Protein AF-0000000075212735 (afdb_homodimer)

Sequence (1106 aa):
MKNYDLDPLELGYKSNKEVRLSAINSIFIENFRTLKNREIPLGKNITLITGKNGTMKSSILGLIAHPFSSPNNAKDIFGLPLKTSMSDVFRLSLEKDEILYRYYLNATTIKGEKISEVIRVYPRLTETDQRHRVTVGKDNKKGRGNFLLNTSYTNFLRLFPIINTEASEVDLNSTMSSDTEEFITSGYLNIMQREAFRVITPVSDSKKSAGKNTIGPKDALYDFNSISSGEDSLGYILCKMAAFQDNKVDDGALEGIFCIDEIEAGLHPIAQENLFDFLLNWSIANKIQVVATTHSLYLIQHALSKQKKLKLDDSITINMISTAFVDNDNYIIRTNPSYGIAYKELTLKEPEDLNNLSKVNIICEDKKAETLIRRVLKKKEINQSLEYITALKDNQAGNSYQSLNALIKNGPKLFSNSIVIYDPDVDSKAIPKKSVSTLQIPSFCVNQNLCIELSIVQAINDLDGSSPFFKKNNKEKAVFLNEFSKYNLFTKIGNLSARDTQSAKKWAQSDKKFNTYITWFVNNTNLFNTFRRNLMECINQKRKALSLPEFDIMKNYDLDPLELGYKSNKEVRLSAINSIFIENFRTLKNREIPLGKNITLITGKNGTMKSSILGLIAHPFSSPNNAKDIFGLPLKTSMSDVFRLSLEKDEILYRYYLNATTIKGEKISEVIRVYPRLTETDQRHRVTVGKDNKKGRGNFLLNTSYTNFLRLFPIINTEASEVDLNSTMSSDTEEFITSGYLNIMQREAFRVITPVSDSKKSAGKNTIGPKDALYDFNSISSGEDSLGYILCKMAAFQDNKVDDGALEGIFCIDEIEAGLHPIAQENLFDFLLNWSIANKIQVVATTHSLYLIQHALSKQKKLKLDDSITINMISTAFVDNDNYIIRTNPSYGIAYKELTLKEPEDLNNLSKVNIICEDKKAETLIRRVLKKKEINQSLEYITALKDNQAGNSYQSLNALIKNGPKLFSNSIVIYDPDVDSKAIPKKSVSTLQIPSFCVNQNLCIELSIVQAINDLDGSSPFFKKNNKEKAVFLNEFSKYNLFTKIGNLSARDTQSAKKWAQSDKKFNTYITWFVNNTNLFNTFRRNLMECINQKRKALSLPEFDI

pLDDT: mean 80.0, std 14.46, range [34.25, 98.19]

Nearest PDB structures (foldseek):
  6p74-assembly1_A-2  TM=2.940E-01  e=2.715E-12  Thermus scotoductus
  8eea-assembly1_F  TM=4.476E-01  e=3.378E-09  Escherichia coli
  3euk-assembly2_F  TM=4.814E-01  e=7.911E-07  [Haemophilus] ducreyi 35000HP
  3euk-assembly1_C  TM=4.704E-01  e=2.155E-06  [Haemophilus] ducreyi 35000HP
  3euk-assembly1_A  TM=4.642E-01  e=1.024E-05  [Haemophilus] ducreyi 35000HP

Secondary structure (DSSP, 8-state):
--S----TTTTT-S-GGGPPEEEEEEEEEEEETTEEEEEEE--SSEEEEEESTTSSHHHHHHHHHSSEE-SS--B-TTSSBSSPPGGGT----TTT--SPEEEEEEEEETT--EEEEEEEEEEEE-SS-EEEEEEESSS--TT-S-EE-EEEEE-GGGGS-GGGTT-EE---TTT--HHHHHHHHHHHHHHH--GGGGSEEEEE-TTSTT--EEEEESSSSS-GGG--HHHHHHHHHHHHHHHHHHT---SSS--EEEEESSTTTT--HHHHHHHHHHHHHHHHHHTEEEEEEE--HHHHHHHHHHHHHTT-TTTEEEEEEE-TT-STT-PEEEES--HHHHHHHHHSS-HHHHHSSSPEEEEESSHHHHHHHHHHH--HHHHHTEEEES-SSTT-S---HHHHHHHHHH-GGGGTTEEEEE-TTS-GGGS--SSSEEEEPPPSSTT----HHHHHHHHHHHS-TT-HHHHHTT--HHHHHHHHHHTT-GGGTTS--GGGHHHHHHHHHH-TTHHHHHHHHHHT-STTHHHHHHHHHHHHHHHHHTTPPPPP-/--S----TTTTT-S-GGGPPEEEEEEEEEEEETTEEEEEEE--SSEEEEEESTTSSHHHHHHHHHSSEE-SS--B-TTSSBSSPPGGGT----TTT--SPEEEEEEEEETTS-EEEEEEEEEEEE-SS-EEEEEEESSS--TT-S-EE-EEEEE-GGGGS-GGGTT-EE---TTTS-HHHHHHHHHHHHHHH--GGGGSEEEEE-TTSTT--EEEEESSSSS-GGG--HHHHHHHHHHHHHHHHHHT---SSS--EEEEESSTTTT--HHHHHHHHHHHHHHHHHHTEEEEEEE--HHHHHHHHHHHHHTT-TTTEEEEEEE-TT-STT-PEEEES--HHHHHHHHHSS-HHHHHSSSPEEEE-SSHHHHHHHHHHH--HHHHHTEEEES-SSTT-S---HHHHHHHHHH-GGGGTTEEEEE-TTS-GGGS--SSSEEEEPPPSSTT----HHHHHHHHHHHS-TT-HHHHHTT--HHHHHHHHHHTT-GGGTTS--GGGHHHHHHHHHH-TTHHHHHHHHHHT-STTHHHHHHHHHHHHHHHHHTTPPPPP-

Solvent-accessible surface area (backbone atoms only — not comparable to full-atom values): 58617 Å² total; per-residue (Å²): 127,80,78,42,84,35,32,57,62,77,73,67,43,75,31,35,62,75,52,49,40,50,41,62,42,28,37,38,31,55,33,49,91,49,35,58,68,44,64,48,71,42,15,65,22,33,19,39,40,34,50,50,76,78,67,50,63,64,53,52,52,40,64,70,54,55,61,42,37,53,76,73,71,42,42,31,73,83,69,43,68,40,52,55,57,62,75,78,58,50,55,77,42,77,81,64,45,62,59,76,27,36,32,29,48,28,31,30,30,69,86,67,47,53,28,27,39,39,32,33,36,34,57,39,81,45,101,87,42,81,46,73,42,79,41,33,34,91,54,89,54,90,35,53,37,48,30,51,33,40,27,32,62,43,57,55,60,47,42,48,56,60,83,84,42,84,48,40,79,42,89,48,78,87,63,57,48,70,65,50,52,49,49,41,29,50,48,42,34,67,28,66,66,41,72,50,36,71,36,69,36,46,28,33,13,77,88,44,95,84,41,59,60,34,48,17,32,38,91,34,88,46,46,56,66,58,54,39,54,30,54,33,29,47,29,33,52,40,45,53,52,44,20,52,65,74,54,53,76,83,81,84,42,45,42,29,40,43,33,30,49,43,67,46,64,62,44,25,52,35,34,37,51,33,42,49,52,50,49,47,54,48,15,64,75,59,38,24,30,33,40,30,29,42,59,49,65,68,50,51,47,51,50,53,50,48,23,57,74,59,69,25,64,58,36,40,26,37,35,32,46,34,69,72,95,41,67,83,65,33,50,43,68,39,69,61,62,46,56,54,55,53,42,20,67,37,46,73,36,61,46,36,83,66,34,63,25,72,51,45,30,38,36,29,33,25,65,68,52,46,52,49,51,50,54,61,63,62,45,64,72,59,53,70,50,40,40,78,38,30,40,43,32,89,95,43,82,41,37,53,72,65,59,50,48,51,43,45,65,60,32,27,63,58,34,68,50,35,37,40,41,41,59,25,48,55,59,74,87,74,54,70,76,81,73,41,56,59,48,64,44,75,41,78,40,93,90,49,65,33,42,69,51,43,19,48,54,51,50,60,65,70,47,59,78,81,38,67,64,31,65,77,64,73,42,57,57,68,55,53,47,50,54,30,42,75,45,71,46,40,94,36,71,93,65,75,50,82,85,47,44,65,39,29,46,52,47,46,70,68,38,86,56,42,69,55,54,51,47,48,52,60,72,74,45,75,76,52,51,64,53,42,45,54,49,40,50,52,49,22,51,40,24,47,58,37,61,34,65,56,68,89,115,128,81,78,43,84,37,33,58,62,78,74,66,44,77,31,35,62,74,52,49,38,50,43,62,43,30,38,37,33,54,34,50,91,47,36,58,69,43,64,48,69,42,15,65,22,33,22,39,38,32,48,49,75,78,67,50,63,64,54,52,51,39,65,70,54,55,61,41,36,53,76,74,71,41,41,30,73,83,68,42,66,40,56,55,57,61,77,77,58,50,56,75,42,77,82,64,45,62,58,76,27,36,32,30,47,28,32,29,30,68,86,68,44,53,27,27,40,40,34,35,37,34,57,37,81,46,101,87,42,80,47,74,42,80,40,33,33,91,54,91,54,90,35,52,37,47,30,52,32,38,27,32,63,43,56,54,58,48,42,48,56,60,83,84,42,83,48,39,80,43,88,48,77,85,61,57,47,72,65,49,51,50,49,42,29,48,48,42,34,66,26,66,65,40,72,52,37,70,36,68,36,46,28,33,14,76,89,44,95,84,40,58,60,34,48,16,32,38,91,34,90,46,46,58,65,57,54,39,52,31,54,33,28,48,30,32,52,41,45,52,52,44,20,53,65,75,53,54,78,84,80,82,42,46,42,29,40,43,32,31,50,44,66,45,65,61,44,25,54,35,35,38,49,32,43,50,52,49,49,45,53,49,16,65,75,60,39,24,29,35,38,32,29,42,59,50,66,70,51,52,45,50,50,53,51,49,22,57,72,59,71,24,65,56,34,40,25,37,34,32,46,34,69,72,94,42,67,83,66,34,49,43,68,39,69,59,61,45,57,52,55,52,42,21,68,38,45,75,35,60,44,34,81,63,33,63,24,70,51,46,31,39,37,30,34,25,65,68,52,48,52,49,50,50,53,61,64,63,43,64,71,60,53,70,49,40,40,79,39,29,38,43,33,89,94,42,82,42,38,53,71,65,59,51,49,50,44,46,66,59,32,25,62,57,34,66,50,33,38,39,39,41,58,25,48,56,59,74,85,73,54,71,78,83,74,39,57,59,50,63,46,74,40,77,40,93,91,49,65,34,44,70,52,43,19,47,54,51,48,59,65,71,47,59,76,81,39,68,65,30,65,76,65,73,42,55,57,68,57,52,47,50,54,30,41,76,45,72,45,42,94,35,72,90,66,74,50,83,84,46,45,64,38,28,47,52,49,46,70,69,38,88,57,42,68,54,54,51,47,50,52,60,72,75,43,74,76,52,52,65,52,44,44,53,49,39,50,51,50,23,50,40,24,46,58,37,64,36,63,58,70,88,115

InterPro domains:
  IPR003959 ATPase, AAA-type, core [PF13304] (46-300)
  IPR027417 P-loop containing nucleoside triphosphate hydrolase [G3DSA:3.40.50.300] (23-322)
  IPR027417 P-loop containing nucleoside triphosphate hydrolase [SSF52540] (24-303)
  IPR051396 Bacterial Antiviral Defense Nuclease [PTHR43581] (23-427)

Organism: Peptococcus niger (NCBI:txid2741)

Radius of gyration: 34.83 Å; Cα contacts (8 Å, |Δi|>4): 2181; chains: 2; bounding box: 91×97×88 Å

Structure (mmCIF, N/CA/C/O backbone):
data_AF-0000000075212735-model_v1
#
loop_
_entity.id
_entity.type
_entity.pdbx_description
1 polymer 'ATPase/GTPase, AAA15 family'
#
loop_
_atom_site.group_PDB
_atom_site.id
_atom_site.type_symbol
_atom_site.label_atom_id
_atom_site.label_alt_id
_atom_site.label_comp_id
_atom_site.label_asym_id
_atom_site.label_entity_id
_atom_site.label_seq_id
_atom_site.pdbx_PDB_ins_code
_atom_site.Cartn_x
_atom_site.Cartn_y
_atom_site.Cartn_z
_atom_site.occupancy
_atom_site.B_iso_or_equiv
_atom_site.auth_seq_id
_atom_site.auth_comp_id
_atom_site.auth_asym_id
_atom_site.auth_atom_id
_atom_site.pdbx_PDB_model_num
ATOM 1 N N . MET A 1 1 ? 33.031 -2.127 11.211 1 34.5 1 MET A N 1
ATOM 2 C CA . MET A 1 1 ? 32.781 -0.71 11.453 1 34.5 1 MET A CA 1
ATOM 3 C C . MET A 1 1 ? 33.625 0.16 10.531 1 34.5 1 MET A C 1
ATOM 5 O O . MET A 1 1 ? 34.875 0.1 10.57 1 34.5 1 MET A O 1
ATOM 9 N N . LYS A 1 2 ? 33.25 0.519 9.406 1 49.25 2 LYS A N 1
ATOM 10 C CA . LYS A 1 2 ? 34.094 1.25 8.453 1 49.25 2 LYS A CA 1
ATOM 11 C C . LYS A 1 2 ? 34.844 2.395 9.133 1 49.25 2 LYS A C 1
ATOM 13 O O . LYS A 1 2 ? 34.375 2.936 10.133 1 49.25 2 LYS A O 1
ATOM 18 N N . ASN A 1 3 ? 36 2.572 8.891 1 62.5 3 ASN A N 1
ATOM 19 C CA . ASN A 1 3 ? 37.094 3.32 9.508 1 62.5 3 ASN A CA 1
ATOM 20 C C . ASN A 1 3 ? 36.75 4.812 9.586 1 62.5 3 ASN A C 1
ATOM 22 O O . ASN A 1 3 ? 37.219 5.59 8.742 1 62.5 3 ASN A O 1
ATOM 26 N N . TYR A 1 4 ? 35.594 5.203 10.219 1 67.88 4 TYR A N 1
ATOM 27 C CA . TYR A 1 4 ? 35.312 6.609 10.484 1 67.88 4 TYR A CA 1
ATOM 28 C C . TYR A 1 4 ? 35.938 7.047 11.805 1 67.88 4 TYR A C 1
ATOM 30 O O . TYR A 1 4 ? 35.25 7.574 12.68 1 67.88 4 TYR A O 1
ATOM 38 N N . ASP A 1 5 ? 37.25 6.934 11.961 1 69.19 5 ASP A N 1
ATOM 39 C CA . ASP A 1 5 ? 37.812 7.074 13.312 1 69.19 5 ASP A CA 1
ATOM 40 C C . ASP A 1 5 ? 38.25 8.516 13.578 1 69.19 5 ASP A C 1
ATOM 42 O O . ASP A 1 5 ? 38.469 8.898 14.727 1 69.19 5 ASP A O 1
ATOM 46 N N . LEU A 1 6 ? 38.219 9.398 12.484 1 77.5 6 LEU A N 1
ATOM 47 C CA . LEU A 1 6 ? 38.812 10.719 12.734 1 77.5 6 LEU A CA 1
ATOM 48 C C . LEU A 1 6 ? 37.781 11.812 12.492 1 77.5 6 LEU A C 1
ATOM 50 O O . LEU A 1 6 ? 36.969 11.734 11.555 1 77.5 6 LEU A O 1
ATOM 54 N N . ASP A 1 7 ? 37.75 12.781 13.469 1 84.62 7 ASP A N 1
ATOM 55 C CA . ASP A 1 7 ? 36.938 13.969 13.219 1 84.62 7 ASP A CA 1
ATOM 56 C C . ASP A 1 7 ? 37.719 15 12.398 1 84.62 7 ASP A C 1
ATOM 58 O O . ASP A 1 7 ? 38.906 14.852 12.164 1 84.62 7 ASP A O 1
ATOM 62 N N . PRO A 1 8 ? 37.125 15.945 11.859 1 88.56 8 PRO A N 1
ATOM 63 C CA . PRO A 1 8 ? 37.75 16.906 10.945 1 88.56 8 PRO A CA 1
ATOM 64 C C . PRO A 1 8 ? 38.969 17.594 11.57 1 88.56 8 PRO A C 1
ATOM 66 O O . PRO A 1 8 ? 39.969 17.797 10.898 1 88.56 8 PRO A O 1
ATOM 69 N N . LEU A 1 9 ? 38.906 17.906 12.836 1 86.94 9 LEU A N 1
ATOM 70 C CA . LEU A 1 9 ? 40.031 18.578 13.477 1 86.94 9 LEU A CA 1
ATOM 71 C C . LEU A 1 9 ? 41.25 17.672 13.555 1 86.94 9 LEU A C 1
ATOM 73 O O . LEU A 1 9 ? 42.375 18.109 13.391 1 86.94 9 LEU A O 1
ATOM 77 N N . GLU A 1 10 ? 40.969 16.453 13.758 1 86.81 10 GLU A N 1
ATOM 78 C CA . GLU A 1 10 ? 42.031 15.453 13.812 1 86.81 10 GLU A CA 1
ATOM 79 C C . GLU A 1 10 ? 42.656 15.25 12.445 1 86.81 10 GLU A C 1
ATOM 81 O O . GLU A 1 10 ? 43.844 14.844 12.344 1 86.81 10 GLU A O 1
ATOM 86 N N . LEU A 1 11 ? 41.969 15.57 11.398 1 88.94 11 LEU A N 1
ATOM 87 C CA . LEU A 1 11 ? 42.469 15.414 10.031 1 88.94 11 LEU A CA 1
ATOM 88 C C . LEU A 1 11 ? 43.156 16.688 9.555 1 88.94 11 LEU A C 1
ATOM 90 O O . LEU A 1 11 ? 43.656 16.734 8.438 1 88.94 11 LEU A O 1
ATOM 94 N N . GLY A 1 12 ? 43.125 17.734 10.391 1 86.69 12 GLY A N 1
ATOM 95 C CA . GLY A 1 12 ? 43.906 18.938 10.078 1 86.69 12 GLY A CA 1
ATOM 96 C C . GLY A 1 12 ? 43.031 20.094 9.633 1 86.69 12 GLY A C 1
ATOM 97 O O . GLY A 1 12 ? 43.531 21.172 9.305 1 86.69 12 GLY A O 1
ATOM 98 N N . TYR A 1 13 ? 41.781 19.938 9.609 1 92.44 13 TYR A N 1
ATOM 99 C CA . TYR A 1 13 ? 40.938 21.047 9.25 1 92.44 13 TYR A CA 1
ATOM 100 C C . TYR A 1 13 ? 40.875 22.062 10.383 1 92.44 13 TYR A C 1
ATOM 102 O O . TYR A 1 13 ? 40.906 21.703 11.555 1 92.44 13 TYR A O 1
ATOM 110 N N . LYS A 1 14 ? 40.688 23.328 10.023 1 90.75 14 LYS A N 1
ATOM 111 C CA . LYS A 1 14 ? 40.594 24.375 11.031 1 90.75 14 LYS A CA 1
ATOM 112 C C . LYS A 1 14 ? 39.188 24.438 11.625 1 90.75 14 LYS A C 1
ATOM 114 O O . LYS A 1 14 ? 39 24.828 12.781 1 90.75 14 LYS A O 1
ATOM 119 N N . SER A 1 15 ? 38.188 24.141 10.758 1 93.12 15 SER A N 1
ATOM 120 C CA . SER A 1 15 ? 36.812 24.172 11.188 1 93.12 15 SER A CA 1
ATOM 121 C C . SER A 1 15 ? 35.938 23.219 10.375 1 93.12 15 SER A C 1
ATOM 123 O O . SER A 1 15 ? 36.281 22.891 9.234 1 93.12 15 SER A O 1
ATOM 125 N N . ASN A 1 16 ? 34.844 22.781 11.031 1 93.25 16 ASN A N 1
ATOM 126 C CA . ASN A 1 16 ? 33.875 21.969 10.312 1 93.25 16 ASN A CA 1
ATOM 127 C C . ASN A 1 16 ? 33.312 22.703 9.102 1 93.25 16 ASN A C 1
ATOM 129 O O . ASN A 1 16 ? 32.906 22.078 8.117 1 93.25 16 ASN A O 1
ATOM 133 N N . LYS A 1 17 ? 33.312 24.016 9.094 1 92.81 17 LYS A N 1
ATOM 134 C CA . LYS A 1 17 ? 32.75 24.859 8.031 1 92.81 17 LYS A CA 1
ATOM 135 C C . LYS A 1 17 ? 33.625 24.781 6.77 1 92.81 17 LYS A C 1
ATOM 137 O O . LYS A 1 17 ? 33.156 25.094 5.676 1 92.81 17 LYS A O 1
ATOM 142 N N . GLU A 1 18 ? 34.844 24.391 6.938 1 92.5 18 GLU A N 1
ATOM 143 C CA . GLU A 1 18 ? 35.75 24.312 5.805 1 92.5 18 GLU A CA 1
ATOM 144 C C . GLU A 1 18 ? 35.656 22.953 5.105 1 92.5 18 GLU A C 1
ATOM 146 O O . GLU A 1 18 ? 36.125 22.797 3.979 1 92.5 18 GLU A O 1
ATOM 151 N N . VAL A 1 19 ? 35.031 22.047 5.77 1 93.38 19 VAL A N 1
ATOM 152 C CA . VAL A 1 19 ? 34.938 20.703 5.227 1 93.38 19 VAL A CA 1
ATOM 153 C C . VAL A 1 19 ? 33.938 20.656 4.098 1 93.38 19 VAL A C 1
ATOM 155 O O . VAL A 1 19 ? 32.781 21.094 4.27 1 93.38 19 VAL A O 1
ATOM 158 N N . ARG A 1 20 ? 34.312 20.188 2.961 1 93.88 20 ARG A N 1
ATOM 159 C CA . ARG A 1 20 ? 33.406 19.953 1.84 1 93.88 20 ARG A CA 1
ATOM 160 C C . ARG A 1 20 ? 33.094 18.484 1.69 1 93.88 20 ARG A C 1
ATOM 162 O O . ARG A 1 20 ? 33.969 17.656 1.448 1 93.88 20 ARG A O 1
ATOM 169 N N . LEU A 1 21 ? 31.844 18.219 1.804 1 95.06 21 LEU A N 1
ATOM 170 C CA . LEU A 1 21 ? 31.406 16.828 1.841 1 95.06 21 LEU A CA 1
ATOM 171 C C . LEU A 1 21 ? 30.953 16.359 0.458 1 95.06 21 LEU A C 1
ATOM 173 O O . LEU A 1 21 ? 30.344 17.125 -0.294 1 95.06 21 LEU A O 1
ATOM 177 N N . SER A 1 22 ? 31.281 15.148 0.133 1 94.69 22 SER A N 1
ATOM 178 C CA . SER A 1 22 ? 30.781 14.531 -1.097 1 94.69 22 SER A CA 1
ATOM 179 C C . SER A 1 22 ? 29.531 13.711 -0.843 1 94.69 22 SER A C 1
ATOM 181 O O . SER A 1 22 ? 28.672 13.578 -1.726 1 94.69 22 SER A O 1
ATOM 183 N N . ALA A 1 23 ? 29.484 13.148 0.354 1 94.56 23 ALA A N 1
ATOM 184 C CA . ALA A 1 23 ? 28.312 12.352 0.707 1 94.56 23 ALA A CA 1
ATOM 185 C C . ALA A 1 23 ? 28.234 12.125 2.215 1 94.56 23 ALA A C 1
ATOM 187 O O . ALA A 1 23 ? 29.266 12.039 2.889 1 94.56 23 ALA A O 1
ATOM 188 N N . ILE A 1 24 ? 27.062 12.109 2.729 1 96.25 24 ILE A N 1
ATOM 189 C CA . ILE A 1 24 ? 26.812 11.586 4.07 1 96.25 24 ILE A CA 1
ATOM 190 C C . ILE A 1 24 ? 26.578 10.086 4 1 96.25 24 ILE A C 1
ATOM 192 O O . ILE A 1 24 ? 25.656 9.625 3.324 1 96.25 24 ILE A O 1
ATOM 196 N N . ASN A 1 25 ? 27.344 9.406 4.746 1 95.19 25 ASN A N 1
ATOM 197 C CA . ASN A 1 25 ? 27.344 7.953 4.578 1 95.19 25 ASN A CA 1
ATOM 198 C C . ASN A 1 25 ? 26.406 7.277 5.566 1 95.19 25 ASN A C 1
ATOM 200 O O . ASN A 1 25 ? 25.734 6.297 5.227 1 95.19 25 ASN A O 1
ATOM 204 N N . SER A 1 26 ? 26.469 7.707 6.789 1 95.44 26 SER A N 1
ATOM 205 C CA . SER A 1 26 ? 25.641 7.074 7.797 1 95.44 26 SER A CA 1
ATOM 206 C C . SER A 1 26 ? 25.562 7.914 9.07 1 95.44 26 SER A C 1
ATOM 208 O O . SER A 1 26 ? 26.359 8.844 9.242 1 95.44 26 SER A O 1
ATOM 210 N N . ILE A 1 27 ? 24.609 7.645 9.867 1 95.44 27 ILE A N 1
ATOM 211 C CA . ILE A 1 27 ? 24.609 8.102 11.25 1 95.44 27 ILE A CA 1
ATOM 212 C C . ILE A 1 27 ? 24.688 6.902 12.195 1 95.44 27 ILE A C 1
ATOM 214 O O . ILE A 1 27 ? 24.078 5.863 11.938 1 95.44 27 ILE A O 1
ATOM 218 N N . PHE A 1 28 ? 25.562 7.09 13.117 1 94.69 28 PHE A N 1
ATOM 219 C CA . PHE A 1 28 ? 25.672 6.078 14.164 1 94.69 28 PHE A CA 1
ATOM 220 C C . PHE A 1 28 ? 25.125 6.602 15.484 1 94.69 28 PHE A C 1
ATOM 222 O O . PHE A 1 28 ? 25.703 7.508 16.094 1 94.69 28 PHE A O 1
ATOM 229 N N . ILE A 1 29 ? 24.062 5.949 15.922 1 93.88 29 ILE A N 1
ATOM 230 C CA . ILE A 1 29 ? 23.406 6.371 17.156 1 93.88 29 ILE A CA 1
ATOM 231 C C . ILE A 1 29 ? 24.031 5.621 18.344 1 93.88 29 ILE A C 1
ATOM 233 O O . ILE A 1 29 ? 23.859 4.406 18.469 1 93.88 29 ILE A O 1
ATOM 237 N N . GLU A 1 30 ? 24.766 6.32 19.094 1 93.56 30 GLU A N 1
ATOM 238 C CA . GLU A 1 30 ? 25.266 5.738 20.328 1 93.56 30 GLU A CA 1
ATOM 239 C C . GLU A 1 30 ? 24.125 5.566 21.344 1 93.56 30 GLU A C 1
ATOM 241 O O . GLU A 1 30 ? 23.953 4.484 21.906 1 93.56 30 GLU A O 1
ATOM 246 N N . ASN A 1 31 ? 23.438 6.637 21.547 1 91.56 31 ASN A N 1
ATOM 247 C CA . ASN A 1 31 ? 22.234 6.594 22.375 1 91.56 31 ASN A CA 1
ATOM 248 C C . ASN A 1 31 ? 21.266 7.711 22.016 1 91.56 31 ASN A C 1
ATOM 250 O O . ASN A 1 31 ? 21.641 8.883 21.953 1 91.56 31 ASN A O 1
ATOM 254 N N . PHE A 1 32 ? 20.016 7.363 21.844 1 88.62 32 PHE A N 1
ATOM 255 C CA . PHE A 1 32 ? 18.906 8.281 21.594 1 88.62 32 PHE A CA 1
ATOM 256 C C . PHE A 1 32 ? 17.578 7.621 21.938 1 88.62 32 PHE A C 1
ATOM 258 O O . PHE A 1 32 ? 17.125 6.727 21.219 1 88.62 32 PHE A O 1
ATOM 265 N N . ARG A 1 33 ? 17.062 8.055 22.984 1 82.5 33 ARG A N 1
ATOM 266 C CA . ARG A 1 33 ? 15.836 7.449 23.516 1 82.5 33 ARG A CA 1
ATOM 267 C C . ARG A 1 33 ? 16 5.941 23.672 1 82.5 33 ARG A C 1
ATOM 269 O O . ARG A 1 33 ? 16.859 5.477 24.422 1 82.5 33 ARG A O 1
ATOM 276 N N . THR A 1 34 ? 15.273 5.188 22.844 1 78.94 34 THR A N 1
ATOM 277 C CA . THR A 1 34 ? 15.352 3.742 23.031 1 78.94 34 THR A CA 1
ATOM 278 C C . THR A 1 34 ? 16.406 3.135 22.109 1 78.94 34 THR A C 1
ATOM 280 O O . THR A 1 34 ? 16.781 1.972 22.266 1 78.94 34 THR A O 1
ATOM 283 N N . LEU A 1 35 ? 16.938 3.889 21.25 1 86.69 35 LEU A N 1
ATOM 284 C CA . LEU A 1 35 ? 17.906 3.375 20.297 1 86.69 35 LEU A CA 1
ATOM 285 C C . LEU A 1 35 ? 19.312 3.426 20.875 1 86.69 35 LEU A C 1
ATOM 287 O O . LEU A 1 35 ? 19.75 4.473 21.359 1 86.69 35 LEU A O 1
ATOM 291 N N . LYS A 1 36 ? 19.969 2.264 20.844 1 89.38 36 LYS A N 1
ATOM 292 C CA . LYS A 1 36 ? 21.328 2.168 21.344 1 89.38 36 LYS A CA 1
ATOM 293 C C . LYS A 1 36 ? 22.234 1.421 20.359 1 89.38 36 LYS A C 1
ATOM 295 O O . LYS A 1 36 ? 21.906 0.305 19.953 1 89.38 36 LYS A O 1
ATOM 300 N N . ASN A 1 37 ? 23.266 2.096 20 1 91 37 ASN A N 1
ATOM 301 C CA . ASN A 1 37 ? 24.297 1.492 19.156 1 91 37 ASN A CA 1
ATOM 302 C C . ASN A 1 37 ? 23.719 0.973 17.844 1 91 37 ASN A C 1
ATOM 304 O O . ASN A 1 37 ? 23.891 -0.202 17.516 1 91 37 ASN A O 1
ATOM 308 N N . ARG A 1 38 ? 23.109 1.887 17.156 1 91.94 38 ARG A N 1
ATOM 309 C CA . ARG A 1 38 ? 22.516 1.546 15.875 1 91.94 38 ARG A CA 1
ATOM 310 C C . ARG A 1 38 ? 23.078 2.41 14.75 1 91.94 38 ARG A C 1
ATOM 312 O O . ARG A 1 38 ? 23.234 3.623 14.914 1 91.94 38 ARG A O 1
ATOM 319 N N . GLU A 1 39 ? 23.375 1.753 13.688 1 93.38 39 GLU A N 1
ATOM 320 C CA . GLU A 1 39 ? 23.859 2.475 12.516 1 93.38 39 GLU A CA 1
ATOM 321 C C . GLU A 1 39 ? 22.781 2.545 11.43 1 93.38 39 GLU A C 1
ATOM 323 O O . GLU A 1 39 ? 22.094 1.561 11.172 1 93.38 39 GLU A O 1
ATOM 328 N N . ILE A 1 40 ? 22.641 3.684 10.852 1 94.88 40 ILE A N 1
ATOM 329 C CA . ILE A 1 40 ? 21.703 3.9 9.758 1 94.88 40 ILE A CA 1
ATOM 330 C C . ILE A 1 40 ? 22.453 4.383 8.523 1 94.88 40 ILE A C 1
ATOM 332 O O . ILE A 1 40 ? 22.781 5.57 8.414 1 94.88 40 ILE A O 1
ATOM 336 N N . PRO A 1 41 ? 22.719 3.51 7.621 1 95.06 41 PRO A N 1
ATOM 337 C CA . PRO A 1 41 ? 23.406 3.902 6.391 1 95.06 41 PRO A CA 1
ATOM 338 C C . PRO A 1 41 ? 22.531 4.738 5.465 1 95.06 41 PRO A C 1
ATOM 340 O O . PRO A 1 41 ? 21.328 4.496 5.367 1 95.06 41 PRO A O 1
ATOM 343 N N . LEU A 1 42 ? 23.109 5.688 4.828 1 96.12 42 LEU A N 1
ATOM 344 C CA . LEU A 1 42 ? 22.406 6.512 3.85 1 96.12 42 LEU A CA 1
ATOM 345 C C . LEU A 1 42 ? 22.859 6.176 2.432 1 96.12 42 LEU A C 1
ATOM 347 O O . LEU A 1 42 ? 24.031 5.863 2.205 1 96.12 42 LEU A O 1
ATOM 351 N N . GLY A 1 43 ? 21.953 6.176 1.486 1 93.81 43 GLY A N 1
ATOM 352 C CA . GLY A 1 43 ? 22.297 6.062 0.08 1 93.81 43 GLY A CA 1
ATOM 353 C C . GLY A 1 43 ? 22.875 7.336 -0.498 1 93.81 43 GLY A C 1
ATOM 354 O O . GLY A 1 43 ? 22.688 8.422 0.056 1 93.81 43 GLY A O 1
ATOM 355 N N . LYS A 1 44 ? 23.531 7.203 -1.575 1 93.38 44 LYS A N 1
ATOM 356 C CA . LYS A 1 44 ? 24.141 8.359 -2.229 1 93.38 44 LYS A CA 1
ATOM 357 C C . LYS A 1 44 ? 23.078 9.312 -2.754 1 93.38 44 LYS A C 1
ATOM 359 O O . LYS A 1 44 ? 23.312 10.523 -2.863 1 93.38 44 LYS A O 1
ATOM 364 N N . ASN A 1 45 ? 21.891 8.734 -3.031 1 95.12 45 ASN A N 1
ATOM 365 C CA . ASN A 1 45 ? 20.844 9.578 -3.602 1 95.12 45 ASN A CA 1
ATOM 366 C C . ASN A 1 45 ? 19.578 9.555 -2.754 1 95.12 45 ASN A C 1
ATOM 368 O O . ASN A 1 45 ? 19.125 10.594 -2.285 1 95.12 45 ASN A O 1
ATOM 372 N N . ILE A 1 46 ? 19.047 8.375 -2.545 1 96.88 46 ILE A N 1
ATOM 373 C CA . ILE A 1 46 ? 17.812 8.297 -1.781 1 96.88 46 ILE A CA 1
ATOM 374 C C . ILE A 1 46 ? 17.953 7.266 -0.666 1 96.88 46 ILE A C 1
ATOM 376 O O . ILE A 1 46 ? 18.484 6.176 -0.885 1 96.88 46 ILE A O 1
ATOM 380 N N . THR A 1 47 ? 17.562 7.602 0.494 1 96.56 47 THR A N 1
ATOM 381 C CA . THR A 1 47 ? 17.406 6.707 1.637 1 96.56 47 THR A CA 1
ATOM 382 C C . THR A 1 47 ? 15.961 6.672 2.1 1 96.56 47 THR A C 1
ATOM 384 O O . THR A 1 47 ? 15.359 7.719 2.357 1 96.56 47 THR A O 1
ATOM 387 N N . LEU A 1 48 ? 15.43 5.512 2.154 1 95.81 48 LEU A N 1
ATOM 388 C CA . LEU A 1 48 ? 14.102 5.324 2.727 1 95.81 48 LEU A CA 1
ATOM 389 C C . LEU A 1 48 ? 14.188 4.684 4.109 1 95.81 48 LEU A C 1
ATOM 391 O O . LEU A 1 48 ? 14.945 3.734 4.309 1 95.81 48 LEU A O 1
ATOM 395 N N . ILE A 1 49 ? 13.508 5.258 5.016 1 94.38 49 ILE A N 1
ATOM 396 C CA . ILE A 1 49 ? 13.375 4.703 6.359 1 94.38 49 ILE A CA 1
ATOM 397 C C . ILE A 1 49 ? 11.945 4.227 6.578 1 94.38 49 ILE A C 1
ATOM 399 O O . ILE A 1 49 ? 10.992 4.992 6.398 1 94.38 49 ILE A O 1
ATOM 403 N N . THR A 1 50 ? 11.812 2.971 6.871 1 92.31 50 THR A N 1
ATOM 404 C CA . THR A 1 50 ? 10.492 2.387 7.086 1 92.31 50 THR A CA 1
ATOM 405 C C . THR A 1 50 ? 10.438 1.646 8.422 1 92.31 50 THR A C 1
ATOM 407 O O . THR A 1 50 ? 11.477 1.361 9.016 1 92.31 50 THR A O 1
ATOM 410 N N . GLY A 1 51 ? 9.211 1.459 8.953 1 85.56 51 GLY A N 1
ATOM 411 C CA . GLY A 1 51 ? 8.969 0.834 10.242 1 85.56 51 GLY A CA 1
ATOM 412 C C . GLY A 1 51 ? 7.566 1.082 10.773 1 85.56 51 GLY A C 1
ATOM 413 O O . GLY A 1 51 ? 6.816 1.887 10.211 1 85.56 51 GLY A O 1
ATOM 414 N N . LYS A 1 52 ? 7.277 0.451 11.828 1 79.31 52 LYS A N 1
ATOM 415 C CA . LYS A 1 52 ? 5.961 0.592 12.438 1 79.31 52 LYS A CA 1
ATOM 416 C C . LYS A 1 52 ? 5.793 1.971 13.07 1 79.31 52 LYS A C 1
ATOM 418 O O . LYS A 1 52 ? 6.754 2.73 13.18 1 79.31 52 LYS A O 1
ATOM 423 N N . ASN A 1 53 ? 4.555 2.275 13.398 1 75.94 53 ASN A N 1
ATOM 424 C CA . ASN A 1 53 ? 4.285 3.549 14.062 1 75.94 53 ASN A CA 1
ATOM 425 C C . ASN A 1 53 ? 4.984 3.633 15.414 1 75.94 53 ASN A C 1
ATOM 427 O O . ASN A 1 53 ? 5.023 2.652 16.156 1 75.94 53 ASN A O 1
ATOM 431 N N . GLY A 1 54 ? 5.578 4.734 15.625 1 74.69 54 GLY A N 1
ATOM 432 C CA . GLY A 1 54 ? 6.191 4.957 16.922 1 74.69 54 GLY A CA 1
ATOM 433 C C . GLY A 1 54 ? 7.613 4.438 17.016 1 74.69 54 GLY A C 1
ATOM 434 O O . GLY A 1 54 ? 8.156 4.273 18.109 1 74.69 54 GLY A O 1
ATOM 435 N N . THR A 1 55 ? 8.195 4.125 15.969 1 77.75 55 THR A N 1
ATOM 436 C CA . THR A 1 55 ? 9.547 3.578 15.984 1 77.75 55 THR A CA 1
ATOM 437 C C . THR A 1 55 ? 10.578 4.68 15.75 1 77.75 55 THR A C 1
ATOM 439 O O . THR A 1 55 ? 11.688 4.41 15.281 1 77.75 55 THR A O 1
ATOM 442 N N . MET A 1 56 ? 10.234 5.938 15.82 1 82.38 56 MET A N 1
ATOM 443 C CA . MET A 1 56 ? 11.125 7.094 15.836 1 82.38 56 MET A CA 1
ATOM 444 C C . MET A 1 56 ? 11.609 7.434 14.43 1 82.38 56 MET A C 1
ATOM 446 O O . MET A 1 56 ? 12.703 7.965 14.258 1 82.38 56 MET A O 1
ATOM 450 N N . LYS A 1 57 ? 10.93 7.082 13.391 1 87.81 57 LYS A N 1
ATOM 451 C CA . LYS A 1 57 ? 11.305 7.391 12.008 1 87.81 57 LYS A CA 1
ATOM 452 C C . LYS A 1 57 ? 11.508 8.891 11.82 1 87.81 57 LYS A C 1
ATOM 454 O O . LYS A 1 57 ? 12.516 9.328 11.266 1 87.81 57 LYS A O 1
ATOM 459 N N . SER A 1 58 ? 10.516 9.656 12.352 1 85.62 58 SER A N 1
ATOM 460 C CA . SER A 1 58 ? 10.578 11.109 12.203 1 85.62 58 SER A CA 1
ATOM 461 C C . SER A 1 58 ? 11.742 11.695 12.984 1 85.62 58 SER A C 1
ATOM 463 O O . SER A 1 58 ? 12.383 12.656 12.539 1 85.62 58 SER A O 1
ATOM 465 N N . SER A 1 59 ? 12.023 11.094 14.117 1 84.62 59 SER A N 1
ATOM 466 C CA . SER A 1 59 ? 13.148 11.555 14.93 1 84.62 59 SER A CA 1
ATOM 467 C C . SER A 1 59 ? 14.477 11.32 14.219 1 84.62 59 SER A C 1
ATOM 469 O O . SER A 1 59 ? 15.359 12.172 14.25 1 84.62 59 SER A O 1
ATOM 471 N N . ILE A 1 60 ? 14.594 10.18 13.664 1 90.12 60 ILE A N 1
ATOM 472 C CA . ILE A 1 60 ? 15.812 9.844 12.938 1 90.12 60 ILE A CA 1
ATOM 473 C C . ILE A 1 60 ? 16.016 10.82 11.789 1 90.12 60 ILE A C 1
ATOM 475 O O . ILE A 1 60 ? 17.125 11.289 11.547 1 90.12 60 ILE A O 1
ATOM 479 N N . LEU A 1 61 ? 14.953 11.078 11.102 1 91.31 61 LEU A N 1
ATOM 480 C CA . LEU A 1 61 ? 15.008 12.062 10.031 1 91.31 61 LEU A CA 1
ATOM 481 C C . LEU A 1 61 ? 15.5 13.406 10.547 1 91.31 61 LEU A C 1
ATOM 483 O O . LEU A 1 61 ? 16.297 14.078 9.883 1 91.31 61 LEU A O 1
ATOM 487 N N . GLY A 1 62 ? 15.062 13.766 11.68 1 88.19 62 GLY A N 1
ATOM 488 C CA . GLY A 1 62 ? 15.5 15 12.32 1 88.19 62 GLY A CA 1
ATOM 489 C C . GLY A 1 62 ? 16.984 15 12.656 1 88.19 62 GLY A C 1
ATOM 490 O O . GLY A 1 62 ? 17.672 16.016 12.477 1 88.19 62 GLY A O 1
ATOM 491 N N . LEU A 1 63 ? 17.484 13.914 13.148 1 89.81 63 LEU A N 1
ATOM 492 C CA . LEU A 1 63 ? 18.906 13.781 13.492 1 89.81 63 LEU A CA 1
ATOM 493 C C . LEU A 1 63 ? 19.781 13.984 12.266 1 89.81 63 LEU A C 1
ATOM 495 O O . LEU A 1 63 ? 20.875 14.547 12.359 1 89.81 63 LEU A O 1
ATOM 499 N N . ILE A 1 64 ? 19.281 13.578 11.164 1 92.56 64 ILE A N 1
ATOM 500 C CA . ILE A 1 64 ? 20.047 13.641 9.93 1 92.56 64 ILE A CA 1
ATOM 501 C C . ILE A 1 64 ? 20.062 15.07 9.398 1 92.56 64 ILE A C 1
ATOM 503 O O . ILE A 1 64 ? 21.078 15.547 8.883 1 92.56 64 ILE A O 1
ATOM 507 N N . ALA A 1 65 ? 19.047 15.805 9.602 1 89.94 65 ALA A N 1
ATOM 508 C CA . ALA A 1 65 ? 18.859 17.109 8.977 1 89.94 65 ALA A CA 1
ATOM 509 C C . ALA A 1 65 ? 19.516 18.219 9.797 1 89.94 65 ALA A C 1
ATOM 511 O O . ALA A 1 65 ? 19.797 19.297 9.273 1 89.94 65 ALA A O 1
ATOM 512 N N . HIS A 1 66 ? 19.953 18.078 10.969 1 86.06 66 HIS A N 1
ATOM 513 C CA . HIS A 1 66 ? 20.125 19.219 11.859 1 86.06 66 HIS A CA 1
ATOM 514 C C . HIS A 1 66 ? 21.609 19.578 11.984 1 86.06 66 HIS A C 1
ATOM 516 O O . HIS A 1 66 ? 21.938 20.734 12.266 1 86.06 66 HIS A O 1
ATOM 522 N N . PRO A 1 67 ? 22.547 18.734 11.758 1 90.56 67 PRO A N 1
ATOM 523 C CA . PRO A 1 67 ? 23.953 19.109 11.992 1 90.56 67 PRO A CA 1
ATOM 524 C C . PRO A 1 67 ? 24.516 20.016 10.906 1 90.56 67 PRO A C 1
ATOM 526 O O . PRO A 1 67 ? 25.672 19.891 10.531 1 90.56 67 PRO A O 1
ATOM 529 N N . PHE A 1 68 ? 23.688 20.875 10.375 1 94.12 68 PHE A N 1
ATOM 530 C CA . PHE A 1 68 ? 24.141 21.672 9.234 1 94.12 68 PHE A CA 1
ATOM 531 C C . PHE A 1 68 ? 23.625 23.094 9.32 1 94.12 68 PHE A C 1
ATOM 533 O O . PHE A 1 68 ? 22.578 23.344 9.93 1 94.12 68 PHE A O 1
ATOM 540 N N . SER A 1 69 ? 24.391 24.031 8.82 1 93.31 69 SER A N 1
ATOM 541 C CA . SER A 1 69 ? 23.984 25.406 8.57 1 93.31 69 SER A CA 1
ATOM 542 C C . SER A 1 69 ? 24.094 25.75 7.086 1 93.31 69 SER A C 1
ATOM 544 O O . SER A 1 69 ? 24.938 25.188 6.375 1 93.31 69 SER A O 1
ATOM 546 N N . SER A 1 70 ? 23.219 26.594 6.68 1 94.44 70 SER A N 1
ATOM 547 C CA . SER A 1 70 ? 23.219 26.984 5.273 1 94.44 70 SER A CA 1
ATOM 548 C C . SER A 1 70 ? 24.484 27.766 4.914 1 94.44 70 SER A C 1
ATOM 550 O O . SER A 1 70 ? 24.844 28.719 5.605 1 94.44 70 SER A O 1
ATOM 552 N N . PRO A 1 71 ? 25.156 27.422 3.861 1 94.12 71 PRO A N 1
ATOM 553 C CA . PRO A 1 71 ? 26.359 28.141 3.447 1 94.12 71 PRO A CA 1
ATOM 554 C C . PRO A 1 71 ? 26.047 29.5 2.814 1 94.12 71 PRO A C 1
ATOM 556 O O . PRO A 1 71 ? 26.922 30.375 2.773 1 94.12 71 PRO A O 1
ATOM 559 N N . ASN A 1 72 ? 24.906 29.672 2.355 1 94 72 ASN A N 1
ATOM 560 C CA . ASN A 1 72 ? 24.594 30.875 1.606 1 94 72 ASN A CA 1
ATOM 561 C C . ASN A 1 72 ? 23.219 31.422 1.997 1 94 72 ASN A C 1
ATOM 563 O O . ASN A 1 72 ? 22.531 32.031 1.171 1 94 72 ASN A O 1
ATOM 567 N N . ASN A 1 73 ? 22.766 31.156 3.17 1 92.25 73 ASN A N 1
ATOM 568 C CA . ASN A 1 73 ? 21.469 31.625 3.662 1 92.25 73 ASN A CA 1
ATOM 569 C C . ASN A 1 73 ? 20.344 31.344 2.664 1 92.25 73 ASN A C 1
ATOM 571 O O . ASN A 1 73 ? 19.609 32.25 2.277 1 92.25 73 ASN A O 1
ATOM 575 N N . ALA A 1 74 ? 20.297 30.125 2.316 1 93.5 74 ALA A N 1
ATOM 576 C CA . ALA A 1 74 ? 19.359 29.672 1.29 1 93.5 74 ALA A CA 1
ATOM 577 C C . ALA A 1 74 ? 17.922 29.938 1.705 1 93.5 74 ALA A C 1
ATOM 579 O O . ALA A 1 74 ? 17.562 29.75 2.867 1 93.5 74 ALA A O 1
ATOM 580 N N . LYS A 1 75 ? 17.125 30.453 0.741 1 89.5 75 LYS A N 1
ATOM 581 C CA . LYS A 1 75 ? 15.703 30.719 0.941 1 89.5 75 LYS A CA 1
ATOM 582 C C . LYS A 1 75 ? 14.852 29.953 -0.055 1 89.5 75 LYS A C 1
ATOM 584 O O . LYS A 1 75 ? 15.328 29.547 -1.119 1 89.5 75 LYS A O 1
ATOM 589 N N . ASP A 1 76 ? 13.672 29.719 0.417 1 85.31 76 ASP A N 1
ATOM 590 C CA . ASP A 1 76 ? 12.758 29.078 -0.524 1 85.31 76 ASP A CA 1
ATOM 591 C C . ASP A 1 76 ? 12.125 30.094 -1.461 1 85.31 76 ASP A C 1
ATOM 593 O O . ASP A 1 76 ? 12.516 31.266 -1.468 1 85.31 76 ASP A O 1
ATOM 597 N N . ILE A 1 77 ? 11.25 29.656 -2.316 1 77.5 77 ILE A N 1
ATOM 598 C CA . ILE A 1 77 ? 10.688 30.484 -3.373 1 77.5 77 ILE A CA 1
ATOM 599 C C . ILE A 1 77 ? 9.805 31.578 -2.762 1 77.5 77 ILE A C 1
ATOM 601 O O . ILE A 1 77 ? 9.453 32.531 -3.432 1 77.5 77 ILE A O 1
ATOM 605 N N . PHE A 1 78 ? 9.5 31.422 -1.498 1 77.81 78 PHE A N 1
ATOM 606 C CA . PHE A 1 78 ? 8.656 32.406 -0.812 1 77.81 78 PHE A CA 1
ATOM 607 C C . PHE A 1 78 ? 9.5 33.344 0.029 1 77.81 78 PHE A C 1
ATOM 609 O O . PHE A 1 78 ? 8.961 34.219 0.73 1 77.81 78 PHE A O 1
ATOM 616 N N . GLY A 1 79 ? 10.734 33.156 0.03 1 79.38 79 GLY A N 1
ATOM 617 C CA . GLY A 1 79 ? 11.633 34.031 0.768 1 79.38 79 GLY A CA 1
ATOM 618 C C . GLY A 1 79 ? 11.875 33.562 2.191 1 79.38 79 GLY A C 1
ATOM 619 O O . GLY A 1 79 ? 12.508 34.281 2.979 1 79.38 79 GLY A O 1
ATOM 620 N N . LEU A 1 80 ? 11.398 32.438 2.496 1 82.62 80 LEU A N 1
ATOM 621 C CA . LEU A 1 80 ? 11.617 31.859 3.82 1 82.62 80 LEU A CA 1
ATOM 622 C C . LEU A 1 80 ? 12.875 30.984 3.836 1 82.62 80 LEU A C 1
ATOM 624 O O . LEU A 1 80 ? 13.281 30.469 2.797 1 82.62 80 LEU A O 1
ATOM 628 N N . PRO A 1 81 ? 13.445 30.875 5.016 1 88.25 81 PRO A N 1
ATOM 629 C CA . PRO A 1 81 ? 14.641 30.031 5.082 1 88.25 81 PRO A CA 1
ATOM 630 C C . PRO A 1 81 ? 14.367 28.609 4.617 1 88.25 81 PRO A C 1
ATOM 632 O O . PRO A 1 81 ? 13.336 28.016 4.957 1 88.25 81 PRO A O 1
ATOM 635 N N . LEU A 1 82 ? 15.258 28.078 3.877 1 90.12 82 LEU A N 1
ATOM 636 C CA . LEU A 1 82 ? 15.141 26.719 3.387 1 90.12 82 LEU A CA 1
ATOM 637 C C . LEU A 1 82 ? 15.305 25.719 4.527 1 90.12 82 LEU A C 1
ATOM 639 O O . LEU A 1 82 ? 14.617 24.688 4.559 1 90.12 82 LEU A O 1
ATOM 643 N N . LYS A 1 83 ? 16.219 26.047 5.402 1 89.75 83 LYS A N 1
ATOM 644 C CA . LYS A 1 83 ? 16.453 25.172 6.547 1 89.75 83 LYS A CA 1
ATOM 645 C C . LYS A 1 83 ? 15.281 25.203 7.52 1 89.75 83 LYS A C 1
ATOM 647 O O . LYS A 1 83 ? 14.789 26.281 7.871 1 89.75 83 LYS A O 1
ATOM 652 N N . THR A 1 84 ? 14.875 24.031 7.855 1 81.44 84 THR A N 1
ATOM 653 C CA . THR A 1 84 ? 13.812 23.906 8.844 1 81.44 84 THR A CA 1
ATOM 654 C C . THR A 1 84 ? 14.367 24 10.258 1 81.44 84 THR A C 1
ATOM 656 O O . THR A 1 84 ? 15.438 23.453 10.547 1 81.44 84 THR A O 1
ATOM 659 N N . SER A 1 85 ? 13.617 24.625 11.031 1 73.5 85 SER A N 1
ATOM 660 C CA . SER A 1 85 ? 14.047 24.781 12.414 1 73.5 85 SER A CA 1
ATOM 661 C C . SER A 1 85 ? 13.914 23.484 13.188 1 73.5 85 SER A C 1
ATOM 663 O O . SER A 1 85 ? 13.039 22.672 12.883 1 73.5 85 SER A O 1
ATOM 665 N N . MET A 1 86 ? 14.734 23.328 14.148 1 68.75 86 MET A N 1
ATOM 666 C CA . MET A 1 86 ? 14.734 22.125 14.969 1 68.75 86 MET A CA 1
ATOM 667 C C . MET A 1 86 ? 13.406 21.953 15.695 1 68.75 86 MET A C 1
ATOM 669 O O . MET A 1 86 ? 12.922 20.844 15.859 1 68.75 86 MET A O 1
ATOM 673 N N . SER A 1 87 ? 12.891 23.078 16.078 1 63.62 87 SER A N 1
ATOM 674 C CA . SER A 1 87 ? 11.648 23.047 16.844 1 63.62 87 SER A CA 1
ATOM 675 C C . SER A 1 87 ? 10.492 22.516 16.016 1 63.62 87 SER A C 1
ATOM 677 O O . SER A 1 87 ? 9.492 22.047 16.547 1 63.62 87 SER A O 1
ATOM 679 N N . ASP A 1 88 ? 10.719 22.578 14.742 1 63.28 88 ASP A N 1
ATOM 680 C CA . ASP A 1 88 ? 9.656 22.125 13.836 1 63.28 88 ASP A CA 1
ATOM 681 C C . ASP A 1 88 ? 9.766 20.625 13.578 1 63.28 88 ASP A C 1
ATOM 683 O O . ASP A 1 88 ? 8.836 20.016 13.047 1 63.28 88 ASP A O 1
ATOM 687 N N . VAL A 1 89 ? 10.891 20.141 14.039 1 65.19 89 VAL A N 1
ATOM 688 C CA . VAL A 1 89 ? 11.164 18.75 13.695 1 65.19 89 VAL A CA 1
ATOM 689 C C . VAL A 1 89 ? 11.039 17.875 14.945 1 65.19 89 VAL A C 1
ATOM 691 O O . VAL A 1 89 ? 10.453 16.797 14.898 1 65.19 89 VAL A O 1
ATOM 694 N N . PHE A 1 90 ? 11.695 18.359 16.031 1 59.56 90 PHE A N 1
ATOM 695 C CA . PHE A 1 90 ? 11.812 17.562 17.25 1 59.56 90 PHE A CA 1
ATOM 696 C C . PHE A 1 90 ? 10.906 18.109 18.344 1 59.56 90 PHE A C 1
ATOM 698 O O . PHE A 1 90 ? 10.852 19.312 18.578 1 59.56 90 PHE A O 1
ATOM 705 N N . ARG A 1 91 ? 10.055 17.172 18.766 1 59.72 91 ARG A N 1
ATOM 706 C CA . ARG A 1 91 ? 9.398 17.531 20.016 1 59.72 91 ARG A CA 1
ATOM 707 C C . ARG A 1 91 ? 10.07 16.859 21.203 1 59.72 91 ARG A C 1
ATOM 709 O O . ARG A 1 91 ? 9.742 15.719 21.547 1 59.72 91 ARG A O 1
ATOM 716 N N . LEU A 1 92 ? 11.211 17.391 21.609 1 64.12 92 LEU A N 1
ATOM 717 C CA . LEU A 1 92 ? 11.883 16.828 22.781 1 64.12 92 LEU A CA 1
ATOM 718 C C . LEU A 1 92 ? 11.227 17.312 24.062 1 64.12 92 LEU A C 1
ATOM 720 O O . LEU A 1 92 ? 10.805 18.469 24.172 1 64.12 92 LEU A O 1
ATOM 724 N N . SER A 1 93 ? 10.781 16.328 24.75 1 61.78 93 SER A N 1
ATOM 725 C CA . SER A 1 93 ? 10.195 16.641 26.047 1 61.78 93 SER A CA 1
ATOM 726 C C . SER A 1 93 ? 11.266 16.969 27.078 1 61.78 93 SER A C 1
ATOM 728 O O . SER A 1 93 ? 12.203 16.203 27.281 1 61.78 93 SER A O 1
ATOM 730 N N . LEU A 1 94 ? 11.141 18.109 27.625 1 60.56 94 LEU A N 1
ATOM 731 C CA . LEU A 1 94 ? 12.109 18.516 28.625 1 60.56 94 LEU A CA 1
ATOM 732 C C . LEU A 1 94 ? 12.039 17.594 29.844 1 60.56 94 LEU A C 1
ATOM 734 O O . LEU A 1 94 ? 13.016 17.469 30.594 1 60.56 94 LEU A O 1
ATOM 738 N N . GLU A 1 95 ? 10.883 16.969 29.938 1 60.91 95 GLU A N 1
ATOM 739 C CA . GLU A 1 95 ? 10.703 16.094 31.094 1 60.91 95 GLU A CA 1
ATOM 740 C C . GLU A 1 95 ? 11.25 14.695 30.828 1 60.91 95 GLU A C 1
ATOM 742 O O . GLU A 1 95 ? 11.836 14.078 31.719 1 60.91 95 GLU A O 1
ATOM 747 N N . LYS A 1 96 ? 11.148 14.367 29.656 1 65.44 96 LYS A N 1
ATOM 748 C CA . LYS A 1 96 ? 11.469 12.969 29.406 1 65.44 96 LYS A CA 1
ATOM 749 C C . LYS A 1 96 ? 12.82 12.828 28.703 1 65.44 96 LYS A C 1
ATOM 751 O O . LYS A 1 96 ? 13.508 11.82 28.875 1 65.44 96 LYS A O 1
ATOM 756 N N . ASP A 1 97 ? 13.188 13.828 28.078 1 67.94 97 ASP A N 1
ATOM 757 C CA . ASP A 1 97 ? 14.469 13.812 27.375 1 67.94 97 ASP A CA 1
ATOM 758 C C . ASP A 1 97 ? 15.531 14.578 28.156 1 67.94 97 ASP A C 1
ATOM 760 O O . ASP A 1 97 ? 16.062 15.578 27.672 1 67.94 97 ASP A O 1
ATOM 764 N N . GLU A 1 98 ? 15.859 14.016 29.25 1 70.31 98 GLU A N 1
ATOM 765 C CA . GLU A 1 98 ? 16.75 14.719 30.172 1 70.31 98 GLU A CA 1
ATOM 766 C C . GLU A 1 98 ? 18.188 14.266 29.984 1 70.31 98 GLU A C 1
ATOM 768 O O . GLU A 1 98 ? 19.125 14.977 30.375 1 70.31 98 GLU A O 1
ATOM 773 N N . ILE A 1 99 ? 18.344 13.25 29.328 1 79.19 99 ILE A N 1
ATOM 774 C CA . ILE A 1 99 ? 19.703 12.703 29.25 1 79.19 99 ILE A CA 1
ATOM 775 C C . ILE A 1 99 ? 20.391 13.219 27.984 1 79.19 99 ILE A C 1
ATOM 777 O O . ILE A 1 99 ? 19.734 13.68 27.047 1 79.19 99 ILE A O 1
ATOM 781 N N . LEU A 1 100 ? 21.703 13.227 28.094 1 85.56 100 LEU A N 1
ATOM 782 C CA . LEU A 1 100 ? 22.516 13.57 26.938 1 85.56 100 LEU A CA 1
ATOM 783 C C . LEU A 1 100 ? 22.484 12.461 25.906 1 85.56 100 LEU A C 1
ATOM 785 O O . LEU A 1 100 ? 22.781 11.305 26.203 1 85.56 100 LEU A O 1
ATOM 789 N N . TYR A 1 101 ? 22.016 12.859 24.797 1 89.81 101 TYR A N 1
ATOM 790 C CA . TYR A 1 101 ? 22.047 11.938 23.656 1 89.81 101 TYR A CA 1
ATOM 791 C C . TYR A 1 101 ? 23.266 12.188 22.781 1 89.81 101 TYR A C 1
ATOM 793 O O . TYR A 1 101 ? 23.719 13.328 22.656 1 89.81 101 TYR A O 1
ATOM 801 N N . ARG A 1 102 ? 23.844 11.047 22.234 1 93.69 102 ARG A N 1
ATOM 802 C CA . ARG A 1 102 ? 25 11.133 21.344 1 93.69 102 ARG A CA 1
ATOM 803 C C . ARG A 1 102 ? 24.812 10.289 20.094 1 93.69 102 ARG A C 1
ATOM 805 O O . ARG A 1 102 ? 24.328 9.156 20.172 1 93.69 102 ARG A O 1
ATOM 812 N N . TYR A 1 103 ? 25.094 10.938 19.016 1 93.56 103 TYR A N 1
ATOM 813 C CA . TYR A 1 103 ? 25.188 10.18 17.781 1 93.56 103 TYR A CA 1
ATOM 814 C C . TYR A 1 103 ? 26.297 10.719 16.875 1 93.56 103 TYR A C 1
ATOM 816 O O . TYR A 1 103 ? 26.891 11.758 17.172 1 93.56 103 TYR A O 1
ATOM 824 N N . TYR A 1 104 ? 26.688 9.969 15.883 1 94.56 104 TYR A N 1
ATOM 825 C CA . TYR A 1 104 ? 27.828 10.312 15.031 1 94.56 104 TYR A CA 1
ATOM 826 C C . TYR A 1 104 ? 27.391 10.469 13.578 1 94.56 104 TYR A C 1
ATOM 828 O O . TYR A 1 104 ? 26.594 9.672 13.07 1 94.56 104 TYR A O 1
ATOM 836 N N . LEU A 1 105 ? 27.859 11.516 13.008 1 95.06 105 LEU A N 1
ATOM 837 C CA . LEU A 1 105 ? 27.688 11.727 11.57 1 95.06 105 LEU A CA 1
ATOM 838 C C . LEU A 1 105 ? 28.906 11.234 10.805 1 95.06 105 LEU A C 1
ATOM 840 O O . LEU A 1 105 ? 30.016 11.75 10.992 1 95.06 105 LEU A O 1
ATOM 844 N N . ASN A 1 106 ? 28.75 10.234 10.008 1 95.44 106 ASN A N 1
ATOM 845 C CA . ASN A 1 106 ? 29.797 9.68 9.164 1 95.44 106 ASN A CA 1
ATOM 846 C C . ASN A 1 106 ? 29.688 10.172 7.723 1 95.44 106 ASN A C 1
ATOM 848 O O . ASN A 1 106 ? 28.625 10.062 7.113 1 95.44 106 ASN A O 1
ATOM 852 N N . ALA A 1 107 ? 30.766 10.758 7.188 1 95.06 107 ALA A N 1
ATOM 853 C CA . ALA A 1 107 ? 30.688 11.359 5.855 1 95.06 107 ALA A CA 1
ATOM 854 C C . ALA A 1 107 ? 32.031 11.195 5.117 1 95.06 107 ALA A C 1
ATOM 856 O O . ALA A 1 107 ? 33.031 10.812 5.715 1 95.06 107 ALA A O 1
ATOM 857 N N . THR A 1 108 ? 31.953 11.375 3.824 1 94.44 108 THR A N 1
ATOM 858 C CA . THR A 1 108 ? 33.125 11.406 2.955 1 94.44 108 THR A CA 1
ATOM 859 C C . THR A 1 108 ? 33.312 12.805 2.381 1 94.44 108 THR A C 1
ATOM 861 O O . THR A 1 108 ? 32.375 13.445 1.921 1 94.44 108 THR A O 1
ATOM 864 N N . THR A 1 109 ? 34.562 13.281 2.473 1 93.94 109 THR A N 1
ATOM 865 C CA . THR A 1 109 ? 34.875 14.602 1.926 1 93.94 109 THR A CA 1
ATOM 866 C C . THR A 1 109 ? 35.156 14.508 0.427 1 93.94 109 THR A C 1
ATOM 868 O O . THR A 1 109 ? 35.281 13.414 -0.122 1 93.94 109 THR A O 1
ATOM 871 N N . ILE A 1 110 ? 35.188 15.656 -0.203 1 93.12 110 ILE A N 1
ATOM 872 C CA . ILE A 1 110 ? 35.469 15.719 -1.634 1 93.12 110 ILE A CA 1
ATOM 873 C C . ILE A 1 110 ? 36.844 15.172 -1.911 1 93.12 110 ILE A C 1
ATOM 875 O O . ILE A 1 110 ? 37.156 14.773 -3.037 1 93.12 110 ILE A O 1
ATOM 879 N N . LYS A 1 111 ? 37.719 15.125 -0.926 1 91.31 111 LYS A N 1
ATOM 880 C CA . LYS A 1 111 ? 39.094 14.602 -1.057 1 91.31 111 LYS A CA 1
ATOM 881 C C . LYS A 1 111 ? 39.125 13.094 -0.816 1 91.31 111 LYS A C 1
ATOM 883 O O . LYS A 1 111 ? 40.188 12.477 -0.858 1 91.31 111 LYS A O 1
ATOM 888 N N . GLY A 1 112 ? 37.969 12.531 -0.462 1 90.38 112 GLY A N 1
ATOM 889 C CA . GLY A 1 112 ? 37.875 11.094 -0.275 1 90.38 112 GLY A CA 1
ATOM 890 C C . GLY A 1 112 ? 38.156 10.656 1.154 1 90.38 112 GLY A C 1
ATOM 891 O O . GLY A 1 112 ? 38.25 9.461 1.437 1 90.38 112 GLY A O 1
ATOM 892 N N . GLU A 1 113 ? 38.25 11.602 2.027 1 91.69 113 GLU A N 1
ATOM 893 C CA . GLU A 1 113 ? 38.5 11.289 3.43 1 91.69 113 GLU A CA 1
ATOM 894 C C . GLU A 1 113 ? 37.219 10.859 4.141 1 91.69 113 GLU A C 1
ATOM 896 O O . GLU A 1 113 ? 36.156 11.43 3.895 1 91.69 113 GLU A O 1
ATOM 901 N N . LYS A 1 114 ? 37.406 9.891 4.977 1 92.56 114 LYS A N 1
ATOM 902 C CA . LYS A 1 114 ? 36.281 9.453 5.809 1 92.56 114 LYS A CA 1
ATOM 903 C C . LYS A 1 114 ? 36.312 10.141 7.172 1 92.56 114 LYS A C 1
ATOM 905 O O . LYS A 1 114 ? 37.312 10.062 7.887 1 92.56 114 LYS A O 1
ATOM 910 N N . ILE A 1 115 ? 35.25 10.773 7.5 1 92.94 115 ILE A N 1
ATOM 911 C CA . ILE A 1 115 ? 35.25 11.508 8.758 1 92.94 115 ILE A CA 1
ATOM 912 C C . ILE A 1 115 ? 34.062 11.023 9.609 1 92.94 115 ILE A C 1
ATOM 914 O O . ILE A 1 115 ? 33.062 10.531 9.086 1 92.94 115 ILE A O 1
ATOM 918 N N . SER A 1 116 ? 34.188 11.172 10.906 1 94.38 116 SER A N 1
ATOM 919 C CA . SER A 1 116 ? 33.125 10.914 11.898 1 94.38 116 SER A CA 1
ATOM 920 C C . SER A 1 116 ? 33.094 12.016 12.945 1 94.38 116 SER A C 1
ATOM 922 O O . SER A 1 116 ? 34.094 12.273 13.633 1 94.38 116 SER A O 1
ATOM 924 N N . GLU A 1 117 ? 32 12.672 12.977 1 93.5 117 GLU A N 1
ATOM 925 C CA . GLU A 1 117 ? 31.844 13.758 13.945 1 93.5 117 GLU A CA 1
ATOM 926 C C . GLU A 1 117 ? 30.719 13.461 14.93 1 93.5 117 GLU A C 1
ATOM 928 O O . GLU A 1 117 ? 29.625 13.023 14.531 1 93.5 117 GLU A O 1
ATOM 933 N N . VAL A 1 118 ? 30.984 13.703 16.172 1 93.62 118 VAL A N 1
ATOM 934 C CA . VAL A 1 118 ? 29.984 13.438 17.203 1 93.62 118 VAL A CA 1
ATOM 935 C C . VAL A 1 118 ? 29.031 14.625 17.312 1 93.62 118 VAL A C 1
ATOM 937 O O . VAL A 1 118 ? 29.438 15.781 17.219 1 93.62 118 VAL A O 1
ATOM 940 N N . ILE A 1 119 ? 27.766 14.32 17.453 1 93.25 119 ILE A N 1
ATOM 941 C CA . ILE A 1 119 ? 26.719 15.305 17.719 1 93.25 119 ILE A CA 1
ATOM 942 C C . ILE A 1 119 ? 26.062 15.031 19.078 1 93.25 119 ILE A C 1
ATOM 944 O O . ILE A 1 119 ? 25.703 13.891 19.375 1 93.25 119 ILE A O 1
ATOM 948 N N . ARG A 1 120 ? 25.969 16.047 19.828 1 91.56 120 ARG A N 1
ATOM 949 C CA . ARG A 1 120 ? 25.391 15.945 21.172 1 91.56 120 ARG A CA 1
ATOM 950 C C . ARG A 1 120 ? 24.047 16.656 21.234 1 91.56 120 ARG A C 1
ATOM 952 O O . ARG A 1 120 ? 23.891 17.766 20.719 1 91.56 120 ARG A O 1
ATOM 959 N N . VAL A 1 121 ? 23.047 15.992 21.797 1 87.31 121 VAL A N 1
ATOM 960 C CA . VAL A 1 121 ? 21.734 16.562 22.031 1 87.31 121 VAL A CA 1
ATOM 961 C C . VAL A 1 121 ? 21.438 16.562 23.531 1 87.31 121 VAL A C 1
ATOM 963 O O . VAL A 1 121 ? 21.422 15.516 24.172 1 87.31 121 VAL A O 1
ATOM 966 N N . TYR A 1 122 ? 21.312 17.703 24.062 1 85.31 122 TYR A N 1
ATOM 967 C CA . TYR A 1 122 ? 21.125 17.797 25.516 1 85.31 122 TYR A CA 1
ATOM 968 C C . TYR A 1 122 ? 20.266 19 25.875 1 85.31 122 TYR A C 1
ATOM 970 O O . TYR A 1 122 ? 20.203 19.969 25.125 1 85.31 122 TYR A O 1
ATOM 978 N N . PRO A 1 123 ? 19.438 18.781 26.969 1 79.56 123 PRO A N 1
ATOM 979 C CA . PRO A 1 123 ? 18.609 19.906 27.422 1 79.56 123 PRO A CA 1
ATOM 980 C C . PRO A 1 123 ? 19.438 21.031 28.031 1 79.56 123 PRO A C 1
ATOM 982 O O . PRO A 1 123 ? 20.438 20.766 28.719 1 79.56 123 PRO A O 1
ATOM 985 N N . ARG A 1 124 ? 19.25 22.203 27.516 1 71.38 124 ARG A N 1
ATOM 986 C CA . ARG A 1 124 ? 19.812 23.359 28.188 1 71.38 124 ARG A CA 1
ATOM 987 C C . ARG A 1 124 ? 18.797 24.016 29.125 1 71.38 124 ARG A C 1
ATOM 989 O O . ARG A 1 124 ? 17.75 24.484 28.672 1 71.38 124 ARG A O 1
ATOM 996 N N . LEU A 1 125 ? 18.875 23.703 30.359 1 64.12 125 LEU A N 1
ATOM 997 C CA . LEU A 1 125 ? 17.938 24.203 31.375 1 64.12 125 LEU A CA 1
ATOM 998 C C . LEU A 1 125 ? 18.438 25.516 31.969 1 64.12 125 LEU A C 1
ATOM 1000 O O . LEU A 1 125 ? 19.109 25.516 33 1 64.12 125 LEU A O 1
ATOM 1004 N N . THR A 1 126 ? 18.656 26.453 31.078 1 60.53 126 THR A N 1
ATOM 1005 C CA . THR A 1 126 ? 18.953 27.75 31.703 1 60.53 126 THR A CA 1
ATOM 1006 C C . THR A 1 126 ? 17.672 28.5 32.031 1 60.53 126 THR A C 1
ATOM 1008 O O . THR A 1 126 ? 16.594 28.125 31.578 1 60.53 126 THR A O 1
ATOM 1011 N N . GLU A 1 127 ? 17.609 29.422 33 1 56.19 127 GLU A N 1
ATOM 1012 C CA . GLU A 1 127 ? 16.469 30.234 33.438 1 56.19 127 GLU A CA 1
ATOM 1013 C C . GLU A 1 127 ? 15.711 30.797 32.219 1 56.19 127 GLU A C 1
ATOM 1015 O O . GLU A 1 127 ? 14.484 30.906 32.25 1 56.19 127 GLU A O 1
ATOM 1020 N N . THR A 1 128 ? 16.359 31.031 31.078 1 54.34 128 THR A N 1
ATOM 1021 C CA . THR A 1 128 ? 15.742 31.75 29.969 1 54.34 128 THR A CA 1
ATOM 1022 C C . THR A 1 128 ? 15.508 30.828 28.781 1 54.34 128 THR A C 1
ATOM 1024 O O . THR A 1 128 ? 14.75 31.156 27.875 1 54.34 128 THR A O 1
ATOM 1027 N N . ASP A 1 129 ? 16.281 29.734 28.828 1 57.69 129 ASP A N 1
ATOM 1028 C CA . ASP A 1 129 ? 16.219 28.906 27.641 1 57.69 129 ASP A CA 1
ATOM 1029 C C . ASP A 1 129 ? 15.984 27.438 28 1 57.69 129 ASP A C 1
ATOM 1031 O O . ASP A 1 129 ? 16.875 26.781 28.531 1 57.69 129 ASP A O 1
ATOM 1035 N N . GLN A 1 130 ? 14.781 27.031 28 1 65.56 130 GLN A N 1
ATOM 1036 C CA . GLN A 1 130 ? 14.438 25.656 28.328 1 65.56 130 GLN A CA 1
ATOM 1037 C C . GLN A 1 130 ? 14.172 24.844 27.078 1 65.56 130 GLN A C 1
ATOM 1039 O O . GLN A 1 130 ? 13.023 24.469 26.797 1 65.56 130 GLN A O 1
ATOM 1044 N N . ARG A 1 131 ? 15.242 24.797 26.25 1 69.69 131 ARG A N 1
ATOM 1045 C CA . ARG A 1 131 ? 15.078 23.984 25.047 1 69.69 131 ARG A CA 1
ATOM 1046 C C . ARG A 1 131 ? 16.25 23.016 24.875 1 69.69 131 ARG A C 1
ATOM 1048 O O . ARG A 1 131 ? 17.281 23.172 25.516 1 69.69 131 ARG A O 1
ATOM 1055 N N . HIS A 1 132 ? 16.078 21.984 24.078 1 77.31 132 HIS A N 1
ATOM 1056 C CA . HIS A 1 132 ? 17.156 21.094 23.734 1 77.31 132 HIS A CA 1
ATOM 1057 C C . HIS A 1 132 ? 18.109 21.719 22.719 1 77.31 132 HIS A C 1
ATOM 1059 O O . HIS A 1 132 ? 17.672 22.484 21.859 1 77.31 132 HIS A O 1
ATOM 1065 N N . ARG A 1 133 ? 19.359 21.531 22.922 1 76.38 133 ARG A N 1
ATOM 1066 C CA . ARG A 1 133 ? 20.375 22.016 22 1 76.38 133 ARG A CA 1
ATOM 1067 C C . ARG A 1 133 ? 21.031 20.859 21.25 1 76.38 133 ARG A C 1
ATOM 1069 O O . ARG A 1 133 ? 21.25 19.781 21.828 1 76.38 133 ARG A O 1
ATOM 1076 N N . VAL A 1 134 ? 21.25 21.094 20.031 1 83.25 134 VAL A N 1
ATOM 1077 C CA . VAL A 1 134 ? 22.031 20.172 19.203 1 83.25 134 VAL A CA 1
ATOM 1078 C C . VAL A 1 134 ? 23.391 20.781 18.875 1 83.25 134 VAL A C 1
ATOM 1080 O O . VAL A 1 134 ? 23.469 21.828 18.219 1 83.25 134 VAL A O 1
ATOM 1083 N N . THR A 1 135 ? 24.422 20.172 19.422 1 88 135 THR A N 1
ATOM 1084 C CA . THR A 1 135 ? 25.766 20.703 19.219 1 88 135 THR A CA 1
ATOM 1085 C C . THR A 1 135 ? 26.625 19.688 18.453 1 88 135 THR A C 1
ATOM 1087 O O . THR A 1 135 ? 26.672 18.516 18.812 1 88 135 THR A O 1
ATOM 1090 N N . VAL A 1 136 ? 27.266 20.219 17.484 1 92.44 136 VAL A N 1
ATOM 1091 C CA . VAL A 1 136 ? 28.141 19.375 16.688 1 92.44 136 VAL A CA 1
ATOM 1092 C C . VAL A 1 136 ? 29.562 19.453 17.219 1 92.44 136 VAL A C 1
ATOM 1094 O O . VAL A 1 136 ? 30.156 20.531 17.297 1 92.44 136 VAL A O 1
ATOM 1097 N N . GLY A 1 137 ? 30.078 18.234 17.625 1 91.06 137 GLY A N 1
ATOM 1098 C CA . GLY A 1 137 ? 31.406 18.156 18.203 1 91.06 137 GLY A CA 1
ATOM 1099 C C . GLY A 1 137 ? 31.438 17.531 19.578 1 91.06 137 GLY A C 1
ATOM 1100 O O . GLY A 1 137 ? 30.453 17.609 20.328 1 91.06 137 GLY A O 1
ATOM 1101 N N . LYS A 1 138 ? 32.562 16.891 19.906 1 87.06 138 LYS A N 1
ATOM 1102 C CA . LYS A 1 138 ? 32.75 16.234 21.188 1 87.06 138 LYS A CA 1
ATOM 1103 C C . LYS A 1 138 ? 32.844 17.25 22.328 1 87.06 138 LYS A C 1
ATOM 1105 O O . LYS A 1 138 ? 32.562 16.922 23.484 1 87.06 138 LYS A O 1
ATOM 1110 N N . ASP A 1 139 ? 33.281 18.406 21.969 1 85.31 139 ASP A N 1
ATOM 1111 C CA . ASP A 1 139 ? 33.406 19.516 22.906 1 85.31 139 ASP A CA 1
ATOM 1112 C C . ASP A 1 139 ? 33.094 20.859 22.234 1 85.31 139 ASP A C 1
ATOM 1114 O O . ASP A 1 139 ? 32.594 20.891 21.109 1 85.31 139 ASP A O 1
ATOM 1118 N N . ASN A 1 140 ? 33.094 21.922 22.984 1 83.75 140 ASN A N 1
ATOM 1119 C CA . ASN A 1 140 ? 32.75 23.234 22.453 1 83.75 140 ASN A CA 1
ATOM 1120 C C . ASN A 1 140 ? 33.969 24.031 22.047 1 83.75 140 ASN A C 1
ATOM 1122 O O . ASN A 1 140 ? 34 25.25 22.203 1 83.75 140 ASN A O 1
ATOM 1126 N N . LYS A 1 141 ? 35 23.328 21.625 1 84.5 141 LYS A N 1
ATOM 1127 C CA . LYS A 1 141 ? 36.188 24 21.172 1 84.5 141 LYS A CA 1
ATOM 1128 C C . LYS A 1 141 ? 35.938 24.766 19.875 1 84.5 141 LYS A C 1
ATOM 1130 O O . LYS A 1 141 ? 35.062 24.422 19.094 1 84.5 141 LYS A O 1
ATOM 1135 N N . LYS A 1 142 ? 36.781 25.812 19.703 1 86.5 142 LYS A N 1
ATOM 1136 C CA . LYS A 1 142 ? 36.719 26.594 18.469 1 86.5 142 LYS A CA 1
ATOM 1137 C C . LYS A 1 142 ? 36.938 25.719 17.25 1 86.5 142 LYS A C 1
ATOM 1139 O O . LYS A 1 142 ? 37.844 24.875 17.234 1 86.5 142 LYS A O 1
ATOM 1144 N N . GLY A 1 143 ? 36.156 25.859 16.203 1 86.94 143 GLY A N 1
ATOM 1145 C CA . GLY A 1 143 ? 36.281 25.078 14.977 1 86.94 143 GLY A CA 1
ATOM 1146 C C . GLY A 1 143 ? 35.219 23.984 14.852 1 86.94 143 GLY A C 1
ATOM 1147 O O . GLY A 1 143 ? 35 23.469 13.75 1 86.94 143 GLY A O 1
ATOM 1148 N N . ARG A 1 144 ? 34.75 23.688 16 1 88.88 144 ARG A N 1
ATOM 1149 C CA . ARG A 1 144 ? 33.656 22.719 15.969 1 88.88 144 ARG A CA 1
ATOM 1150 C C . ARG A 1 144 ? 32.344 23.406 15.656 1 88.88 144 ARG A C 1
ATOM 1152 O O . ARG A 1 144 ? 32.312 24.609 15.383 1 88.88 144 ARG A O 1
ATOM 1159 N N . GLY A 1 145 ? 31.328 22.688 15.438 1 90.44 145 GLY A N 1
ATOM 1160 C CA . GLY A 1 145 ? 30.031 23.234 15.062 1 90.44 145 GLY A CA 1
ATOM 1161 C C . GLY A 1 145 ? 29.469 22.641 13.789 1 90.44 145 GLY A C 1
ATOM 1162 O O . GLY A 1 145 ? 30.047 21.703 13.234 1 90.44 145 GLY A O 1
ATOM 1163 N N . ASN A 1 146 ? 28.453 23.297 13.359 1 93.12 146 ASN A N 1
ATOM 1164 C CA . ASN A 1 146 ? 27.719 22.75 12.219 1 93.12 146 ASN A CA 1
ATOM 1165 C C . ASN A 1 146 ? 28.578 22.734 10.953 1 93.12 146 ASN A C 1
ATOM 1167 O O . ASN A 1 146 ? 29.391 23.641 10.75 1 93.12 146 ASN A O 1
ATOM 1171 N N . PHE A 1 147 ? 28.406 21.703 10.148 1 94.56 147 PHE A N 1
ATOM 1172 C CA . PHE A 1 147 ? 28.922 21.734 8.781 1 94.56 147 PHE A CA 1
ATOM 1173 C C . PHE A 1 147 ? 28.109 22.672 7.91 1 94.56 147 PHE A C 1
ATOM 1175 O O . PHE A 1 147 ? 27 23.078 8.289 1 94.56 147 PHE A O 1
ATOM 1182 N N . LEU A 1 148 ? 28.656 23.094 6.805 1 94.5 148 LEU A N 1
ATOM 1183 C CA . LEU A 1 148 ? 27.906 23.922 5.871 1 94.5 148 LEU A CA 1
ATOM 1184 C C . LEU A 1 148 ? 27.25 23.078 4.789 1 94.5 148 LEU A C 1
ATOM 1186 O O . LEU A 1 148 ? 27.938 22.438 3.984 1 94.5 148 LEU A O 1
ATOM 1190 N N . LEU A 1 149 ? 25.953 23.047 4.848 1 95.62 149 LEU A N 1
ATOM 1191 C CA . LEU A 1 149 ? 25.156 22.312 3.877 1 95.62 149 LEU A CA 1
ATOM 1192 C C . LEU A 1 149 ? 23.688 22.75 3.934 1 95.62 149 LEU A C 1
ATOM 1194 O O . LEU A 1 149 ? 23.141 22.953 5.016 1 95.62 149 LEU A O 1
ATOM 1198 N N . ASN A 1 150 ? 23.047 22.938 2.787 1 96.06 150 ASN A N 1
ATOM 1199 C CA . ASN A 1 150 ? 21.625 23.25 2.779 1 96.06 150 ASN A CA 1
ATOM 1200 C C . ASN A 1 150 ? 20.781 22.016 3.129 1 96.06 150 ASN A C 1
ATOM 1202 O O . ASN A 1 150 ? 21.016 20.938 2.602 1 96.06 150 ASN A O 1
ATOM 1206 N N . THR A 1 151 ? 19.906 22.219 4.074 1 95.5 151 THR A N 1
ATOM 1207 C CA . THR A 1 151 ? 19 21.141 4.457 1 95.5 151 THR A CA 1
ATOM 1208 C C . THR A 1 151 ? 17.562 21.625 4.551 1 95.5 151 THR A C 1
ATOM 1210 O O . THR A 1 151 ? 17.328 22.828 4.711 1 95.5 151 THR A O 1
ATOM 1213 N N . SER A 1 152 ? 16.656 20.766 4.297 1 93.62 152 SER A N 1
ATOM 1214 C CA . SER A 1 152 ? 15.227 21.031 4.508 1 93.62 152 SER A CA 1
ATOM 1215 C C . SER A 1 152 ? 14.508 19.781 5.016 1 93.62 152 SER A C 1
ATOM 1217 O O . SER A 1 152 ? 14.844 18.656 4.625 1 93.62 152 SER A O 1
ATOM 1219 N N . TYR A 1 153 ? 13.68 19.984 5.953 1 91.31 153 TYR A N 1
ATOM 1220 C CA . TYR A 1 153 ? 12.828 18.953 6.512 1 91.31 153 TYR A CA 1
ATOM 1221 C C . TYR A 1 153 ? 11.352 19.266 6.273 1 91.31 153 TYR A C 1
ATOM 1223 O O . TYR A 1 153 ? 10.859 20.312 6.699 1 91.31 153 TYR A O 1
ATOM 1231 N N . THR A 1 154 ? 10.703 18.344 5.512 1 87.5 154 THR A N 1
ATOM 1232 C CA . THR A 1 154 ? 9.273 18.5 5.238 1 87.5 154 THR A CA 1
ATOM 1233 C C . THR A 1 154 ? 8.453 17.516 6.07 1 87.5 154 THR A C 1
ATOM 1235 O O . THR A 1 154 ? 8.617 16.297 5.941 1 87.5 154 THR A O 1
ATOM 1238 N N . ASN A 1 155 ? 7.617 18.062 6.938 1 80.56 155 ASN A N 1
ATOM 1239 C CA . ASN A 1 155 ? 6.754 17.234 7.77 1 80.56 155 ASN A CA 1
ATOM 1240 C C . ASN A 1 155 ? 5.312 17.234 7.273 1 80.56 155 ASN A C 1
ATOM 1242 O O . ASN A 1 155 ? 5.051 17.578 6.117 1 80.56 155 ASN A O 1
ATOM 1246 N N . PHE A 1 156 ? 4.348 16.922 8.109 1 74.88 156 PHE A N 1
ATOM 1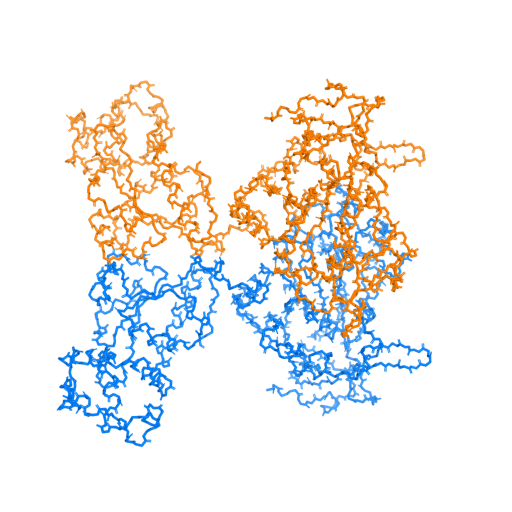247 C CA . PHE A 1 156 ? 2.953 16.734 7.727 1 74.88 156 PHE A CA 1
ATOM 1248 C C . PHE A 1 156 ? 2.26 18.094 7.57 1 74.88 156 PHE A C 1
ATOM 1250 O O . PHE A 1 156 ? 1.145 18.156 7.051 1 74.88 156 PHE A O 1
ATOM 1257 N N . LEU A 1 157 ? 2.914 19.062 7.844 1 71 157 LEU A N 1
ATOM 1258 C CA . LEU A 1 157 ? 2.326 20.391 7.66 1 71 157 LEU A CA 1
ATOM 1259 C C . LEU A 1 157 ? 1.925 20.609 6.203 1 71 157 LEU A C 1
ATOM 1261 O O . LEU A 1 157 ? 0.982 21.344 5.918 1 71 157 LEU A O 1
ATOM 1265 N N . ARG A 1 158 ? 2.633 19.922 5.41 1 75.5 158 ARG A N 1
ATOM 1266 C CA . ARG A 1 158 ? 2.373 20.078 3.984 1 75.5 158 ARG A CA 1
ATOM 1267 C C . ARG A 1 158 ? 0.984 19.562 3.619 1 75.5 158 ARG A C 1
ATOM 1269 O O . ARG A 1 158 ? 0.452 19.906 2.559 1 75.5 158 ARG A O 1
ATOM 1276 N N . LEU A 1 159 ? 0.45 18.781 4.484 1 71.56 159 LEU A N 1
ATOM 1277 C CA . LEU A 1 159 ? -0.851 18.188 4.195 1 71.56 159 LEU A CA 1
ATOM 1278 C C . LEU A 1 159 ? -1.975 19.031 4.801 1 71.56 159 LEU A C 1
ATOM 1280 O O . LEU A 1 159 ? -3.154 18.734 4.586 1 71.56 159 LEU A O 1
ATOM 1284 N N . PHE A 1 160 ? -1.652 20.016 5.488 1 66.31 160 PHE A N 1
ATOM 1285 C CA . PHE A 1 160 ? -2.668 20.859 6.109 1 66.31 160 PHE A CA 1
ATOM 1286 C C . PHE A 1 160 ? -3.488 21.578 5.055 1 66.31 160 PHE A C 1
ATOM 1288 O O . PHE A 1 160 ? -2.932 22.219 4.16 1 66.31 160 PHE A O 1
ATOM 1295 N N . PRO A 1 161 ? -4.789 21.359 5.203 1 59.47 161 PRO A N 1
ATOM 1296 C CA . PRO A 1 161 ? -5.648 21.969 4.184 1 59.47 161 PRO A CA 1
ATOM 1297 C C . PRO A 1 161 ? -5.547 23.484 4.16 1 59.47 161 PRO A C 1
ATOM 1299 O O . PRO A 1 161 ? -5.539 24.125 5.219 1 59.47 161 PRO A O 1
ATOM 1302 N N . ILE A 1 162 ? -5.43 23.969 3.057 1 55.47 162 ILE A N 1
ATOM 1303 C CA . ILE A 1 162 ? -5.266 25.391 2.834 1 55.47 162 ILE A CA 1
ATOM 1304 C C . ILE A 1 162 ? -6.48 26.141 3.367 1 55.47 162 ILE A C 1
ATOM 1306 O O . ILE A 1 162 ? -6.367 27.281 3.816 1 55.47 162 ILE A O 1
ATOM 1310 N N . ILE A 1 163 ? -7.57 25.422 3.406 1 49.56 163 ILE A N 1
ATOM 1311 C CA . ILE A 1 163 ? -8.828 26.031 3.818 1 49.56 163 ILE A CA 1
ATOM 1312 C C . ILE A 1 163 ? -8.703 26.531 5.258 1 49.56 163 ILE A C 1
ATOM 1314 O O . ILE A 1 163 ? -9.344 27.531 5.629 1 49.56 163 ILE A O 1
ATOM 1318 N N . ASN A 1 164 ? -7.875 25.828 5.965 1 49.88 164 ASN A N 1
ATOM 1319 C CA . ASN A 1 164 ? -7.754 26.172 7.375 1 49.88 164 ASN A CA 1
ATOM 1320 C C . ASN A 1 164 ? -6.695 27.25 7.598 1 49.88 164 ASN A C 1
ATOM 1322 O O . ASN A 1 164 ? -6.297 27.5 8.734 1 49.88 164 ASN A O 1
ATOM 1326 N N . THR A 1 165 ? -6.27 27.656 6.34 1 52.41 165 THR A N 1
ATOM 1327 C CA . THR A 1 165 ? -5.27 28.719 6.438 1 52.41 165 THR A CA 1
ATOM 1328 C C . THR A 1 165 ? -5.812 30.031 5.867 1 52.41 165 THR A C 1
ATOM 1330 O O . THR A 1 165 ? -6.898 30.062 5.289 1 52.41 165 THR A O 1
ATOM 1333 N N . GLU A 1 166 ? -5.332 31.031 6.238 1 45.53 166 GLU A N 1
ATOM 1334 C CA . GLU A 1 166 ? -5.648 32.312 5.633 1 45.53 166 GLU A CA 1
ATOM 1335 C C . GLU A 1 166 ? -4.797 32.562 4.391 1 45.53 166 GLU A C 1
ATOM 1337 O O . GLU A 1 166 ? -4.414 33.719 4.113 1 45.53 166 GLU A O 1
ATOM 1342 N N . ALA A 1 167 ? -4.57 31.422 3.664 1 52.78 167 ALA A N 1
ATOM 1343 C CA . ALA A 1 167 ? -3.645 31.531 2.541 1 52.78 167 ALA A CA 1
ATOM 1344 C C . ALA A 1 167 ? -4.285 32.281 1.371 1 52.78 167 ALA A C 1
ATOM 1346 O O . ALA A 1 167 ? -5.496 32.156 1.146 1 52.78 167 ALA A O 1
ATOM 1347 N N . SER A 1 168 ? -3.613 33.25 0.809 1 54.75 168 SER A N 1
ATOM 1348 C CA . SER A 1 168 ? -4.043 33.969 -0.372 1 54.75 168 SER A CA 1
ATOM 1349 C C . SER A 1 168 ? -3.012 33.875 -1.491 1 54.75 168 SER A C 1
ATOM 1351 O O . SER A 1 168 ? -1.849 33.562 -1.243 1 54.75 168 SER A O 1
ATOM 1353 N N . GLU A 1 169 ? -3.578 33.969 -2.719 1 56.47 169 GLU A N 1
ATOM 1354 C CA . GLU A 1 169 ? -2.668 34.031 -3.861 1 56.47 169 GLU A CA 1
ATOM 1355 C C . GLU A 1 169 ? -1.636 35.125 -3.699 1 56.47 169 GLU A C 1
ATOM 1357 O O . GLU A 1 169 ? -1.966 36.219 -3.256 1 56.47 169 GLU A O 1
ATOM 1362 N N . VAL A 1 170 ? -0.412 34.688 -3.582 1 54.88 170 VAL A N 1
ATOM 1363 C CA . VAL A 1 170 ? 0.653 35.688 -3.471 1 54.88 170 VAL A CA 1
ATOM 1364 C C . VAL A 1 170 ? 1.247 35.969 -4.848 1 54.88 170 VAL A C 1
ATOM 1366 O O . VAL A 1 170 ? 1.41 35.031 -5.656 1 54.88 170 VAL A O 1
ATOM 1369 N N . ASP A 1 171 ? 1.136 37.219 -5.441 1 48 171 ASP A N 1
ATOM 1370 C CA . ASP A 1 171 ? 1.806 37.625 -6.672 1 48 171 ASP A CA 1
ATOM 1371 C C . ASP A 1 171 ? 3.318 37.469 -6.555 1 48 171 ASP A C 1
ATOM 1373 O O . ASP A 1 171 ? 3.996 38.312 -5.977 1 48 171 ASP A O 1
ATOM 1377 N N . LEU A 1 172 ? 3.809 36.25 -6.668 1 51.12 172 LEU A N 1
ATOM 1378 C CA . LEU A 1 172 ? 5.25 36.031 -6.645 1 51.12 172 LEU A CA 1
ATOM 1379 C C . LEU A 1 172 ? 5.891 36.469 -7.957 1 51.12 172 LEU A C 1
ATOM 1381 O O . LEU A 1 172 ? 7 36.062 -8.281 1 51.12 172 LEU A O 1
ATOM 1385 N N . ASN A 1 173 ? 5.309 37.125 -8.891 1 48.06 173 ASN A N 1
ATOM 1386 C CA . ASN A 1 173 ? 5.926 37.562 -10.133 1 48.06 173 ASN A CA 1
ATOM 1387 C C . ASN A 1 173 ? 7.414 37.844 -9.953 1 48.06 173 ASN A C 1
ATOM 1389 O O . ASN A 1 173 ? 8.211 37.594 -10.859 1 48.06 173 ASN A O 1
ATOM 1393 N N . SER A 1 174 ? 7.832 38.438 -8.922 1 50.97 174 SER A N 1
ATOM 1394 C CA . SER A 1 174 ? 9.211 38.906 -8.875 1 50.97 174 SER A CA 1
ATOM 1395 C C . SER A 1 174 ? 10.156 37.812 -8.375 1 50.97 174 SER A C 1
ATOM 1397 O O . SER A 1 174 ? 11.359 37.875 -8.625 1 50.97 174 SER A O 1
ATOM 1399 N N . THR A 1 175 ? 9.703 36.781 -7.734 1 55.34 175 THR A N 1
ATOM 1400 C CA . THR A 1 175 ? 10.727 35.938 -7.102 1 55.34 175 THR A CA 1
ATOM 1401 C C . THR A 1 175 ? 10.836 34.594 -7.797 1 55.34 175 THR A C 1
ATOM 1403 O O . THR A 1 175 ? 11.867 33.938 -7.711 1 55.34 175 THR A O 1
ATOM 1406 N N . MET A 1 176 ? 9.781 34.219 -8.609 1 68 176 MET A N 1
ATOM 1407 C CA . MET A 1 176 ? 9.922 32.906 -9.211 1 68 176 MET A CA 1
ATOM 1408 C C . MET A 1 176 ? 10.438 33 -10.641 1 68 176 MET A C 1
ATOM 1410 O O . MET A 1 176 ? 9.797 33.625 -11.484 1 68 176 MET A O 1
ATOM 1414 N N . SER A 1 177 ? 11.656 32.531 -10.82 1 76.12 177 SER A N 1
ATOM 1415 C CA . SER A 1 177 ? 12.234 32.5 -12.164 1 76.12 177 SER A CA 1
ATOM 1416 C C . SER A 1 177 ? 11.43 31.609 -13.094 1 76.12 177 SER A C 1
ATOM 1418 O O . SER A 1 177 ? 10.68 30.75 -12.641 1 76.12 177 SER A O 1
ATOM 1420 N N . SER A 1 178 ? 11.445 31.938 -14.336 1 79.31 178 SER A N 1
ATOM 1421 C CA . SER A 1 178 ? 10.789 31.125 -15.352 1 79.31 178 SER A CA 1
ATOM 1422 C C . SER A 1 178 ? 11.242 29.672 -15.273 1 79.31 178 SER A C 1
ATOM 1424 O O . SER A 1 178 ? 10.43 28.75 -15.461 1 79.31 178 SER A O 1
ATOM 1426 N N . ASP A 1 179 ? 12.469 29.516 -14.852 1 82.88 179 ASP A N 1
ATOM 1427 C CA . ASP A 1 179 ? 13.008 28.156 -14.742 1 82.88 179 ASP A CA 1
ATOM 1428 C C . ASP A 1 179 ? 12.367 27.406 -13.586 1 82.88 179 ASP A C 1
ATOM 1430 O O . ASP A 1 179 ? 12.055 26.219 -13.703 1 82.88 179 ASP A O 1
ATOM 1434 N N . THR A 1 180 ? 12.203 28.141 -12.578 1 85.44 180 THR A N 1
ATOM 1435 C CA . THR A 1 180 ? 11.586 27.547 -11.398 1 85.44 180 THR A CA 1
ATOM 1436 C C . THR A 1 180 ? 10.141 27.156 -11.688 1 85.44 180 THR A C 1
ATOM 1438 O O . THR A 1 180 ? 9.695 26.062 -11.305 1 85.44 180 THR A O 1
ATOM 1441 N N . GLU A 1 181 ? 9.438 28 -12.398 1 81.69 181 GLU A N 1
ATOM 1442 C CA . GLU A 1 181 ? 8.055 27.719 -12.758 1 81.69 181 GLU A CA 1
ATOM 1443 C C . GLU A 1 181 ? 7.957 26.5 -13.672 1 81.69 181 GLU A C 1
ATOM 1445 O O . GLU A 1 181 ? 7.07 25.656 -13.5 1 81.69 181 GLU A O 1
ATOM 1450 N N . GLU A 1 182 ? 8.805 26.453 -14.57 1 82.69 182 GLU A N 1
ATOM 1451 C CA . GLU A 1 182 ? 8.812 25.328 -15.5 1 82.69 182 GLU A CA 1
ATOM 1452 C C . GLU A 1 182 ? 9.109 24.016 -14.773 1 82.69 182 GLU A C 1
ATOM 1454 O O . GLU A 1 182 ? 8.531 22.969 -15.086 1 82.69 182 GLU A O 1
ATOM 1459 N N . PHE A 1 183 ? 10 24.125 -13.852 1 88.75 183 PHE A N 1
ATOM 1460 C CA . PHE A 1 183 ? 10.359 22.953 -13.078 1 88.75 183 PHE A CA 1
ATOM 1461 C C . PHE A 1 183 ? 9.148 22.422 -12.312 1 88.75 183 PHE A C 1
ATOM 1463 O O . PHE A 1 183 ? 8.867 21.219 -12.336 1 88.75 183 PHE A O 1
ATOM 1470 N N . ILE A 1 184 ? 8.477 23.266 -11.664 1 86 184 ILE A N 1
ATOM 1471 C CA . ILE A 1 184 ? 7.34 22.875 -10.828 1 86 184 ILE A CA 1
ATOM 1472 C C . ILE A 1 184 ? 6.223 22.312 -11.711 1 86 184 ILE A C 1
ATOM 1474 O O . ILE A 1 184 ? 5.641 21.281 -11.398 1 86 184 ILE A O 1
ATOM 1478 N N . THR A 1 185 ? 5.992 22.984 -12.828 1 81.5 185 THR A N 1
ATOM 1479 C CA . THR A 1 185 ? 4.949 22.531 -13.734 1 81.5 185 THR A CA 1
ATOM 1480 C C . THR A 1 185 ? 5.297 21.156 -14.305 1 81.5 185 THR A C 1
ATOM 1482 O O . THR A 1 185 ? 4.43 20.281 -14.414 1 81.5 185 THR A O 1
ATOM 1485 N N . SER A 1 186 ? 6.516 20.969 -14.586 1 83.38 186 SER A N 1
ATOM 1486 C CA . SER A 1 186 ? 6.969 19.672 -15.086 1 83.38 186 SER A CA 1
ATOM 1487 C C . SER A 1 186 ? 6.82 18.594 -14.023 1 83.38 186 SER A C 1
ATOM 1489 O O . SER A 1 186 ? 6.504 17.453 -14.336 1 83.38 186 SER A O 1
ATOM 1491 N N . GLY A 1 187 ? 7.113 18.969 -12.805 1 87.62 187 GLY A N 1
ATOM 1492 C CA . GLY A 1 187 ? 6.941 18.031 -11.703 1 87.62 187 GLY A CA 1
ATOM 1493 C C . GLY A 1 187 ? 5.516 17.531 -11.555 1 87.62 187 GLY A C 1
ATOM 1494 O O . GLY A 1 187 ? 5.277 16.328 -11.445 1 87.62 187 GLY A O 1
ATOM 1495 N N . TYR A 1 188 ? 4.578 18.484 -11.617 1 81.81 188 TYR A N 1
ATOM 1496 C CA . TYR A 1 188 ? 3.172 18.125 -11.508 1 81.81 188 TYR A CA 1
ATOM 1497 C C . TYR A 1 188 ? 2.752 17.203 -12.648 1 81.81 188 TYR A C 1
ATOM 1499 O O . TYR A 1 188 ? 2.023 16.234 -12.438 1 81.81 188 TYR A O 1
ATOM 1507 N N . LEU A 1 189 ? 3.207 17.5 -13.789 1 79.19 189 LEU A N 1
ATOM 1508 C CA . LEU A 1 189 ? 2.842 16.734 -14.977 1 79.19 189 LEU A CA 1
ATOM 1509 C C . LEU A 1 189 ? 3.43 15.328 -14.914 1 79.19 189 LEU A C 1
ATOM 1511 O O . LEU A 1 189 ? 2.734 14.352 -15.188 1 79.19 189 LEU A O 1
ATOM 1515 N N . ASN A 1 190 ? 4.656 15.242 -14.508 1 83.06 190 ASN A N 1
ATOM 1516 C CA . ASN A 1 190 ? 5.34 13.953 -14.5 1 83.06 190 ASN A CA 1
ATOM 1517 C C . ASN A 1 190 ? 4.844 13.062 -13.367 1 83.06 190 ASN A C 1
ATOM 1519 O O . ASN A 1 190 ? 4.781 11.844 -13.516 1 83.06 190 ASN A O 1
ATOM 1523 N N . ILE A 1 191 ? 4.488 13.68 -12.336 1 85.25 191 ILE A N 1
ATOM 1524 C CA . ILE A 1 191 ? 4.191 12.891 -11.141 1 85.25 191 ILE A CA 1
ATOM 1525 C C . ILE A 1 191 ? 2.695 12.578 -11.094 1 85.25 191 ILE A C 1
ATOM 1527 O O . ILE A 1 191 ? 2.303 11.438 -10.812 1 85.25 191 ILE A O 1
ATOM 1531 N N . MET A 1 192 ? 1.792 13.531 -11.352 1 77.81 192 MET A N 1
ATOM 1532 C CA . MET A 1 192 ? 0.354 13.328 -11.203 1 77.81 192 MET A CA 1
ATOM 1533 C C . MET A 1 192 ? -0.343 13.352 -12.555 1 77.81 192 MET A C 1
ATOM 1535 O O . MET A 1 192 ? -1.547 13.102 -12.648 1 77.81 192 MET A O 1
ATOM 1539 N N . GLN A 1 193 ? 0.378 13.609 -13.633 1 66.19 193 GLN A N 1
ATOM 1540 C CA . GLN A 1 193 ? -0.186 13.672 -14.977 1 66.19 193 GLN A CA 1
ATOM 1541 C C . GLN A 1 193 ? -1.388 14.609 -15.031 1 66.19 193 GLN A C 1
ATOM 1543 O O . GLN A 1 193 ? -2.424 14.266 -15.602 1 66.19 193 GLN A O 1
ATOM 1548 N N . ARG A 1 194 ? -1.295 15.68 -14.25 1 62.66 194 ARG A N 1
ATOM 1549 C CA . ARG A 1 194 ? -2.383 16.656 -14.203 1 62.66 194 ARG A CA 1
ATOM 1550 C C . ARG A 1 194 ? -2.062 17.875 -15.055 1 62.66 194 ARG A C 1
ATOM 1552 O O . ARG A 1 194 ? -1.096 18.594 -14.789 1 62.66 194 ARG A O 1
ATOM 1559 N N . GLU A 1 195 ? -2.914 18.047 -16.016 1 58.88 195 GLU A N 1
ATOM 1560 C CA . GLU A 1 195 ? -2.713 19.172 -16.938 1 58.88 195 GLU A CA 1
ATOM 1561 C C . GLU A 1 195 ? -3.123 20.484 -16.297 1 58.88 195 GLU A C 1
ATOM 1563 O O . GLU A 1 195 ? -2.662 21.562 -16.719 1 58.88 195 GLU A O 1
ATOM 1568 N N . ALA A 1 196 ? -3.891 20.375 -15.258 1 59.41 196 ALA A N 1
ATOM 1569 C CA . ALA A 1 196 ? -4.426 21.594 -14.633 1 59.41 196 ALA A CA 1
ATOM 1570 C C . ALA A 1 196 ? -3.301 22.469 -14.086 1 59.41 196 ALA A C 1
ATOM 1572 O O . ALA A 1 196 ? -3.473 23.672 -13.922 1 59.41 196 ALA A O 1
ATOM 1573 N N . PHE A 1 197 ? -2.143 21.938 -13.875 1 59.69 197 PHE A N 1
ATOM 1574 C CA . PHE A 1 197 ? -1.062 22.688 -13.234 1 59.69 197 PHE A CA 1
ATOM 1575 C C . PHE A 1 197 ? -0.069 23.188 -14.281 1 59.69 197 PHE A C 1
ATOM 1577 O O . PHE A 1 197 ? 1.076 23.516 -13.945 1 59.69 197 PHE A O 1
ATOM 1584 N N . ARG A 1 198 ? -0.484 23.281 -15.453 1 56.09 198 ARG A N 1
ATOM 1585 C CA . ARG A 1 198 ? 0.357 23.859 -16.5 1 56.09 198 ARG A CA 1
ATOM 1586 C C . ARG A 1 198 ? 0.66 25.328 -16.219 1 56.09 198 ARG A C 1
ATOM 1588 O O . ARG A 1 198 ? 1.721 25.828 -16.594 1 56.09 198 ARG A O 1
ATOM 1595 N N . VAL A 1 199 ? -0.34 26 -15.633 1 55.66 199 VAL A N 1
ATOM 1596 C CA . VAL A 1 199 ? -0.138 27.359 -15.133 1 55.66 199 VAL A CA 1
ATOM 1597 C C . VAL A 1 199 ? -0.353 27.391 -13.617 1 55.66 199 VAL A C 1
ATOM 1599 O O . VAL A 1 199 ? -1.364 26.891 -13.117 1 55.66 199 VAL A O 1
ATOM 1602 N N . ILE A 1 200 ? 0.715 27.844 -12.969 1 64.31 200 ILE A N 1
ATOM 1603 C CA . ILE A 1 200 ? 0.656 27.734 -11.516 1 64.31 200 ILE A CA 1
ATOM 1604 C C . ILE A 1 200 ? 0.724 29.125 -10.883 1 64.31 200 ILE A C 1
ATOM 1606 O O . ILE A 1 200 ? 1.213 30.062 -11.508 1 64.31 200 ILE A O 1
ATOM 1610 N N . THR A 1 201 ? 0.042 29.219 -9.758 1 64.25 201 THR A N 1
ATOM 1611 C CA . THR A 1 201 ? 0.117 30.422 -8.938 1 64.25 201 THR A CA 1
ATOM 1612 C C . THR A 1 201 ? 0.529 30.078 -7.512 1 64.25 201 THR A C 1
ATOM 1614 O O . THR A 1 201 ? -0.01 29.156 -6.91 1 64.25 201 THR A O 1
ATOM 1617 N N . PRO A 1 202 ? 1.527 30.719 -7.066 1 57.94 202 PRO A N 1
ATOM 1618 C CA . PRO A 1 202 ? 1.936 30.5 -5.68 1 57.94 202 PRO A CA 1
ATOM 1619 C C . PRO A 1 202 ? 0.881 30.953 -4.672 1 57.94 202 PRO A C 1
ATOM 1621 O O . PRO A 1 202 ? 0.21 31.969 -4.891 1 57.94 202 PRO A O 1
ATOM 1624 N N . VAL A 1 203 ? 0.633 30.188 -3.725 1 59.97 203 VAL A N 1
ATOM 1625 C CA . VAL A 1 203 ? -0.33 30.484 -2.668 1 59.97 203 VAL A CA 1
ATOM 1626 C C . VAL A 1 203 ? 0.368 30.453 -1.31 1 59.97 203 VAL A C 1
ATOM 1628 O O . VAL A 1 203 ? 1.141 29.531 -1.024 1 59.97 203 VAL A O 1
ATOM 1631 N N . SER A 1 204 ? 0.438 31.5 -0.573 1 54.75 204 SER A N 1
ATOM 1632 C CA . SER A 1 204 ? 1.16 31.578 0.694 1 54.75 204 SER A CA 1
ATOM 1633 C C . SER A 1 204 ? 0.266 32.094 1.812 1 54.75 204 SER A C 1
ATOM 1635 O O . SER A 1 204 ? -0.591 32.938 1.58 1 54.75 204 SER A O 1
ATOM 1637 N N . ASP A 1 205 ? 0.249 31.328 2.955 1 51.72 205 ASP A N 1
ATOM 1638 C CA . ASP A 1 205 ? -0.363 31.875 4.168 1 51.72 205 ASP A CA 1
ATOM 1639 C C . ASP A 1 205 ? 0.652 32.656 4.988 1 51.72 205 ASP A C 1
ATOM 1641 O O . ASP A 1 205 ? 1.304 32.094 5.879 1 51.72 205 ASP A O 1
ATOM 1645 N N . SER A 1 206 ? 1.293 33.719 4.473 1 44.5 206 SER A N 1
ATOM 1646 C CA . SER A 1 206 ? 2.375 34.531 5.035 1 44.5 206 SER A CA 1
ATOM 1647 C C . SER A 1 206 ? 2.027 35 6.438 1 44.5 206 SER A C 1
ATOM 1649 O O . SER A 1 206 ? 2.889 35.531 7.152 1 44.5 206 SER A O 1
ATOM 1651 N N . LYS A 1 207 ? 0.852 35.281 6.883 1 46.38 207 LYS A N 1
ATOM 1652 C CA . LYS A 1 207 ? 0.662 36.062 8.102 1 46.38 207 LYS A CA 1
ATOM 1653 C C . LYS A 1 207 ? 1.021 35.25 9.336 1 46.38 207 LYS A C 1
ATOM 1655 O O . LYS A 1 207 ? 1.153 35.781 10.438 1 46.38 207 LYS A O 1
ATOM 1660 N N . LYS A 1 208 ? 0.992 33.906 9.234 1 45.81 208 LYS A N 1
ATOM 1661 C CA . LYS A 1 208 ? 1.315 33.188 10.469 1 45.81 208 LYS A CA 1
ATOM 1662 C C . LYS A 1 208 ? 2.537 32.312 10.273 1 45.81 208 LYS A C 1
ATOM 1664 O O . LYS A 1 208 ? 2.793 31.812 9.172 1 45.81 208 LYS A O 1
ATOM 1669 N N . SER A 1 209 ? 3.543 32.5 11.016 1 41.94 209 SER A N 1
ATOM 1670 C CA . SER A 1 209 ? 4.816 31.781 11.07 1 41.94 209 SER A CA 1
ATOM 1671 C C . SER A 1 209 ? 4.68 30.359 10.555 1 41.94 209 SER A C 1
ATOM 1673 O O . SER A 1 209 ? 5.629 29.797 10 1 41.94 209 SER A O 1
ATOM 1675 N N . ALA A 1 210 ? 3.691 29.75 10.898 1 44.5 210 ALA A N 1
ATOM 1676 C CA . ALA A 1 210 ? 3.506 28.344 10.523 1 44.5 210 ALA A CA 1
ATOM 1677 C C . ALA A 1 210 ? 2.676 28.219 9.25 1 44.5 210 ALA A C 1
ATOM 1679 O O . ALA A 1 210 ? 2.018 27.203 9.023 1 44.5 210 ALA A O 1
ATOM 1680 N N . GLY A 1 211 ? 2.875 29.25 8.398 1 50.28 211 GLY A N 1
ATOM 1681 C CA . GLY A 1 211 ? 1.979 29.328 7.254 1 50.28 211 GLY A CA 1
ATOM 1682 C C . GLY A 1 211 ? 2.326 28.359 6.145 1 50.28 211 GLY A C 1
ATOM 1683 O O . GLY A 1 211 ? 3.488 27.984 5.988 1 50.28 211 GLY A O 1
ATOM 1684 N N . LYS A 1 212 ? 1.344 27.688 5.625 1 58.25 212 LYS A N 1
ATOM 1685 C CA . LYS A 1 212 ? 1.511 26.75 4.523 1 58.25 212 LYS A CA 1
ATOM 1686 C C . LYS A 1 212 ? 1.641 27.484 3.189 1 58.25 212 LYS A C 1
ATOM 1688 O O . LYS A 1 212 ? 0.881 28.406 2.91 1 58.25 212 LYS A O 1
ATOM 1693 N N . ASN A 1 213 ? 2.865 27.344 2.531 1 55.16 213 ASN A N 1
ATOM 1694 C CA . ASN A 1 213 ? 3.104 27.844 1.184 1 55.16 213 ASN A CA 1
ATOM 1695 C C . ASN A 1 213 ? 3.008 26.734 0.143 1 55.16 213 ASN A C 1
ATOM 1697 O O . ASN A 1 213 ? 3.617 25.672 0.303 1 55.16 213 ASN A O 1
ATOM 1701 N N . THR A 1 214 ? 2.02 26.953 -0.731 1 61.34 214 THR A N 1
ATOM 1702 C CA . THR A 1 214 ? 1.88 25.953 -1.778 1 61.34 214 THR A CA 1
ATOM 1703 C C . THR A 1 214 ? 1.587 26.609 -3.125 1 61.34 214 THR A C 1
ATOM 1705 O O . THR A 1 214 ? 1.886 27.797 -3.324 1 61.34 214 THR A O 1
ATOM 1708 N N . ILE A 1 215 ? 1.416 25.734 -4.168 1 65.25 215 ILE A N 1
ATOM 1709 C CA . ILE A 1 215 ? 1.13 26.156 -5.535 1 65.25 215 ILE A CA 1
ATOM 1710 C C . ILE A 1 215 ? -0.255 25.672 -5.949 1 65.25 215 ILE A C 1
ATOM 1712 O O . ILE A 1 215 ? -0.663 24.562 -5.582 1 65.25 215 ILE A O 1
ATOM 1716 N N . GLY A 1 216 ? -0.999 26.594 -6.406 1 62.78 216 GLY A N 1
ATOM 1717 C CA . GLY A 1 216 ? -2.283 26.203 -6.977 1 62.78 216 GLY A CA 1
ATOM 1718 C C . GLY A 1 216 ? -2.367 26.453 -8.469 1 62.78 216 GLY A C 1
ATOM 1719 O O . GLY A 1 216 ? -1.518 27.125 -9.047 1 62.78 216 GLY A O 1
ATOM 1720 N N . PRO A 1 217 ? -3.201 25.594 -9.164 1 57.72 217 PRO A N 1
ATOM 1721 C CA . PRO A 1 217 ? -3.391 25.828 -10.602 1 57.72 217 PRO A CA 1
ATOM 1722 C C . PRO A 1 217 ? -3.963 27.203 -10.898 1 57.72 217 PRO A C 1
ATOM 1724 O O . PRO A 1 217 ? -4.707 27.766 -10.078 1 57.72 217 PRO A O 1
ATOM 1727 N N . LYS A 1 218 ? -3.312 27.781 -11.906 1 60.09 218 LYS A N 1
ATOM 1728 C CA . LYS A 1 218 ? -3.846 29.047 -12.422 1 60.09 218 LYS A CA 1
ATOM 1729 C C . LYS A 1 218 ? -4.613 28.828 -13.727 1 60.09 218 LYS A C 1
ATOM 1731 O O . LYS A 1 218 ? -4.199 28.016 -14.562 1 60.09 218 LYS A O 1
ATOM 1736 N N . ASP A 1 219 ? -5.809 29.266 -13.812 1 50.88 219 ASP A N 1
ATOM 1737 C CA . ASP A 1 219 ? -6.609 29.234 -15.031 1 50.88 219 ASP A CA 1
ATOM 1738 C C . ASP A 1 219 ? -7.203 27.859 -15.273 1 50.88 219 ASP A C 1
ATOM 1740 O O . ASP A 1 219 ? -7.355 27.422 -16.422 1 50.88 219 ASP A O 1
ATOM 1744 N N . ALA A 1 220 ? -7.156 27.031 -14.344 1 54.44 220 ALA A N 1
ATOM 1745 C CA . ALA A 1 220 ? -7.773 25.719 -14.477 1 54.44 220 ALA A CA 1
ATOM 1746 C C . ALA A 1 220 ? -9.234 25.75 -14.023 1 54.44 220 ALA A C 1
ATOM 1748 O O . ALA A 1 220 ? -9.75 26.797 -13.641 1 54.44 220 ALA A O 1
ATOM 1749 N N . LEU A 1 221 ? -9.859 24.688 -14.328 1 50.16 221 LEU A N 1
ATOM 1750 C CA . LEU A 1 221 ? -11.266 24.562 -13.961 1 50.16 221 LEU A CA 1
ATOM 1751 C C . LEU A 1 221 ? -11.453 24.734 -12.461 1 50.16 221 LEU A C 1
ATOM 1753 O O . LEU A 1 221 ? -12.562 25 -11.992 1 50.16 221 LEU A O 1
ATOM 1757 N N . TYR A 1 222 ? -10.258 24.609 -11.789 1 55.72 222 TYR A N 1
ATOM 1758 C CA . TYR A 1 222 ? -10.359 24.828 -10.344 1 55.72 222 TYR A CA 1
ATOM 1759 C C . TYR A 1 222 ? -9.148 25.594 -9.82 1 55.72 222 TYR A C 1
ATOM 1761 O O . TYR A 1 222 ? -8.133 25.703 -10.508 1 55.72 222 TYR A O 1
ATOM 1769 N N . ASP A 1 223 ? -9.406 26.375 -8.742 1 56.72 223 ASP A N 1
ATOM 1770 C CA . ASP A 1 223 ? -8.336 27.172 -8.141 1 56.72 223 ASP A CA 1
ATOM 1771 C C . ASP A 1 223 ? -7.773 26.484 -6.902 1 56.72 223 ASP A C 1
ATOM 1773 O O . ASP A 1 223 ? -8.102 25.328 -6.625 1 56.72 223 ASP A O 1
ATOM 1777 N N . PHE A 1 224 ? -6.82 27.141 -6.242 1 55.22 224 PHE A N 1
ATOM 1778 C CA . PHE A 1 224 ? -6.062 26.578 -5.125 1 55.22 224 PHE A CA 1
ATOM 1779 C C . PHE A 1 224 ? -6.996 26.141 -4.004 1 55.22 224 PHE A C 1
ATOM 1781 O O . PHE A 1 224 ? -6.648 25.266 -3.209 1 55.22 224 PHE A O 1
ATOM 1788 N N . ASN A 1 225 ? -8.125 26.641 -4.074 1 56.62 225 ASN A N 1
ATOM 1789 C CA . ASN A 1 225 ? -9.07 26.266 -3.029 1 56.62 225 ASN A CA 1
ATOM 1790 C C . ASN A 1 225 ? -9.656 24.875 -3.262 1 56.62 225 ASN A C 1
ATOM 1792 O O . ASN A 1 225 ? -10.141 24.234 -2.326 1 56.62 225 ASN A O 1
ATOM 1796 N N . SER A 1 226 ? -9.453 24.484 -4.48 1 59.88 226 SER A N 1
ATOM 1797 C CA . SER A 1 226 ? -10.125 23.219 -4.824 1 59.88 226 SER A CA 1
ATOM 1798 C C . SER A 1 226 ? -9.109 22.109 -5.047 1 59.88 226 SER A C 1
ATOM 1800 O O . SER A 1 226 ? -9.469 21.031 -5.527 1 59.88 226 SER A O 1
ATOM 1802 N N . ILE A 1 227 ? -7.938 22.453 -4.594 1 63.56 227 ILE A N 1
ATOM 1803 C CA . ILE A 1 227 ? -6.938 21.438 -4.895 1 63.56 227 ILE A CA 1
ATOM 1804 C C . ILE A 1 227 ? -6.98 20.344 -3.834 1 63.56 227 ILE A C 1
ATOM 1806 O O . ILE A 1 227 ? -7.367 20.594 -2.689 1 63.56 227 ILE A O 1
ATOM 1810 N N . SER A 1 228 ? -6.648 19.188 -4.227 1 70.88 228 SER A N 1
ATOM 1811 C CA . SER A 1 228 ? -6.625 18.062 -3.311 1 70.88 228 SER A CA 1
ATOM 1812 C C . SER A 1 228 ? -5.41 18.109 -2.393 1 70.88 228 SER A C 1
ATOM 1814 O O . SER A 1 228 ? -4.438 18.812 -2.686 1 70.88 228 SER A O 1
ATOM 1816 N N . SER A 1 229 ? -5.512 17.484 -1.25 1 72.75 229 SER A N 1
ATOM 1817 C CA . SER A 1 229 ? -4.406 17.406 -0.298 1 72.75 229 SER A CA 1
ATOM 1818 C C . SER A 1 229 ? -3.16 16.812 -0.949 1 72.75 229 SER A C 1
ATOM 1820 O O . SER A 1 229 ? -2.041 17.219 -0.643 1 72.75 229 SER A O 1
ATOM 1822 N N . GLY A 1 230 ? -3.404 15.875 -1.857 1 76.81 230 GLY A N 1
ATOM 1823 C CA . GLY A 1 230 ? -2.273 15.297 -2.562 1 76.81 230 GLY A CA 1
ATOM 1824 C C . GLY A 1 230 ? -1.569 16.281 -3.477 1 76.81 230 GLY A C 1
ATOM 1825 O O . GLY A 1 230 ? -0.338 16.328 -3.514 1 76.81 230 GLY A O 1
ATOM 1826 N N . GLU A 1 231 ? -2.348 17.031 -4.125 1 75.81 231 GLU A N 1
ATOM 1827 C CA . GLU A 1 231 ? -1.791 18.047 -5.016 1 75.81 231 GLU A CA 1
ATOM 1828 C C . GLU A 1 231 ? -1.07 19.141 -4.23 1 75.81 231 GLU A C 1
ATOM 1830 O O . GLU A 1 231 ? -0.003 19.609 -4.637 1 75.81 231 GLU A O 1
ATOM 1835 N N . ASP A 1 232 ? -1.657 19.438 -3.213 1 77.19 232 ASP A N 1
ATOM 1836 C CA . ASP A 1 232 ? -1.053 20.438 -2.338 1 77.19 232 ASP A CA 1
ATOM 1837 C C . ASP A 1 232 ? 0.269 19.938 -1.761 1 77.19 232 ASP A C 1
ATOM 1839 O O . ASP A 1 232 ? 1.26 20.672 -1.735 1 77.19 232 ASP A O 1
ATOM 1843 N N . SER A 1 233 ? 0.275 18.812 -1.266 1 83.56 233 SER A N 1
ATOM 1844 C CA . SER A 1 233 ? 1.474 18.188 -0.704 1 83.56 233 SER A CA 1
ATOM 1845 C C . SER A 1 233 ? 2.594 18.125 -1.736 1 83.56 233 SER A C 1
ATOM 1847 O O . SER A 1 233 ? 3.75 18.422 -1.426 1 83.56 233 SER A O 1
ATOM 1849 N N . LEU A 1 234 ? 2.232 17.781 -2.918 1 86.88 234 LEU A N 1
ATOM 1850 C CA . LEU A 1 234 ? 3.219 17.703 -3.99 1 86.88 234 LEU A CA 1
ATOM 1851 C C . LEU A 1 234 ? 3.785 19.094 -4.305 1 86.88 234 LEU A C 1
ATOM 1853 O O . LEU A 1 234 ? 4.988 19.234 -4.531 1 86.88 234 LEU A O 1
ATOM 1857 N N . GLY A 1 235 ? 2.889 20.047 -4.348 1 84.56 235 GLY A N 1
ATOM 1858 C CA . GLY A 1 235 ? 3.352 21.406 -4.574 1 84.56 235 GLY A CA 1
ATOM 1859 C C . GLY A 1 235 ? 4.398 21.859 -3.568 1 84.56 235 GLY A C 1
ATOM 1860 O O . GLY A 1 235 ? 5.387 22.484 -3.936 1 84.56 235 GLY A O 1
ATOM 1861 N N . TYR A 1 236 ? 4.18 21.516 -2.379 1 85.38 236 TYR A N 1
ATOM 1862 C CA . TYR A 1 236 ? 5.125 21.844 -1.319 1 85.38 236 TYR A CA 1
ATOM 1863 C C . TYR A 1 236 ? 6.48 21.203 -1.573 1 85.38 236 TYR A C 1
ATOM 1865 O O . TYR A 1 236 ? 7.52 21.844 -1.456 1 85.38 236 TYR A O 1
ATOM 1873 N N . ILE A 1 237 ? 6.484 19.984 -1.933 1 91.31 237 ILE A N 1
ATOM 1874 C CA . ILE A 1 237 ? 7.707 19.234 -2.186 1 91.31 237 ILE A CA 1
ATOM 1875 C C . ILE A 1 237 ? 8.438 19.828 -3.389 1 91.31 237 ILE A C 1
ATOM 1877 O O . ILE A 1 237 ? 9.648 20.047 -3.336 1 91.31 237 ILE A O 1
ATOM 1881 N N . LEU A 1 238 ? 7.688 20.141 -4.402 1 90.12 238 LEU A N 1
ATOM 1882 C CA . LEU A 1 238 ? 8.281 20.688 -5.621 1 90.12 238 LEU A CA 1
ATOM 1883 C C . LEU A 1 238 ? 8.891 22.062 -5.367 1 90.12 238 LEU A C 1
ATOM 1885 O O . LEU A 1 238 ? 9.953 22.391 -5.902 1 90.12 238 LEU A O 1
ATOM 1889 N N . CYS A 1 239 ? 8.234 22.812 -4.535 1 88.5 239 CYS A N 1
ATOM 1890 C CA . CYS A 1 239 ? 8.766 24.125 -4.199 1 88.5 239 CYS A CA 1
ATOM 1891 C C . CYS A 1 239 ? 10.078 24.016 -3.441 1 88.5 239 CYS A C 1
ATOM 1893 O O . CYS A 1 239 ? 11.016 24.781 -3.689 1 88.5 239 CYS A O 1
ATOM 1895 N N . LYS A 1 240 ? 10.156 23.094 -2.566 1 91.88 240 LYS A N 1
ATOM 1896 C CA . LYS A 1 240 ? 11.398 22.875 -1.835 1 91.88 240 LYS A CA 1
ATOM 1897 C C . LYS A 1 240 ? 12.508 22.391 -2.768 1 91.88 240 LYS A C 1
ATOM 1899 O O . LYS A 1 240 ? 13.656 22.828 -2.648 1 91.88 240 LYS A O 1
ATOM 1904 N N . MET A 1 241 ? 12.18 21.531 -3.654 1 94.81 241 MET A N 1
ATOM 1905 C CA . MET A 1 241 ? 13.148 21.047 -4.637 1 94.81 241 MET A CA 1
ATOM 1906 C C . MET A 1 241 ? 13.688 22.203 -5.473 1 94.81 241 MET A C 1
ATOM 1908 O O . MET A 1 241 ? 14.898 22.312 -5.676 1 94.81 241 MET A O 1
ATOM 1912 N N . ALA A 1 242 ? 12.789 23 -5.898 1 92.12 242 ALA A N 1
ATOM 1913 C CA . ALA A 1 242 ? 13.188 24.156 -6.688 1 92.12 242 ALA A CA 1
ATOM 1914 C C . ALA A 1 242 ? 14.109 25.078 -5.887 1 92.12 242 ALA A C 1
ATOM 1916 O O . ALA A 1 242 ? 15.07 25.641 -6.426 1 92.12 242 ALA A O 1
ATOM 1917 N N . ALA A 1 243 ? 13.797 25.234 -4.676 1 91.94 243 ALA A N 1
ATOM 1918 C CA . ALA A 1 243 ? 14.602 26.094 -3.807 1 91.94 243 ALA A CA 1
ATOM 1919 C C . ALA A 1 243 ? 16.031 25.562 -3.691 1 91.94 243 ALA A C 1
ATOM 1921 O O . ALA A 1 243 ? 16.984 26.328 -3.701 1 91.94 243 ALA A O 1
ATOM 1922 N N . PHE A 1 244 ? 16.172 24.266 -3.553 1 95.19 244 PHE A N 1
ATOM 1923 C CA . PHE A 1 244 ? 17.5 23.656 -3.525 1 95.19 244 PHE A CA 1
ATOM 1924 C C . PHE A 1 244 ? 18.266 23.969 -4.801 1 95.19 244 PHE A C 1
ATOM 1926 O O . PHE A 1 244 ? 19.453 24.297 -4.75 1 95.19 244 PHE A O 1
ATOM 1933 N N . GLN A 1 245 ? 17.594 23.891 -5.898 1 93.44 245 GLN A N 1
ATOM 1934 C CA . GLN A 1 245 ? 18.219 24.141 -7.191 1 93.44 245 GLN A CA 1
ATOM 1935 C C . GLN A 1 245 ? 18.703 25.594 -7.293 1 93.44 245 GLN A C 1
ATOM 1937 O O . GLN A 1 245 ? 19.797 25.859 -7.789 1 93.44 245 GLN A O 1
ATOM 1942 N N . ASP A 1 246 ? 17.922 26.406 -6.805 1 91.31 246 ASP A N 1
ATOM 1943 C CA . ASP A 1 246 ? 18.203 27.844 -6.914 1 91.31 246 ASP A CA 1
ATOM 1944 C C . ASP A 1 246 ? 19.328 28.25 -5.98 1 91.31 246 ASP A C 1
ATOM 1946 O O . ASP A 1 246 ? 19.938 29.312 -6.172 1 91.31 246 ASP A O 1
ATOM 1950 N N . ASN A 1 247 ? 19.594 27.438 -4.969 1 93.69 247 ASN A N 1
ATOM 1951 C CA . ASN A 1 247 ? 20.562 27.828 -3.951 1 93.69 247 ASN A CA 1
ATOM 1952 C C . ASN A 1 247 ? 21.812 26.953 -3.986 1 93.69 247 ASN A C 1
ATOM 1954 O O . ASN A 1 247 ? 22.531 26.844 -2.99 1 93.69 247 ASN A O 1
ATOM 1958 N N . LYS A 1 248 ? 22.062 26.406 -5.066 1 93.5 248 LYS A N 1
ATOM 1959 C CA . LYS A 1 248 ? 23.25 25.562 -5.207 1 93.5 248 LYS A CA 1
ATOM 1960 C C . LYS A 1 248 ? 24.516 26.375 -5.047 1 93.5 248 LYS A C 1
ATOM 1962 O O . LYS A 1 248 ? 24.594 27.516 -5.516 1 93.5 248 LYS A O 1
ATOM 1967 N N . VAL A 1 249 ? 25.469 25.766 -4.422 1 91.88 249 VAL A N 1
ATOM 1968 C CA . VAL A 1 249 ? 26.797 26.375 -4.301 1 91.88 249 VAL A CA 1
ATOM 1969 C C . VAL A 1 249 ? 27.625 26.062 -5.539 1 91.88 249 VAL A C 1
ATOM 1971 O O . VAL A 1 249 ? 28.406 26.891 -5.996 1 91.88 249 VAL A O 1
ATOM 1974 N N . ASP A 1 250 ? 27.469 24.922 -6.109 1 86.94 250 ASP A N 1
ATOM 1975 C CA . ASP A 1 250 ? 28.062 24.484 -7.371 1 86.94 250 ASP A CA 1
ATOM 1976 C C . ASP A 1 250 ? 29.578 24.438 -7.281 1 86.94 250 ASP A C 1
ATOM 1978 O O . ASP A 1 250 ? 30.281 25 -8.125 1 86.94 250 ASP A O 1
ATOM 1982 N N . ASP A 1 251 ? 30.156 23.859 -6.238 1 88.38 251 ASP A N 1
ATOM 1983 C CA . ASP A 1 251 ? 31.594 23.703 -6.074 1 88.38 251 ASP A CA 1
ATOM 1984 C C . ASP A 1 251 ? 32 22.234 -6.203 1 88.38 251 ASP A C 1
ATOM 1986 O O . ASP A 1 251 ? 33.125 21.859 -5.809 1 88.38 251 ASP A O 1
ATOM 1990 N N . GLY A 1 252 ? 31.062 21.391 -6.641 1 89.75 252 GLY A N 1
ATOM 1991 C CA . GLY A 1 252 ? 31.359 19.984 -6.871 1 89.75 252 GLY A CA 1
ATOM 1992 C C . GLY A 1 252 ? 31.047 19.094 -5.676 1 89.75 252 GLY A C 1
ATOM 1993 O O . GLY A 1 252 ? 31.047 17.875 -5.789 1 89.75 252 GLY A O 1
ATOM 1994 N N . ALA A 1 253 ? 30.781 19.703 -4.559 1 94.25 253 ALA A N 1
ATOM 1995 C CA . ALA A 1 253 ? 30.453 18.969 -3.338 1 94.25 253 ALA A CA 1
ATOM 1996 C C . ALA A 1 253 ? 28.953 18.703 -3.238 1 94.25 253 ALA A C 1
ATOM 1998 O O . ALA A 1 253 ? 28.203 19.062 -4.133 1 94.25 253 ALA A O 1
ATOM 1999 N N . LEU A 1 254 ? 28.625 17.969 -2.188 1 96.31 254 LEU A N 1
ATOM 2000 C CA . LEU A 1 254 ? 27.219 17.766 -1.866 1 96.31 254 LEU A CA 1
ATOM 2001 C C . LEU A 1 254 ? 26.5 19.094 -1.673 1 96.31 254 LEU A C 1
ATOM 2003 O O . LEU A 1 254 ? 27.031 20 -1.018 1 96.31 254 LEU A O 1
ATOM 2007 N N . GLU A 1 255 ? 25.328 19.219 -2.279 1 96.88 255 GLU A N 1
ATOM 2008 C CA . GLU A 1 255 ? 24.641 20.5 -2.295 1 96.88 255 GLU A CA 1
ATOM 2009 C C . GLU A 1 255 ? 23.578 20.578 -1.197 1 96.88 255 GLU A C 1
ATOM 2011 O O . GLU A 1 255 ? 23.141 21.672 -0.827 1 96.88 255 GLU A O 1
ATOM 2016 N N . GLY A 1 256 ? 23.156 19.422 -0.731 1 97 256 GLY A N 1
ATOM 2017 C CA . GLY A 1 256 ? 22.172 19.5 0.324 1 97 256 GLY A CA 1
ATOM 2018 C C . GLY A 1 256 ? 21.594 18.141 0.706 1 97 256 GLY A C 1
ATOM 2019 O O . GLY A 1 256 ? 21.953 17.125 0.123 1 97 256 GLY A O 1
ATOM 2020 N N . ILE A 1 257 ? 20.781 18.156 1.749 1 97.19 257 ILE A N 1
ATOM 2021 C CA . ILE A 1 257 ? 19.984 17.016 2.205 1 97.19 257 ILE A CA 1
ATOM 2022 C C . ILE A 1 257 ? 18.516 17.422 2.314 1 97.19 257 ILE A C 1
ATOM 2024 O O . ILE A 1 257 ? 18.188 18.406 2.975 1 97.19 257 ILE A O 1
ATOM 2028 N N . PHE A 1 258 ? 17.719 16.75 1.612 1 97.38 258 PHE A N 1
ATOM 2029 C CA . PHE A 1 258 ? 16.281 16.984 1.654 1 97.38 258 PHE A CA 1
ATOM 2030 C C . PHE A 1 258 ? 15.562 15.844 2.379 1 97.38 258 PHE A C 1
ATOM 2032 O O . PHE A 1 258 ? 15.523 14.719 1.889 1 97.38 258 PHE A O 1
ATOM 2039 N N . CYS A 1 259 ? 15.016 16.172 3.578 1 95.88 259 CYS A N 1
ATOM 2040 C CA . CYS A 1 259 ? 14.305 15.188 4.395 1 95.88 259 CYS A CA 1
ATOM 2041 C C . CYS A 1 259 ? 12.797 15.32 4.23 1 95.88 259 CYS A C 1
ATOM 2043 O O . CYS A 1 259 ? 12.25 16.422 4.363 1 95.88 259 CYS A O 1
ATOM 2045 N N . ILE A 1 260 ? 12.102 14.219 3.9 1 95.06 260 ILE A N 1
ATOM 2046 C CA . ILE A 1 260 ? 10.656 14.219 3.699 1 95.06 260 ILE A CA 1
ATOM 2047 C C . ILE A 1 260 ? 10.016 13.156 4.594 1 95.06 260 ILE A C 1
ATOM 2049 O O . ILE A 1 260 ? 10.266 11.961 4.43 1 95.06 260 ILE A O 1
ATOM 2053 N N . ASP A 1 261 ? 9.211 13.594 5.473 1 90.81 261 ASP A N 1
ATOM 2054 C CA . ASP A 1 261 ? 8.484 12.664 6.336 1 90.81 261 ASP A CA 1
ATOM 2055 C C . ASP A 1 261 ? 7.254 12.102 5.633 1 90.81 261 ASP A C 1
ATOM 2057 O O . ASP A 1 261 ? 6.457 12.859 5.07 1 90.81 261 ASP A O 1
ATOM 2061 N N . GLU A 1 262 ? 7.129 10.781 5.637 1 90 262 GLU A N 1
ATOM 2062 C CA . GLU A 1 262 ? 6.016 10.086 5 1 90 262 GLU A CA 1
ATOM 2063 C C . GLU A 1 262 ? 5.789 10.586 3.578 1 90 262 GLU A C 1
ATOM 2065 O O . GLU A 1 262 ? 4.742 11.164 3.277 1 90 262 GLU A O 1
ATOM 2070 N N . ILE A 1 263 ? 6.625 10.258 2.699 1 93.94 263 ILE A N 1
ATOM 2071 C CA . ILE A 1 263 ? 6.703 10.789 1.344 1 93.94 263 ILE A CA 1
ATOM 2072 C C . ILE A 1 263 ? 5.441 10.422 0.569 1 93.94 263 ILE A C 1
ATOM 2074 O O . ILE A 1 263 ? 5.016 11.164 -0.323 1 93.94 263 ILE A O 1
ATOM 2078 N N . GLU A 1 264 ? 4.77 9.344 0.939 1 90.44 264 GLU A N 1
ATOM 2079 C CA . GLU A 1 264 ? 3.621 8.852 0.184 1 90.44 264 GLU A CA 1
ATOM 2080 C C . GLU A 1 264 ? 2.344 9.586 0.589 1 90.44 264 GLU A C 1
ATOM 2082 O O . GLU A 1 264 ? 1.324 9.492 -0.097 1 90.44 264 GLU A O 1
ATOM 2087 N N . ALA A 1 265 ? 2.379 10.266 1.672 1 86.88 265 ALA A N 1
ATOM 2088 C CA . ALA A 1 265 ? 1.152 10.805 2.256 1 86.88 265 ALA A CA 1
ATOM 2089 C C . ALA A 1 265 ? 0.374 11.625 1.236 1 86.88 265 ALA A C 1
ATOM 2091 O O . ALA A 1 265 ? 0.936 12.508 0.584 1 86.88 265 ALA A O 1
ATOM 2092 N N . GLY A 1 266 ? -0.914 11.266 1.057 1 84.81 266 GLY A N 1
ATOM 2093 C CA . GLY A 1 266 ? -1.806 12 0.176 1 84.81 266 GLY A CA 1
ATOM 2094 C C . GLY A 1 266 ? -1.702 11.57 -1.274 1 84.81 266 GLY A C 1
ATOM 2095 O O . GLY A 1 266 ? -2.473 12.031 -2.121 1 84.81 266 GLY A O 1
ATOM 2096 N N . LEU A 1 267 ? -0.783 10.688 -1.578 1 87.88 267 LEU A N 1
ATOM 2097 C CA . LEU A 1 267 ? -0.547 10.32 -2.971 1 87.88 267 LEU A CA 1
ATOM 2098 C C . LEU A 1 267 ? -1.07 8.922 -3.264 1 87.88 267 LEU A C 1
ATOM 2100 O O . LEU A 1 267 ? -0.936 8.016 -2.436 1 87.88 267 LEU A O 1
ATOM 2104 N N . HIS A 1 268 ? -1.674 8.812 -4.434 1 84 268 HIS A N 1
ATOM 2105 C CA . HIS A 1 268 ? -2.029 7.477 -4.895 1 84 268 HIS A CA 1
ATOM 2106 C C . HIS A 1 268 ? -0.803 6.723 -5.395 1 84 268 HIS A C 1
ATOM 2108 O O . HIS A 1 268 ? 0.234 7.328 -5.672 1 84 268 HIS A O 1
ATOM 2114 N N . PRO A 1 269 ? -0.833 5.402 -5.57 1 82.44 269 PRO A N 1
ATOM 2115 C CA . PRO A 1 269 ? 0.334 4.543 -5.797 1 82.44 269 PRO A CA 1
ATOM 2116 C C . PRO A 1 269 ? 1.157 4.977 -7.008 1 82.44 269 PRO A C 1
ATOM 2118 O O . PRO A 1 269 ? 2.381 5.102 -6.914 1 82.44 269 PRO A O 1
ATOM 2121 N N . ILE A 1 270 ? 0.597 5.285 -8.102 1 80.12 270 ILE A N 1
ATOM 2122 C CA . ILE A 1 270 ? 1.365 5.66 -9.281 1 80.12 270 ILE A CA 1
ATOM 2123 C C . ILE A 1 270 ? 2.082 6.984 -9.031 1 80.12 270 ILE A C 1
ATOM 2125 O O . ILE A 1 270 ? 3.217 7.176 -9.469 1 80.12 270 ILE A O 1
ATOM 2129 N N . ALA A 1 271 ? 1.414 7.844 -8.43 1 85.88 271 ALA A N 1
ATOM 2130 C CA . ALA A 1 271 ? 2.039 9.125 -8.102 1 85.88 271 ALA A CA 1
ATOM 2131 C C . ALA A 1 271 ? 3.217 8.93 -7.152 1 85.88 271 ALA A C 1
ATOM 2133 O O . ALA A 1 271 ? 4.207 9.664 -7.223 1 85.88 271 ALA A O 1
ATOM 2134 N N . GLN A 1 272 ? 3.098 7.949 -6.203 1 90.31 272 GLN A N 1
ATOM 2135 C CA . GLN A 1 272 ? 4.207 7.625 -5.312 1 90.31 272 GLN A CA 1
ATOM 2136 C C . GLN A 1 272 ? 5.434 7.176 -6.102 1 90.31 272 GLN A C 1
ATOM 2138 O O . GLN A 1 272 ? 6.547 7.645 -5.848 1 90.31 272 GLN A O 1
ATOM 2143 N N . GLU A 1 273 ? 5.184 6.336 -7.09 1 85.5 273 GLU A N 1
ATOM 2144 C CA . GLU A 1 273 ? 6.262 5.828 -7.934 1 85.5 273 GLU A CA 1
ATOM 2145 C C . GLU A 1 273 ? 6.918 6.957 -8.727 1 85.5 273 GLU A C 1
ATOM 2147 O O . GLU A 1 273 ? 8.148 7.055 -8.781 1 85.5 273 GLU A O 1
ATOM 2152 N N . ASN A 1 274 ? 6.062 7.695 -9.32 1 88.75 274 ASN A N 1
ATOM 2153 C CA . ASN A 1 274 ? 6.551 8.789 -10.156 1 88.75 274 ASN A CA 1
ATOM 2154 C C . ASN A 1 274 ? 7.348 9.805 -9.336 1 88.75 274 ASN A C 1
ATOM 2156 O O . ASN A 1 274 ? 8.375 10.312 -9.789 1 88.75 274 ASN A O 1
ATOM 2160 N N . LEU A 1 275 ? 6.828 10.102 -8.188 1 94.19 275 LEU A N 1
ATOM 2161 C CA . LEU A 1 275 ? 7.543 11.023 -7.312 1 94.19 275 LEU A CA 1
ATOM 2162 C C . LEU A 1 275 ? 8.906 10.469 -6.922 1 94.19 275 LEU A C 1
ATOM 2164 O O . LEU A 1 275 ? 9.906 11.188 -6.941 1 94.19 275 LEU A O 1
ATOM 2168 N N . PHE A 1 276 ? 8.977 9.203 -6.617 1 94.38 276 PHE A N 1
ATOM 2169 C CA . PHE A 1 276 ? 10.227 8.555 -6.258 1 94.38 276 PHE A CA 1
ATOM 2170 C C . PHE A 1 276 ? 11.242 8.672 -7.391 1 94.38 276 PHE A C 1
ATOM 2172 O O . PHE A 1 276 ? 12.398 9.039 -7.164 1 94.38 276 PHE A O 1
ATOM 2179 N N . ASP A 1 277 ? 10.789 8.328 -8.539 1 90.31 277 ASP A N 1
ATOM 2180 C CA . ASP A 1 277 ? 11.664 8.383 -9.711 1 90.31 277 ASP A CA 1
ATOM 2181 C C . ASP A 1 277 ? 12.117 9.812 -9.992 1 90.31 277 ASP A C 1
ATOM 2183 O O . ASP A 1 277 ? 13.273 10.039 -10.344 1 90.31 277 ASP A O 1
ATOM 2187 N N . PHE A 1 278 ? 11.188 10.68 -9.867 1 93.38 278 PHE A N 1
ATOM 2188 C CA . PHE A 1 278 ? 11.492 12.094 -10.078 1 93.38 278 PHE A CA 1
ATOM 2189 C C . PHE A 1 278 ? 12.531 12.578 -9.078 1 93.38 278 PHE A C 1
ATOM 2191 O O . PHE A 1 278 ? 13.492 13.258 -9.445 1 93.38 278 PHE A O 1
ATOM 2198 N N . LEU A 1 279 ? 12.367 12.203 -7.836 1 96.5 279 LEU A N 1
ATOM 2199 C CA . LEU A 1 279 ? 13.297 12.562 -6.773 1 96.5 279 LEU A CA 1
ATOM 2200 C C . LEU A 1 279 ? 14.672 11.945 -7.023 1 96.5 279 LEU A C 1
ATOM 2202 O O . LEU A 1 279 ? 15.695 12.578 -6.781 1 96.5 279 LEU A O 1
ATOM 2206 N N . LEU A 1 280 ? 14.664 10.719 -7.453 1 93.94 280 LEU A N 1
ATOM 2207 C CA . LEU A 1 280 ? 15.922 10.031 -7.73 1 93.94 280 LEU A CA 1
ATOM 2208 C C . LEU A 1 280 ? 16.719 10.766 -8.805 1 93.94 280 LEU A C 1
ATOM 2210 O O . LEU A 1 280 ? 17.891 11.062 -8.617 1 93.94 280 LEU A O 1
ATOM 2214 N N . ASN A 1 281 ? 16.062 11.031 -9.875 1 92.94 281 ASN A N 1
ATOM 2215 C CA . ASN A 1 281 ? 16.719 11.742 -10.969 1 92.94 281 ASN A CA 1
ATOM 2216 C C . ASN A 1 281 ? 17.172 13.133 -10.531 1 92.94 281 ASN A C 1
ATOM 2218 O O . ASN A 1 281 ? 18.266 13.578 -10.891 1 92.94 281 ASN A O 1
ATOM 2222 N N . TRP A 1 282 ? 16.312 13.781 -9.805 1 95.75 282 TRP A N 1
ATOM 2223 C CA . TRP A 1 282 ? 16.609 15.109 -9.289 1 95.75 282 TRP A CA 1
ATOM 2224 C C . TRP A 1 282 ? 17.812 15.062 -8.344 1 95.75 282 TRP A C 1
ATOM 2226 O O . TRP A 1 282 ? 18.672 15.93 -8.398 1 95.75 282 TRP A O 1
ATOM 2236 N N . SER A 1 283 ? 17.844 14.102 -7.48 1 96.38 283 SER A N 1
ATOM 2237 C CA . SER A 1 283 ? 18.953 13.906 -6.543 1 96.38 283 SER A CA 1
ATOM 2238 C C . SER A 1 283 ? 20.281 13.719 -7.273 1 96.38 283 SER A C 1
ATOM 2240 O O . SER A 1 283 ? 21.281 14.344 -6.918 1 96.38 283 SER A O 1
ATOM 2242 N N . ILE A 1 284 ? 20.281 12.945 -8.328 1 92.88 284 ILE A N 1
ATOM 2243 C CA . ILE A 1 284 ? 21.469 12.656 -9.109 1 92.88 284 ILE A CA 1
ATOM 2244 C C . ILE A 1 284 ? 21.922 13.922 -9.836 1 92.88 284 ILE A C 1
ATOM 2246 O O . ILE A 1 284 ? 23.109 14.289 -9.781 1 92.88 284 ILE A O 1
ATOM 2250 N N . ALA A 1 285 ? 21.062 14.594 -10.398 1 93.44 285 ALA A N 1
ATOM 2251 C CA . ALA A 1 285 ? 21.359 15.75 -11.234 1 93.44 285 ALA A CA 1
ATOM 2252 C C . ALA A 1 285 ? 21.875 16.922 -10.383 1 93.44 285 ALA A C 1
ATOM 2254 O O . ALA A 1 285 ? 22.703 17.703 -10.836 1 93.44 285 ALA A O 1
ATOM 2255 N N . ASN A 1 286 ? 21.438 17.031 -9.156 1 95.88 286 ASN A N 1
ATOM 2256 C CA . ASN A 1 286 ? 21.734 18.219 -8.367 1 95.88 286 ASN A CA 1
ATOM 2257 C C . ASN A 1 286 ? 22.656 17.922 -7.195 1 95.88 286 ASN A C 1
ATOM 2259 O O . ASN A 1 286 ? 23 18.812 -6.414 1 95.88 286 ASN A O 1
ATOM 2263 N N . LYS A 1 287 ? 23.031 16.672 -7 1 95.69 287 LYS A N 1
ATOM 2264 C CA . LYS A 1 287 ? 23.891 16.219 -5.914 1 95.69 287 LYS A CA 1
ATOM 2265 C C . LYS A 1 287 ? 23.281 16.531 -4.555 1 95.69 287 LYS A C 1
ATOM 2267 O O . LYS A 1 287 ? 23.938 17.125 -3.693 1 95.69 287 LYS A O 1
ATOM 2272 N N . ILE A 1 288 ? 22.094 16.203 -4.402 1 97.5 288 ILE A N 1
ATOM 2273 C CA . ILE A 1 288 ? 21.344 16.344 -3.156 1 97.5 288 ILE A CA 1
ATOM 2274 C C . ILE A 1 288 ? 20.922 14.977 -2.65 1 97.5 288 ILE A C 1
ATOM 2276 O O . ILE A 1 288 ? 20.406 14.156 -3.42 1 97.5 288 ILE A O 1
ATOM 2280 N N . GLN A 1 289 ? 21.188 14.648 -1.422 1 97.62 289 GLN A N 1
ATOM 2281 C CA . GLN A 1 289 ? 20.703 13.406 -0.839 1 97.62 289 GLN A CA 1
ATOM 2282 C C . GLN A 1 289 ? 19.281 13.57 -0.292 1 97.62 289 GLN A C 1
ATOM 2284 O O . GLN A 1 289 ? 18.984 14.562 0.369 1 97.62 289 GLN A O 1
ATOM 2289 N N . VAL A 1 290 ? 18.453 12.664 -0.645 1 98.19 290 VAL A N 1
ATOM 2290 C CA . VAL A 1 290 ? 17.078 12.656 -0.163 1 98.19 290 VAL A CA 1
ATOM 2291 C C . VAL A 1 290 ? 16.891 11.547 0.869 1 98.19 290 VAL A C 1
ATOM 2293 O O . VAL A 1 290 ? 17.281 10.406 0.636 1 98.19 290 VAL A O 1
ATOM 2296 N N . VAL A 1 291 ? 16.422 11.891 2.018 1 97.5 291 VAL A N 1
ATOM 2297 C CA . VAL A 1 291 ? 16.062 10.93 3.057 1 97.5 291 VAL A CA 1
ATOM 2298 C C . VAL A 1 291 ? 14.57 11.039 3.379 1 97.5 291 VAL A C 1
ATOM 2300 O O . VAL A 1 291 ? 14.094 12.109 3.754 1 97.5 291 VAL A O 1
ATOM 2303 N N . ALA A 1 292 ? 13.852 9.945 3.207 1 97 292 ALA A N 1
ATOM 2304 C CA . ALA A 1 292 ? 12.406 10 3.395 1 97 292 ALA A CA 1
ATOM 2305 C C . ALA A 1 292 ? 11.914 8.82 4.227 1 97 292 ALA A C 1
ATOM 2307 O O . ALA A 1 292 ? 12.539 7.754 4.23 1 97 292 ALA A O 1
ATOM 2308 N N . THR A 1 293 ? 10.883 9.023 4.969 1 93.94 293 THR A N 1
ATOM 2309 C CA . THR A 1 293 ? 10.203 7.922 5.645 1 93.94 293 THR A CA 1
ATOM 2310 C C . THR A 1 293 ? 8.969 7.488 4.863 1 93.94 293 THR A C 1
ATOM 2312 O O . THR A 1 293 ? 8.391 8.281 4.113 1 93.94 293 THR A O 1
ATOM 2315 N N . THR A 1 294 ? 8.586 6.238 4.973 1 92.56 294 THR A N 1
ATOM 2316 C CA . THR A 1 294 ? 7.41 5.746 4.262 1 92.56 294 THR A CA 1
ATOM 2317 C C . THR A 1 294 ? 6.805 4.543 4.98 1 92.56 294 THR A C 1
ATOM 2319 O O . THR A 1 294 ? 7.512 3.811 5.676 1 92.56 294 THR A O 1
ATOM 2322 N N . HIS A 1 295 ? 5.512 4.41 4.848 1 86.44 295 HIS A N 1
ATOM 2323 C CA . HIS A 1 295 ? 4.773 3.23 5.289 1 86.44 295 HIS A CA 1
ATOM 2324 C C . HIS A 1 295 ? 4.172 2.482 4.102 1 86.44 295 HIS A C 1
ATOM 2326 O O . HIS A 1 295 ? 3.465 1.488 4.285 1 86.44 295 HIS A O 1
ATOM 2332 N N . SER A 1 296 ? 4.48 2.887 2.977 1 85.56 296 SER A N 1
ATOM 2333 C CA . SER A 1 296 ? 3.83 2.35 1.786 1 85.56 296 SER A CA 1
ATOM 2334 C C . SER A 1 296 ? 4.555 1.108 1.274 1 85.56 296 SER A C 1
ATOM 2336 O O . SER A 1 296 ? 5.676 1.2 0.776 1 85.56 296 SER A O 1
ATOM 2338 N N . LEU A 1 297 ? 3.902 -0.011 1.366 1 77.75 297 LEU A N 1
ATOM 2339 C CA . LEU A 1 297 ? 4.465 -1.254 0.853 1 77.75 297 LEU A CA 1
ATOM 2340 C C . LEU A 1 297 ? 4.684 -1.171 -0.654 1 77.75 297 LEU A C 1
ATOM 2342 O O . LEU A 1 297 ? 5.664 -1.713 -1.175 1 77.75 297 LEU A O 1
ATOM 2346 N N . TYR A 1 298 ? 3.836 -0.523 -1.331 1 79.12 298 TYR A N 1
ATOM 2347 C CA . TYR A 1 298 ? 3.938 -0.352 -2.777 1 79.12 298 TYR A CA 1
ATOM 2348 C C . TYR A 1 298 ? 5.199 0.416 -3.146 1 79.12 298 TYR A C 1
ATOM 2350 O O . TYR A 1 298 ? 5.918 0.032 -4.074 1 79.12 298 TYR A O 1
ATOM 2358 N N . LEU A 1 299 ? 5.465 1.466 -2.391 1 86.94 299 LEU A N 1
ATOM 2359 C CA . LEU A 1 299 ? 6.641 2.289 -2.652 1 86.94 299 LEU A CA 1
ATOM 2360 C C . LEU A 1 299 ? 7.922 1.528 -2.322 1 86.94 299 LEU A C 1
ATOM 2362 O O . LEU A 1 299 ? 8.914 1.633 -3.045 1 86.94 299 LEU A O 1
ATOM 2366 N N . ILE A 1 300 ? 7.887 0.837 -1.205 1 85.19 300 ILE A N 1
ATOM 2367 C CA . ILE A 1 300 ? 9.039 0.041 -0.805 1 85.19 300 ILE A CA 1
ATOM 2368 C C . ILE A 1 300 ? 9.367 -0.976 -1.896 1 85.19 300 ILE A C 1
ATOM 2370 O O . ILE A 1 300 ? 10.539 -1.152 -2.258 1 85.19 300 ILE A O 1
ATOM 2374 N N . GLN A 1 301 ? 8.359 -1.557 -2.43 1 75.94 301 GLN A N 1
ATOM 2375 C CA . GLN A 1 301 ? 8.555 -2.527 -3.504 1 75.94 301 GLN A CA 1
ATOM 2376 C C . GLN A 1 301 ? 9.18 -1.873 -4.73 1 75.94 301 GLN A C 1
ATOM 2378 O O . GLN A 1 301 ? 10.094 -2.432 -5.336 1 75.94 301 GLN A O 1
ATOM 2383 N N . HIS A 1 302 ? 8.664 -0.779 -5.062 1 80.5 302 HIS A N 1
ATOM 2384 C CA . HIS A 1 302 ? 9.188 -0.038 -6.203 1 80.5 302 HIS A CA 1
ATOM 2385 C C . HIS A 1 302 ? 10.648 0.344 -5.992 1 80.5 302 HIS A C 1
ATOM 2387 O O . HIS A 1 302 ? 11.477 0.177 -6.891 1 80.5 302 HIS A O 1
ATOM 2393 N N . ALA A 1 303 ? 10.992 0.834 -4.832 1 86.31 303 ALA A N 1
ATOM 2394 C CA . ALA A 1 303 ? 12.352 1.264 -4.512 1 86.31 303 ALA A CA 1
ATOM 2395 C C . ALA A 1 303 ? 13.328 0.089 -4.566 1 86.31 303 ALA A C 1
ATOM 2397 O O . ALA A 1 303 ? 14.438 0.218 -5.09 1 86.31 303 ALA A O 1
ATOM 2398 N N . LEU A 1 304 ? 12.883 -0.956 -4.012 1 76.81 304 LEU A N 1
ATOM 2399 C CA . LEU A 1 304 ? 13.719 -2.148 -4.02 1 76.81 304 LEU A CA 1
ATOM 2400 C C . LEU A 1 304 ? 13.969 -2.629 -5.449 1 76.81 304 LEU A C 1
ATOM 2402 O O . LEU A 1 304 ? 15.078 -3.039 -5.785 1 76.81 304 LEU A O 1
ATOM 2406 N N . SER A 1 305 ? 12.945 -2.598 -6.27 1 71.25 305 SER A N 1
ATOM 2407 C CA . SER A 1 305 ? 13.078 -2.984 -7.668 1 71.25 305 SER A CA 1
ATOM 2408 C C . SER A 1 305 ? 14.039 -2.068 -8.406 1 71.25 305 SER A C 1
ATOM 2410 O O . SER A 1 305 ? 14.867 -2.533 -9.203 1 71.25 305 SER A O 1
ATOM 2412 N N . LYS A 1 306 ? 13.938 -0.829 -8.156 1 77.88 306 LYS A N 1
ATOM 2413 C CA . LYS A 1 306 ? 14.82 0.148 -8.781 1 77.88 306 LYS A CA 1
ATOM 2414 C C . LYS A 1 306 ? 16.266 -0.04 -8.328 1 77.88 306 LYS A C 1
ATOM 2416 O O . LYS A 1 306 ? 17.203 0.094 -9.117 1 77.88 306 LYS A O 1
ATOM 2421 N N . GLN A 1 307 ? 16.375 -0.269 -7.051 1 79.44 307 GLN A N 1
ATOM 2422 C CA . GLN A 1 307 ? 17.688 -0.517 -6.484 1 79.44 307 GLN A CA 1
ATOM 2423 C C . GLN A 1 307 ? 18.375 -1.687 -7.184 1 79.44 307 GLN A C 1
ATOM 2425 O O . GLN A 1 307 ? 19.578 -1.618 -7.496 1 79.44 307 GLN A O 1
ATOM 2430 N N . LYS A 1 308 ? 17.719 -2.627 -7.434 1 63.94 308 LYS A N 1
ATOM 2431 C CA . LYS A 1 308 ? 18.25 -3.84 -8.047 1 63.94 308 LYS A CA 1
ATOM 2432 C C . LYS A 1 308 ? 18.531 -3.621 -9.531 1 63.94 308 LYS A C 1
ATOM 2434 O O . LYS A 1 308 ? 19.578 -4.035 -10.039 1 63.94 308 LYS A O 1
ATOM 2439 N N . LYS A 1 309 ? 17.531 -3.088 -10.18 1 61.19 309 LYS A N 1
ATOM 2440 C CA . LYS A 1 309 ? 17.641 -2.877 -11.625 1 61.19 309 LYS A CA 1
ATOM 2441 C C . LYS A 1 309 ? 18.828 -1.985 -11.961 1 61.19 309 LYS A C 1
ATOM 2443 O O . LYS A 1 309 ? 19.516 -2.217 -12.953 1 61.19 309 LYS A O 1
ATOM 2448 N N . LEU A 1 310 ? 18.984 -1.114 -11.164 1 58.19 310 LEU A N 1
ATOM 2449 C CA . LEU A 1 310 ? 20.016 -0.14 -11.508 1 58.19 310 LEU A CA 1
ATOM 2450 C C . LEU A 1 310 ? 21.328 -0.475 -10.812 1 58.19 310 LEU A C 1
ATOM 2452 O O . LEU A 1 310 ? 22.312 0.268 -10.938 1 58.19 310 LEU A O 1
ATOM 2456 N N . LYS A 1 311 ? 21.391 -1.733 -10.289 1 58.16 311 LYS A N 1
ATOM 2457 C CA . LYS A 1 311 ? 22.594 -2.082 -9.539 1 58.16 311 LYS A CA 1
ATOM 2458 C C . LYS A 1 311 ? 23.094 -0.902 -8.711 1 58.16 311 LYS A C 1
ATOM 2460 O O . LYS A 1 311 ? 24.281 -0.579 -8.719 1 58.16 311 LYS A O 1
ATOM 2465 N N . LEU A 1 312 ? 22.094 -0.189 -8.258 1 61.12 312 LEU A N 1
ATOM 2466 C CA . LEU A 1 312 ? 22.344 1.067 -7.562 1 61.12 312 LEU A CA 1
ATOM 2467 C C . LEU A 1 312 ? 22.266 0.876 -6.051 1 61.12 312 LEU A C 1
ATOM 2469 O O . LEU A 1 312 ? 21.625 1.66 -5.355 1 61.12 312 LEU A O 1
ATOM 2473 N N . ASP A 1 313 ? 22.922 -0.12 -5.492 1 62.31 313 ASP A N 1
ATOM 2474 C CA . ASP A 1 313 ? 22.859 -0.373 -4.059 1 62.31 313 ASP A CA 1
ATOM 2475 C C . ASP A 1 313 ? 23.453 0.792 -3.27 1 62.31 313 ASP A C 1
ATOM 2477 O O . ASP A 1 313 ? 23.047 1.049 -2.133 1 62.31 313 ASP A O 1
ATOM 2481 N N . ASP A 1 314 ? 24.125 1.499 -3.969 1 80.31 314 ASP A N 1
ATOM 2482 C CA . ASP A 1 314 ? 24.75 2.619 -3.271 1 80.31 314 ASP A CA 1
ATOM 2483 C C . ASP A 1 314 ? 23.922 3.893 -3.424 1 80.31 314 ASP A C 1
ATOM 2485 O O . ASP A 1 314 ? 23.984 4.785 -2.576 1 80.31 314 ASP A O 1
ATOM 2489 N N . SER A 1 315 ? 23.062 3.906 -4.422 1 88.31 315 SER A N 1
ATOM 2490 C CA . SER A 1 315 ? 22.281 5.109 -4.691 1 88.31 315 SER A CA 1
ATOM 2491 C C . SER A 1 315 ? 21 5.133 -3.871 1 88.31 315 SER A C 1
ATOM 2493 O O . SER A 1 315 ? 20.609 6.18 -3.355 1 88.31 315 SER A O 1
ATOM 2495 N N . ILE A 1 316 ? 20.469 3.924 -3.719 1 92.25 316 ILE A N 1
ATOM 2496 C CA . ILE A 1 316 ? 19.219 3.781 -2.977 1 92.25 316 ILE A CA 1
ATOM 2497 C C . ILE A 1 316 ? 19.422 2.848 -1.787 1 92.25 316 ILE A C 1
ATOM 2499 O O . ILE A 1 316 ? 19.891 1.72 -1.95 1 92.25 316 ILE A O 1
ATOM 2503 N N . THR A 1 317 ? 19.188 3.344 -0.604 1 93.06 317 THR A N 1
ATOM 2504 C CA . THR A 1 317 ? 19.281 2.537 0.607 1 93.06 317 THR A CA 1
ATOM 2505 C C . THR A 1 317 ? 17.938 2.533 1.351 1 93.06 317 THR A C 1
ATOM 2507 O O . THR A 1 317 ? 17.312 3.582 1.519 1 93.06 317 THR A O 1
ATOM 2510 N N . ILE A 1 318 ? 17.531 1.369 1.697 1 91.62 318 ILE A N 1
ATOM 2511 C CA . ILE A 1 318 ? 16.297 1.227 2.473 1 91.62 318 ILE A CA 1
ATOM 2512 C C . ILE A 1 318 ? 16.625 0.687 3.863 1 91.62 318 ILE A C 1
ATOM 2514 O O . ILE A 1 318 ? 17.234 -0.382 3.994 1 91.62 318 ILE A O 1
ATOM 2518 N N . ASN A 1 319 ? 16.312 1.486 4.871 1 93 319 ASN A N 1
ATOM 2519 C CA . ASN A 1 319 ? 16.5 1.074 6.258 1 93 319 ASN A CA 1
ATOM 2520 C C . ASN A 1 319 ? 15.164 0.784 6.941 1 93 319 ASN A C 1
ATOM 2522 O O . ASN A 1 319 ? 14.297 1.656 7.016 1 93 319 ASN A O 1
ATOM 2526 N N . MET A 1 320 ? 15.008 -0.409 7.418 1 89.81 320 MET A N 1
ATOM 2527 C CA . MET A 1 320 ? 13.805 -0.811 8.141 1 89.81 320 MET A CA 1
ATOM 2528 C C . MET A 1 320 ? 14.078 -0.901 9.641 1 89.81 320 MET A C 1
ATOM 2530 O O . MET A 1 320 ? 14.984 -1.609 10.07 1 89.81 320 MET A O 1
ATOM 2534 N N . ILE A 1 321 ? 13.336 -0.146 10.352 1 88.19 321 ILE A N 1
ATOM 2535 C CA . ILE A 1 321 ? 13.391 -0.252 11.812 1 88.19 321 ILE A CA 1
ATOM 2536 C C . ILE A 1 321 ? 12.523 -1.419 12.273 1 88.19 321 ILE A C 1
ATOM 2538 O O . ILE A 1 321 ? 11.289 -1.345 12.219 1 88.19 321 ILE A O 1
ATOM 2542 N N . SER A 1 322 ? 13.141 -2.396 12.719 1 80.31 322 SER A N 1
ATOM 2543 C CA . SER A 1 322 ? 12.445 -3.635 13.055 1 80.31 322 SER A CA 1
ATOM 2544 C C . SER A 1 322 ? 12.25 -3.766 14.562 1 80.31 322 SER A C 1
ATOM 2546 O O . SER A 1 322 ? 13.172 -3.535 15.336 1 80.31 322 SER A O 1
ATOM 2548 N N . THR A 1 323 ? 11.055 -4.047 14.922 1 72.56 323 THR A N 1
ATOM 2549 C CA . THR A 1 323 ? 10.734 -4.266 16.328 1 72.56 323 THR A CA 1
ATOM 2550 C C . THR A 1 323 ? 10.852 -5.746 16.688 1 72.56 323 THR A C 1
ATOM 2552 O O . THR A 1 323 ? 10.711 -6.121 17.844 1 72.56 323 THR A O 1
ATOM 2555 N N . ALA A 1 324 ? 11.188 -6.465 15.711 1 59.66 324 ALA A N 1
ATOM 2556 C CA . ALA A 1 324 ? 11.219 -7.91 15.938 1 59.66 324 ALA A CA 1
ATOM 2557 C C . ALA A 1 324 ? 12.414 -8.312 16.797 1 59.66 324 ALA A C 1
ATOM 2559 O O . ALA A 1 324 ? 13.539 -7.867 16.547 1 59.66 324 ALA A O 1
ATOM 2560 N N . PHE A 1 325 ? 12.227 -9.094 17.797 1 52.94 325 PHE A N 1
ATOM 2561 C CA . PHE A 1 325 ? 13.234 -9.758 18.625 1 52.94 325 PHE A CA 1
ATOM 2562 C C . PHE A 1 325 ? 14.039 -8.742 19.422 1 52.94 325 PHE A C 1
ATOM 2564 O O . PHE A 1 325 ? 15.266 -8.859 19.531 1 52.94 325 PHE A O 1
ATOM 2571 N N . VAL A 1 326 ? 13.461 -7.621 19.656 1 60.81 326 VAL A N 1
ATOM 2572 C CA . VAL A 1 326 ? 14.219 -6.602 20.375 1 60.81 326 VAL A CA 1
ATOM 2573 C C . VAL A 1 326 ? 13.672 -6.461 21.797 1 60.81 326 VAL A C 1
ATOM 2575 O O . VAL A 1 326 ? 12.484 -6.688 22.031 1 60.81 326 VAL A O 1
ATOM 2578 N N . ASP A 1 327 ? 14.688 -6.301 22.641 1 59.97 327 ASP A N 1
ATOM 2579 C CA . ASP A 1 327 ? 14.344 -6.012 24.031 1 59.97 327 ASP A CA 1
ATOM 2580 C C . ASP A 1 327 ? 14.344 -4.508 24.297 1 59.97 327 ASP A C 1
ATOM 2582 O O . ASP A 1 327 ? 15.188 -3.781 23.766 1 59.97 327 ASP A O 1
ATOM 2586 N N . ASN A 1 328 ? 13.461 -3.996 25.125 1 64.06 328 ASN A N 1
ATOM 2587 C CA . ASN A 1 328 ? 13.422 -2.639 25.656 1 64.06 328 ASN A CA 1
ATOM 2588 C C . ASN A 1 328 ? 13.312 -1.603 24.531 1 64.06 328 ASN A C 1
ATOM 2590 O O . ASN A 1 328 ? 13.969 -0.56 24.594 1 64.06 328 ASN A O 1
ATOM 2594 N N . ASP A 1 329 ? 12.734 -1.956 23.453 1 69.56 329 ASP A N 1
ATOM 2595 C CA . ASP A 1 329 ? 12.414 -1.05 22.359 1 69.56 329 ASP A CA 1
ATOM 2596 C C . ASP A 1 329 ? 13.68 -0.548 21.672 1 69.56 329 ASP A C 1
ATOM 2598 O O . ASP A 1 329 ? 13.695 0.548 21.109 1 69.56 329 ASP A O 1
ATOM 2602 N N . ASN A 1 330 ? 14.859 -1.232 21.969 1 76.56 330 ASN A N 1
ATOM 2603 C CA . ASN A 1 330 ? 16.031 -0.95 21.156 1 76.56 330 ASN A CA 1
ATOM 2604 C C . ASN A 1 330 ? 15.945 -1.608 19.781 1 76.56 330 ASN A C 1
ATOM 2606 O O . ASN A 1 330 ? 16.609 -2.617 19.531 1 76.56 330 ASN A O 1
ATOM 2610 N N . TYR A 1 331 ? 15.266 -0.995 18.938 1 80.75 331 TYR A N 1
ATOM 2611 C CA . TYR A 1 331 ? 14.883 -1.537 17.641 1 80.75 331 TYR A CA 1
ATOM 2612 C C . TYR A 1 331 ? 16.109 -1.784 16.766 1 80.75 331 TYR A C 1
ATOM 2614 O O . TYR A 1 331 ? 17.109 -1.071 16.875 1 80.75 331 TYR A O 1
ATOM 2622 N N . ILE A 1 332 ? 16 -2.746 15.984 1 80.88 332 ILE A N 1
ATOM 2623 C CA . ILE A 1 332 ? 17.094 -3.1 15.086 1 80.88 332 ILE A CA 1
ATOM 2624 C C . ILE A 1 332 ? 16.859 -2.457 13.719 1 80.88 332 ILE A C 1
ATOM 2626 O O . ILE A 1 332 ? 15.711 -2.334 13.273 1 80.88 332 ILE A O 1
ATOM 2630 N N . ILE A 1 333 ? 17.984 -2.029 13.172 1 88.94 333 ILE A N 1
ATOM 2631 C CA . ILE A 1 333 ? 17.922 -1.452 11.836 1 88.94 333 ILE A CA 1
ATOM 2632 C C . ILE A 1 333 ? 18.328 -2.498 10.805 1 88.94 333 ILE A C 1
ATOM 2634 O O . ILE A 1 333 ? 19.453 -3.01 10.836 1 88.94 333 ILE A O 1
ATOM 2638 N N . ARG A 1 334 ? 17.453 -2.828 9.906 1 82.88 334 ARG A N 1
ATOM 2639 C CA . ARG A 1 334 ? 17.75 -3.721 8.789 1 82.88 334 ARG A CA 1
ATOM 2640 C C . ARG A 1 334 ? 17.938 -2.936 7.492 1 82.88 334 ARG A C 1
ATOM 2642 O O . ARG A 1 334 ? 16.984 -2.309 7 1 82.88 334 ARG A O 1
ATOM 2649 N N . THR A 1 335 ? 19.094 -2.977 7.012 1 87.38 335 THR A N 1
ATOM 2650 C CA . THR A 1 335 ? 19.406 -2.223 5.805 1 87.38 335 THR A CA 1
ATOM 2651 C C . THR A 1 335 ? 19.125 -3.049 4.555 1 87.38 335 THR A C 1
ATOM 2653 O O . THR A 1 335 ? 19.531 -4.207 4.461 1 87.38 335 THR A O 1
ATOM 2656 N N . ASN A 1 336 ? 18.375 -2.438 3.66 1 81.88 336 ASN A N 1
ATOM 2657 C CA . ASN A 1 336 ? 18 -3.021 2.375 1 81.88 336 ASN A CA 1
ATOM 2658 C C . ASN A 1 336 ? 17.406 -4.414 2.549 1 81.88 336 ASN A C 1
ATOM 2660 O O . ASN A 1 336 ? 17.891 -5.383 1.962 1 81.88 336 ASN A O 1
ATOM 2664 N N . PRO A 1 337 ? 16.328 -4.438 3.357 1 76.69 337 PRO A N 1
ATOM 2665 C CA . PRO A 1 337 ? 15.633 -5.715 3.537 1 76.69 337 PRO A CA 1
ATOM 2666 C C . PRO A 1 337 ? 14.938 -6.191 2.266 1 76.69 337 PRO A C 1
ATOM 2668 O O . PRO A 1 337 ? 14.68 -5.395 1.362 1 76.69 337 PRO A O 1
ATOM 2671 N N . SER A 1 338 ? 14.773 -7.484 2.223 1 67.12 338 SER A N 1
ATOM 2672 C CA . SER A 1 338 ? 13.914 -7.984 1.152 1 67.12 338 SER A CA 1
ATOM 2673 C C . SER A 1 338 ? 12.477 -7.504 1.329 1 67.12 338 SER A C 1
ATOM 2675 O O . SER A 1 338 ? 12.086 -7.082 2.42 1 67.12 338 SER A O 1
ATOM 2677 N N . TYR A 1 339 ? 11.742 -7.449 0.191 1 70.56 339 TYR A N 1
ATOM 2678 C CA . TYR A 1 339 ? 10.352 -7.016 0.276 1 70.56 339 TYR A CA 1
ATOM 2679 C C . TYR A 1 339 ? 9.562 -7.895 1.241 1 70.56 339 TYR A C 1
ATOM 2681 O O . TYR A 1 339 ? 8.703 -7.406 1.976 1 70.56 339 TYR A O 1
ATOM 2689 N N . GLY A 1 340 ? 9.82 -9.195 1.275 1 63.5 340 GLY A N 1
ATOM 2690 C CA . GLY A 1 340 ? 9.148 -10.109 2.189 1 63.5 340 GLY A CA 1
ATOM 2691 C C . GLY A 1 340 ? 9.328 -9.734 3.646 1 63.5 340 GLY A C 1
ATOM 2692 O O . GLY A 1 340 ? 8.375 -9.766 4.426 1 63.5 340 GLY A O 1
ATOM 2693 N N . ILE A 1 341 ? 10.477 -9.344 3.959 1 64.56 341 ILE A N 1
ATOM 2694 C CA . ILE A 1 341 ? 10.773 -8.953 5.332 1 64.56 341 ILE A CA 1
ATOM 2695 C C . ILE A 1 341 ? 10.047 -7.648 5.66 1 64.56 341 ILE A C 1
ATOM 2697 O O . ILE A 1 341 ? 9.453 -7.512 6.734 1 64.56 341 ILE A O 1
ATOM 2701 N N . ALA A 1 342 ? 10.141 -6.695 4.746 1 72.44 342 ALA A N 1
ATOM 2702 C CA . ALA A 1 342 ? 9.453 -5.422 4.953 1 72.44 342 ALA A CA 1
ATOM 2703 C C . ALA A 1 342 ? 7.945 -5.633 5.098 1 72.44 342 ALA A C 1
ATOM 2705 O O . ALA A 1 342 ? 7.312 -5.039 5.973 1 72.44 342 ALA A O 1
ATOM 2706 N N . TYR A 1 343 ? 7.441 -6.48 4.262 1 68.19 343 TYR A N 1
ATOM 2707 C CA . TYR A 1 343 ? 6.02 -6.805 4.301 1 68.19 343 TYR A CA 1
ATOM 2708 C C . TYR A 1 343 ? 5.637 -7.418 5.645 1 68.19 343 TYR A C 1
ATOM 2710 O O . TYR A 1 343 ? 4.656 -7.004 6.27 1 68.19 343 TYR A O 1
ATOM 2718 N N . LYS A 1 344 ? 6.383 -8.312 6.098 1 63.5 344 LYS A N 1
ATOM 2719 C CA . LYS A 1 344 ? 6.121 -8.984 7.367 1 63.5 344 LYS A CA 1
ATOM 2720 C C . LYS A 1 344 ? 6.184 -8 8.531 1 63.5 344 LYS A C 1
ATOM 2722 O O . LYS A 1 344 ? 5.344 -8.039 9.43 1 63.5 344 LYS A O 1
ATOM 2727 N N . GLU A 1 345 ? 7.137 -7.227 8.484 1 64.94 345 GLU A N 1
ATOM 2728 C CA . GLU A 1 345 ? 7.312 -6.258 9.562 1 64.94 345 GLU A CA 1
ATOM 2729 C C . GLU A 1 345 ? 6.121 -5.305 9.648 1 64.94 345 GLU A C 1
ATOM 2731 O O . GLU A 1 345 ? 5.648 -4.996 10.742 1 64.94 345 GLU A O 1
ATOM 2736 N N . LEU A 1 346 ? 5.648 -4.914 8.516 1 67 346 LEU A N 1
ATOM 2737 C CA . LEU A 1 346 ? 4.652 -3.85 8.492 1 67 346 LEU A CA 1
ATOM 2738 C C . LEU A 1 346 ? 3.244 -4.422 8.609 1 67 346 LEU A C 1
ATOM 2740 O O . LEU A 1 346 ? 2.318 -3.725 9.031 1 67 346 LEU A O 1
ATOM 2744 N N . THR A 1 347 ? 3.111 -5.734 8.211 1 63.53 347 THR A N 1
ATOM 2745 C CA . THR A 1 347 ? 1.769 -6.305 8.211 1 63.53 347 THR A CA 1
ATOM 2746 C C . THR A 1 347 ? 1.645 -7.387 9.281 1 63.53 347 THR A C 1
ATOM 2748 O O . THR A 1 347 ? 0.535 -7.797 9.633 1 63.53 347 THR A O 1
ATOM 2751 N N . LEU A 1 348 ? 2.822 -7.742 9.938 1 48.66 348 LEU A N 1
ATOM 2752 C CA . LEU A 1 348 ? 2.918 -8.844 10.891 1 48.66 348 LEU A CA 1
ATOM 2753 C C . LEU A 1 348 ? 2.355 -10.125 10.297 1 48.66 348 L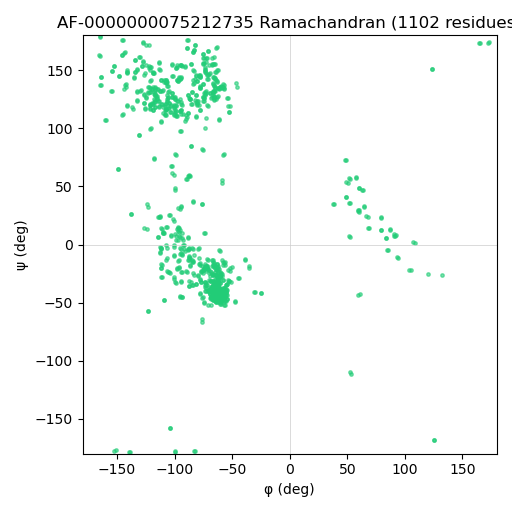EU A C 1
ATOM 2755 O O . LEU A 1 348 ? 1.91 -11.016 11.031 1 48.66 348 LEU A O 1
ATOM 2759 N N . LYS A 1 349 ? 2.059 -10.078 9.125 1 50.78 349 LYS A N 1
ATOM 2760 C CA . LYS A 1 349 ? 1.586 -11.242 8.391 1 50.78 349 LYS A CA 1
ATOM 2761 C C . LYS A 1 349 ? 2.656 -11.758 7.434 1 50.78 349 LYS A C 1
ATOM 2763 O O . LYS A 1 349 ? 3.551 -11.016 7.031 1 50.78 349 LYS A O 1
ATOM 2768 N N . GLU A 1 350 ? 2.857 -13.047 7.605 1 42.47 350 GLU A N 1
ATOM 2769 C CA . GLU A 1 350 ? 3.781 -13.594 6.617 1 42.47 350 GLU A CA 1
ATOM 2770 C C . GLU A 1 350 ? 3.328 -13.266 5.195 1 42.47 350 GLU A C 1
ATOM 2772 O O . GLU A 1 350 ? 2.131 -13.258 4.906 1 42.47 350 GLU A O 1
ATOM 2777 N N . PRO A 1 351 ? 4.246 -12.547 4.582 1 39.69 351 PRO A N 1
ATOM 2778 C CA . PRO A 1 351 ? 3.844 -12.289 3.197 1 39.69 351 PRO A CA 1
ATOM 2779 C C . PRO A 1 351 ? 3.094 -13.469 2.576 1 39.69 351 PRO A C 1
ATOM 2781 O O . PRO A 1 351 ? 2.57 -13.352 1.466 1 39.69 351 PRO A O 1
ATOM 2784 N N . GLU A 1 352 ? 3.186 -14.648 3.102 1 37.03 352 GLU A N 1
ATOM 2785 C CA . GLU A 1 352 ? 2.529 -15.898 2.719 1 37.03 352 GLU A CA 1
ATOM 2786 C C . GLU A 1 352 ? 1.033 -15.688 2.498 1 37.03 352 GLU A C 1
ATOM 2788 O O . GLU A 1 352 ? 0.44 -16.297 1.605 1 37.03 352 GLU A O 1
ATOM 2793 N N . ASP A 1 353 ? 0.418 -15.031 3.496 1 34.5 353 ASP A N 1
ATOM 2794 C CA . ASP A 1 353 ? -1.025 -14.922 3.312 1 34.5 353 ASP A CA 1
ATOM 2795 C C . ASP A 1 353 ? -1.363 -14.211 2.006 1 34.5 353 ASP A C 1
ATOM 2797 O O . ASP A 1 353 ? -2.4 -14.477 1.396 1 34.5 353 ASP A O 1
ATOM 2801 N N . LEU A 1 354 ? -0.588 -13.398 1.638 1 35.25 354 LEU A N 1
ATOM 2802 C CA . LEU A 1 354 ? -0.389 -13.016 0.242 1 35.25 354 LEU A CA 1
ATOM 2803 C C . LEU A 1 354 ? 0.405 -14.086 -0.501 1 35.25 354 LEU A C 1
ATOM 2805 O O . LEU A 1 354 ? 0.272 -14.234 -1.719 1 35.25 354 LEU A O 1
ATOM 2809 N N . ASN A 1 355 ? 1.495 -14.656 0.013 1 35 355 ASN A N 1
ATOM 2810 C CA . ASN A 1 355 ? 2.432 -15.727 -0.324 1 35 355 ASN A CA 1
ATOM 2811 C C . ASN A 1 355 ? 1.716 -17.047 -0.531 1 35 355 ASN A C 1
ATOM 2813 O O . ASN A 1 355 ? 2.307 -18.016 -1.033 1 35 355 ASN A O 1
ATOM 2817 N N . ASN A 1 356 ? 0.997 -17.359 0.34 1 35.06 356 ASN A N 1
ATOM 2818 C CA . ASN A 1 356 ? 0.375 -18.641 0.026 1 35.06 356 ASN A CA 1
ATOM 2819 C C . ASN A 1 356 ? 0.013 -18.734 -1.454 1 35.06 356 ASN A C 1
ATOM 2821 O O . ASN A 1 356 ? -0.506 -19.766 -1.902 1 35.06 356 ASN A O 1
ATOM 2825 N N . LEU A 1 357 ? 0.052 -17.75 -2.082 1 37.34 357 LEU A N 1
ATOM 2826 C CA . LEU A 1 357 ? -0.404 -17.766 -3.467 1 37.34 357 LEU A CA 1
ATOM 2827 C C . LEU A 1 357 ? 0.638 -18.422 -4.371 1 37.34 357 LEU A C 1
ATOM 2829 O O . LEU A 1 357 ? 0.296 -19.219 -5.242 1 37.34 357 LEU A O 1
ATOM 2833 N N . SER A 1 358 ? 2.043 -17.797 -4.645 1 46.59 358 SER A N 1
ATOM 2834 C CA . SER A 1 358 ? 2.875 -18.5 -5.613 1 46.59 358 SER A CA 1
ATOM 2835 C C . SER A 1 358 ? 4.164 -19 -4.973 1 46.59 358 SER A C 1
ATOM 2837 O O . SER A 1 358 ? 5.035 -18.203 -4.609 1 46.59 358 SER A O 1
ATOM 2839 N N . LYS A 1 359 ? 4.207 -20.047 -4.148 1 59.31 359 LYS A N 1
ATOM 2840 C CA . LYS A 1 359 ? 5.41 -20.703 -3.652 1 59.31 359 LYS A CA 1
ATOM 2841 C C . LYS A 1 359 ? 6.164 -21.391 -4.785 1 59.31 359 LYS A C 1
ATOM 2843 O O . LYS A 1 359 ? 5.559 -21.859 -5.754 1 59.31 359 LYS A O 1
ATOM 2848 N N . VAL A 1 360 ? 7.633 -21.312 -4.594 1 76.5 360 VAL A N 1
ATOM 2849 C CA . VAL A 1 360 ? 8.445 -22.125 -5.488 1 76.5 360 VAL A CA 1
ATOM 2850 C C . VAL A 1 360 ? 8.375 -23.594 -5.066 1 76.5 360 VAL A C 1
ATOM 2852 O O . VAL A 1 360 ? 8.484 -23.922 -3.881 1 76.5 360 VAL A O 1
ATOM 2855 N N . ASN A 1 361 ? 8.031 -24.438 -6 1 85.38 361 ASN A N 1
ATOM 2856 C CA . ASN A 1 361 ? 7.941 -25.875 -5.719 1 85.38 361 ASN A CA 1
ATOM 2857 C C . ASN A 1 361 ? 9.312 -26.531 -5.758 1 85.38 361 ASN A C 1
ATOM 2859 O O . ASN A 1 361 ? 10.062 -26.375 -6.727 1 85.38 361 ASN A O 1
ATOM 2863 N N . ILE A 1 362 ? 9.711 -27.156 -4.637 1 91.81 362 ILE A N 1
ATOM 2864 C CA . ILE A 1 362 ? 10.883 -28.031 -4.625 1 91.81 362 ILE A CA 1
ATOM 2865 C C . ILE A 1 362 ? 10.43 -29.484 -4.727 1 91.81 362 ILE A C 1
ATOM 2867 O O . ILE A 1 362 ? 9.82 -30.016 -3.795 1 91.81 362 ILE A O 1
ATOM 2871 N N . ILE A 1 363 ? 10.742 -30.047 -5.887 1 92.44 363 ILE A N 1
ATOM 2872 C CA . ILE A 1 363 ? 10.352 -31.438 -6.102 1 92.44 363 ILE A CA 1
ATOM 2873 C C . ILE A 1 363 ? 11.555 -32.344 -5.848 1 92.44 363 ILE A C 1
ATOM 2875 O O . ILE A 1 363 ? 12.586 -32.25 -6.512 1 92.44 363 ILE A O 1
ATOM 2879 N N . CYS A 1 364 ? 11.438 -33.156 -4.855 1 92.94 364 CYS A N 1
ATOM 2880 C CA . CYS A 1 364 ? 12.508 -34.094 -4.555 1 92.94 364 CYS A CA 1
ATOM 2881 C C . CYS A 1 364 ? 11.969 -35.531 -4.461 1 92.94 364 CYS A C 1
ATOM 2883 O O . CYS A 1 364 ? 10.766 -35.75 -4.605 1 92.94 364 CYS A O 1
ATOM 2885 N N . GLU A 1 365 ? 12.828 -36.438 -4.312 1 89.94 365 GLU A N 1
ATOM 2886 C CA . GLU A 1 365 ? 12.469 -37.844 -4.492 1 89.94 365 GLU A CA 1
ATOM 2887 C C . GLU A 1 365 ? 11.727 -38.375 -3.273 1 89.94 365 GLU A C 1
ATOM 2889 O O . GLU A 1 365 ? 10.82 -39.219 -3.406 1 89.94 365 GLU A O 1
ATOM 2894 N N . ASP A 1 366 ? 12.188 -38.031 -2.07 1 89.56 366 ASP A N 1
ATOM 2895 C CA . ASP A 1 366 ? 11.516 -38.531 -0.882 1 89.56 366 ASP A CA 1
ATOM 2896 C C . ASP A 1 366 ? 11.656 -37.562 0.294 1 89.56 366 ASP A C 1
ATOM 2898 O O . ASP A 1 366 ? 12.203 -36.469 0.146 1 89.56 366 ASP A O 1
ATOM 2902 N N . LYS A 1 367 ? 11.102 -38.031 1.431 1 89.31 367 LYS A N 1
ATOM 2903 C CA . LYS A 1 367 ? 11.039 -37.188 2.615 1 89.31 367 LYS A CA 1
ATOM 2904 C C . LYS A 1 367 ? 12.438 -36.938 3.193 1 89.31 367 LYS A C 1
ATOM 2906 O O . LYS A 1 367 ? 12.703 -35.906 3.785 1 89.31 367 LYS A O 1
ATOM 2911 N N . LYS A 1 368 ? 13.344 -37.938 3.037 1 91.06 368 LYS A N 1
ATOM 2912 C CA . LYS A 1 368 ? 14.711 -37.781 3.52 1 91.06 368 LYS A CA 1
ATOM 2913 C C . LYS A 1 368 ? 15.438 -36.688 2.752 1 91.06 368 LYS A C 1
ATOM 2915 O O . LYS A 1 368 ? 16.172 -35.875 3.344 1 91.06 368 LYS A O 1
ATOM 2920 N N . ALA A 1 369 ? 15.18 -36.656 1.464 1 93.12 369 ALA A N 1
ATOM 2921 C CA . ALA A 1 369 ? 15.742 -35.594 0.651 1 93.12 369 ALA A CA 1
ATOM 2922 C C . ALA A 1 369 ? 15.203 -34.219 1.091 1 93.12 369 ALA A C 1
ATOM 2924 O O . ALA A 1 369 ? 15.961 -33.25 1.192 1 93.12 369 ALA A O 1
ATOM 2925 N N . GLU A 1 370 ? 13.93 -34.219 1.328 1 93.12 370 GLU A N 1
ATOM 2926 C CA . GLU A 1 370 ? 13.32 -32.969 1.817 1 93.12 370 GLU A CA 1
ATOM 2927 C C . GLU A 1 370 ? 14.008 -32.5 3.092 1 93.12 370 GLU A C 1
ATOM 2929 O O . GLU A 1 370 ? 14.352 -31.312 3.207 1 93.12 370 GLU A O 1
ATOM 2934 N N . THR A 1 371 ? 14.172 -33.406 4.012 1 92 371 THR A N 1
ATOM 2935 C CA . THR A 1 371 ? 14.805 -33.062 5.277 1 92 371 THR A CA 1
ATOM 2936 C C . THR A 1 371 ? 16.203 -32.469 5.043 1 92 371 THR A C 1
ATOM 2938 O O . THR A 1 371 ? 16.578 -31.469 5.637 1 92 371 THR A O 1
ATOM 2941 N N . LEU A 1 372 ? 16.922 -33.156 4.254 1 92.94 372 LEU A N 1
ATOM 2942 C CA . LEU A 1 372 ? 18.281 -32.719 3.959 1 92.94 372 LEU A CA 1
ATOM 2943 C C . LEU A 1 372 ? 18.281 -31.328 3.361 1 92.94 372 LEU A C 1
ATOM 2945 O O . LEU A 1 372 ? 19.047 -30.469 3.795 1 92.94 372 LEU A O 1
ATOM 2949 N N . ILE A 1 373 ? 17.406 -31.094 2.377 1 93.69 373 ILE A N 1
ATOM 2950 C CA . ILE A 1 373 ? 17.359 -29.812 1.688 1 93.69 373 ILE A CA 1
ATOM 2951 C C . ILE A 1 373 ? 16.938 -28.719 2.67 1 93.69 373 ILE A C 1
ATOM 2953 O O . ILE A 1 373 ? 17.516 -27.625 2.67 1 93.69 373 ILE A O 1
ATOM 2957 N N . ARG A 1 374 ? 16.031 -29.016 3.438 1 91.88 374 ARG A N 1
ATOM 2958 C CA . ARG A 1 374 ? 15.578 -28.062 4.449 1 91.88 374 ARG A CA 1
ATOM 2959 C C . ARG A 1 374 ? 16.734 -27.656 5.359 1 91.88 374 ARG A C 1
ATOM 2961 O O . ARG A 1 374 ? 16.859 -26.484 5.711 1 91.88 374 ARG A O 1
ATOM 2968 N N . ARG A 1 375 ? 17.516 -28.625 5.703 1 91.12 375 ARG A N 1
ATOM 2969 C CA . ARG A 1 375 ? 18.625 -28.359 6.605 1 91.12 375 ARG A CA 1
ATOM 2970 C C . ARG A 1 375 ? 19.734 -27.594 5.895 1 91.12 375 ARG A C 1
ATOM 2972 O O . ARG A 1 375 ? 20.438 -26.781 6.508 1 91.12 375 ARG A O 1
ATOM 2979 N N . VAL A 1 376 ? 19.938 -27.859 4.664 1 91.44 376 VAL A N 1
ATOM 2980 C CA . VAL A 1 376 ? 20.953 -27.156 3.877 1 91.44 376 VAL A CA 1
ATOM 2981 C C . VAL A 1 376 ? 20.578 -25.688 3.758 1 91.44 376 VAL A C 1
ATOM 2983 O O . VAL A 1 376 ? 21.453 -24.812 3.828 1 91.44 376 VAL A O 1
ATOM 2986 N N . LEU A 1 377 ? 19.328 -25.422 3.506 1 89.5 377 LEU A N 1
ATOM 2987 C CA . LEU A 1 377 ? 18.859 -24.047 3.334 1 89.5 377 LEU A CA 1
ATOM 2988 C C . LEU A 1 377 ? 18.844 -23.312 4.672 1 89.5 377 LEU A C 1
ATOM 2990 O O . LEU A 1 377 ? 18.984 -22.094 4.711 1 89.5 377 LEU A O 1
ATOM 2994 N N . LYS A 1 378 ? 18.859 -24 5.871 1 79.44 378 LYS A N 1
ATOM 2995 C CA . LYS A 1 378 ? 19.047 -23.578 7.254 1 79.44 378 LYS A CA 1
ATOM 2996 C C . LYS A 1 378 ? 17.984 -22.562 7.672 1 79.44 378 LYS A C 1
ATOM 2998 O O . LYS A 1 378 ? 17.359 -22.703 8.727 1 79.44 378 LYS A O 1
ATOM 3003 N N . LYS A 1 379 ? 17.688 -21.594 6.816 1 74.5 379 LYS A N 1
ATOM 3004 C CA . LYS A 1 379 ? 16.797 -20.484 7.188 1 74.5 379 LYS A CA 1
ATOM 3005 C C . LYS A 1 379 ? 15.336 -20.906 7.086 1 74.5 379 LYS A C 1
ATOM 3007 O O . LYS A 1 379 ? 14.883 -21.359 6.035 1 74.5 379 LYS A O 1
ATOM 3012 N N . LYS A 1 380 ? 14.641 -20.75 8.203 1 74.5 380 LYS A N 1
ATOM 3013 C CA . LYS A 1 380 ? 13.227 -21.094 8.273 1 74.5 380 LYS A CA 1
ATOM 3014 C C . LYS A 1 380 ? 12.414 -20.25 7.281 1 74.5 380 LYS A C 1
ATOM 3016 O O . LYS A 1 380 ? 11.492 -20.766 6.645 1 74.5 380 LYS A O 1
ATOM 3021 N N . GLU A 1 381 ? 12.766 -19.078 7.129 1 65.81 381 GLU A N 1
ATOM 3022 C CA . GLU A 1 381 ? 12.07 -18.172 6.219 1 65.81 381 GLU A CA 1
ATOM 3023 C C . GLU A 1 381 ? 12.102 -18.703 4.789 1 65.81 381 GLU A C 1
ATOM 3025 O O . GLU A 1 381 ? 11.109 -18.609 4.059 1 65.81 381 GLU A O 1
ATOM 3030 N N . ILE A 1 382 ? 13.312 -19.234 4.473 1 78.5 382 ILE A N 1
ATOM 3031 C CA . ILE A 1 382 ? 13.453 -19.781 3.125 1 78.5 382 ILE A CA 1
ATOM 3032 C C . ILE A 1 382 ? 12.578 -21.016 2.971 1 78.5 382 ILE A C 1
ATOM 3034 O O . ILE A 1 382 ? 11.82 -21.125 2.006 1 78.5 382 ILE A O 1
ATOM 3038 N N . ASN A 1 383 ? 12.633 -21.891 3.938 1 84.25 383 ASN A N 1
ATOM 3039 C CA . ASN A 1 383 ? 11.883 -23.141 3.867 1 84.25 383 ASN A CA 1
ATOM 3040 C C . ASN A 1 383 ? 10.375 -22.891 3.854 1 84.25 383 ASN A C 1
ATOM 3042 O O . ASN A 1 383 ? 9.633 -23.609 3.186 1 84.25 383 ASN A O 1
ATOM 3046 N N . GLN A 1 384 ? 9.953 -21.906 4.445 1 72.69 384 GLN A N 1
ATOM 3047 C CA . GLN A 1 384 ? 8.531 -21.594 4.516 1 72.69 384 GLN A CA 1
ATOM 3048 C C . GLN A 1 384 ? 8.016 -21.031 3.195 1 72.69 384 GLN A C 1
ATOM 3050 O O . GLN A 1 384 ? 6.828 -21.125 2.893 1 72.69 384 GLN A O 1
ATOM 3055 N N . SER A 1 385 ? 8.93 -20.484 2.469 1 70.88 385 SER A N 1
ATOM 3056 C CA . SER A 1 385 ? 8.57 -19.906 1.178 1 70.88 385 SER A CA 1
ATOM 3057 C C . SER A 1 385 ? 8.539 -20.984 0.087 1 70.88 385 SER A C 1
ATOM 3059 O O . SER A 1 385 ? 8.227 -20.688 -1.069 1 70.88 385 SER A O 1
ATOM 3061 N N . LEU A 1 386 ? 8.898 -22.172 0.446 1 82.12 386 LEU A N 1
ATOM 3062 C CA . LEU A 1 386 ? 8.977 -23.25 -0.522 1 82.12 386 LEU A CA 1
ATOM 3063 C C . LEU A 1 386 ? 7.898 -24.297 -0.257 1 82.12 386 LEU A C 1
ATOM 3065 O O . LEU A 1 386 ? 7.43 -24.438 0.875 1 82.12 386 LEU A O 1
ATOM 3069 N N . GLU A 1 387 ? 7.363 -24.797 -1.338 1 82.44 387 GLU A N 1
ATOM 3070 C CA . GLU A 1 387 ? 6.508 -25.969 -1.234 1 82.44 387 GLU A CA 1
ATOM 3071 C C . GLU A 1 387 ? 7.262 -27.234 -1.626 1 82.44 387 GLU A C 1
ATOM 3073 O O . GLU A 1 387 ? 7.68 -27.391 -2.777 1 82.44 387 GLU A O 1
ATOM 3078 N N . TYR A 1 388 ? 7.484 -28.094 -0.591 1 88.06 388 TYR A N 1
ATOM 3079 C CA . TYR A 1 388 ? 8.188 -29.344 -0.854 1 88.06 388 TYR A CA 1
ATOM 3080 C C . TYR A 1 388 ? 7.219 -30.422 -1.323 1 88.06 388 TYR A C 1
ATOM 3082 O O . TYR A 1 388 ? 6.215 -30.688 -0.661 1 88.06 388 TYR A O 1
ATOM 3090 N N . ILE A 1 389 ? 7.504 -30.922 -2.531 1 86.5 389 ILE A N 1
ATOM 3091 C CA . ILE A 1 389 ? 6.691 -31.984 -3.1 1 86.5 389 ILE A CA 1
ATOM 3092 C C . ILE A 1 389 ? 7.516 -33.281 -3.18 1 86.5 389 ILE A C 1
ATOM 3094 O O . ILE A 1 389 ? 8.43 -33.375 -4 1 86.5 389 ILE A O 1
ATOM 3098 N N . THR A 1 390 ? 7.238 -34.219 -2.285 1 89.25 390 THR A N 1
ATOM 3099 C CA . THR A 1 390 ? 8 -35.469 -2.232 1 89.25 390 THR A CA 1
ATOM 3100 C C . THR A 1 390 ? 7.234 -36.594 -2.916 1 89.25 390 THR A C 1
ATOM 3102 O O . THR A 1 390 ? 7.754 -37.719 -3.061 1 89.25 390 THR A O 1
ATOM 3105 N N . ALA A 1 391 ? 6.043 -36.312 -3.236 1 84.56 391 ALA A N 1
ATOM 3106 C CA . ALA A 1 391 ? 5.211 -37.25 -3.984 1 84.56 391 ALA A CA 1
ATOM 3107 C C . ALA A 1 391 ? 4.273 -36.531 -4.938 1 84.56 391 ALA A C 1
ATOM 3109 O O . ALA A 1 391 ? 3.408 -35.75 -4.5 1 84.56 391 ALA A O 1
ATOM 3110 N N . LEU A 1 392 ? 4.535 -36.688 -6.164 1 82.25 392 LEU A N 1
ATOM 3111 C CA . LEU A 1 392 ? 3.711 -36 -7.156 1 82.25 392 LEU A CA 1
ATOM 3112 C C . LEU A 1 392 ? 2.4 -36.75 -7.379 1 82.25 392 LEU A C 1
ATOM 3114 O O . LEU A 1 392 ? 1.423 -36.188 -7.859 1 82.25 392 LEU A O 1
ATOM 3118 N N . LYS A 1 393 ? 2.453 -38.094 -7.117 1 76.06 393 LYS A N 1
ATOM 3119 C CA . LYS A 1 393 ? 1.253 -38.906 -7.188 1 76.06 393 LYS A CA 1
ATOM 3120 C C . LYS A 1 393 ? 0.707 -39.219 -5.793 1 76.06 393 LYS A C 1
ATOM 3122 O O . LYS A 1 393 ? 1.475 -39.375 -4.844 1 76.06 393 LYS A O 1
ATOM 3127 N N . ASP A 1 394 ? -0.619 -39.25 -5.801 1 67.81 394 ASP A N 1
ATOM 3128 C CA . ASP A 1 394 ? -1.234 -39.562 -4.516 1 67.81 394 ASP A CA 1
ATOM 3129 C C . ASP A 1 394 ? -0.895 -41 -4.086 1 67.81 394 ASP A C 1
ATOM 3131 O O . ASP A 1 394 ? -0.748 -41.875 -4.926 1 67.81 394 ASP A O 1
ATOM 3135 N N . ASN A 1 395 ? -0.562 -41.312 -2.879 1 66 395 ASN A N 1
ATOM 3136 C CA . ASN A 1 395 ? -0.383 -42.625 -2.254 1 66 395 ASN A CA 1
ATOM 3137 C C . ASN A 1 395 ? 1.007 -43.188 -2.527 1 66 395 ASN A C 1
ATOM 3139 O O . ASN A 1 395 ? 1.203 -44.406 -2.498 1 66 395 ASN A O 1
ATOM 3143 N N . GLN A 1 396 ? 1.843 -42.344 -3.178 1 73.12 396 GLN A N 1
ATOM 3144 C CA . GLN A 1 396 ? 3.221 -42.812 -3.338 1 73.12 396 GLN A CA 1
ATOM 3145 C C . GLN A 1 396 ? 4.125 -42.219 -2.262 1 73.12 396 GLN A C 1
ATOM 3147 O O . GLN A 1 396 ? 3.865 -41.125 -1.762 1 73.12 396 GLN A O 1
ATOM 3152 N N . ALA A 1 397 ? 4.996 -43.062 -1.832 1 74.94 397 ALA A N 1
ATOM 3153 C CA . ALA A 1 397 ? 5.902 -42.656 -0.763 1 74.94 397 ALA A CA 1
ATOM 3154 C C . ALA A 1 397 ? 6.977 -41.719 -1.289 1 74.94 397 ALA A C 1
ATOM 3156 O O . ALA A 1 397 ? 7.551 -40.938 -0.527 1 74.94 397 ALA A O 1
ATOM 3157 N N . GLY A 1 398 ? 7.195 -41.75 -2.635 1 85.38 398 GLY A N 1
ATOM 3158 C CA . GLY A 1 398 ? 8.242 -40.938 -3.199 1 85.38 398 GLY A CA 1
ATOM 3159 C C . GLY A 1 398 ? 8.148 -40.781 -4.707 1 85.38 398 GLY A C 1
ATOM 3160 O O . GLY A 1 398 ? 7.184 -41.25 -5.32 1 85.38 398 GLY A O 1
ATOM 3161 N N . ASN A 1 399 ? 9.078 -40.031 -5.258 1 88.88 399 ASN A N 1
ATOM 3162 C CA . ASN A 1 399 ? 9.227 -39.844 -6.699 1 88.88 399 ASN A CA 1
ATOM 3163 C C . ASN A 1 399 ? 10.477 -40.531 -7.227 1 88.88 399 ASN A C 1
ATOM 3165 O O . ASN A 1 399 ? 11.578 -40.281 -6.746 1 88.88 399 ASN A O 1
ATOM 3169 N N . SER A 1 400 ? 10.289 -41.5 -8.133 1 88.25 400 SER A N 1
ATOM 3170 C CA . SER A 1 400 ? 11.469 -42.094 -8.766 1 88.25 400 SER A CA 1
ATOM 3171 C C . SER A 1 400 ? 12.102 -41.125 -9.758 1 88.25 400 SER A C 1
ATOM 3173 O O . SER A 1 400 ? 11.406 -40.281 -10.352 1 88.25 400 SER A O 1
ATOM 3175 N N . TYR A 1 401 ? 13.461 -41.25 -9.836 1 90 401 TYR A N 1
ATOM 3176 C CA . TYR A 1 401 ? 14.117 -40.344 -10.766 1 90 401 TYR A CA 1
ATOM 3177 C C . TYR A 1 401 ? 13.633 -40.562 -12.188 1 90 401 TYR A C 1
ATOM 3179 O O . TYR A 1 401 ? 13.57 -39.625 -12.984 1 90 401 TYR A O 1
ATOM 3187 N N . GLN A 1 402 ? 13.211 -41.75 -12.539 1 89.12 402 GLN A N 1
ATOM 3188 C CA . GLN A 1 402 ? 12.703 -42.062 -13.875 1 89.12 402 GLN A CA 1
ATOM 3189 C C . GLN A 1 402 ? 11.375 -41.375 -14.141 1 89.12 402 GLN A C 1
ATOM 3191 O O . GLN A 1 402 ? 11.164 -40.812 -15.219 1 89.12 402 GLN A O 1
ATOM 3196 N N . SER A 1 403 ? 10.531 -41.469 -13.133 1 87.56 403 SER A N 1
ATOM 3197 C CA . SER A 1 403 ? 9.242 -40.781 -13.258 1 87.56 403 SER A CA 1
ATOM 3198 C C . SER A 1 403 ? 9.414 -39.281 -13.414 1 87.56 403 SER A C 1
ATOM 3200 O O . SER A 1 403 ? 8.727 -38.656 -14.219 1 87.56 403 SER A O 1
ATOM 3202 N N . LEU A 1 404 ? 10.297 -38.75 -12.672 1 90 404 LEU A N 1
ATOM 3203 C CA . LEU A 1 404 ? 10.562 -37.312 -12.758 1 90 404 LEU A CA 1
ATOM 3204 C C . LEU A 1 404 ? 11.086 -36.938 -14.141 1 90 404 LEU A C 1
ATOM 3206 O O . LEU A 1 404 ? 10.641 -35.969 -14.734 1 90 404 LEU A O 1
ATOM 3210 N N . ASN A 1 405 ? 11.992 -37.75 -14.641 1 88.94 405 ASN A N 1
ATOM 3211 C CA . ASN A 1 405 ? 12.531 -37.5 -15.969 1 88.94 405 ASN A CA 1
ATOM 3212 C C . ASN A 1 405 ? 11.453 -37.562 -17.047 1 88.94 405 ASN A C 1
ATOM 3214 O O . ASN A 1 405 ? 11.438 -36.75 -17.969 1 88.94 405 ASN A O 1
ATOM 3218 N N . ALA A 1 406 ? 10.633 -38.531 -16.875 1 86.12 406 ALA A N 1
ATOM 3219 C CA . ALA A 1 406 ? 9.539 -38.656 -17.828 1 86.12 406 ALA A CA 1
ATOM 3220 C C . ALA A 1 406 ? 8.625 -37.438 -17.812 1 86.12 406 ALA A C 1
ATOM 3222 O O . ALA A 1 406 ? 8.211 -36.969 -18.875 1 86.12 406 ALA A O 1
ATOM 3223 N N . LEU A 1 407 ? 8.344 -37 -16.656 1 86.25 407 LEU A N 1
ATOM 3224 C CA . LEU A 1 407 ? 7.488 -35.812 -16.516 1 86.25 407 LEU A CA 1
ATOM 3225 C C . LEU A 1 407 ? 8.156 -34.594 -17.125 1 86.25 407 LEU A C 1
ATOM 3227 O O . LEU A 1 407 ? 7.504 -33.812 -17.812 1 86.25 407 LEU A O 1
ATOM 3231 N N . ILE A 1 408 ? 9.375 -34.406 -16.875 1 86.56 408 ILE A N 1
ATOM 3232 C CA . ILE A 1 408 ? 10.117 -33.25 -17.391 1 86.56 408 ILE A CA 1
ATOM 3233 C C . ILE A 1 408 ? 10.172 -33.312 -18.922 1 86.56 408 ILE A C 1
ATOM 3235 O O . ILE A 1 408 ? 10 -32.312 -19.594 1 86.56 408 ILE A O 1
ATOM 3239 N N . LYS A 1 409 ? 10.398 -34.469 -19.406 1 82.56 409 LYS A N 1
ATOM 3240 C CA . LYS A 1 409 ? 10.508 -34.656 -20.844 1 82.56 409 LYS A CA 1
ATOM 3241 C C . LYS A 1 409 ? 9.18 -34.344 -21.531 1 82.56 409 LYS A C 1
ATOM 3243 O O . LYS A 1 409 ? 9.164 -33.719 -22.609 1 82.56 409 LYS A O 1
ATOM 3248 N N . ASN A 1 410 ? 8.117 -34.688 -20.859 1 79.38 410 ASN A N 1
ATOM 3249 C CA . ASN A 1 410 ? 6.816 -34.625 -21.516 1 79.38 410 ASN A CA 1
ATOM 3250 C C . ASN A 1 410 ? 6.125 -33.281 -21.219 1 79.38 410 ASN A C 1
ATOM 3252 O O . ASN A 1 410 ? 5.199 -32.906 -21.938 1 79.38 410 ASN A O 1
ATOM 3256 N N . GLY A 1 411 ? 6.465 -32.656 -20.172 1 81.44 411 GLY A N 1
ATOM 3257 C CA . GLY A 1 411 ? 5.809 -31.422 -19.828 1 81.44 411 GLY A CA 1
ATOM 3258 C C . GLY A 1 411 ? 6.707 -30.453 -19.078 1 81.44 411 GLY A C 1
ATOM 3259 O O . GLY A 1 411 ? 6.406 -30.078 -17.938 1 81.44 411 GLY A O 1
ATOM 3260 N N . PRO A 1 412 ? 7.789 -29.953 -19.75 1 79.62 412 PRO A N 1
ATOM 3261 C CA . PRO A 1 412 ? 8.727 -29.078 -19.062 1 79.62 412 PRO A CA 1
ATOM 3262 C C . PRO A 1 412 ? 8.078 -27.766 -18.594 1 79.62 412 PRO A C 1
ATOM 3264 O O . PRO A 1 412 ? 8.469 -27.219 -17.562 1 79.62 412 PRO A O 1
ATOM 3267 N N . LYS A 1 413 ? 7.094 -27.312 -19.234 1 77 413 LYS A N 1
ATOM 3268 C CA . LYS A 1 413 ? 6.473 -26.031 -18.922 1 77 413 LYS A CA 1
ATOM 3269 C C . LYS A 1 413 ? 5.691 -26.109 -17.609 1 77 413 LYS A C 1
ATOM 3271 O O . LYS A 1 413 ? 5.359 -25.078 -17.016 1 77 413 LYS A O 1
ATOM 3276 N N . LEU A 1 414 ? 5.375 -27.281 -17.188 1 80.19 414 LEU A N 1
ATOM 3277 C CA . LEU A 1 414 ? 4.672 -27.469 -15.914 1 80.19 414 LEU A CA 1
ATOM 3278 C C . LEU A 1 414 ? 5.59 -27.172 -14.734 1 80.19 414 LEU A C 1
ATOM 3280 O O . LEU A 1 414 ? 5.125 -27 -13.609 1 80.19 414 LEU A O 1
ATOM 3284 N N . PHE A 1 415 ? 6.871 -27.094 -15.062 1 79 415 PHE A N 1
ATOM 3285 C CA . PHE A 1 415 ? 7.852 -26.922 -13.992 1 79 415 PHE A CA 1
ATOM 3286 C C . PHE A 1 415 ? 8.367 -25.484 -13.945 1 79 415 PHE A C 1
ATOM 3288 O O . PHE A 1 415 ? 9.445 -25.219 -13.406 1 79 415 PHE A O 1
ATOM 3295 N N . SER A 1 416 ? 7.559 -24.609 -14.422 1 75.06 416 SER A N 1
ATOM 3296 C CA . SER A 1 416 ? 8.016 -23.219 -14.508 1 75.06 416 SER A CA 1
ATOM 3297 C C . SER A 1 416 ? 8.32 -22.656 -13.133 1 75.06 416 SER A C 1
ATOM 3299 O O . SER A 1 416 ? 9.273 -21.875 -12.969 1 75.06 416 SER A O 1
ATOM 3301 N N . ASN A 1 417 ? 7.66 -23.109 -12.195 1 76.62 417 ASN A N 1
ATOM 3302 C CA . ASN A 1 417 ? 7.867 -22.594 -10.844 1 76.62 417 ASN A CA 1
ATOM 3303 C C . ASN A 1 417 ? 8.445 -23.672 -9.922 1 76.62 417 ASN A C 1
ATOM 3305 O O . ASN A 1 417 ? 8.242 -23.625 -8.711 1 76.62 417 ASN A O 1
ATOM 3309 N N . SER A 1 418 ? 9.078 -24.609 -10.539 1 86.31 418 SER A N 1
ATOM 3310 C CA . SER A 1 418 ? 9.547 -25.75 -9.742 1 86.31 418 SER A CA 1
ATOM 3311 C C . SER A 1 418 ? 11.039 -25.984 -9.945 1 86.31 418 SER A C 1
ATOM 3313 O O . SER A 1 418 ? 11.586 -25.656 -11.008 1 86.31 418 SER A O 1
ATOM 3315 N N . ILE A 1 419 ? 11.703 -26.406 -8.969 1 90.62 419 ILE A N 1
ATOM 3316 C CA . ILE A 1 419 ? 13.07 -26.922 -9.008 1 90.62 419 ILE A CA 1
ATOM 3317 C C . ILE A 1 419 ? 13.078 -28.406 -8.672 1 90.62 419 ILE A C 1
ATOM 3319 O O . ILE A 1 419 ? 12.523 -28.812 -7.645 1 90.62 419 ILE A O 1
ATOM 3323 N N . VAL A 1 420 ? 13.641 -29.203 -9.602 1 93.5 420 VAL A N 1
ATOM 3324 C CA . VAL A 1 420 ? 13.703 -30.641 -9.367 1 93.5 420 VAL A CA 1
ATOM 3325 C C . VAL A 1 420 ? 15.078 -31.016 -8.82 1 93.5 420 VAL A C 1
ATOM 3327 O O . VAL A 1 420 ? 16.109 -30.703 -9.438 1 93.5 420 VAL A O 1
ATOM 3330 N N . ILE A 1 421 ? 15.07 -31.641 -7.668 1 93.69 421 ILE A N 1
ATOM 3331 C CA . ILE A 1 421 ? 16.328 -32 -7.023 1 93.69 421 ILE A CA 1
ATOM 3332 C C . ILE A 1 421 ? 16.438 -33.531 -6.945 1 93.69 421 ILE A C 1
ATOM 3334 O O . ILE A 1 421 ? 15.594 -34.188 -6.336 1 93.69 421 ILE A O 1
ATOM 3338 N N . TYR A 1 422 ? 17.547 -34.062 -7.469 1 93.69 422 TYR A N 1
ATOM 3339 C CA . TYR A 1 422 ? 17.766 -35.5 -7.551 1 93.69 422 TYR A CA 1
ATOM 3340 C C . TYR A 1 422 ? 18.641 -36 -6.406 1 93.69 422 TYR A C 1
ATOM 3342 O O . TYR A 1 422 ? 19.469 -35.25 -5.883 1 93.69 422 TYR A O 1
ATOM 3350 N N . ASP A 1 423 ? 18.438 -37.25 -6.086 1 92.19 423 ASP A N 1
ATOM 3351 C CA . ASP A 1 423 ? 19.266 -37.906 -5.07 1 92.19 423 ASP A CA 1
ATOM 3352 C C . ASP A 1 423 ? 20.703 -38.031 -5.547 1 92.19 423 ASP A C 1
ATOM 3354 O O . ASP A 1 423 ? 20.984 -37.969 -6.75 1 92.19 423 ASP A O 1
ATOM 3358 N N . PRO A 1 424 ? 21.641 -38.25 -4.594 1 89.69 424 PRO A N 1
ATOM 3359 C CA . PRO A 1 424 ? 23.062 -38.344 -4.945 1 89.69 424 PRO A CA 1
ATOM 3360 C C . PRO A 1 424 ? 23.375 -39.562 -5.824 1 89.69 424 PRO A C 1
ATOM 3362 O O . PRO A 1 424 ? 24.344 -39.531 -6.586 1 89.69 424 PRO A O 1
ATOM 3365 N N . ASP A 1 425 ? 22.578 -40.531 -5.754 1 89.06 425 ASP A N 1
ATOM 3366 C CA . ASP A 1 425 ? 22.922 -41.812 -6.418 1 89.06 425 ASP A CA 1
ATOM 3367 C C . ASP A 1 425 ? 22.438 -41.812 -7.863 1 89.06 425 ASP A C 1
ATOM 3369 O O . ASP A 1 425 ? 22.625 -42.781 -8.586 1 89.06 425 ASP A O 1
ATOM 3373 N N . VAL A 1 426 ? 21.734 -40.75 -8.258 1 89.88 426 VAL A N 1
ATOM 3374 C CA . VAL A 1 426 ? 21.281 -40.688 -9.641 1 89.88 426 VAL A CA 1
ATOM 3375 C C . VAL A 1 426 ? 22.438 -40.281 -10.547 1 89.88 426 VAL A C 1
ATOM 3377 O O . VAL A 1 426 ? 23.25 -39.406 -10.188 1 89.88 426 VAL A O 1
ATOM 3380 N N . ASP A 1 427 ? 22.547 -40.938 -11.648 1 87.5 427 ASP A N 1
ATOM 3381 C CA . ASP A 1 427 ? 23.594 -40.625 -12.617 1 87.5 427 ASP A CA 1
ATOM 3382 C C . ASP A 1 427 ? 23.438 -39.219 -13.18 1 87.5 427 ASP A C 1
ATOM 3384 O O . ASP A 1 427 ? 22.359 -38.875 -13.664 1 87.5 427 ASP A O 1
ATOM 3388 N N . SER A 1 428 ? 24.5 -38.469 -13.094 1 85.94 428 SER A N 1
ATOM 3389 C CA . SER A 1 428 ? 24.469 -37.062 -13.539 1 85.94 428 SER A CA 1
ATOM 3390 C C . SER A 1 428 ? 24.125 -36.969 -15.016 1 85.94 428 SER A C 1
ATOM 3392 O O . SER A 1 428 ? 23.531 -35.969 -15.453 1 85.94 428 SER A O 1
ATOM 3394 N N . LYS A 1 429 ? 24.344 -38 -15.836 1 86.19 429 LYS A N 1
ATOM 3395 C CA . LYS A 1 429 ? 24.078 -38 -17.266 1 86.19 429 LYS A CA 1
ATOM 3396 C C . LYS A 1 429 ? 22.578 -38.156 -17.547 1 86.19 429 LYS A C 1
ATOM 3398 O O . LYS A 1 429 ? 22.094 -37.781 -18.625 1 86.19 429 LYS A O 1
ATOM 3403 N N . ALA A 1 430 ? 21.891 -38.75 -16.547 1 89.25 430 ALA A N 1
ATOM 3404 C CA . ALA A 1 430 ? 20.453 -39 -16.734 1 89.25 430 ALA A CA 1
ATOM 3405 C C . ALA A 1 430 ? 19.625 -37.781 -16.375 1 89.25 430 ALA A C 1
ATOM 3407 O O . ALA A 1 430 ? 18.438 -37.719 -16.688 1 89.25 430 ALA A O 1
ATOM 3408 N N . ILE A 1 431 ? 20.188 -36.844 -15.734 1 89.56 431 ILE A N 1
ATOM 3409 C CA . ILE A 1 431 ? 19.453 -35.688 -15.273 1 89.56 431 ILE A CA 1
ATOM 3410 C C . ILE A 1 431 ? 19.312 -34.688 -16.422 1 89.56 431 ILE A C 1
ATOM 3412 O O . ILE A 1 431 ? 20.297 -34.281 -17.031 1 89.56 431 ILE A O 1
ATOM 3416 N N . PRO A 1 432 ? 18.016 -34.312 -16.734 1 84.31 432 PRO A N 1
ATOM 3417 C CA . PRO A 1 432 ? 17.797 -33.344 -17.797 1 84.31 432 PRO A CA 1
ATOM 3418 C C . PRO A 1 432 ? 18.344 -31.953 -17.438 1 84.31 432 PRO A C 1
ATOM 3420 O O . PRO A 1 432 ? 18.141 -31.469 -16.328 1 84.31 432 PRO A O 1
ATOM 3423 N N . LYS A 1 433 ? 19.219 -31.125 -18.203 1 74.56 433 LYS A N 1
ATOM 3424 C CA . LYS A 1 433 ? 19.875 -29.875 -17.828 1 74.56 433 LYS A CA 1
ATOM 3425 C C . LYS A 1 433 ? 19.219 -28.688 -18.547 1 74.56 433 LYS A C 1
ATOM 3427 O O . LYS A 1 433 ? 19.359 -27.547 -18.125 1 74.56 433 LYS A O 1
ATOM 3432 N N . LYS A 1 434 ? 18.406 -28.734 -19.531 1 68.69 434 LYS A N 1
ATOM 3433 C CA . LYS A 1 434 ? 18.094 -27.562 -20.344 1 68.69 434 LYS A CA 1
ATOM 3434 C C . LYS A 1 434 ? 16.656 -27.078 -20.125 1 68.69 434 LYS A C 1
ATOM 3436 O O . LYS A 1 434 ? 16.391 -25.891 -20.156 1 68.69 434 LYS A O 1
ATOM 3441 N N . SER A 1 435 ? 15.695 -27.875 -19.766 1 71.88 435 SER A N 1
ATOM 3442 C CA . SER A 1 435 ? 14.297 -27.469 -19.859 1 71.88 435 SER A CA 1
ATOM 3443 C C . SER A 1 435 ? 13.773 -27 -18.5 1 71.88 435 SER A C 1
ATOM 3445 O O . SER A 1 435 ? 12.969 -26.078 -18.422 1 71.88 435 SER A O 1
ATOM 3447 N N . VAL A 1 436 ? 14.266 -27.594 -17.5 1 83.12 436 VAL A N 1
ATOM 3448 C CA . VAL A 1 436 ? 13.781 -27.344 -16.156 1 83.12 436 VAL A CA 1
ATOM 3449 C C . VAL A 1 436 ? 14.961 -27.188 -15.203 1 83.12 436 VAL A C 1
ATOM 3451 O O . VAL A 1 436 ? 16.062 -27.672 -15.477 1 83.12 436 VAL A O 1
ATOM 3454 N N . SER A 1 437 ? 14.844 -26.312 -14.211 1 87.81 437 SER A N 1
ATOM 3455 C CA . SER A 1 437 ? 15.875 -26.188 -13.18 1 87.81 437 SER A CA 1
ATOM 3456 C C . SER A 1 437 ? 16.031 -27.484 -12.398 1 87.81 437 SER A C 1
ATOM 3458 O O . SER A 1 437 ? 15.133 -27.906 -11.68 1 87.81 437 SER A O 1
ATOM 3460 N N . THR A 1 438 ? 17.188 -28.141 -12.688 1 92.81 438 THR A N 1
ATOM 3461 C CA . THR A 1 438 ? 17.453 -29.406 -12 1 92.81 438 THR A CA 1
ATOM 3462 C C . THR A 1 438 ? 18.766 -29.328 -11.219 1 92.81 438 THR A C 1
ATOM 3464 O O . THR A 1 438 ? 19.719 -28.672 -11.656 1 92.81 438 THR A O 1
ATOM 3467 N N . LEU A 1 439 ? 18.797 -29.906 -10.047 1 92.56 439 LEU A N 1
ATOM 3468 C CA . LEU A 1 439 ? 19.984 -30.031 -9.211 1 92.56 439 LEU A CA 1
ATOM 3469 C C . LEU A 1 439 ? 20.125 -31.438 -8.656 1 92.56 439 LEU A C 1
ATOM 3471 O O . LEU A 1 439 ? 19.172 -32.219 -8.68 1 92.56 439 LEU A O 1
ATOM 3475 N N . GLN A 1 440 ? 21.359 -31.781 -8.266 1 92.88 440 GLN A N 1
ATOM 3476 C CA . GLN A 1 440 ? 21.641 -33.062 -7.629 1 92.88 440 GLN A CA 1
ATOM 3477 C C . GLN A 1 440 ? 22.297 -32.875 -6.262 1 92.88 440 GLN A C 1
ATOM 3479 O O . GLN A 1 440 ? 23.234 -32.062 -6.129 1 92.88 440 GLN A O 1
ATOM 3484 N N . ILE A 1 441 ? 21.75 -33.562 -5.281 1 92.06 441 ILE A N 1
ATOM 3485 C CA . ILE A 1 441 ? 22.312 -33.5 -3.939 1 92.06 441 ILE A CA 1
ATOM 3486 C C . ILE A 1 441 ? 23.703 -34.125 -3.938 1 92.06 441 ILE A C 1
ATOM 3488 O O . ILE A 1 441 ? 23.906 -35.219 -4.492 1 92.06 441 ILE A O 1
ATOM 3492 N N . PRO A 1 442 ? 24.656 -33.438 -3.359 1 87.69 442 PRO A N 1
ATOM 3493 C CA . PRO A 1 442 ? 25.984 -34.031 -3.264 1 87.69 442 PRO A CA 1
ATOM 3494 C C . PRO A 1 442 ? 26.016 -35.188 -2.281 1 87.69 442 PRO A C 1
ATOM 3496 O O . PRO A 1 442 ? 25.297 -35.188 -1.285 1 87.69 442 PRO A O 1
ATOM 3499 N N . SER A 1 443 ? 26.828 -36.125 -2.602 1 82.19 443 SER A N 1
ATOM 3500 C CA . SER A 1 443 ? 27.016 -37.25 -1.701 1 82.19 443 SER A CA 1
ATOM 3501 C C . SER A 1 443 ? 27.922 -36.875 -0.528 1 82.19 443 SER A C 1
ATOM 3503 O O . SER A 1 443 ? 28.812 -36.031 -0.663 1 82.19 443 SER A O 1
ATOM 3505 N N . PHE A 1 444 ? 27.594 -37.438 0.644 1 78.06 444 PHE A N 1
ATOM 3506 C CA . PHE A 1 444 ? 28.422 -37.219 1.82 1 78.06 444 PHE A CA 1
ATOM 3507 C C . PHE A 1 444 ? 29.797 -37.875 1.646 1 78.06 444 PHE A C 1
ATOM 3509 O O . PHE A 1 444 ? 30.734 -37.531 2.369 1 78.06 444 PHE A O 1
ATOM 3516 N N . CYS A 1 445 ? 29.828 -38.781 0.679 1 71.44 445 CYS A N 1
ATOM 3517 C CA . CYS A 1 445 ? 31.078 -39.5 0.425 1 71.44 445 CYS A CA 1
ATOM 3518 C C . CYS A 1 445 ? 31.703 -39 -0.877 1 71.44 445 CYS A C 1
ATOM 3520 O O . CYS A 1 445 ? 31.031 -38.938 -1.905 1 71.44 445 CYS A O 1
ATOM 3522 N N . VAL A 1 446 ? 32.938 -38.344 -0.961 1 60.94 446 VAL A N 1
ATOM 3523 C CA . VAL A 1 446 ? 33.625 -37.719 -2.076 1 60.94 446 VAL A CA 1
ATOM 3524 C C . VAL A 1 446 ? 33.781 -38.688 -3.229 1 60.94 446 VAL A C 1
ATOM 3526 O O . VAL A 1 446 ? 33.688 -38.312 -4.398 1 60.94 446 VAL A O 1
ATOM 3529 N N . ASN A 1 447 ? 33.969 -40.031 -3.031 1 62.34 447 ASN A N 1
ATOM 3530 C CA . ASN A 1 447 ? 34.406 -40.906 -4.113 1 62.34 447 ASN A CA 1
ATOM 3531 C C . ASN A 1 447 ? 33.281 -41.781 -4.609 1 62.34 447 ASN A C 1
ATOM 3533 O O . ASN A 1 447 ? 33.5 -42.594 -5.527 1 62.34 447 ASN A O 1
ATOM 3537 N N . GLN A 1 448 ? 32.031 -41.75 -4.016 1 70.62 448 GLN A N 1
ATOM 3538 C CA . GLN A 1 448 ? 30.953 -42.625 -4.438 1 70.62 448 GLN A CA 1
ATOM 3539 C C . GLN A 1 448 ? 29.609 -41.906 -4.406 1 70.62 448 GLN A C 1
ATOM 3541 O O . GLN A 1 448 ? 29.328 -41.125 -3.5 1 70.62 448 GLN A O 1
ATOM 3546 N N . ASN A 1 449 ? 28.844 -42.125 -5.477 1 79.19 449 ASN A N 1
ATOM 3547 C CA . ASN A 1 449 ? 27.469 -41.594 -5.516 1 79.19 449 ASN A CA 1
ATOM 3548 C C . ASN A 1 449 ? 26.484 -42.531 -4.848 1 79.19 449 ASN A C 1
ATOM 3550 O O . ASN A 1 449 ? 26 -43.469 -5.484 1 79.19 449 ASN A O 1
ATOM 3554 N N . LEU A 1 450 ? 26.375 -42.406 -3.5 1 83.88 450 LEU A N 1
ATOM 3555 C CA . LEU A 1 450 ? 25.453 -43.25 -2.732 1 83.88 450 LEU A CA 1
ATOM 3556 C C . LEU A 1 450 ? 24.188 -42.469 -2.369 1 83.88 450 LEU A C 1
ATOM 3558 O O . LEU A 1 450 ? 24.203 -41.219 -2.352 1 83.88 450 LEU A O 1
ATOM 3562 N N . CYS A 1 451 ? 23.125 -43.25 -2.16 1 88.56 451 CYS A N 1
ATOM 3563 C CA . CYS A 1 451 ? 21.922 -42.562 -1.702 1 88.56 451 CYS A CA 1
ATOM 3564 C C . CYS A 1 451 ? 22.141 -41.938 -0.338 1 88.56 451 CYS A C 1
ATOM 3566 O O . CYS A 1 451 ? 23.156 -42.188 0.313 1 88.56 451 CYS A O 1
ATOM 3568 N N . ILE A 1 452 ? 21.281 -41.125 0.117 1 89.75 452 ILE A N 1
ATOM 3569 C CA . ILE A 1 452 ? 21.438 -40.344 1.325 1 89.75 452 ILE A CA 1
ATOM 3570 C C . ILE A 1 452 ? 21.641 -41.25 2.531 1 89.75 452 ILE A C 1
ATOM 3572 O O . ILE A 1 452 ? 22.562 -41.031 3.328 1 89.75 452 ILE A O 1
ATOM 3576 N N . GLU A 1 453 ? 20.891 -42.281 2.639 1 89.38 453 GLU A N 1
ATOM 3577 C CA . GLU A 1 453 ? 20.953 -43.219 3.779 1 89.38 453 GLU A CA 1
ATOM 3578 C C . GLU A 1 453 ? 22.297 -43.938 3.828 1 89.38 453 GLU A C 1
ATOM 3580 O O . GLU A 1 453 ? 22.922 -44 4.883 1 89.38 453 GLU A O 1
ATOM 3585 N N . LEU A 1 454 ? 22.688 -44.375 2.697 1 87.69 454 LEU A N 1
ATOM 3586 C CA . LEU A 1 454 ? 23.953 -45.094 2.623 1 87.69 454 LEU A CA 1
ATOM 3587 C C . LEU A 1 454 ? 25.125 -44.125 2.873 1 87.69 454 LEU A C 1
ATOM 3589 O O . LEU A 1 454 ? 26.109 -44.5 3.498 1 87.69 454 LEU A O 1
ATOM 3593 N N . SER A 1 455 ? 24.969 -42.969 2.387 1 86.62 455 SER A N 1
ATOM 3594 C CA . SER A 1 455 ? 26 -41.969 2.576 1 86.62 455 SER A CA 1
ATOM 3595 C C . SER A 1 455 ? 26.188 -41.625 4.051 1 86.62 455 SER A C 1
ATOM 3597 O O . SER A 1 455 ? 27.312 -41.406 4.512 1 86.62 455 SER A O 1
ATOM 3599 N N . ILE A 1 456 ? 25.188 -41.656 4.746 1 88.19 456 ILE A N 1
ATOM 3600 C CA . ILE A 1 456 ? 25.25 -41.344 6.172 1 88.19 456 ILE A CA 1
ATOM 3601 C C . ILE A 1 456 ? 25.906 -42.5 6.918 1 88.19 456 ILE A C 1
ATOM 3603 O O . ILE A 1 456 ? 26.734 -42.281 7.816 1 88.19 456 ILE A O 1
ATOM 3607 N N . VAL A 1 457 ? 25.562 -43.688 6.504 1 87.44 457 VAL A N 1
ATOM 3608 C CA . VAL A 1 457 ? 26.188 -44.875 7.098 1 87.44 457 VAL A CA 1
ATOM 3609 C C . VAL A 1 457 ? 27.688 -44.812 6.898 1 87.44 457 VAL A C 1
ATOM 3611 O O . VAL A 1 457 ? 28.453 -45 7.848 1 87.44 457 VAL A O 1
ATOM 3614 N N . GLN A 1 458 ? 28.031 -44.5 5.684 1 84.88 458 GLN A N 1
ATOM 3615 C CA . GLN A 1 458 ? 29.453 -44.438 5.375 1 84.88 458 GLN A CA 1
ATOM 3616 C C . GLN A 1 458 ? 30.109 -43.281 6.137 1 84.88 458 GLN A C 1
ATOM 3618 O O . GLN A 1 458 ? 31.219 -43.438 6.652 1 84.88 458 GLN A O 1
ATOM 3623 N N . ALA A 1 459 ? 29.484 -42.188 6.246 1 85.06 459 ALA A N 1
ATOM 3624 C CA . ALA A 1 459 ? 30.031 -41.031 6.926 1 85.06 459 ALA A CA 1
ATOM 3625 C C . ALA A 1 459 ? 30.25 -41.312 8.414 1 85.06 459 ALA A C 1
ATOM 3627 O O . ALA A 1 459 ? 31.25 -40.875 8.984 1 85.06 459 ALA A O 1
ATOM 3628 N N . ILE A 1 460 ? 29.312 -42 8.977 1 86.75 460 ILE A N 1
ATOM 3629 C CA . ILE A 1 460 ? 29.422 -42.344 10.391 1 86.75 460 ILE A CA 1
ATOM 3630 C C . ILE A 1 460 ? 30.594 -43.281 10.602 1 86.75 460 ILE A C 1
ATOM 3632 O O . ILE A 1 460 ? 31.375 -43.156 11.547 1 86.75 460 ILE A O 1
ATOM 3636 N N . ASN A 1 461 ? 30.703 -44.188 9.672 1 84.56 461 ASN A N 1
ATOM 3637 C CA . ASN A 1 461 ? 31.781 -45.156 9.742 1 84.56 461 ASN A CA 1
ATOM 3638 C C . ASN A 1 461 ? 33.156 -44.469 9.594 1 84.56 461 ASN A C 1
ATOM 3640 O O . ASN A 1 461 ? 34.125 -44.906 10.203 1 84.56 461 ASN A O 1
ATOM 3644 N N . ASP A 1 462 ? 33.25 -43.438 8.828 1 82.88 462 ASP A N 1
ATOM 3645 C CA . ASP A 1 462 ? 34.5 -42.781 8.523 1 82.88 462 ASP A CA 1
ATOM 3646 C C . ASP A 1 462 ? 34.938 -41.875 9.656 1 82.88 462 ASP A C 1
ATOM 3648 O O . ASP A 1 462 ? 36.094 -41.438 9.719 1 82.88 462 ASP A O 1
ATOM 3652 N N . LEU A 1 463 ? 34.062 -41.656 10.547 1 85.75 463 LEU A N 1
ATOM 3653 C CA . LEU A 1 463 ? 34.406 -40.75 11.656 1 85.75 463 LEU A CA 1
ATOM 3654 C C . LEU A 1 463 ? 35.25 -41.469 12.688 1 85.75 463 LEU A C 1
ATOM 3656 O O . LEU A 1 463 ? 35.125 -42.688 12.883 1 85.75 463 LEU A O 1
ATOM 3660 N N . ASP A 1 464 ? 36.156 -40.688 13.258 1 84 464 ASP A N 1
ATOM 3661 C CA . ASP A 1 464 ? 36.938 -41.219 14.375 1 84 464 ASP A CA 1
ATOM 3662 C C . ASP A 1 464 ? 36.062 -41.375 15.617 1 84 464 ASP A C 1
ATOM 3664 O O . ASP A 1 464 ? 35.125 -40.594 15.828 1 84 464 ASP A O 1
ATOM 3668 N N . GLY A 1 465 ? 36.344 -42.375 16.375 1 82.31 465 GLY A N 1
ATOM 3669 C CA . GLY A 1 465 ? 35.594 -42.656 17.578 1 82.31 465 GLY A CA 1
ATOM 3670 C C . GLY A 1 465 ? 35.469 -41.469 18.516 1 82.31 465 GLY A C 1
ATOM 3671 O O . GLY A 1 465 ? 34.562 -41.375 19.328 1 82.31 465 GLY A O 1
ATOM 3672 N N . SER A 1 466 ? 36.375 -40.531 18.406 1 83.75 466 SER A N 1
ATOM 3673 C CA . SER A 1 466 ? 36.406 -39.375 19.297 1 83.75 466 SER A CA 1
ATOM 3674 C C . SER A 1 466 ? 35.625 -38.219 18.703 1 83.75 466 SER A C 1
ATOM 3676 O O . SER A 1 466 ? 35.562 -37.125 19.297 1 83.75 466 SER A O 1
ATOM 3678 N N . SER A 1 467 ? 35 -38.375 17.609 1 85.94 467 SER A N 1
ATOM 3679 C CA . SER A 1 467 ? 34.281 -37.312 16.938 1 85.94 467 SER A CA 1
ATOM 3680 C C . SER A 1 467 ? 33.125 -36.812 17.812 1 85.94 467 SER A C 1
ATOM 3682 O O . SER A 1 467 ? 32.469 -37.594 18.5 1 85.94 467 SER A O 1
ATOM 3684 N N . PRO A 1 468 ? 32.906 -35.5 17.812 1 87.56 468 PRO A N 1
ATOM 3685 C CA . PRO A 1 468 ? 31.812 -34.906 18.594 1 87.56 468 PRO A CA 1
ATOM 3686 C C . PRO A 1 468 ? 30.438 -35.438 18.203 1 87.56 468 PRO A C 1
ATOM 3688 O O . PRO A 1 468 ? 29.484 -35.344 18.969 1 87.56 468 PRO A O 1
ATOM 3691 N N . PHE A 1 469 ? 30.406 -36.094 17.125 1 90.62 469 PHE A N 1
ATOM 3692 C CA . PHE A 1 469 ? 29.156 -36.688 16.641 1 90.62 469 PHE A CA 1
ATOM 3693 C C . PHE A 1 469 ? 28.641 -37.719 17.625 1 90.62 469 PHE A C 1
ATOM 3695 O O . PHE A 1 469 ? 27.453 -37.719 17.969 1 90.62 469 PHE A O 1
ATOM 3702 N N . PHE A 1 470 ? 29.469 -38.562 18.094 1 89 470 PHE A N 1
ATOM 3703 C CA . PHE A 1 470 ? 29.062 -39.656 18.953 1 89 470 PHE A CA 1
ATOM 3704 C C . PHE A 1 470 ? 28.688 -39.156 20.344 1 89 470 PHE A C 1
ATOM 3706 O O . PHE A 1 470 ? 27.75 -39.688 20.953 1 89 470 PHE A O 1
ATOM 3713 N N . LYS A 1 471 ? 29.359 -38.094 20.812 1 83.56 471 LYS A N 1
ATOM 3714 C CA . LYS A 1 471 ? 29 -37.469 22.094 1 83.56 471 LYS A CA 1
ATOM 3715 C C . LYS A 1 471 ? 27.641 -36.812 22.016 1 83.56 471 LYS A C 1
ATOM 3717 O O . LYS A 1 471 ? 26.828 -36.938 22.938 1 83.56 471 LYS A O 1
ATOM 3722 N N . LYS A 1 472 ? 27.391 -36.094 20.938 1 86.25 472 LYS A N 1
ATOM 3723 C CA . LYS A 1 472 ? 26.156 -35.344 20.766 1 86.25 472 LYS A CA 1
ATOM 3724 C C . LYS A 1 472 ? 24.938 -36.281 20.703 1 86.25 472 LYS A C 1
ATOM 3726 O O . LYS A 1 472 ? 23.859 -35.938 21.203 1 86.25 472 LYS A O 1
ATOM 3731 N N . ASN A 1 473 ? 25.203 -37.438 20.125 1 86.94 473 ASN A N 1
ATOM 3732 C CA . ASN A 1 473 ? 24.094 -38.375 19.969 1 86.94 473 ASN A CA 1
ATOM 3733 C C . ASN A 1 473 ? 24.078 -39.406 21.094 1 86.94 473 ASN A C 1
ATOM 3735 O O . ASN A 1 473 ? 23.25 -40.312 21.078 1 86.94 473 ASN A O 1
ATOM 3739 N N . ASN A 1 474 ? 24.953 -39.281 22.031 1 83.12 474 ASN A N 1
ATOM 3740 C CA . ASN A 1 474 ? 25.094 -40.188 23.172 1 83.12 474 ASN A CA 1
ATOM 3741 C C . ASN A 1 474 ? 25.125 -41.656 22.734 1 83.12 474 ASN A C 1
ATOM 3743 O O . ASN A 1 474 ? 24.406 -42.5 23.297 1 83.12 474 ASN A O 1
ATOM 3747 N N . LYS A 1 475 ? 25.797 -41.844 21.719 1 88.69 475 LYS A N 1
ATOM 3748 C CA . LYS A 1 475 ? 25.953 -43.188 21.125 1 88.69 475 LYS A CA 1
ATOM 3749 C C . LYS A 1 475 ? 27.359 -43.406 20.609 1 88.69 475 LYS A C 1
ATOM 3751 O O . LYS A 1 475 ? 27.844 -42.656 19.766 1 88.69 475 LYS A O 1
ATOM 3756 N N . GLU A 1 476 ? 28.047 -44.406 21.172 1 82.88 476 GLU A N 1
ATOM 3757 C CA . GLU A 1 476 ? 29.422 -44.656 20.781 1 82.88 476 GLU A CA 1
ATOM 3758 C C . GLU A 1 476 ? 29.5 -45.281 19.391 1 82.88 476 GLU A C 1
ATOM 3760 O O . GLU A 1 476 ? 28.516 -45.844 18.922 1 82.88 476 GLU A O 1
ATOM 3765 N N . LYS A 1 477 ? 30.625 -45.125 18.781 1 85.88 477 LYS A N 1
ATOM 3766 C CA . LYS A 1 477 ? 30.844 -45.656 17.438 1 85.88 477 LYS A CA 1
ATOM 3767 C C . LYS A 1 477 ? 30.547 -47.156 17.375 1 85.88 477 LYS A C 1
ATOM 3769 O O . LYS A 1 477 ? 29.953 -47.625 16.406 1 85.88 477 LYS A O 1
ATOM 3774 N N . ALA A 1 478 ? 30.922 -47.906 18.422 1 80.44 478 ALA A N 1
ATOM 3775 C CA . ALA A 1 478 ? 30.734 -49.344 18.469 1 80.44 478 ALA A CA 1
ATOM 3776 C C . ALA A 1 478 ? 29.25 -49.719 18.406 1 80.44 478 ALA A C 1
ATOM 3778 O O . ALA A 1 478 ? 28.875 -50.719 17.812 1 80.44 478 ALA A O 1
ATOM 3779 N N . VAL A 1 479 ? 28.453 -48.875 18.969 1 83.56 479 VAL A N 1
ATOM 3780 C CA . VAL A 1 479 ? 27.016 -49.125 18.984 1 83.56 479 VAL A CA 1
ATOM 3781 C C . VAL A 1 479 ? 26.453 -48.969 17.578 1 83.56 479 VAL A C 1
ATOM 3783 O O . VAL A 1 479 ? 25.625 -49.75 17.141 1 83.56 479 VAL A O 1
ATOM 3786 N N . PHE A 1 480 ? 26.906 -48 16.844 1 89.25 480 PHE A N 1
ATOM 3787 C CA . PHE A 1 480 ? 26.484 -47.781 15.461 1 89.25 480 PHE A CA 1
ATOM 3788 C C . PHE A 1 480 ? 26.875 -48.969 14.586 1 89.25 480 PHE A C 1
ATOM 3790 O O . PHE A 1 480 ? 26.078 -49.469 13.797 1 89.25 480 PHE A O 1
ATOM 3797 N N . LEU A 1 481 ? 28.094 -49.438 14.82 1 84.38 481 LEU A N 1
ATOM 3798 C CA . LEU A 1 481 ? 28.609 -50.531 14.016 1 84.38 481 LEU A CA 1
ATOM 3799 C C . LEU A 1 481 ? 27.812 -51.812 14.281 1 84.38 481 LEU A C 1
ATOM 3801 O O . LEU A 1 481 ? 27.562 -52.594 13.359 1 84.38 481 LEU A O 1
ATOM 3805 N N . ASN A 1 482 ? 27.453 -51.938 15.5 1 81.56 482 ASN A N 1
ATOM 3806 C CA . ASN A 1 482 ? 26.609 -53.062 15.836 1 81.56 482 ASN A CA 1
ATOM 3807 C C . ASN A 1 482 ? 25.234 -52.969 15.172 1 81.56 482 ASN A C 1
ATOM 3809 O O . ASN A 1 482 ? 24.703 -53.969 14.672 1 81.56 482 ASN A O 1
ATOM 3813 N N . GLU A 1 483 ? 24.688 -51.812 15.148 1 87.31 483 GLU A N 1
ATOM 3814 C CA . GLU A 1 483 ? 23.406 -51.594 14.484 1 87.31 483 GLU A CA 1
ATOM 3815 C C . GLU A 1 483 ? 23.5 -51.844 12.984 1 87.31 483 GLU A C 1
ATOM 3817 O O . GLU A 1 483 ? 22.609 -52.469 12.398 1 87.31 483 GLU A O 1
ATOM 3822 N N . PHE A 1 484 ? 24.609 -51.344 12.445 1 87.88 484 PHE A N 1
ATOM 3823 C CA . PHE A 1 484 ? 24.812 -51.531 11.016 1 87.88 484 PHE A CA 1
ATOM 3824 C C . PHE A 1 484 ? 24.891 -53.031 10.68 1 87.88 484 PHE A C 1
ATOM 3826 O O . PHE A 1 484 ? 24.375 -53.469 9.656 1 87.88 484 PHE A O 1
ATOM 3833 N N . SER A 1 485 ? 25.484 -53.75 11.539 1 83.12 485 SER A N 1
ATOM 3834 C CA . SER A 1 485 ? 25.641 -55.188 11.344 1 83.12 485 SER A CA 1
ATOM 3835 C C . SER A 1 485 ? 24.281 -55.875 11.375 1 83.12 485 SER A C 1
ATOM 3837 O O . SER A 1 485 ? 24.047 -56.812 10.602 1 83.12 485 SER A O 1
ATOM 3839 N N . LYS A 1 486 ? 23.422 -55.406 12.227 1 83.5 486 LYS A N 1
ATOM 3840 C CA . LYS A 1 486 ? 22.094 -55.969 12.344 1 83.5 486 LYS A CA 1
ATOM 3841 C C . LYS A 1 486 ? 21.312 -55.844 11.031 1 83.5 486 LYS A C 1
ATOM 3843 O O . LYS A 1 486 ? 20.453 -56.656 10.734 1 83.5 486 LYS A O 1
ATOM 3848 N N . TYR A 1 487 ? 21.672 -54.844 10.281 1 87.62 487 TYR A N 1
ATOM 3849 C CA . TYR A 1 487 ? 20.984 -54.594 9.016 1 87.62 487 TYR A CA 1
ATOM 3850 C C . TYR A 1 487 ? 21.875 -54.969 7.832 1 87.62 487 TYR A C 1
ATOM 3852 O O . TYR A 1 487 ? 21.641 -54.531 6.707 1 87.62 487 TYR A O 1
ATOM 3860 N N . ASN A 1 488 ? 22.969 -55.75 8.125 1 81 488 ASN A N 1
ATOM 3861 C CA . ASN A 1 488 ? 23.891 -56.281 7.141 1 81 488 ASN A CA 1
ATOM 3862 C C . ASN A 1 488 ? 24.656 -55.188 6.402 1 81 488 ASN A C 1
ATOM 3864 O O . ASN A 1 488 ? 24.875 -55.281 5.191 1 81 488 ASN A O 1
ATOM 3868 N N . LEU A 1 489 ? 24.922 -54.062 7.113 1 82.25 489 LEU A N 1
ATOM 3869 C CA . LEU A 1 489 ? 25.625 -52.938 6.492 1 82.25 489 LEU A CA 1
ATOM 3870 C C . LEU A 1 489 ? 27.094 -52.938 6.891 1 82.25 489 LEU A C 1
ATOM 3872 O O . LEU A 1 489 ? 27.938 -52.375 6.184 1 82.25 489 LEU A O 1
ATOM 3876 N N . PHE A 1 490 ? 27.484 -53.469 8.141 1 65.94 490 PHE A N 1
ATOM 3877 C CA . PHE A 1 490 ? 28.812 -53.312 8.734 1 65.94 490 PHE A CA 1
ATOM 3878 C C . PHE A 1 490 ? 29.859 -54.062 7.91 1 65.94 490 PHE A C 1
ATOM 3880 O O . PHE A 1 490 ? 30.938 -53.562 7.652 1 65.94 490 PHE A O 1
ATOM 3887 N N . THR A 1 491 ? 29.562 -55.344 7.559 1 58.28 491 THR A N 1
ATOM 3888 C CA . THR A 1 491 ? 30.547 -56.219 6.93 1 58.28 491 THR A CA 1
ATOM 3889 C C . THR A 1 491 ? 31 -55.625 5.59 1 58.28 491 THR A C 1
ATOM 3891 O O . THR A 1 491 ? 32 -56.094 5.027 1 58.28 491 THR A O 1
ATOM 3894 N N . LYS A 1 492 ? 30.391 -54.5 5.164 1 62.34 492 LYS A N 1
ATOM 3895 C CA . LYS A 1 492 ? 30.625 -54 3.814 1 62.34 492 LYS A CA 1
ATOM 3896 C C . LYS A 1 492 ? 31.062 -52.531 3.842 1 62.34 492 LYS A C 1
ATOM 3898 O O . LYS A 1 492 ? 31.078 -51.875 2.805 1 62.34 492 LYS A O 1
ATOM 3903 N N . ILE A 1 493 ? 31.438 -52.094 5.102 1 61.91 493 ILE A N 1
ATOM 3904 C CA . ILE A 1 493 ? 31.797 -50.688 5.336 1 61.91 493 ILE A CA 1
ATOM 3905 C C . ILE A 1 493 ? 33.156 -50.406 4.723 1 61.91 493 ILE A C 1
ATOM 3907 O O . ILE A 1 493 ? 34.125 -51.125 4.977 1 61.91 493 ILE A O 1
ATOM 3911 N N . GLY A 1 494 ? 33.312 -49.688 3.674 1 60.31 494 GLY A N 1
ATOM 3912 C CA . GLY A 1 494 ? 34.406 -49.406 2.754 1 60.31 494 GLY A CA 1
ATOM 3913 C C . GLY A 1 494 ? 34.094 -49.812 1.323 1 60.31 494 GLY A C 1
ATOM 3914 O O . GLY A 1 494 ? 34.719 -49.344 0.388 1 60.31 494 GLY A O 1
ATOM 3915 N N . ASN A 1 495 ? 33.125 -50.844 1.205 1 66.44 495 ASN A N 1
ATOM 3916 C CA . ASN A 1 495 ? 32.719 -51.312 -0.123 1 66.44 495 ASN A CA 1
ATOM 3917 C C . ASN A 1 495 ? 31.219 -51.188 -0.316 1 66.44 495 ASN A C 1
ATOM 3919 O O . ASN A 1 495 ? 30.594 -52.094 -0.887 1 66.44 495 ASN A O 1
ATOM 3923 N N . LEU A 1 496 ? 30.672 -50.188 0.299 1 72.06 496 LEU A N 1
ATOM 3924 C CA . LEU A 1 496 ? 29.234 -50 0.166 1 72.06 496 LEU A CA 1
ATOM 3925 C C . LEU A 1 496 ? 28.859 -49.688 -1.276 1 72.06 496 LEU A C 1
ATOM 3927 O O . LEU A 1 496 ? 29.609 -48.969 -1.972 1 72.06 496 LEU A O 1
ATOM 3931 N N . SER A 1 497 ? 27.953 -50.5 -1.771 1 72.19 497 SER A N 1
ATOM 3932 C CA . SER A 1 497 ? 27.516 -50.312 -3.148 1 72.19 497 SER A CA 1
ATOM 3933 C C . SER A 1 497 ? 26 -50.094 -3.225 1 72.19 497 SER A C 1
ATOM 3935 O O . SER A 1 497 ? 25.312 -50.094 -2.197 1 72.19 497 SER A O 1
ATOM 3937 N N . ALA A 1 498 ? 25.438 -49.75 -4.332 1 73.19 498 ALA A N 1
ATOM 3938 C CA . ALA A 1 498 ? 24.016 -49.531 -4.609 1 73.19 498 ALA A CA 1
ATOM 3939 C C . ALA A 1 498 ? 23.156 -50.688 -4.125 1 73.19 498 ALA A C 1
ATOM 3941 O O . ALA A 1 498 ? 21.984 -50.5 -3.814 1 73.19 498 ALA A O 1
ATOM 3942 N N . ARG A 1 499 ? 23.781 -51.906 -3.895 1 72.81 499 ARG A N 1
ATOM 3943 C CA . ARG A 1 499 ? 23.062 -53.094 -3.479 1 72.81 499 ARG A CA 1
ATOM 3944 C C . ARG A 1 499 ? 22.641 -53 -2.018 1 72.81 499 ARG A C 1
ATOM 3946 O O . ARG A 1 499 ? 21.719 -53.719 -1.581 1 72.81 499 ARG A O 1
ATOM 3953 N N . ASP A 1 500 ? 23.297 -52.062 -1.331 1 79.88 500 ASP A N 1
ATOM 3954 C CA . ASP A 1 500 ? 23.047 -51.969 0.102 1 79.88 500 ASP A CA 1
ATOM 3955 C C . ASP A 1 500 ? 22.016 -50.875 0.404 1 79.88 500 ASP A C 1
ATOM 3957 O O . ASP A 1 500 ? 21.797 -50.531 1.567 1 79.88 500 ASP A O 1
ATOM 3961 N N . THR A 1 501 ? 21.391 -50.406 -0.637 1 85.5 501 THR A N 1
ATOM 3962 C CA . THR A 1 501 ? 20.5 -49.25 -0.486 1 85.5 501 THR A CA 1
ATOM 3963 C C . THR A 1 501 ? 19.281 -49.625 0.368 1 85.5 501 THR A C 1
ATOM 3965 O O . THR A 1 501 ? 18.906 -48.875 1.268 1 85.5 501 THR A O 1
ATOM 3968 N N . GLN A 1 502 ? 18.766 -50.781 0.133 1 86.06 502 GLN A N 1
ATOM 3969 C CA . GLN A 1 502 ? 17.562 -51.188 0.854 1 86.06 502 GLN A CA 1
ATOM 3970 C C . GLN A 1 502 ? 17.844 -51.406 2.34 1 86.06 502 GLN A C 1
ATOM 3972 O O . GLN A 1 502 ? 17.047 -51 3.189 1 86.06 502 GLN A O 1
ATOM 3977 N N . SER A 1 503 ? 18.969 -52 2.676 1 86.12 503 SER A N 1
ATOM 3978 C CA . SER A 1 503 ? 19.375 -52.219 4.062 1 86.12 503 SER A CA 1
ATOM 3979 C C . SER A 1 503 ? 19.562 -50.875 4.793 1 86.12 503 SER A C 1
ATOM 3981 O O . SER A 1 503 ? 19.141 -50.75 5.945 1 86.12 503 SER A O 1
ATOM 3983 N N . ALA A 1 504 ? 20.156 -50 4.074 1 88.19 504 ALA A N 1
ATOM 3984 C CA . ALA A 1 504 ? 20.406 -48.688 4.672 1 88.19 504 ALA A CA 1
ATOM 3985 C C . ALA A 1 504 ? 19.078 -47.969 4.934 1 88.19 504 ALA A C 1
ATOM 3987 O O . ALA A 1 504 ? 18.922 -47.312 5.961 1 88.19 504 ALA A O 1
ATOM 3988 N N . LYS A 1 505 ? 18.156 -48.094 3.996 1 88.31 505 LYS A N 1
ATOM 3989 C CA . LYS A 1 505 ? 16.859 -47.438 4.152 1 88.31 505 LYS A CA 1
ATOM 3990 C C . LYS A 1 505 ? 16.078 -48.062 5.324 1 88.31 505 LYS A C 1
ATOM 3992 O O . LYS A 1 505 ? 15.422 -47.312 6.074 1 88.31 505 LYS A O 1
ATOM 3997 N N . LYS A 1 506 ? 16.203 -49.312 5.492 1 87.94 506 LYS A N 1
ATOM 3998 C CA . LYS A 1 506 ? 15.555 -50 6.617 1 87.94 506 LYS A CA 1
ATOM 3999 C C . LYS A 1 506 ? 16.125 -49.5 7.945 1 87.94 506 LYS A C 1
ATOM 4001 O O . LYS A 1 506 ? 15.383 -49.25 8.898 1 87.94 506 LYS A O 1
ATOM 4006 N N . TRP A 1 507 ? 17.391 -49.438 7.965 1 89.44 507 TRP A N 1
ATOM 4007 C CA . TRP A 1 507 ? 18.031 -48.938 9.172 1 89.44 507 TRP A CA 1
ATOM 4008 C C . TRP A 1 507 ? 17.578 -47.5 9.469 1 89.44 507 TRP A C 1
ATOM 4010 O O . TRP A 1 507 ? 17.219 -47.188 10.609 1 89.44 507 TRP A O 1
ATOM 4020 N N . ALA A 1 508 ? 17.594 -46.688 8.469 1 90.94 508 ALA A N 1
ATOM 4021 C CA . ALA A 1 508 ? 17.219 -45.281 8.633 1 90.94 508 ALA A CA 1
ATOM 4022 C C . ALA A 1 508 ? 15.781 -45.156 9.141 1 90.94 508 ALA A C 1
ATOM 4024 O O . ALA A 1 508 ? 15.484 -44.281 9.961 1 90.94 508 ALA A O 1
ATOM 4025 N N . GLN A 1 509 ? 14.945 -45.969 8.609 1 87.94 509 GLN A N 1
ATOM 4026 C CA . GLN A 1 509 ? 13.547 -45.938 9.023 1 87.94 509 GLN A CA 1
ATOM 4027 C C . GLN A 1 509 ? 13.398 -46.375 10.477 1 87.94 509 GLN A C 1
ATOM 4029 O O . GLN A 1 509 ? 12.5 -45.938 11.188 1 87.94 509 GLN A O 1
ATOM 4034 N N . SER A 1 510 ? 14.25 -47.25 10.906 1 87.25 510 SER A N 1
ATOM 4035 C CA . SER A 1 510 ? 14.18 -47.812 12.258 1 87.25 510 SER A CA 1
ATOM 4036 C C . SER A 1 510 ? 14.742 -46.812 13.281 1 87.25 510 SER A C 1
ATOM 4038 O O . SER A 1 510 ? 14.367 -46.875 14.461 1 87.25 510 SER A O 1
ATOM 4040 N N . ASP A 1 511 ? 15.656 -46.031 12.875 1 85 511 ASP A N 1
ATOM 4041 C CA . ASP A 1 511 ? 16.281 -45.094 13.781 1 85 511 ASP A CA 1
ATOM 4042 C C . ASP A 1 511 ? 15.516 -43.75 13.797 1 85 511 ASP A C 1
ATOM 4044 O O . ASP A 1 511 ? 15.609 -42.969 12.859 1 85 511 ASP A O 1
ATOM 4048 N N . LYS A 1 512 ? 14.898 -43.5 14.836 1 82.38 512 LYS A N 1
ATOM 4049 C CA . LYS A 1 512 ? 14.086 -42.281 14.984 1 82.38 512 LYS A CA 1
ATOM 4050 C C . LYS A 1 512 ? 14.945 -41.031 14.953 1 82.38 512 LYS A C 1
ATOM 4052 O O . LYS A 1 512 ? 14.445 -39.938 14.688 1 82.38 512 LYS A O 1
ATOM 4057 N N . LYS A 1 513 ? 16.234 -41.219 15.133 1 88.62 513 LYS A N 1
ATOM 4058 C CA . LYS A 1 513 ? 17.125 -40.031 15.195 1 88.62 513 LYS A CA 1
ATOM 4059 C C . LYS A 1 513 ? 17.812 -39.812 13.859 1 88.62 513 LYS A C 1
ATOM 4061 O O . LYS A 1 513 ? 18.734 -38.969 13.766 1 88.62 513 LYS A O 1
ATOM 4066 N N . PHE A 1 514 ? 17.453 -40.469 12.922 1 91.44 514 PHE A N 1
ATOM 4067 C CA . PHE A 1 514 ? 18.141 -40.375 11.633 1 91.44 514 PHE A CA 1
ATOM 4068 C C . PHE A 1 514 ? 18.172 -38.938 11.133 1 91.44 514 PHE A C 1
ATOM 4070 O O . PHE A 1 514 ? 19.188 -38.5 10.602 1 91.44 514 PHE A O 1
ATOM 4077 N N . ASN A 1 515 ? 17.062 -38.25 11.25 1 90.56 515 ASN A N 1
ATOM 4078 C CA . ASN A 1 515 ? 17 -36.875 10.797 1 90.56 515 ASN A CA 1
ATOM 4079 C C . ASN A 1 515 ? 18 -36 11.531 1 90.56 515 ASN A C 1
ATOM 4081 O O . ASN A 1 515 ? 18.547 -35.062 10.961 1 90.56 515 ASN A O 1
ATOM 4085 N N . THR A 1 516 ? 18.312 -36.375 12.695 1 91.38 516 THR A N 1
ATOM 4086 C CA . THR A 1 516 ? 19.312 -35.625 13.469 1 91.38 516 THR A CA 1
ATOM 4087 C C . THR A 1 516 ? 20.703 -35.875 12.922 1 91.38 516 THR A C 1
ATOM 4089 O O . THR A 1 516 ? 21.562 -34.969 12.953 1 91.38 516 THR A O 1
ATOM 4092 N N . TYR A 1 517 ? 20.969 -37.125 12.477 1 91.69 517 TYR A N 1
ATOM 4093 C CA . TYR A 1 517 ? 22.266 -37.406 11.859 1 91.69 517 TYR A CA 1
ATOM 4094 C C . TYR A 1 517 ? 22.484 -36.562 10.617 1 91.69 517 TYR A C 1
ATOM 4096 O O . TYR A 1 517 ? 23.562 -36 10.422 1 91.69 517 TYR A O 1
ATOM 4104 N N . ILE A 1 518 ? 21.344 -36.469 9.82 1 89.94 518 ILE A N 1
ATOM 4105 C CA . ILE A 1 518 ? 21.406 -35.656 8.625 1 89.94 518 ILE A CA 1
ATOM 4106 C C . ILE A 1 518 ? 21.781 -34.219 9.008 1 89.94 518 ILE A C 1
ATOM 4108 O O . ILE A 1 518 ? 22.688 -33.625 8.406 1 89.94 518 ILE A O 1
ATOM 4112 N N . THR A 1 519 ? 21.156 -33.75 9.977 1 89.88 519 THR A N 1
ATOM 4113 C CA . THR A 1 519 ? 21.375 -32.375 10.43 1 89.88 519 THR A CA 1
ATOM 4114 C C . THR A 1 519 ? 22.828 -32.156 10.859 1 89.88 519 THR A C 1
ATOM 4116 O O . THR A 1 519 ? 23.438 -31.156 10.508 1 89.88 519 THR A O 1
ATOM 4119 N N . TRP A 1 520 ? 23.359 -33.062 11.555 1 90.12 520 TRP A N 1
ATOM 4120 C CA . TRP A 1 520 ? 24.734 -32.969 12.047 1 90.12 520 TRP A CA 1
ATOM 4121 C C . TRP A 1 520 ? 25.719 -32.906 10.883 1 90.12 520 TRP A C 1
ATOM 4123 O O . TRP A 1 520 ? 26.594 -32.062 10.859 1 90.12 520 TRP A O 1
ATOM 4133 N N . PHE A 1 521 ? 25.578 -33.781 9.969 1 88.81 521 PHE A N 1
ATOM 4134 C CA . PHE A 1 521 ? 26.531 -33.844 8.867 1 88.81 521 PHE A CA 1
ATOM 4135 C C . PHE A 1 521 ? 26.406 -32.625 7.965 1 88.81 521 PHE A C 1
ATOM 4137 O O . PHE A 1 521 ? 27.406 -32.125 7.434 1 88.81 521 PHE A O 1
ATOM 4144 N N . VAL A 1 522 ? 25.156 -32.125 7.727 1 88.94 522 VAL A N 1
ATOM 4145 C CA . VAL A 1 522 ? 24.969 -30.922 6.914 1 88.94 522 VAL A CA 1
ATOM 4146 C C . VAL A 1 522 ? 25.641 -29.719 7.586 1 88.94 522 VAL A C 1
ATOM 4148 O O . VAL A 1 522 ? 26.266 -28.891 6.918 1 88.94 522 VAL A O 1
ATOM 4151 N N . ASN A 1 523 ? 25.609 -29.703 8.883 1 86.81 523 ASN A N 1
ATOM 4152 C CA . ASN A 1 523 ? 26.109 -28.562 9.633 1 86.81 523 ASN A CA 1
ATOM 4153 C C . ASN A 1 523 ? 27.625 -28.641 9.836 1 86.81 523 ASN A C 1
ATOM 4155 O O . ASN A 1 523 ? 28.281 -27.609 10.055 1 86.81 523 ASN A O 1
ATOM 4159 N N . ASN A 1 524 ? 28.219 -29.797 9.805 1 83.88 524 ASN A N 1
ATOM 4160 C CA . ASN A 1 524 ? 29.625 -29.953 10.172 1 83.88 524 ASN A CA 1
ATOM 4161 C C . ASN A 1 524 ? 30.484 -30.281 8.953 1 83.88 524 ASN A C 1
ATOM 4163 O O . ASN A 1 524 ? 31.625 -30.719 9.094 1 83.88 524 ASN A O 1
ATOM 4167 N N . THR A 1 525 ? 29.906 -30.172 7.773 1 82.19 525 THR A N 1
ATOM 4168 C CA . THR A 1 525 ? 30.688 -30.359 6.551 1 82.19 525 THR A CA 1
ATOM 4169 C C . THR A 1 525 ? 30.484 -29.172 5.602 1 82.19 525 THR A C 1
ATOM 4171 O O . THR A 1 525 ? 29.469 -28.469 5.684 1 82.19 525 THR A O 1
ATOM 4174 N N . ASN A 1 526 ? 31.469 -28.922 4.773 1 81.88 526 ASN A N 1
ATOM 4175 C CA . ASN A 1 526 ? 31.375 -27.875 3.76 1 81.88 526 ASN A CA 1
ATOM 4176 C C . ASN A 1 526 ? 30.953 -28.438 2.404 1 81.88 526 ASN A C 1
ATOM 4178 O O . ASN A 1 526 ? 31.031 -27.75 1.389 1 81.88 526 ASN A O 1
ATOM 4182 N N . LEU A 1 527 ? 30.547 -29.656 2.42 1 83.94 527 LEU A N 1
ATOM 4183 C CA . LEU A 1 527 ? 30.234 -30.359 1.186 1 83.94 527 LEU A CA 1
ATOM 4184 C C . LEU A 1 527 ? 29.016 -29.75 0.495 1 83.94 527 LEU A C 1
ATOM 4186 O O . LEU A 1 527 ? 28.891 -29.812 -0.729 1 83.94 527 LEU A O 1
ATOM 4190 N N . PHE A 1 528 ? 28.172 -29.125 1.221 1 88.44 528 PHE A N 1
ATOM 4191 C CA . PHE A 1 528 ? 26.891 -28.703 0.671 1 88.44 528 PHE A CA 1
ATOM 4192 C C . PHE A 1 528 ? 26.906 -27.203 0.374 1 88.44 528 PHE A C 1
ATOM 4194 O O . PHE A 1 528 ? 25.891 -26.641 -0.044 1 88.44 528 PHE A O 1
ATOM 4201 N N . ASN A 1 529 ? 28.031 -26.594 0.5 1 86.75 529 ASN A N 1
ATOM 4202 C CA . ASN A 1 529 ? 28.094 -25.156 0.287 1 86.75 529 ASN A CA 1
ATOM 4203 C C . ASN A 1 529 ? 27.812 -24.797 -1.169 1 86.75 529 ASN A C 1
ATOM 4205 O O . ASN A 1 529 ? 27.047 -23.875 -1.447 1 86.75 529 ASN A O 1
ATOM 4209 N N . THR A 1 530 ? 28.531 -25.578 -2.02 1 86.62 530 THR A N 1
ATOM 4210 C CA . THR A 1 530 ? 28.312 -25.312 -3.438 1 86.62 530 THR A CA 1
ATOM 4211 C C . THR A 1 530 ? 26.875 -25.641 -3.836 1 86.62 530 THR A C 1
ATOM 4213 O O . THR A 1 530 ? 26.266 -24.891 -4.594 1 86.62 530 THR A O 1
ATOM 4216 N N . PHE A 1 531 ? 26.359 -26.703 -3.359 1 92.56 531 PHE A N 1
ATOM 4217 C CA . PHE A 1 531 ? 24.984 -27.094 -3.621 1 92.56 531 PHE A CA 1
ATOM 4218 C C . PHE A 1 531 ? 24 -26.031 -3.111 1 92.56 531 PHE A C 1
ATOM 4220 O O . PHE A 1 531 ? 23.062 -25.672 -3.809 1 92.56 531 PHE A O 1
ATOM 4227 N N . ARG A 1 532 ? 24.234 -25.594 -1.927 1 91.19 532 ARG A N 1
ATOM 4228 C CA . ARG A 1 532 ? 23.375 -24.562 -1.345 1 91.19 532 ARG A CA 1
ATOM 4229 C C . ARG A 1 532 ? 23.375 -23.297 -2.199 1 91.19 532 ARG A C 1
ATOM 4231 O O . ARG A 1 532 ? 22.328 -22.719 -2.447 1 91.19 532 ARG A O 1
ATOM 4238 N N . ARG A 1 533 ? 24.484 -22.953 -2.613 1 86.56 533 ARG A N 1
ATOM 4239 C CA . ARG A 1 533 ? 24.609 -21.766 -3.447 1 86.56 533 ARG A CA 1
ATOM 4240 C C . ARG A 1 533 ? 23.812 -21.922 -4.742 1 86.56 533 ARG A C 1
ATOM 4242 O O . ARG A 1 533 ? 23.062 -21.016 -5.129 1 86.56 533 ARG A O 1
ATOM 4249 N N . ASN A 1 534 ? 24.031 -23.047 -5.371 1 90.56 534 ASN A N 1
ATOM 4250 C CA . ASN A 1 534 ? 23.328 -23.297 -6.617 1 90.56 534 ASN A CA 1
ATOM 4251 C C . ASN A 1 534 ? 21.812 -23.344 -6.402 1 90.56 534 ASN A C 1
ATOM 4253 O O . ASN A 1 534 ? 21.047 -22.812 -7.215 1 90.56 534 ASN A O 1
ATOM 4257 N N . LEU A 1 535 ? 21.391 -23.984 -5.359 1 92.94 535 LEU A N 1
ATOM 4258 C CA . LEU A 1 535 ? 19.969 -24.078 -5.039 1 92.94 535 LEU A CA 1
ATOM 4259 C C . LEU A 1 535 ? 19.375 -22.703 -4.773 1 92.94 535 LEU A C 1
ATOM 4261 O O . LEU A 1 535 ? 18.297 -22.391 -5.273 1 92.94 535 LEU A O 1
ATOM 4265 N N . MET A 1 536 ? 20.094 -21.984 -4.086 1 87.38 536 MET A N 1
ATOM 4266 C CA . MET A 1 536 ? 19.625 -20.625 -3.775 1 87.38 536 MET A CA 1
ATOM 4267 C C . MET A 1 536 ? 19.5 -19.797 -5.043 1 87.38 536 MET A C 1
ATOM 4269 O O . MET A 1 536 ? 18.562 -19 -5.188 1 87.38 536 MET A O 1
ATOM 4273 N N . GLU A 1 537 ? 20.453 -19.984 -5.871 1 85.44 537 GLU A N 1
ATOM 4274 C CA . GLU A 1 537 ? 20.375 -19.297 -7.148 1 85.44 537 GLU A CA 1
ATOM 4275 C C . GLU A 1 537 ? 19.141 -19.688 -7.934 1 85.44 537 GLU A C 1
ATOM 4277 O O . GLU A 1 537 ? 18.453 -18.844 -8.508 1 85.44 537 GLU A O 1
ATOM 4282 N N . CYS A 1 538 ? 18.859 -20.969 -7.961 1 89.38 538 CYS A N 1
ATOM 4283 C CA . CYS A 1 538 ? 17.672 -21.453 -8.656 1 89.38 538 CYS A CA 1
ATOM 4284 C C . CYS A 1 538 ? 16.406 -20.906 -8.023 1 89.38 538 CYS A C 1
ATOM 4286 O O . CYS A 1 538 ? 15.484 -20.484 -8.727 1 89.38 538 CYS A O 1
ATOM 4288 N N . ILE A 1 539 ? 16.375 -20.922 -6.734 1 85.38 539 ILE A N 1
ATOM 4289 C CA . ILE A 1 539 ? 15.211 -20.422 -6.004 1 85.38 539 ILE A CA 1
ATOM 4290 C C . ILE A 1 539 ? 14.984 -18.953 -6.324 1 85.38 539 ILE A C 1
ATOM 4292 O O . ILE A 1 539 ? 13.859 -18.547 -6.633 1 85.38 539 ILE A O 1
ATOM 4296 N N . ASN A 1 540 ? 16.031 -18.344 -6.301 1 75.06 540 ASN A N 1
ATOM 4297 C CA . ASN A 1 540 ? 15.945 -16.906 -6.559 1 75.06 540 ASN A CA 1
ATOM 4298 C C . ASN A 1 540 ? 15.484 -16.625 -7.988 1 75.06 540 ASN A C 1
ATOM 4300 O O . ASN A 1 540 ? 14.727 -15.68 -8.227 1 75.06 540 ASN A O 1
ATOM 4304 N N . GLN A 1 541 ? 16.031 -17.422 -8.852 1 76.94 541 GLN A N 1
ATOM 4305 C CA . GLN A 1 541 ? 15.594 -17.281 -10.234 1 76.94 541 GLN A CA 1
ATOM 4306 C C . GLN A 1 541 ? 14.086 -17.484 -10.352 1 76.94 541 GLN A C 1
ATOM 4308 O O . GLN A 1 541 ? 13.406 -16.734 -11.055 1 76.94 541 GLN A O 1
ATOM 4313 N N . LYS A 1 542 ? 13.547 -18.484 -9.719 1 76.69 542 LYS A N 1
ATOM 4314 C CA . LYS A 1 542 ? 12.117 -18.75 -9.758 1 76.69 542 LYS A CA 1
ATOM 4315 C C . LYS A 1 542 ? 11.328 -17.656 -9.055 1 76.69 542 LYS A C 1
ATOM 4317 O O . LYS A 1 542 ? 10.258 -17.25 -9.523 1 76.69 542 LYS A O 1
ATOM 4322 N N . ARG A 1 543 ? 11.891 -17.328 -8.016 1 67.5 543 ARG A N 1
ATOM 4323 C CA . ARG A 1 543 ? 11.234 -16.266 -7.266 1 67.5 543 ARG A CA 1
ATOM 4324 C C . ARG A 1 543 ? 11.195 -14.969 -8.062 1 67.5 543 ARG A C 1
ATOM 4326 O O . ARG A 1 543 ? 10.18 -14.266 -8.07 1 67.5 543 ARG A O 1
ATOM 4333 N N . LYS A 1 544 ? 12.312 -14.766 -8.688 1 60.94 544 LYS A N 1
ATOM 4334 C CA . LYS A 1 544 ? 12.367 -13.609 -9.57 1 60.94 544 LYS A CA 1
ATOM 4335 C C . LYS A 1 544 ? 11.289 -13.68 -10.648 1 60.94 544 LYS A C 1
ATOM 4337 O O . LYS A 1 544 ? 10.641 -12.68 -10.953 1 60.94 544 LYS A O 1
ATOM 4342 N N . ALA A 1 545 ? 11.203 -14.891 -11.172 1 60.09 545 ALA A N 1
ATOM 4343 C CA . ALA A 1 545 ? 10.188 -15.125 -12.195 1 60.09 545 ALA A CA 1
ATOM 4344 C C . ALA A 1 545 ? 8.781 -14.891 -11.648 1 60.09 545 ALA A C 1
ATOM 4346 O O . ALA A 1 545 ? 7.875 -14.508 -12.383 1 60.09 545 ALA A O 1
ATOM 4347 N N . LEU A 1 546 ? 8.602 -15.086 -10.367 1 55.09 546 LEU A N 1
ATOM 4348 C CA . LEU A 1 546 ? 7.309 -14.93 -9.711 1 55.09 546 LEU A CA 1
ATOM 4349 C C . LEU A 1 546 ? 7.184 -13.539 -9.086 1 55.09 546 LEU A C 1
ATOM 4351 O O . LEU A 1 546 ? 6.262 -13.289 -8.305 1 55.09 546 LEU A O 1
ATOM 4355 N N . SER A 1 547 ? 8.188 -12.852 -9.453 1 44.31 547 SER A N 1
ATOM 4356 C CA . SER A 1 547 ? 8.258 -11.484 -8.961 1 44.31 547 SER A CA 1
ATOM 4357 C C . SER A 1 547 ? 8.289 -11.445 -7.434 1 44.31 547 SER A C 1
ATOM 4359 O O . SER A 1 547 ? 7.656 -10.594 -6.812 1 44.31 547 SER A O 1
ATOM 4361 N N . LEU A 1 548 ? 8.828 -12.484 -6.984 1 53.34 548 LEU A N 1
ATOM 4362 C CA . LEU A 1 548 ? 9.055 -12.586 -5.547 1 53.34 548 LEU A CA 1
ATOM 4363 C C . LEU A 1 548 ? 10.461 -12.109 -5.184 1 53.34 548 LEU A C 1
ATOM 4365 O O . LEU A 1 548 ? 11.375 -12.188 -6.004 1 53.34 548 LEU A O 1
ATOM 4369 N N . PRO A 1 549 ? 10.609 -11.672 -4.027 1 45.25 549 PRO A N 1
ATOM 4370 C CA . PRO A 1 549 ? 11.953 -11.242 -3.621 1 45.25 549 PRO A CA 1
ATOM 4371 C C . PRO A 1 549 ? 12.945 -12.398 -3.543 1 45.25 549 PRO A C 1
ATOM 4373 O O . PRO A 1 549 ? 12.578 -13.508 -3.139 1 45.25 549 PRO A O 1
ATOM 4376 N N . GLU A 1 550 ? 14.109 -12.062 -4.047 1 61.5 550 GLU A N 1
ATOM 4377 C CA . GLU A 1 550 ? 15.156 -13.078 -4.012 1 61.5 550 GLU A CA 1
ATOM 4378 C C . GLU A 1 550 ? 15.773 -13.188 -2.621 1 61.5 550 GLU A C 1
ATOM 4380 O O . GLU A 1 550 ? 15.711 -12.242 -1.833 1 61.5 550 GLU A O 1
ATOM 4385 N N . PHE A 1 551 ? 16.172 -14.352 -2.197 1 63.53 551 PHE A N 1
ATOM 4386 C CA . PHE A 1 551 ? 16.906 -14.602 -0.961 1 63.53 551 PHE A CA 1
ATOM 4387 C C . PHE A 1 551 ? 18.391 -14.312 -1.146 1 63.53 551 PHE A C 1
ATOM 4389 O O . PHE A 1 551 ? 18.922 -14.445 -2.25 1 63.53 551 PHE A O 1
ATOM 4396 N N . ASP A 1 552 ? 18.984 -13.836 -0.092 1 61.59 552 ASP A N 1
ATOM 4397 C CA . ASP A 1 552 ? 20.438 -13.734 -0.11 1 61.59 552 ASP A CA 1
ATOM 4398 C C . ASP A 1 552 ? 21.078 -15.117 -0.166 1 61.59 552 ASP A C 1
ATOM 4400 O O . ASP A 1 552 ? 20.641 -16.047 0.517 1 61.59 552 ASP A O 1
ATOM 4404 N N . ILE A 1 553 ? 22.031 -15.234 -1.099 1 67.69 553 ILE A N 1
ATOM 4405 C CA . ILE A 1 553 ? 22.734 -16.5 -1.259 1 67.69 553 ILE A CA 1
ATOM 4406 C C . ILE A 1 553 ? 23.875 -16.594 -0.237 1 67.69 553 ILE A C 1
ATOM 4408 O O . ILE A 1 553 ? 24.641 -15.648 -0.057 1 67.69 553 ILE A O 1
ATOM 4412 N N . MET B 1 1 ? -32.406 0.87 -11.75 1 34.84 1 MET B N 1
ATOM 4413 C CA . MET B 1 1 ? -32.5 2.006 -10.836 1 34.84 1 MET B CA 1
ATOM 4414 C C . MET B 1 1 ? -33.406 1.697 -9.672 1 34.84 1 MET B C 1
ATOM 4416 O O . MET B 1 1 ? -34.625 1.452 -9.875 1 34.84 1 MET B O 1
ATOM 4420 N N . LYS B 1 2 ? -33.031 1.154 -8.641 1 49.16 2 LYS B N 1
ATOM 4421 C CA . LYS B 1 2 ? -33.938 0.729 -7.555 1 49.16 2 LYS B CA 1
ATOM 4422 C C . LYS B 1 2 ? -34.938 1.82 -7.203 1 49.16 2 LYS B C 1
ATOM 4424 O O . LYS B 1 2 ? -34.656 3.006 -7.414 1 49.16 2 LYS B O 1
ATOM 4429 N N . ASN B 1 3 ? -36.062 1.513 -6.977 1 62.78 3 ASN B N 1
ATOM 4430 C CA . ASN B 1 3 ? -37.344 2.199 -6.867 1 62.78 3 ASN B CA 1
ATOM 4431 C C . ASN B 1 3 ? -37.312 3.264 -5.777 1 62.78 3 ASN B C 1
ATOM 4433 O O . ASN B 1 3 ? -37.812 3.043 -4.672 1 62.78 3 ASN B O 1
ATOM 4437 N N . TYR B 1 4 ? -36.312 4.211 -5.816 1 67.88 4 TYR B N 1
ATOM 4438 C CA . TYR B 1 4 ? -36.344 5.352 -4.906 1 67.88 4 TYR B CA 1
ATOM 4439 C C . TYR B 1 4 ? -37.156 6.5 -5.488 1 67.88 4 TYR B C 1
ATOM 4441 O O . TYR B 1 4 ? -36.656 7.613 -5.645 1 67.88 4 TYR B O 1
ATOM 4449 N N . ASP B 1 5 ? -38.438 6.309 -5.805 1 69.12 5 ASP B N 1
ATOM 4450 C CA . ASP B 1 5 ? -39.094 7.312 -6.621 1 69.12 5 ASP B CA 1
ATOM 4451 C C . ASP B 1 5 ? -39.812 8.336 -5.742 1 69.12 5 ASP B C 1
ATOM 4453 O O . ASP B 1 5 ? -40.219 9.406 -6.219 1 69.12 5 ASP B O 1
ATOM 4457 N N . LEU B 1 6 ? -39.906 8.062 -4.375 1 77.12 6 LEU B N 1
ATOM 4458 C CA . LEU B 1 6 ? -40.719 8.977 -3.594 1 77.12 6 LEU B CA 1
ATOM 4459 C C . LEU B 1 6 ? -39.906 9.68 -2.521 1 77.12 6 LEU B C 1
ATOM 4461 O O . LEU B 1 6 ? -39.031 9.07 -1.904 1 77.12 6 LEU B O 1
ATOM 4465 N N . ASP B 1 7 ? -40.156 11.016 -2.43 1 84.5 7 ASP B N 1
ATOM 4466 C CA . ASP B 1 7 ? -39.562 11.734 -1.305 1 84.5 7 ASP B CA 1
ATOM 4467 C C . ASP B 1 7 ? -40.438 11.609 -0.056 1 84.5 7 ASP B C 1
ATOM 4469 O O . ASP B 1 7 ? -41.562 11.117 -0.124 1 84.5 7 ASP B O 1
ATOM 4473 N N . PRO B 1 8 ? -40 11.914 1.072 1 88.44 8 PRO B N 1
ATOM 4474 C CA . PRO B 1 8 ? -40.719 11.695 2.328 1 88.44 8 PRO B CA 1
ATOM 4475 C C . PRO B 1 8 ? -42.094 12.375 2.344 1 88.44 8 PRO B C 1
ATOM 4477 O O . PRO B 1 8 ? -43.062 11.805 2.838 1 88.44 8 PRO B O 1
ATOM 4480 N N . LEU B 1 9 ? -42.188 13.555 1.762 1 86.75 9 LEU B N 1
ATOM 4481 C CA . LEU B 1 9 ? -43.5 14.242 1.755 1 86.75 9 LEU B CA 1
ATOM 4482 C C . LEU B 1 9 ? -44.5 13.492 0.902 1 86.75 9 LEU B C 1
ATOM 4484 O O . LEU B 1 9 ? -45.688 13.43 1.249 1 86.75 9 LEU B O 1
ATOM 4488 N N . GLU B 1 10 ? -44.031 12.938 -0.125 1 86.75 10 GLU B N 1
ATOM 4489 C CA . GLU B 1 10 ? -44.875 12.156 -1.007 1 86.75 10 GLU B CA 1
ATOM 4490 C C . GLU B 1 10 ? -45.344 10.875 -0.325 1 86.75 10 GLU B C 1
ATOM 4492 O O . GLU B 1 10 ? -46.406 10.328 -0.666 1 86.75 10 GLU B O 1
ATOM 4497 N N . LEU B 1 11 ? -44.625 10.414 0.651 1 88.88 11 LEU B N 1
ATOM 4498 C CA . LEU B 1 11 ? -44.969 9.188 1.378 1 88.88 11 LEU B CA 1
ATOM 4499 C C . LEU B 1 11 ? -45.844 9.492 2.586 1 88.88 11 LEU B C 1
ATOM 4501 O O . LEU B 1 11 ? -46.25 8.578 3.297 1 88.88 11 LEU B O 1
ATOM 4505 N N . GLY B 1 12 ? -46.062 10.797 2.854 1 86.56 12 GLY B N 1
ATOM 4506 C CA . GLY B 1 12 ? -47.031 11.164 3.893 1 86.56 12 GLY B CA 1
ATOM 4507 C C . GLY B 1 12 ? -46.375 11.727 5.137 1 86.56 12 GLY B C 1
ATOM 4508 O O . GLY B 1 12 ? -47.031 12.055 6.109 1 86.56 12 GLY B O 1
ATOM 4509 N N . TYR B 1 13 ? -45.125 11.836 5.121 1 92.31 13 TYR B N 1
ATOM 4510 C CA . TYR B 1 13 ? -44.469 12.438 6.273 1 92.31 13 TYR B CA 1
ATOM 4511 C C . TYR B 1 13 ? -44.688 13.938 6.316 1 92.31 13 TYR B C 1
ATOM 4513 O O . TYR B 1 13 ? -44.781 14.594 5.27 1 92.31 13 TYR B O 1
ATOM 4521 N N . LYS B 1 14 ? -44.719 14.484 7.512 1 90.56 14 LYS B N 1
ATOM 4522 C CA . LYS B 1 14 ? -44.906 15.922 7.66 1 90.56 14 LYS B CA 1
ATOM 4523 C C . LYS B 1 14 ? -43.594 16.688 7.449 1 90.56 14 LYS B C 1
ATOM 4525 O O . LYS B 1 14 ? -43.594 17.828 7.008 1 90.56 14 LYS B O 1
ATOM 4530 N N . SER B 1 15 ? -42.5 16.031 7.875 1 93.06 15 SER B N 1
ATOM 4531 C CA . SER B 1 15 ? -41.188 16.656 7.75 1 93.06 15 SER B CA 1
ATOM 4532 C C . SER B 1 15 ? -40.094 15.602 7.629 1 93.06 15 SER B C 1
ATOM 4534 O O . SER B 1 15 ? -40.25 14.469 8.102 1 93.06 15 SER B O 1
ATOM 4536 N N . ASN B 1 16 ? -39 16.031 6.973 1 93.19 16 ASN B N 1
ATOM 4537 C CA . ASN B 1 16 ? -37.844 15.156 6.91 1 93.19 16 ASN B CA 1
ATOM 4538 C C . ASN B 1 16 ? -37.312 14.812 8.305 1 93.19 16 ASN B C 1
ATOM 4540 O O . ASN B 1 16 ? -36.719 13.75 8.508 1 93.19 16 ASN B O 1
ATOM 4544 N N . LYS B 1 17 ? -37.562 15.625 9.289 1 92.69 17 LYS B N 1
ATOM 4545 C CA . LYS B 1 17 ? -37.094 15.453 10.664 1 92.69 17 LYS B CA 1
ATOM 4546 C C . LYS B 1 17 ? -37.812 14.297 11.344 1 92.69 17 LYS B C 1
ATOM 4548 O O . LYS B 1 17 ? -37.312 13.758 12.344 1 92.69 17 LYS B O 1
ATOM 4553 N N . GLU B 1 18 ? -38.938 13.93 10.836 1 92.5 18 GLU B N 1
ATOM 4554 C CA . GLU B 1 18 ? -39.719 12.852 11.438 1 92.5 18 GLU B CA 1
ATOM 4555 C C . GLU B 1 18 ? -39.312 11.5 10.875 1 92.5 18 GLU B C 1
ATOM 4557 O O . GLU B 1 18 ? -39.625 10.453 11.445 1 92.5 18 GLU B O 1
ATOM 4562 N N . VAL B 1 19 ? -38.594 11.555 9.828 1 93.38 19 VAL B N 1
ATOM 4563 C CA . VAL B 1 19 ? -38.188 10.312 9.164 1 93.38 19 VAL B CA 1
ATOM 4564 C C . VAL B 1 19 ? -37.094 9.625 9.953 1 93.38 19 VAL B C 1
ATOM 4566 O O . VAL B 1 19 ? -36.062 10.258 10.273 1 93.38 19 VAL B O 1
ATOM 4569 N N . ARG B 1 20 ? -37.25 8.406 10.297 1 93.88 20 ARG B N 1
ATOM 4570 C CA . ARG B 1 20 ? -36.25 7.59 10.93 1 93.88 20 ARG B CA 1
ATOM 4571 C C . ARG B 1 20 ? -35.625 6.609 9.938 1 93.88 20 ARG B C 1
ATOM 4573 O O . ARG B 1 20 ? -36.312 5.75 9.398 1 93.88 20 ARG B O 1
ATOM 4580 N N . LEU B 1 21 ? -34.375 6.758 9.773 1 95.12 21 LEU B N 1
ATOM 4581 C CA . LEU B 1 21 ? -33.688 6 8.742 1 95.12 21 LEU B CA 1
ATOM 4582 C C . LEU B 1 21 ? -33.031 4.742 9.32 1 95.12 21 LEU B C 1
ATOM 4584 O O . LEU B 1 21 ? -32.531 4.77 10.445 1 95.12 21 LEU B O 1
ATOM 4588 N N . SER B 1 22 ? -33.094 3.686 8.594 1 94.75 22 SER B N 1
ATOM 4589 C CA . SER B 1 22 ? -32.375 2.467 8.977 1 94.75 22 SER B CA 1
ATOM 4590 C C . SER B 1 22 ? -31.016 2.385 8.297 1 94.75 22 SER B C 1
ATOM 4592 O O . SER B 1 22 ? -30.094 1.792 8.844 1 94.75 22 SER B O 1
ATOM 4594 N N . ALA B 1 23 ? -30.969 2.943 7.098 1 94.62 23 ALA B N 1
ATOM 4595 C CA . ALA B 1 23 ? -29.703 2.932 6.363 1 94.62 23 ALA B CA 1
ATOM 4596 C C . ALA B 1 23 ? -29.734 3.945 5.223 1 94.62 23 ALA B C 1
ATOM 4598 O O . ALA B 1 23 ? -30.781 4.203 4.633 1 94.62 23 ALA B O 1
ATOM 4599 N N . ILE B 1 24 ? -28.625 4.551 4.984 1 96.25 24 ILE B N 1
ATOM 4600 C CA . ILE B 1 24 ? -28.406 5.281 3.738 1 96.25 24 ILE B CA 1
ATOM 4601 C C . ILE B 1 24 ? -27.891 4.328 2.666 1 96.25 24 ILE B C 1
ATOM 4603 O O . ILE B 1 24 ? -26.844 3.707 2.836 1 96.25 24 ILE B O 1
ATOM 4607 N N . ASN B 1 25 ? -28.562 4.312 1.603 1 95.19 25 ASN B N 1
ATOM 4608 C CA . ASN B 1 25 ? -28.281 3.277 0.616 1 95.19 25 ASN B CA 1
ATOM 4609 C C . ASN B 1 25 ? -27.312 3.779 -0.456 1 95.19 25 ASN B C 1
ATOM 4611 O O . ASN B 1 25 ? -26.438 3.033 -0.914 1 95.19 25 ASN B O 1
ATOM 4615 N N . SER B 1 26 ? -27.562 4.957 -0.927 1 95.5 26 SER B N 1
ATOM 4616 C CA . SER B 1 26 ? -26.719 5.484 -1.987 1 95.5 26 SER B CA 1
ATOM 4617 C C . SER B 1 26 ? -26.922 6.984 -2.174 1 95.5 26 SER B C 1
ATOM 4619 O O . SER B 1 26 ? -27.891 7.547 -1.659 1 95.5 26 SER B O 1
ATOM 4621 N N . ILE B 1 27 ? -26.016 7.594 -2.816 1 95.38 27 ILE B N 1
ATOM 4622 C CA . ILE B 1 27 ? -26.234 8.93 -3.371 1 95.38 27 ILE B CA 1
ATOM 4623 C C . ILE B 1 27 ? -26.156 8.867 -4.895 1 95.38 27 ILE B C 1
ATOM 4625 O O . ILE B 1 27 ? -25.344 8.141 -5.457 1 95.38 27 ILE B O 1
ATOM 4629 N N . PHE B 1 28 ? -27.125 9.508 -5.43 1 94.69 28 PHE B N 1
ATOM 4630 C CA . PHE B 1 28 ? -27.141 9.641 -6.883 1 94.69 28 PHE B CA 1
ATOM 4631 C C . PHE B 1 28 ? -26.812 11.07 -7.301 1 94.69 28 PHE B C 1
ATOM 4633 O O . PHE B 1 28 ? -27.609 11.984 -7.059 1 94.69 28 PHE B O 1
ATOM 4640 N N . ILE B 1 29 ? -25.703 11.195 -7.984 1 93.94 29 ILE B N 1
ATOM 4641 C CA . ILE B 1 29 ? -25.25 12.523 -8.414 1 93.94 29 ILE B CA 1
ATOM 4642 C C . ILE B 1 29 ? -25.812 12.828 -9.797 1 93.94 29 ILE B C 1
ATOM 4644 O O . ILE B 1 29 ? -25.422 12.203 -10.789 1 93.94 29 ILE B O 1
ATOM 4648 N N . GLU B 1 30 ? -26.75 13.68 -9.82 1 93.56 30 GLU B N 1
ATOM 4649 C CA . GLU B 1 30 ? -27.219 14.172 -11.109 1 93.56 30 GLU B CA 1
ATOM 4650 C C . GLU B 1 30 ? -26.172 15.039 -11.797 1 93.56 30 GLU B C 1
ATOM 4652 O O . GLU B 1 30 ? -25.844 14.82 -12.969 1 93.56 30 GLU B O 1
ATOM 4657 N N . ASN B 1 31 ? -25.719 16 -11.055 1 91.62 31 ASN B N 1
ATOM 4658 C CA . ASN B 1 31 ? -24.609 16.828 -11.516 1 91.62 31 ASN B CA 1
ATOM 4659 C C . ASN B 1 31 ? -23.844 17.438 -10.352 1 91.62 31 ASN B C 1
ATOM 4661 O O . ASN B 1 31 ? -24.438 18.062 -9.469 1 91.62 31 ASN B O 1
ATOM 4665 N N . PHE B 1 32 ? -22.547 17.328 -10.414 1 88.62 32 PHE B N 1
ATOM 4666 C CA . PHE B 1 32 ? -21.609 17.938 -9.469 1 88.62 32 PHE B CA 1
ATOM 4667 C C . PHE B 1 32 ? -20.219 18.031 -10.07 1 88.62 32 PHE B C 1
ATOM 4669 O O . PHE B 1 32 ? -19.531 17.016 -10.242 1 88.62 32 PHE B O 1
ATOM 4676 N N . ARG B 1 33 ? -19.891 19.188 -10.375 1 82.5 33 ARG B N 1
ATOM 4677 C CA . ARG B 1 33 ? -18.625 19.453 -11.07 1 82.5 33 ARG B CA 1
ATOM 4678 C C . ARG B 1 33 ? -18.5 18.594 -12.32 1 82.5 33 ARG B C 1
ATOM 4680 O O . ARG B 1 33 ? -19.328 18.703 -13.242 1 82.5 33 ARG B O 1
ATOM 4687 N N . THR B 1 34 ? -17.594 17.625 -12.289 1 78.75 34 THR B N 1
ATOM 4688 C CA . THR B 1 34 ? -17.406 16.844 -13.508 1 78.75 34 THR B CA 1
ATOM 4689 C C . THR B 1 34 ? -18.25 15.562 -13.453 1 78.75 34 THR B C 1
ATOM 4691 O O . THR B 1 34 ? -18.406 14.883 -14.469 1 78.75 34 THR B O 1
ATOM 4694 N N . LEU B 1 35 ? -18.812 15.305 -12.375 1 86.62 35 LEU B N 1
ATOM 4695 C CA . LEU B 1 35 ? -19.594 14.078 -12.227 1 86.62 35 LEU B CA 1
ATOM 4696 C C . LEU B 1 35 ? -21.031 14.273 -12.688 1 86.62 35 LEU B C 1
ATOM 4698 O O . LEU B 1 35 ? -21.703 15.219 -12.25 1 86.62 35 LEU B O 1
ATOM 4702 N N . LYS B 1 36 ? -21.422 13.398 -13.602 1 89.25 36 LYS B N 1
ATOM 4703 C CA . LYS B 1 36 ? -22.797 13.453 -14.117 1 89.25 36 LYS B CA 1
ATOM 4704 C C . LYS B 1 36 ? -23.438 12.07 -14.125 1 89.25 36 LYS B C 1
ATOM 4706 O O . LYS B 1 36 ? -22.875 11.117 -14.672 1 89.25 36 LYS B O 1
ATOM 4711 N N . ASN B 1 37 ? -24.547 12.016 -13.469 1 91 37 ASN B N 1
ATOM 4712 C CA . ASN B 1 37 ? -25.375 10.812 -13.469 1 91 37 ASN B CA 1
ATOM 4713 C C . ASN B 1 37 ? -24.578 9.602 -12.961 1 91 37 ASN B C 1
ATOM 4715 O O . ASN B 1 37 ? -24.484 8.586 -13.641 1 91 37 ASN B O 1
ATOM 4719 N N . ARG B 1 38 ? -24.109 9.773 -11.766 1 91.88 38 ARG B N 1
ATOM 4720 C CA . ARG B 1 38 ? -23.344 8.711 -11.141 1 91.88 38 ARG B CA 1
ATOM 4721 C C . ARG B 1 38 ? -23.969 8.297 -9.805 1 91.88 38 ARG B C 1
ATOM 4723 O O . ARG B 1 38 ? -24.375 9.148 -9.016 1 91.88 38 ARG B O 1
ATOM 4730 N N . GLU B 1 39 ? -24.031 7.027 -9.633 1 93.38 39 GLU B N 1
ATOM 4731 C CA . GLU B 1 39 ? -24.531 6.5 -8.367 1 93.38 39 GLU B CA 1
ATOM 4732 C C . GLU B 1 39 ? -23.406 5.93 -7.52 1 93.38 39 GLU B C 1
ATOM 4734 O O . GLU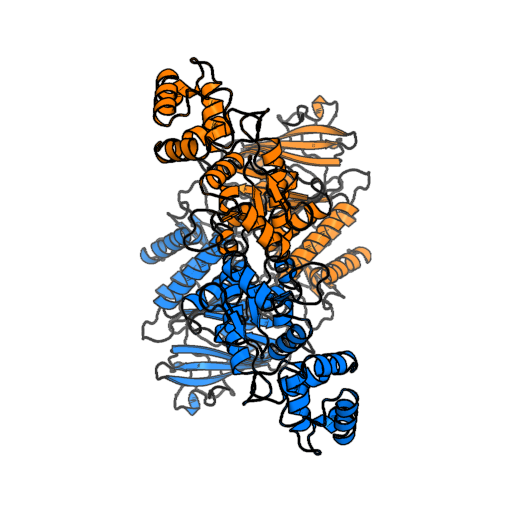 B 1 39 ? -22.516 5.246 -8.039 1 93.38 39 GLU B O 1
ATOM 4739 N N . ILE B 1 40 ? -23.422 6.227 -6.277 1 94.81 40 ILE B N 1
ATOM 4740 C CA . ILE B 1 40 ? -22.453 5.707 -5.316 1 94.81 40 ILE B CA 1
ATOM 4741 C C . ILE B 1 40 ? -23.172 4.938 -4.215 1 94.81 40 ILE B C 1
ATOM 4743 O O . ILE B 1 40 ? -23.703 5.535 -3.279 1 94.81 40 ILE B O 1
ATOM 4747 N N . PRO B 1 41 ? -23.172 3.662 -4.312 1 95.06 41 PRO B N 1
ATOM 4748 C CA . PRO B 1 41 ? -23.812 2.85 -3.275 1 95.06 41 PRO B CA 1
ATOM 4749 C C . PRO B 1 41 ? -23.031 2.842 -1.966 1 95.06 41 PRO B C 1
ATOM 4751 O O . PRO B 1 41 ? -21.797 2.844 -1.98 1 95.06 41 PRO B O 1
ATOM 4754 N N . LEU B 1 42 ? -23.734 2.852 -0.888 1 96.12 42 LEU B N 1
ATOM 4755 C CA . LEU B 1 42 ? -23.109 2.768 0.432 1 96.12 42 LEU B CA 1
ATOM 4756 C C . LEU B 1 42 ? -23.359 1.403 1.063 1 96.12 42 LEU B C 1
ATOM 4758 O O . LEU B 1 42 ? -24.438 0.816 0.878 1 96.12 42 LEU B O 1
ATOM 4762 N N . GLY B 1 43 ? -22.391 0.861 1.753 1 93.88 43 GLY B N 1
ATOM 4763 C CA . GLY B 1 43 ? -22.578 -0.34 2.551 1 93.88 43 GLY B CA 1
ATOM 4764 C C . GLY B 1 43 ? -23.344 -0.084 3.84 1 93.88 43 GLY B C 1
ATOM 4765 O O . GLY B 1 43 ? -23.391 1.052 4.316 1 93.88 43 GLY B O 1
ATOM 4766 N N . LYS B 1 44 ? -23.859 -1.1 4.379 1 93.44 44 LYS B N 1
ATOM 4767 C CA . LYS B 1 44 ? -24.609 -0.983 5.625 1 93.44 44 LYS B CA 1
ATOM 4768 C C . LYS B 1 44 ? -23.703 -0.576 6.781 1 93.44 44 LYS B C 1
ATOM 4770 O O . LYS B 1 44 ? -24.156 0.054 7.738 1 93.44 44 LYS B O 1
ATOM 4775 N N . ASN B 1 45 ? -22.422 -0.935 6.625 1 95.19 45 ASN B N 1
ATOM 4776 C CA . ASN B 1 45 ? -21.5 -0.637 7.727 1 95.19 45 ASN B CA 1
ATOM 4777 C C . ASN B 1 45 ? -20.328 0.228 7.266 1 95.19 45 ASN B C 1
ATOM 4779 O O . ASN B 1 45 ? -20.125 1.324 7.789 1 95.19 45 ASN B O 1
ATOM 4783 N N . ILE B 1 46 ? -19.609 -0.247 6.289 1 96.88 46 ILE B N 1
ATOM 4784 C CA . ILE B 1 46 ? -18.453 0.519 5.844 1 96.88 46 ILE B CA 1
ATOM 4785 C C . ILE B 1 46 ? -18.484 0.684 4.328 1 96.88 46 ILE B C 1
ATOM 4787 O O . ILE B 1 46 ? -18.781 -0.269 3.602 1 96.88 46 ILE B O 1
ATOM 4791 N N . THR B 1 47 ? -18.281 1.843 3.854 1 96.62 47 THR B N 1
ATOM 4792 C CA . THR B 1 47 ? -18.062 2.174 2.451 1 96.62 47 THR B CA 1
ATOM 4793 C C . THR B 1 47 ? -16.672 2.779 2.25 1 96.62 47 THR B C 1
ATOM 4795 O O . THR B 1 47 ? -16.312 3.746 2.922 1 96.62 47 THR B O 1
ATOM 4798 N N . LEU B 1 48 ? -15.953 2.184 1.392 1 95.88 48 LEU B N 1
ATOM 4799 C CA . LEU B 1 48 ? -14.664 2.752 0.994 1 95.88 48 LEU B CA 1
ATOM 4800 C C . LEU B 1 48 ? -14.758 3.375 -0.395 1 95.88 48 LEU B C 1
ATOM 4802 O O . LEU B 1 48 ? -15.336 2.783 -1.31 1 95.88 48 LEU B O 1
ATOM 4806 N N . ILE B 1 49 ? -14.273 4.547 -0.503 1 94.44 49 ILE B N 1
ATOM 4807 C CA . ILE B 1 49 ? -14.156 5.238 -1.781 1 94.44 49 ILE B CA 1
ATOM 4808 C C . ILE B 1 49 ? -12.688 5.379 -2.162 1 94.44 49 ILE B C 1
ATOM 4810 O O . ILE B 1 49 ? -11.883 5.906 -1.387 1 94.44 49 ILE B O 1
ATOM 4814 N N . THR B 1 50 ? -12.352 4.84 -3.281 1 92.31 50 THR B N 1
ATOM 4815 C CA . THR B 1 50 ? -10.969 4.883 -3.746 1 92.31 50 THR B CA 1
ATOM 4816 C C . THR B 1 50 ? -10.891 5.434 -5.168 1 92.31 50 THR B C 1
ATOM 4818 O O . THR B 1 50 ? -11.906 5.504 -5.867 1 92.31 50 THR B O 1
ATOM 4821 N N . GLY B 1 51 ? -9.711 5.965 -5.547 1 85.44 51 GLY B N 1
ATOM 4822 C CA . GLY B 1 51 ? -9.461 6.594 -6.836 1 85.44 51 GLY B CA 1
ATOM 4823 C C . GLY B 1 51 ? -8.18 7.406 -6.871 1 85.44 51 GLY B C 1
ATOM 4824 O O . GLY B 1 51 ? -7.555 7.625 -5.832 1 85.44 51 GLY B O 1
ATOM 4825 N N . LYS B 1 52 ? -7.875 7.855 -8.008 1 78.94 52 LYS B N 1
ATOM 4826 C CA . LYS B 1 52 ? -6.664 8.656 -8.188 1 78.94 52 LYS B CA 1
ATOM 4827 C C . LYS B 1 52 ? -6.812 10.031 -7.543 1 78.94 52 LYS B C 1
ATOM 4829 O O . LYS B 1 52 ? -7.91 10.406 -7.121 1 78.94 52 LYS B O 1
ATOM 4834 N N . ASN B 1 53 ? -5.695 10.695 -7.414 1 75.75 53 ASN B N 1
ATOM 4835 C CA . ASN B 1 53 ? -5.734 12.047 -6.859 1 75.75 53 ASN B CA 1
ATOM 4836 C C . ASN B 1 53 ? -6.551 12.984 -7.738 1 75.75 53 ASN B C 1
ATOM 4838 O O . ASN B 1 53 ? -6.473 12.922 -8.969 1 75.75 53 ASN B O 1
ATOM 4842 N N . GLY B 1 54 ? -7.363 13.734 -7.098 1 74.5 54 GLY B N 1
ATOM 4843 C CA . GLY B 1 54 ? -8.117 14.734 -7.828 1 74.5 54 GLY B CA 1
ATOM 4844 C C . GLY B 1 54 ? -9.422 14.203 -8.398 1 74.5 54 GLY B C 1
ATOM 4845 O O . GLY B 1 54 ? -10.023 14.828 -9.273 1 74.5 54 GLY B O 1
ATOM 4846 N N . THR B 1 55 ? -9.836 13.109 -8.008 1 77.75 55 THR B N 1
ATOM 4847 C CA . THR B 1 55 ? -11.055 12.523 -8.547 1 77.75 55 THR B CA 1
ATOM 4848 C C . THR B 1 55 ? -12.25 12.836 -7.652 1 77.75 55 THR B C 1
ATOM 4850 O O . THR B 1 55 ? -13.234 12.102 -7.645 1 77.75 55 THR B O 1
ATOM 4853 N N . MET B 1 56 ? -12.164 13.75 -6.73 1 82.31 56 MET B N 1
ATOM 4854 C CA . MET B 1 56 ? -13.258 14.32 -5.949 1 82.31 56 MET B CA 1
ATOM 4855 C C . MET B 1 56 ? -13.664 13.383 -4.816 1 82.31 56 MET B C 1
ATOM 4857 O O . MET B 1 56 ? -14.828 13.383 -4.395 1 82.31 56 MET B O 1
ATOM 4861 N N . LYS B 1 57 ? -12.852 12.5 -4.344 1 87.75 57 LYS B N 1
ATOM 4862 C CA . LYS B 1 57 ? -13.156 11.586 -3.246 1 87.75 57 LYS B CA 1
ATOM 4863 C C . LYS B 1 57 ? -13.617 12.352 -2.006 1 87.75 57 LYS B C 1
ATOM 4865 O O . LYS B 1 57 ? -14.641 12.016 -1.408 1 87.75 57 LYS B O 1
ATOM 4870 N N . SER B 1 58 ? -12.836 13.422 -1.678 1 85.56 58 SER B N 1
ATOM 4871 C CA . SER B 1 58 ? -13.156 14.203 -0.491 1 85.56 58 SER B CA 1
ATOM 4872 C C . SER B 1 58 ? -14.484 14.945 -0.657 1 85.56 58 SER B C 1
ATOM 4874 O O . SER B 1 58 ? -15.25 15.086 0.3 1 85.56 58 SER B O 1
ATOM 4876 N N . SER B 1 59 ? -14.742 15.367 -1.878 1 84.56 59 SER B N 1
ATOM 4877 C CA . SER B 1 59 ? -15.992 16.062 -2.152 1 84.56 59 SER B CA 1
ATOM 4878 C C . SER B 1 59 ? -17.188 15.117 -1.988 1 84.56 59 SER B C 1
ATOM 4880 O O . SER B 1 59 ? -18.219 15.508 -1.438 1 84.56 59 SER B O 1
ATOM 4882 N N . ILE B 1 60 ? -17.047 13.969 -2.502 1 90.12 60 ILE B N 1
ATOM 4883 C CA . ILE B 1 60 ? -18.109 12.977 -2.395 1 90.12 60 ILE B CA 1
ATOM 4884 C C . ILE B 1 60 ? -18.391 12.68 -0.923 1 90.12 60 ILE B C 1
ATOM 4886 O O . ILE B 1 60 ? -19.547 12.586 -0.514 1 90.12 60 ILE B O 1
ATOM 4890 N N . LEU B 1 61 ? -17.328 12.523 -0.192 1 91.25 61 LEU B N 1
ATOM 4891 C CA . LEU B 1 61 ? -17.469 12.32 1.245 1 91.25 61 LEU B CA 1
ATOM 4892 C C . LEU B 1 61 ? -18.266 13.461 1.885 1 91.25 61 LEU B C 1
ATOM 4894 O O . LEU B 1 61 ? -19.094 13.227 2.756 1 91.25 61 LEU B O 1
ATOM 4898 N N . GLY B 1 62 ? -18 14.625 1.453 1 88.19 62 GLY B N 1
ATOM 4899 C CA . GLY B 1 62 ? -18.719 15.797 1.934 1 88.19 62 GLY B CA 1
ATOM 4900 C C . GLY B 1 62 ? -20.188 15.773 1.584 1 88.19 62 GLY B C 1
ATOM 4901 O O . GLY B 1 62 ? -21.031 16.141 2.406 1 88.19 62 GLY B O 1
ATOM 4902 N N . LEU B 1 63 ? -20.531 15.367 0.394 1 89.81 63 LEU B N 1
ATOM 4903 C CA . LEU B 1 63 ? -21.922 15.281 -0.049 1 89.81 63 LEU B CA 1
ATOM 4904 C C . LEU B 1 63 ? -22.703 14.312 0.821 1 89.81 63 LEU B C 1
ATOM 4906 O O . LEU B 1 63 ? -23.891 14.531 1.089 1 89.81 63 LEU B O 1
ATOM 4910 N N . ILE B 1 64 ? -22.047 13.312 1.275 1 92.5 64 ILE B N 1
ATOM 4911 C CA . ILE B 1 64 ? -22.703 12.281 2.062 1 92.5 64 ILE B CA 1
ATOM 4912 C C . ILE B 1 64 ? -22.938 12.773 3.486 1 92.5 64 ILE B C 1
ATOM 4914 O O . ILE B 1 64 ? -23.969 12.492 4.09 1 92.5 64 ILE B O 1
ATOM 4918 N N . ALA B 1 65 ? -22.109 13.578 3.998 1 89.94 65 ALA B N 1
ATOM 4919 C CA . ALA B 1 65 ? -22.109 13.969 5.406 1 89.94 65 ALA B CA 1
ATOM 4920 C C . ALA B 1 65 ? -23.031 15.156 5.652 1 89.94 65 ALA B C 1
ATOM 4922 O O . ALA B 1 65 ? -23.469 15.383 6.781 1 89.94 65 ALA B O 1
ATOM 4923 N N . HIS B 1 66 ? -23.531 15.852 4.742 1 86 66 HIS B N 1
ATOM 4924 C CA . HIS B 1 66 ? -24 17.203 5 1 86 66 HIS B CA 1
ATOM 4925 C C . HIS B 1 66 ? -25.531 17.25 5.082 1 86 66 HIS B C 1
ATOM 4927 O O . HIS B 1 66 ? -26.094 18.109 5.754 1 86 66 HIS B O 1
ATOM 4933 N N . PRO B 1 67 ? -26.281 16.375 4.508 1 90.5 67 PRO B N 1
ATOM 4934 C CA . PRO B 1 67 ? -27.734 16.516 4.516 1 90.5 67 PRO B CA 1
ATOM 4935 C C . PRO B 1 67 ? -28.359 16.156 5.863 1 90.5 67 PRO B C 1
ATOM 4937 O O . PRO B 1 67 ? -29.438 15.578 5.906 1 90.5 67 PRO B O 1
ATOM 4940 N N . PHE B 1 68 ? -27.688 16.453 6.922 1 94.06 68 PHE B N 1
ATOM 4941 C CA . PHE B 1 68 ? -28.172 16 8.219 1 94.06 68 PHE B CA 1
ATOM 4942 C C . PHE B 1 68 ? -27.953 17.078 9.281 1 94.06 68 PHE B C 1
ATOM 4944 O O . PHE B 1 68 ? -27.031 17.891 9.164 1 94.06 68 PHE B O 1
ATOM 4951 N N . SER B 1 69 ? -28.828 17.125 10.242 1 93.31 69 SER B N 1
ATOM 4952 C CA . SER B 1 69 ? -28.672 17.875 11.484 1 93.31 69 SER B CA 1
ATOM 4953 C C . SER B 1 69 ? -28.703 16.953 12.695 1 93.31 69 SER B C 1
ATOM 4955 O O . SER B 1 69 ? -29.359 15.922 12.672 1 93.31 69 SER B O 1
ATOM 4957 N N . SER B 1 70 ? -27.969 17.344 13.672 1 94.44 70 SER B N 1
ATOM 4958 C CA . SER B 1 70 ? -27.922 16.516 14.883 1 94.44 70 SER B CA 1
ATOM 4959 C C . SER B 1 70 ? -29.281 16.5 15.586 1 94.44 70 SER B C 1
ATOM 4961 O O . SER B 1 70 ? -29.875 17.562 15.828 1 94.44 70 SER B O 1
ATOM 4963 N N . PRO B 1 71 ? -29.766 15.375 15.961 1 94.12 71 PRO B N 1
ATOM 4964 C CA . PRO B 1 71 ? -31.047 15.281 16.672 1 94.12 71 PRO B CA 1
ATOM 4965 C C . PRO B 1 71 ? -30.938 15.719 18.125 1 94.12 71 PRO B C 1
ATOM 4967 O O . PRO B 1 71 ? -31.953 16.078 18.734 1 94.12 71 PRO B O 1
ATOM 4970 N N . ASN B 1 72 ? -29.812 15.688 18.656 1 94 72 ASN B N 1
ATOM 4971 C CA . ASN B 1 72 ? -29.672 15.945 20.078 1 94 72 ASN B CA 1
ATOM 4972 C C . ASN B 1 72 ? -28.469 16.844 20.359 1 94 72 ASN B C 1
ATOM 4974 O O . ASN B 1 72 ? -27.828 16.734 21.406 1 94 72 ASN B O 1
ATOM 4978 N N . ASN B 1 73 ? -28.062 17.656 19.422 1 92.31 73 ASN B N 1
ATOM 4979 C CA . ASN B 1 73 ? -26.938 18.562 19.578 1 92.31 73 ASN B CA 1
ATOM 4980 C C . ASN B 1 73 ? -25.703 17.844 20.109 1 92.31 73 ASN B C 1
ATOM 4982 O O . ASN B 1 73 ? -25.125 18.266 21.109 1 92.31 73 ASN B O 1
ATOM 4986 N N . ALA B 1 74 ? -25.391 16.828 19.422 1 93.5 74 ALA B N 1
ATOM 4987 C CA . ALA B 1 74 ? -24.297 15.945 19.828 1 93.5 74 ALA B CA 1
ATOM 4988 C C . ALA B 1 74 ? -22.984 16.703 19.891 1 93.5 74 ALA B C 1
ATOM 4990 O O . ALA B 1 74 ? -22.688 17.531 19.016 1 93.5 74 ALA B O 1
ATOM 4991 N N . LYS B 1 75 ? -22.219 16.453 20.969 1 89.44 75 LYS B N 1
ATOM 4992 C CA . LYS B 1 75 ? -20.906 17.047 21.172 1 89.44 75 LYS B CA 1
ATOM 4993 C C . LYS B 1 75 ? -19.828 15.969 21.297 1 89.44 75 LYS B C 1
ATOM 4995 O O . LYS B 1 75 ? -20.125 14.828 21.656 1 89.44 75 LYS B O 1
ATOM 5000 N N . ASP B 1 76 ? -18.672 16.406 20.922 1 85.12 76 ASP B N 1
ATOM 5001 C CA . ASP B 1 76 ? -17.578 15.461 21.141 1 85.12 76 ASP B CA 1
ATOM 5002 C C . ASP B 1 76 ? -17.062 15.523 22.578 1 85.12 76 ASP B C 1
ATOM 5004 O O . ASP B 1 76 ? -17.656 16.188 23.422 1 85.12 76 ASP B O 1
ATOM 5008 N N . ILE B 1 77 ? -16.047 14.758 22.875 1 77.38 77 ILE B N 1
ATOM 5009 C CA . ILE B 1 77 ? -15.562 14.594 24.234 1 77.38 77 ILE B CA 1
ATOM 5010 C C . ILE B 1 77 ? -14.969 15.906 24.734 1 77.38 77 ILE B C 1
ATOM 5012 O O . ILE B 1 77 ? -14.742 16.078 25.938 1 77.38 77 ILE B O 1
ATOM 5016 N N . PHE B 1 78 ? -14.75 16.828 23.828 1 77.81 78 PHE B N 1
ATOM 5017 C CA . PHE B 1 78 ? -14.164 18.125 24.188 1 77.81 78 PHE B CA 1
ATOM 5018 C C . PHE B 1 78 ? -15.242 19.188 24.297 1 77.81 78 PHE B C 1
ATOM 5020 O O . PHE B 1 78 ? -14.938 20.359 24.531 1 77.81 78 PHE B O 1
ATOM 5027 N N . GLY B 1 79 ? -16.422 18.828 24.031 1 79.25 79 GLY B N 1
ATOM 5028 C CA . GLY B 1 79 ? -17.531 19.766 24.141 1 79.25 79 GLY B CA 1
ATOM 5029 C C . GLY B 1 79 ? -17.812 20.5 22.844 1 79.25 79 GLY B C 1
ATOM 5030 O O . GLY B 1 79 ? -18.625 21.422 22.797 1 79.25 79 GLY B O 1
ATOM 5031 N N . LEU B 1 80 ? -17.156 20.109 21.812 1 82.5 80 LEU B N 1
ATOM 5032 C CA . LEU B 1 80 ? -17.375 20.703 20.5 1 82.5 80 LEU B CA 1
ATOM 5033 C C . LEU B 1 80 ? -18.438 19.938 19.734 1 82.5 80 LEU B C 1
ATOM 5035 O O . LEU B 1 80 ? -18.641 18.734 19.969 1 82.5 80 LEU B O 1
ATOM 5039 N N . PRO B 1 81 ? -19.094 20.656 18.844 1 88.19 81 PRO B N 1
ATOM 5040 C CA . PRO B 1 81 ? -20.109 19.938 18.047 1 88.19 81 PRO B CA 1
ATOM 5041 C C . PRO B 1 81 ? -19.531 18.75 17.297 1 88.19 81 PRO B C 1
ATOM 5043 O O . PRO B 1 81 ? -18.438 18.844 16.719 1 88.19 81 PRO B O 1
ATOM 5046 N N . LEU B 1 82 ? -20.219 17.688 17.312 1 90.25 82 LEU B N 1
ATOM 5047 C CA . LEU B 1 82 ? -19.812 16.484 16.609 1 90.25 82 LEU B CA 1
ATOM 5048 C C . LEU B 1 82 ? -19.891 16.672 15.094 1 90.25 82 LEU B C 1
ATOM 5050 O O . LEU B 1 82 ? -19.031 16.188 14.352 1 90.25 82 LEU B O 1
ATOM 5054 N N . LYS B 1 83 ? -20.922 17.375 14.695 1 89.81 83 LYS B N 1
ATOM 5055 C CA . LYS B 1 83 ? -21.094 17.656 13.273 1 89.81 83 LYS B CA 1
ATOM 5056 C C . LYS B 1 83 ? -20.031 18.625 12.766 1 89.81 83 LYS B C 1
ATOM 5058 O O . LYS B 1 83 ? -19.781 19.656 13.398 1 89.81 83 LYS B O 1
ATOM 5063 N N . THR B 1 84 ? -19.453 18.219 11.688 1 81.25 84 THR B N 1
ATOM 5064 C CA . THR B 1 84 ? -18.469 19.094 11.047 1 81.25 84 THR B CA 1
ATOM 5065 C C . THR B 1 84 ? -19.156 20.109 10.148 1 81.25 84 THR B C 1
ATOM 5067 O O . THR B 1 84 ? -20.125 19.781 9.453 1 81.25 84 THR B O 1
ATOM 5070 N N . SER B 1 85 ? -18.625 21.234 10.188 1 73.56 85 SER B N 1
ATOM 5071 C CA . SER B 1 85 ? -19.203 22.281 9.359 1 73.56 85 SER B CA 1
ATOM 5072 C C . SER B 1 85 ? -18.875 22.062 7.887 1 73.56 85 SER B C 1
ATOM 5074 O O . SER B 1 85 ? -17.844 21.5 7.547 1 73.56 85 SER B O 1
ATOM 5076 N N . MET B 1 86 ? -19.734 22.547 7.07 1 68.5 86 MET B N 1
ATOM 5077 C CA . MET B 1 86 ? -19.578 22.406 5.625 1 68.5 86 MET B CA 1
ATOM 5078 C C . MET B 1 86 ? -18.297 23.094 5.148 1 68.5 86 MET B C 1
ATOM 5080 O O . MET B 1 86 ? -17.625 22.609 4.238 1 68.5 86 MET B O 1
ATOM 5084 N N . SER B 1 87 ? -18.047 24.188 5.785 1 63.41 87 SER B N 1
ATOM 5085 C CA . SER B 1 87 ? -16.906 25 5.383 1 63.41 87 SER B CA 1
ATOM 5086 C C . SER B 1 87 ? -15.594 24.25 5.633 1 63.41 87 SER B C 1
ATOM 5088 O O . SER B 1 87 ? -14.57 24.547 5.012 1 63.41 87 SER B O 1
ATOM 5090 N N . ASP B 1 88 ? -15.711 23.281 6.492 1 63.19 88 ASP B N 1
ATOM 5091 C CA . ASP B 1 88 ? -14.516 22.531 6.836 1 63.19 88 ASP B CA 1
ATOM 5092 C C . ASP B 1 88 ? -14.297 21.375 5.867 1 63.19 88 ASP B C 1
ATOM 5094 O O . ASP B 1 88 ? -13.227 20.766 5.844 1 63.19 88 ASP B O 1
ATOM 5098 N N . VAL B 1 89 ? -15.344 21.203 5.094 1 65.06 89 VAL B N 1
ATOM 5099 C CA . VAL B 1 89 ? -15.312 20.016 4.242 1 65.06 89 VAL B CA 1
ATOM 5100 C C . VAL B 1 89 ? -15.125 20.438 2.785 1 65.06 89 VAL B C 1
ATOM 5102 O O . VAL B 1 89 ? -14.336 19.812 2.057 1 65.06 89 VAL B O 1
ATOM 5105 N N . PHE B 1 90 ? -15.953 21.438 2.379 1 59.56 90 PHE B N 1
ATOM 5106 C CA . PHE B 1 90 ? -16.016 21.828 0.975 1 59.56 90 PHE B CA 1
ATOM 5107 C C . PHE B 1 90 ? -15.328 23.172 0.754 1 59.56 90 PHE B C 1
ATOM 5109 O O . PHE B 1 90 ? -15.531 24.109 1.529 1 59.56 90 PHE B O 1
ATOM 5116 N N . ARG B 1 91 ? -14.367 23.062 -0.15 1 59.66 91 ARG B N 1
ATOM 5117 C CA . ARG B 1 91 ? -13.914 24.359 -0.634 1 59.66 91 ARG B CA 1
ATOM 5118 C C . ARG B 1 91 ? -14.555 24.703 -1.977 1 59.66 91 ARG B C 1
ATOM 5120 O O . ARG B 1 91 ? -14.047 24.312 -3.029 1 59.66 91 ARG B O 1
ATOM 5127 N N . LEU B 1 92 ? -15.805 25.141 -1.926 1 64.5 92 LEU B N 1
ATOM 5128 C CA . LEU B 1 92 ? -16.453 25.531 -3.166 1 64.5 92 LEU B CA 1
ATOM 5129 C C . LEU B 1 92 ? -16.031 26.938 -3.588 1 64.5 92 LEU B C 1
ATOM 5131 O O . LEU B 1 92 ? -15.859 27.812 -2.742 1 64.5 92 LEU B O 1
ATOM 5135 N N . SER B 1 93 ? -15.469 26.906 -4.73 1 62.09 93 SER B N 1
ATOM 5136 C CA . SER B 1 93 ? -15.07 28.203 -5.293 1 62.09 93 SER B CA 1
ATOM 5137 C C . SER B 1 93 ? -16.281 28.984 -5.793 1 62.09 93 SER B C 1
ATOM 5139 O O . SER B 1 93 ? -17.078 28.469 -6.586 1 62.09 93 SER B O 1
ATOM 5141 N N . LEU B 1 94 ? -16.422 30.125 -5.281 1 61.03 94 LEU B N 1
ATOM 5142 C CA . LEU B 1 94 ? -17.531 30.969 -5.711 1 61.03 94 LEU B CA 1
ATOM 5143 C C . LEU B 1 94 ? -17.391 31.328 -7.184 1 61.03 94 LEU B C 1
ATOM 5145 O O . LEU B 1 94 ? -18.391 31.625 -7.848 1 61.03 94 LEU B O 1
ATOM 5149 N N . GLU B 1 95 ? -16.156 31.219 -7.629 1 61.31 95 GLU B N 1
ATOM 5150 C CA . GLU B 1 95 ? -15.922 31.594 -9.023 1 61.31 95 GLU B CA 1
ATOM 5151 C C . GLU B 1 95 ? -16.156 30.406 -9.953 1 61.31 95 GLU B C 1
ATOM 5153 O O . GLU B 1 95 ? -16.703 30.562 -11.047 1 61.31 95 GLU B O 1
ATOM 5158 N N . LYS B 1 96 ? -15.883 29.312 -9.43 1 65.56 96 LYS B N 1
ATOM 5159 C CA . LYS B 1 96 ? -15.906 28.188 -10.352 1 65.56 96 LYS B CA 1
ATOM 5160 C C . LYS B 1 96 ? -17.141 27.328 -10.125 1 65.56 96 LYS B C 1
ATOM 5162 O O . LYS B 1 96 ? -17.641 26.688 -11.055 1 65.56 96 LYS B O 1
ATOM 5167 N N . ASP B 1 97 ? -17.641 27.406 -8.984 1 68.38 97 ASP B N 1
ATOM 5168 C CA . ASP B 1 97 ? -18.812 26.609 -8.656 1 68.38 97 ASP B CA 1
ATOM 5169 C C . ASP B 1 97 ? -20.078 27.484 -8.672 1 68.38 97 ASP B C 1
ATOM 5171 O O . ASP B 1 97 ? -20.75 27.641 -7.648 1 68.38 97 ASP B O 1
ATOM 5175 N N . GLU B 1 98 ? -20.375 27.891 -9.844 1 70.31 98 GLU B N 1
ATOM 5176 C CA . GLU B 1 98 ? -21.469 28.844 -9.984 1 70.31 98 GLU B CA 1
ATOM 5177 C C . GLU B 1 98 ? -22.781 28.156 -10.328 1 70.31 98 GLU B C 1
ATOM 5179 O O . GLU B 1 98 ? -23.859 28.719 -10.125 1 70.31 98 GLU B O 1
ATOM 5184 N N . ILE B 1 99 ? -22.672 27 -10.68 1 79.19 99 ILE B N 1
ATOM 5185 C CA . ILE B 1 99 ? -23.891 26.328 -11.164 1 79.19 99 ILE B CA 1
ATOM 5186 C C . ILE B 1 99 ? -24.547 25.578 -10.016 1 79.19 99 ILE B C 1
ATOM 5188 O O . ILE B 1 99 ? -23.906 25.281 -9 1 79.19 99 ILE B O 1
ATOM 5192 N N . LEU B 1 100 ? -25.844 25.406 -10.195 1 85.5 100 LEU B N 1
ATOM 5193 C CA . LEU B 1 100 ? -26.609 24.594 -9.258 1 85.5 100 LEU B CA 1
ATOM 5194 C C . LEU B 1 100 ? -26.266 23.125 -9.414 1 85.5 100 LEU B C 1
ATOM 5196 O O . LEU B 1 100 ? -26.375 22.562 -10.508 1 85.5 100 LEU B O 1
ATOM 5200 N N . TYR B 1 101 ? -25.781 22.625 -8.344 1 89.81 101 TYR B N 1
ATOM 5201 C CA . TYR B 1 101 ? -25.547 21.188 -8.312 1 89.81 101 TYR B CA 1
ATOM 5202 C C . TYR B 1 101 ? -26.703 20.453 -7.664 1 89.81 101 TYR B C 1
ATOM 5204 O O . TYR B 1 101 ? -27.359 20.984 -6.758 1 89.81 101 TYR B O 1
ATOM 5212 N N . ARG B 1 102 ? -27 19.219 -8.219 1 93.75 102 ARG B N 1
ATOM 5213 C CA . ARG B 1 102 ? -28.078 18.391 -7.684 1 93.75 102 ARG B CA 1
ATOM 5214 C C . ARG B 1 102 ? -27.625 16.953 -7.492 1 93.75 102 ARG B C 1
ATOM 5216 O O . ARG B 1 102 ? -26.938 16.391 -8.352 1 93.75 102 ARG B O 1
ATOM 5223 N N . TYR B 1 103 ? -27.938 16.484 -6.336 1 93.62 103 TYR B N 1
ATOM 5224 C CA . TYR B 1 103 ? -27.766 15.055 -6.102 1 93.62 103 TYR B CA 1
ATOM 5225 C C . TYR B 1 103 ? -28.875 14.508 -5.211 1 93.62 103 TYR B C 1
ATOM 5227 O O . TYR B 1 103 ? -29.672 15.266 -4.672 1 93.62 103 TYR B O 1
ATOM 5235 N N . TYR B 1 104 ? -29.031 13.203 -5.156 1 94.56 104 TYR B N 1
ATOM 5236 C CA . TYR B 1 104 ? -30.125 12.555 -4.445 1 94.56 104 TYR B CA 1
ATOM 5237 C C . TYR B 1 104 ? -29.594 11.641 -3.342 1 94.56 104 TYR B C 1
ATOM 5239 O O . TYR B 1 104 ? -28.609 10.922 -3.541 1 94.56 104 TYR B O 1
ATOM 5247 N N . LEU B 1 105 ? -30.203 11.773 -2.221 1 95 105 LEU B N 1
ATOM 5248 C CA . LEU B 1 105 ? -29.953 10.852 -1.116 1 95 105 LEU B CA 1
ATOM 5249 C C . LEU B 1 105 ? -30.984 9.734 -1.097 1 95 105 LEU B C 1
ATOM 5251 O O . LEU B 1 105 ? -32.188 9.984 -0.924 1 95 105 LEU B O 1
ATOM 5255 N N . ASN B 1 106 ? -30.562 8.531 -1.326 1 95.5 106 ASN B N 1
ATOM 5256 C CA . ASN B 1 106 ? -31.406 7.348 -1.28 1 95.5 106 ASN B CA 1
ATOM 5257 C C . ASN B 1 106 ? -31.25 6.598 0.04 1 95.5 106 ASN B C 1
ATOM 5259 O O . ASN B 1 106 ? -30.141 6.273 0.447 1 95.5 106 ASN B O 1
ATOM 5263 N N . ALA B 1 107 ? -32.375 6.355 0.744 1 95 107 ALA B N 1
ATOM 5264 C CA . ALA B 1 107 ? -32.312 5.734 2.064 1 95 107 ALA B CA 1
ATOM 5265 C C . ALA B 1 107 ? -33.5 4.824 2.307 1 95 107 ALA B C 1
ATOM 5267 O O . ALA B 1 107 ? -34.469 4.844 1.544 1 95 107 ALA B O 1
ATOM 5268 N N . THR B 1 108 ? -33.344 3.98 3.283 1 94.5 108 THR B N 1
ATOM 5269 C CA . THR B 1 108 ? -34.438 3.121 3.771 1 94.5 108 THR B CA 1
ATOM 5270 C C . THR B 1 108 ? -34.844 3.525 5.184 1 94.5 108 THR B C 1
ATOM 5272 O O . THR B 1 108 ? -34 3.76 6.043 1 94.5 108 THR B O 1
ATOM 5275 N N . THR B 1 109 ? -36.156 3.658 5.379 1 93.94 109 THR B N 1
ATOM 5276 C CA . THR B 1 109 ? -36.656 4.012 6.699 1 93.94 109 THR B CA 1
ATOM 5277 C C . THR B 1 109 ? -36.781 2.771 7.582 1 93.94 109 THR B C 1
ATOM 5279 O O . THR B 1 109 ? -36.625 1.645 7.102 1 93.94 109 THR B O 1
ATOM 5282 N N . ILE B 1 110 ? -36.969 3.014 8.852 1 93.19 110 ILE B N 1
ATOM 5283 C CA . ILE B 1 110 ? -37.125 1.916 9.797 1 93.19 110 ILE B CA 1
ATOM 5284 C C . ILE B 1 110 ? -38.375 1.104 9.453 1 93.19 110 ILE B C 1
ATOM 5286 O O . ILE B 1 110 ? -38.5 -0.052 9.859 1 93.19 110 ILE B O 1
ATOM 5290 N N . LYS B 1 111 ? -39.281 1.649 8.695 1 91.38 111 LYS B N 1
ATOM 5291 C CA . LYS B 1 111 ? -40.5 0.967 8.266 1 91.38 111 LYS B CA 1
ATOM 5292 C C . LYS B 1 111 ? -40.281 0.195 6.973 1 91.38 111 LYS B C 1
ATOM 5294 O O . LYS B 1 111 ? -41.219 -0.426 6.441 1 91.38 111 LYS B O 1
ATOM 5299 N N . GLY B 1 112 ? -39.094 0.324 6.422 1 90.44 112 GLY B N 1
ATOM 5300 C CA . GLY B 1 112 ? -38.75 -0.424 5.223 1 90.44 112 GLY B CA 1
ATOM 5301 C C . GLY B 1 112 ? -39.031 0.333 3.941 1 90.44 112 GLY B C 1
ATOM 5302 O O . GLY B 1 112 ? -38.938 -0.226 2.846 1 90.44 112 GLY B O 1
ATOM 5303 N N . GLU B 1 113 ? -39.375 1.574 4.074 1 91.75 113 GLU B N 1
ATOM 5304 C CA . GLU B 1 113 ? -39.688 2.387 2.902 1 91.75 113 GLU B CA 1
ATOM 5305 C C . GLU B 1 113 ? -38.438 2.898 2.23 1 91.75 113 GLU B C 1
ATOM 5307 O O . GLU B 1 113 ? -37.469 3.268 2.91 1 91.75 113 GLU B O 1
ATOM 5312 N N . LYS B 1 114 ? -38.5 2.887 0.938 1 92.62 114 LYS B N 1
ATOM 5313 C CA . LYS B 1 114 ? -37.406 3.455 0.165 1 92.62 114 LYS B CA 1
ATOM 5314 C C . LYS B 1 114 ? -37.656 4.906 -0.205 1 92.62 114 LYS B C 1
ATOM 5316 O O . LYS B 1 114 ? -38.688 5.211 -0.817 1 92.62 114 LYS B O 1
ATOM 5321 N N . ILE B 1 115 ? -36.812 5.746 0.157 1 92.94 115 ILE B N 1
ATOM 5322 C CA . ILE B 1 115 ? -37.031 7.164 -0.1 1 92.94 115 ILE B CA 1
ATOM 5323 C C . ILE B 1 115 ? -35.875 7.73 -0.92 1 92.94 115 ILE B C 1
ATOM 5325 O O . ILE B 1 115 ? -34.75 7.219 -0.862 1 92.94 115 ILE B O 1
ATOM 5329 N N . SER B 1 116 ? -36.125 8.766 -1.659 1 94.38 116 SER B N 1
ATOM 5330 C CA . SER B 1 116 ? -35.156 9.555 -2.406 1 94.38 116 SER B CA 1
ATOM 5331 C C . SER B 1 116 ? -35.406 11.047 -2.252 1 94.38 116 SER B C 1
ATOM 5333 O O . SER B 1 116 ? -36.469 11.531 -2.584 1 94.38 116 SER B O 1
ATOM 5335 N N . GLU B 1 117 ? -34.469 11.695 -1.687 1 93.5 117 GLU B N 1
ATOM 5336 C CA . GLU B 1 117 ? -34.594 13.133 -1.482 1 93.5 117 GLU B CA 1
ATOM 5337 C C . GLU B 1 117 ? -33.531 13.906 -2.252 1 93.5 117 GLU B C 1
ATOM 5339 O O . GLU B 1 117 ? -32.344 13.539 -2.23 1 93.5 117 GLU B O 1
ATOM 5344 N N . VAL B 1 118 ? -33.969 14.945 -2.895 1 93.62 118 VAL B N 1
ATOM 5345 C CA . VAL B 1 118 ? -33.031 15.75 -3.682 1 93.62 118 VAL B CA 1
ATOM 5346 C C . VAL B 1 118 ? -32.312 16.75 -2.775 1 93.62 118 VAL B C 1
ATOM 5348 O O . VAL B 1 118 ? -32.938 17.328 -1.878 1 93.62 118 VAL B O 1
ATOM 5351 N N . ILE B 1 119 ? -31.031 16.922 -2.982 1 93.25 119 ILE B N 1
ATOM 5352 C CA . ILE B 1 119 ? -30.219 17.922 -2.316 1 93.25 119 ILE B CA 1
ATOM 5353 C C . ILE B 1 119 ? -29.656 18.891 -3.35 1 93.25 119 ILE B C 1
ATOM 5355 O O . ILE B 1 119 ? -29.109 18.484 -4.371 1 93.25 119 ILE B O 1
ATOM 5359 N N . ARG B 1 120 ? -29.828 20.125 -3.084 1 91.5 120 ARG B N 1
ATOM 5360 C CA . ARG B 1 120 ? -29.359 21.172 -3.977 1 91.5 120 ARG B CA 1
ATOM 5361 C C . ARG B 1 120 ? -28.188 21.938 -3.367 1 91.5 120 ARG B C 1
ATOM 5363 O O . ARG B 1 120 ? -28.203 22.266 -2.182 1 91.5 120 ARG B O 1
ATOM 5370 N N . VAL B 1 121 ? -27.141 22.141 -4.129 1 87.31 121 VAL B N 1
ATOM 5371 C CA . VAL B 1 121 ? -25.984 22.938 -3.74 1 87.31 121 VAL B CA 1
ATOM 5372 C C . VAL B 1 121 ? -25.828 24.125 -4.684 1 87.31 121 VAL B C 1
ATOM 5374 O O . VAL B 1 121 ? -25.672 23.953 -5.895 1 87.31 121 VAL B O 1
ATOM 5377 N N . TYR B 1 122 ? -25.969 25.266 -4.172 1 85.44 122 TYR B N 1
ATOM 5378 C CA . TYR B 1 122 ? -25.922 26.453 -5.027 1 85.44 122 TYR B CA 1
ATOM 5379 C C . TYR B 1 122 ? -25.344 27.641 -4.277 1 85.44 122 TYR B C 1
ATOM 5381 O O . TYR B 1 122 ? -25.406 27.703 -3.047 1 85.44 122 TYR B O 1
ATOM 5389 N N . PRO B 1 123 ? -24.578 28.469 -5.082 1 79.75 123 PRO B N 1
ATOM 5390 C CA . PRO B 1 123 ? -24.031 29.688 -4.453 1 79.75 123 PRO B CA 1
ATOM 5391 C C . PRO B 1 123 ? -25.109 30.688 -4.074 1 79.75 123 PRO B C 1
ATOM 5393 O O . PRO B 1 123 ? -26.094 30.859 -4.809 1 79.75 123 PRO B O 1
ATOM 5396 N N . ARG B 1 124 ? -25.094 31.094 -2.84 1 71.62 124 ARG B N 1
ATOM 5397 C CA . ARG B 1 124 ? -25.938 32.219 -2.434 1 71.62 124 ARG B CA 1
ATOM 5398 C C . ARG B 1 124 ? -25.141 33.531 -2.469 1 71.62 124 ARG B C 1
ATOM 5400 O O . ARG B 1 124 ? -24.172 33.688 -1.73 1 71.62 124 ARG B O 1
ATOM 5407 N N . LEU B 1 125 ? -25.281 34.25 -3.514 1 64.38 125 LEU B N 1
ATOM 5408 C CA . LEU B 1 125 ? -24.547 35.5 -3.711 1 64.38 125 LEU B CA 1
ATOM 5409 C C . LEU B 1 125 ? -25.328 36.688 -3.152 1 64.38 125 LEU B C 1
ATOM 5411 O O . LEU B 1 125 ? -26.078 37.344 -3.877 1 64.38 125 LEU B O 1
ATOM 5415 N N . THR B 1 126 ? -25.641 36.562 -1.893 1 60.66 126 THR B N 1
ATOM 5416 C CA . THR B 1 126 ? -26.234 37.781 -1.347 1 60.66 126 THR B CA 1
ATOM 5417 C C . THR B 1 126 ? -25.156 38.75 -0.867 1 60.66 126 THR B C 1
ATOM 5419 O O . THR B 1 126 ? -23.984 38.375 -0.759 1 60.66 126 THR B O 1
ATOM 5422 N N . GLU B 1 127 ? -25.359 40.062 -0.791 1 56.22 127 GLU B N 1
ATOM 5423 C CA . GLU B 1 127 ? -24.438 41.125 -0.354 1 56.22 127 GLU B CA 1
ATOM 5424 C C . GLU B 1 127 ? -23.703 40.719 0.92 1 56.22 127 GLU B C 1
ATOM 5426 O O . GLU B 1 127 ? -22.531 41.031 1.09 1 56.22 127 GLU B O 1
ATOM 5431 N N . THR B 1 128 ? -24.297 39.875 1.771 1 54.5 128 THR B N 1
ATOM 5432 C CA . THR B 1 128 ? -23.734 39.594 3.096 1 54.5 128 THR B CA 1
ATOM 5433 C C . THR B 1 128 ? -23.234 38.188 3.189 1 54.5 128 THR B C 1
ATOM 5435 O O . THR B 1 128 ? -22.469 37.844 4.102 1 54.5 128 THR B O 1
ATOM 5438 N N . ASP B 1 129 ? -23.766 37.375 2.275 1 57.75 129 ASP B N 1
ATOM 5439 C CA . ASP B 1 129 ? -23.453 35.969 2.428 1 57.75 129 ASP B CA 1
ATOM 5440 C C . ASP B 1 129 ? -22.969 35.375 1.107 1 57.75 129 ASP B C 1
ATOM 5442 O O . ASP B 1 129 ? -23.766 35.156 0.191 1 57.75 129 ASP B O 1
ATOM 5446 N N . GLN B 1 130 ? -21.719 35.344 0.915 1 65.88 130 GLN B N 1
ATOM 5447 C CA . GLN B 1 130 ? -21.156 34.781 -0.315 1 65.88 130 GLN B CA 1
ATOM 5448 C C . GLN B 1 130 ? -20.609 33.375 -0.095 1 65.88 130 GLN B C 1
ATOM 5450 O O . GLN B 1 130 ? -19.391 33.156 -0.096 1 65.88 130 GLN B O 1
ATOM 5455 N N . ARG B 1 131 ? -21.578 32.531 0.29 1 70 131 ARG B N 1
ATOM 5456 C CA . ARG B 1 131 ? -21.156 31.141 0.469 1 70 131 ARG B CA 1
ATOM 5457 C C . ARG B 1 131 ? -22.094 30.172 -0.244 1 70 131 ARG B C 1
ATOM 5459 O O . ARG B 1 131 ? -23.203 30.562 -0.633 1 70 131 ARG B O 1
ATOM 5466 N N . HIS B 1 132 ? -21.656 28.969 -0.483 1 77.44 132 HIS B N 1
ATOM 5467 C CA . HIS B 1 132 ? -22.516 27.938 -1.038 1 77.44 132 HIS B CA 1
ATOM 5468 C C . HIS B 1 132 ? -23.484 27.391 0.017 1 77.44 132 HIS B C 1
ATOM 5470 O O . HIS B 1 132 ? -23.125 27.297 1.195 1 77.44 132 HIS B O 1
ATOM 5476 N N . ARG B 1 133 ? -24.688 27.188 -0.366 1 76.69 133 ARG B N 1
ATOM 5477 C CA . ARG B 1 133 ? -25.688 26.594 0.516 1 76.69 133 ARG B CA 1
ATOM 5478 C C . ARG B 1 133 ? -26.031 25.172 0.069 1 76.69 133 ARG B C 1
ATOM 5480 O O . ARG B 1 133 ? -26.094 24.891 -1.13 1 76.69 133 ARG B O 1
ATOM 5487 N N . VAL B 1 134 ? -26.203 24.375 1.021 1 83.44 134 VAL B N 1
ATOM 5488 C CA . VAL B 1 134 ? -26.703 23.016 0.797 1 83.44 134 VAL B CA 1
ATOM 5489 C C . VAL B 1 134 ? -28.125 22.906 1.349 1 83.44 134 VAL B C 1
ATOM 5491 O O . VAL B 1 134 ? -28.344 23.047 2.553 1 83.44 134 VAL B O 1
ATOM 5494 N N . THR B 1 135 ? -29.062 22.719 0.448 1 88.19 135 THR B N 1
ATOM 5495 C CA . THR B 1 135 ? -30.469 22.625 0.856 1 88.19 135 THR B CA 1
ATOM 5496 C C . THR B 1 135 ? -31.047 21.266 0.511 1 88.19 135 THR B C 1
ATOM 5498 O O . THR B 1 135 ? -30.891 20.781 -0.612 1 88.19 135 THR B O 1
ATOM 5501 N N . VAL B 1 136 ? -31.672 20.734 1.493 1 92.38 136 VAL B N 1
ATOM 5502 C CA . VAL B 1 136 ? -32.281 19.422 1.31 1 92.38 136 VAL B CA 1
ATOM 5503 C C . VAL B 1 136 ? -33.75 19.609 0.891 1 92.38 136 VAL B C 1
ATOM 5505 O O . VAL B 1 136 ? -34.531 20.219 1.611 1 92.38 136 VAL B O 1
ATOM 5508 N N . GLY B 1 137 ? -34.031 19.047 -0.333 1 91.06 137 GLY B N 1
ATOM 5509 C CA . GLY B 1 137 ? -35.375 19.172 -0.874 1 91.06 137 GLY B CA 1
ATOM 5510 C C . GLY B 1 137 ? -35.438 19.812 -2.248 1 91.06 137 GLY B C 1
ATOM 5511 O O . GLY B 1 137 ? -34.562 20.625 -2.586 1 91.06 137 GLY B O 1
ATOM 5512 N N . LYS B 1 138 ? -36.438 19.453 -3.041 1 87 138 LYS B N 1
ATOM 5513 C CA . LYS B 1 138 ? -36.594 19.984 -4.395 1 87 138 LYS B CA 1
ATOM 5514 C C . LYS B 1 138 ? -37 21.453 -4.375 1 87 138 LYS B C 1
ATOM 5516 O O . LYS B 1 138 ? -36.781 22.188 -5.344 1 87 138 LYS B O 1
ATOM 5521 N N . ASP B 1 139 ? -37.594 21.828 -3.299 1 85.31 139 ASP B N 1
ATOM 5522 C CA . ASP B 1 139 ? -38.031 23.203 -3.094 1 85.31 139 ASP B CA 1
ATOM 5523 C C . ASP B 1 139 ? -37.906 23.609 -1.622 1 85.31 139 ASP B C 1
ATOM 5525 O O . ASP B 1 139 ? -37.344 22.859 -0.818 1 85.31 139 ASP B O 1
ATOM 5529 N N . ASN B 1 140 ? -38.188 24.828 -1.296 1 83.56 140 ASN B N 1
ATOM 5530 C CA . ASN B 1 140 ? -38.031 25.328 0.069 1 83.56 140 ASN B CA 1
ATOM 5531 C C . ASN B 1 140 ? -39.375 25.281 0.823 1 83.56 140 ASN B C 1
ATOM 5533 O O . ASN B 1 140 ? -39.656 26.156 1.651 1 83.56 140 ASN B O 1
ATOM 5537 N N . LYS B 1 141 ? -40.188 24.328 0.491 1 84.38 141 LYS B N 1
ATOM 5538 C CA . LYS B 1 141 ? -41.469 24.188 1.192 1 84.38 141 LYS B CA 1
ATOM 5539 C C . LYS B 1 141 ? -41.25 23.719 2.633 1 84.38 141 LYS B C 1
ATOM 5541 O O . LYS B 1 141 ? -40.25 23.094 2.941 1 84.38 141 LYS B O 1
ATOM 5546 N N . LYS B 1 142 ? -42.25 24.094 3.459 1 86.44 142 LYS B N 1
ATOM 5547 C CA . LYS B 1 142 ? -42.188 23.672 4.855 1 86.44 142 LYS B CA 1
ATOM 5548 C C . LYS B 1 142 ? -42.156 22.156 4.965 1 86.44 142 LYS B C 1
ATOM 5550 O O . LYS B 1 142 ? -42.875 21.453 4.246 1 86.44 142 LYS B O 1
ATOM 5555 N N . GLY B 1 143 ? -41.312 21.594 5.809 1 86.81 143 GLY B N 1
ATOM 5556 C CA . GLY B 1 143 ? -41.188 20.156 6 1 86.81 143 GLY B CA 1
ATOM 5557 C C . GLY B 1 143 ? -39.938 19.562 5.359 1 86.81 143 GLY B C 1
ATOM 5558 O O . GLY B 1 143 ? -39.531 18.469 5.695 1 86.81 143 GLY B O 1
ATOM 5559 N N . ARG B 1 144 ? -39.531 20.359 4.422 1 88.94 144 ARG B N 1
ATOM 5560 C CA . ARG B 1 144 ? -38.281 19.938 3.812 1 88.94 144 ARG B CA 1
ATOM 5561 C C . ARG B 1 144 ? -37.094 20.375 4.652 1 88.94 144 ARG B C 1
ATOM 5563 O O . ARG B 1 144 ? -37.25 20.922 5.746 1 88.94 144 ARG B O 1
ATOM 5570 N N . GLY B 1 145 ? -35.938 19.953 4.336 1 90.44 145 GLY B N 1
ATOM 5571 C CA . GLY B 1 145 ? -34.719 20.266 5.105 1 90.44 145 GLY B CA 1
ATOM 5572 C C . GLY B 1 145 ? -33.969 19.031 5.531 1 90.44 145 GLY B C 1
ATOM 5573 O O . GLY B 1 145 ? -34.312 17.922 5.129 1 90.44 145 GLY B O 1
ATOM 5574 N N . ASN B 1 146 ? -33.062 19.312 6.391 1 93.19 146 ASN B N 1
ATOM 5575 C CA . ASN B 1 146 ? -32.125 18.25 6.781 1 93.19 146 ASN B CA 1
ATOM 5576 C C . ASN B 1 146 ? -32.844 17.125 7.523 1 93.19 146 ASN B C 1
ATOM 5578 O O . ASN B 1 146 ? -33.812 17.375 8.266 1 93.19 146 ASN B O 1
ATOM 5582 N N . PHE B 1 147 ? -32.406 15.898 7.277 1 94.56 147 PHE B N 1
ATOM 5583 C CA . PHE B 1 147 ? -32.812 14.789 8.141 1 94.56 147 PHE B CA 1
ATOM 5584 C C . PHE B 1 147 ? -32.094 14.875 9.492 1 94.56 147 PHE B C 1
ATOM 5586 O O . PHE B 1 147 ? -31.125 15.617 9.641 1 94.56 147 PHE B O 1
ATOM 5593 N N . LEU B 1 148 ? -32.625 14.219 10.484 1 94.5 148 LEU B N 1
ATOM 5594 C CA . LEU B 1 148 ? -31.984 14.18 11.789 1 94.5 148 LEU B CA 1
ATOM 5595 C C . LEU B 1 148 ? -31.078 12.953 11.906 1 94.5 148 LEU B C 1
ATOM 5597 O O . LEU B 1 148 ? -31.547 11.82 11.883 1 94.5 148 LEU B O 1
ATOM 5601 N N . LEU B 1 149 ? -29.812 13.227 11.969 1 95.62 149 LEU B N 1
ATOM 5602 C CA . LEU B 1 149 ? -28.797 12.18 12.109 1 95.62 149 LEU B CA 1
ATOM 5603 C C . LEU B 1 149 ? -27.453 12.781 12.531 1 95.62 149 LEU B C 1
ATOM 5605 O O . LEU B 1 149 ? -27.047 13.828 12.023 1 95.62 149 LEU B O 1
ATOM 5609 N N . ASN B 1 150 ? -26.766 12.148 13.461 1 96.06 150 ASN B N 1
ATOM 5610 C CA . ASN B 1 150 ? -25.438 12.609 13.828 1 96.06 150 ASN B CA 1
ATOM 5611 C C . ASN B 1 150 ? -24.406 12.266 12.75 1 96.06 150 ASN B C 1
ATOM 5613 O O . ASN B 1 150 ? -24.375 11.141 12.258 1 96.06 150 ASN B O 1
ATOM 5617 N N . THR B 1 151 ? -23.672 13.281 12.359 1 95.44 151 THR B N 1
ATOM 5618 C CA . THR B 1 151 ? -22.625 13.055 11.375 1 95.44 151 THR B CA 1
ATOM 5619 C C . THR B 1 151 ? -21.312 13.719 11.812 1 95.44 151 THR B C 1
ATOM 5621 O O . THR B 1 151 ? -21.328 14.641 12.625 1 95.44 151 THR B O 1
ATOM 5624 N N . SER B 1 152 ? -20.234 13.148 11.398 1 93.62 152 SER B N 1
ATOM 5625 C CA . SER B 1 152 ? -18.906 13.742 11.578 1 93.62 152 SER B CA 1
ATOM 5626 C C . SER B 1 152 ? -18.016 13.484 10.367 1 93.62 152 SER B C 1
ATOM 5628 O O . SER B 1 152 ? -18.109 12.422 9.75 1 93.62 152 SER B O 1
ATOM 5630 N N . TYR B 1 153 ? -17.328 14.469 10 1 91.31 153 TYR B N 1
ATOM 5631 C CA . TYR B 1 153 ? -16.344 14.398 8.93 1 91.31 153 TYR B CA 1
ATOM 5632 C C . TYR B 1 153 ? -14.945 14.695 9.445 1 91.31 153 TYR B C 1
ATOM 5634 O O . TYR B 1 153 ? -14.703 15.766 10.016 1 91.31 153 TYR B O 1
ATOM 5642 N N . THR B 1 154 ? -14.062 13.68 9.297 1 87.44 154 THR B N 1
ATOM 5643 C CA . THR B 1 154 ? -12.672 13.844 9.711 1 87.44 154 THR B CA 1
ATOM 5644 C C . THR B 1 154 ? -11.758 14.008 8.5 1 87.44 154 THR B C 1
ATOM 5646 O O . THR B 1 154 ? -11.68 13.117 7.652 1 87.44 154 THR B O 1
ATOM 5649 N N . ASN B 1 155 ? -11.125 15.164 8.43 1 80.5 155 ASN B N 1
ATOM 5650 C CA . ASN B 1 155 ? -10.195 15.43 7.336 1 80.5 155 ASN B CA 1
ATOM 5651 C C . ASN B 1 155 ? -8.742 15.336 7.797 1 80.5 155 ASN B C 1
ATOM 5653 O O . ASN B 1 155 ? -8.453 14.734 8.828 1 80.5 155 ASN B O 1
ATOM 5657 N N . PHE B 1 156 ? -7.805 15.953 7.09 1 74.81 156 PHE B N 1
ATOM 5658 C CA . PHE B 1 156 ? -6.371 15.82 7.328 1 74.81 156 PHE B CA 1
ATOM 5659 C C . PHE B 1 156 ? -5.938 16.688 8.508 1 74.81 156 PHE B C 1
ATOM 5661 O O . PHE B 1 156 ? -4.812 16.547 8.992 1 74.81 156 PHE B O 1
ATOM 5668 N N . LEU B 1 157 ? -6.789 17.375 9.016 1 70.88 157 LEU B N 1
ATOM 5669 C CA . LEU B 1 157 ? -6.449 18.188 10.18 1 70.88 157 LEU B CA 1
ATOM 5670 C C . LEU B 1 157 ? -5.969 17.297 11.328 1 70.88 157 LEU B C 1
ATOM 5672 O O . LEU B 1 157 ? -5.16 17.734 12.156 1 70.88 157 LEU B O 1
ATOM 5676 N N . ARG B 1 158 ? -6.465 16.141 11.258 1 75.38 158 ARG B N 1
ATOM 5677 C CA . ARG B 1 158 ? -6.113 15.211 12.336 1 75.38 158 ARG B CA 1
ATOM 5678 C C . ARG B 1 158 ? -4.629 14.875 12.305 1 75.38 158 ARG B C 1
ATOM 5680 O O . ARG B 1 158 ? -4.078 14.383 13.297 1 75.38 158 ARG B O 1
ATOM 5687 N N . LEU B 1 159 ? -4.031 15.133 11.195 1 71.75 159 LEU B N 1
ATOM 5688 C CA . LEU B 1 159 ? -2.619 14.789 11.055 1 71.75 159 LEU B CA 1
ATOM 5689 C C . LEU B 1 159 ? -1.732 15.992 11.383 1 71.75 159 LEU B C 1
ATOM 5691 O O . LEU B 1 159 ? -0.505 15.867 11.406 1 71.75 159 LEU B O 1
ATOM 5695 N N . PHE B 1 160 ? -2.309 17.062 11.648 1 66.44 160 PHE B N 1
ATOM 5696 C CA . PHE B 1 160 ? -1.533 18.25 11.969 1 66.44 160 PHE B CA 1
ATOM 5697 C C . PHE B 1 160 ? -0.779 18.078 13.281 1 66.44 160 PHE B C 1
ATOM 5699 O O . PHE B 1 160 ? -1.368 17.688 14.297 1 66.44 160 PHE B O 1
ATOM 5706 N N . PRO B 1 161 ? 0.533 18.281 13.133 1 59.38 161 PRO B N 1
ATOM 5707 C CA . PRO B 1 161 ? 1.34 18.062 14.336 1 59.38 161 PR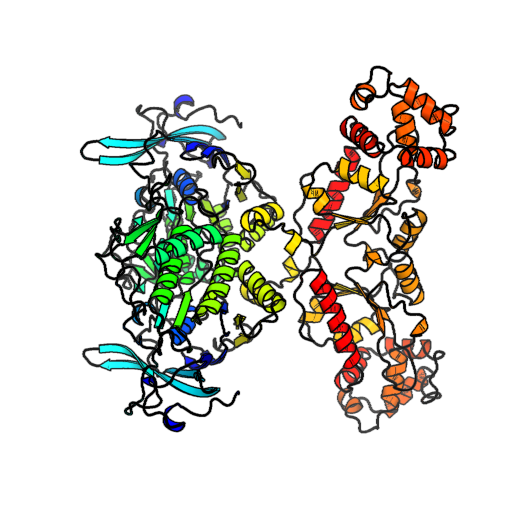O B CA 1
ATOM 5708 C C . PRO B 1 161 ? 0.947 18.984 15.484 1 59.38 161 PRO B C 1
ATOM 5710 O O . PRO B 1 161 ? 0.724 20.188 15.273 1 59.38 161 PRO B O 1
ATOM 5713 N N . ILE B 1 162 ? 0.842 18.438 16.562 1 55.41 162 ILE B N 1
ATOM 5714 C CA . ILE B 1 162 ? 0.423 19.141 17.766 1 55.41 162 ILE B CA 1
ATOM 5715 C C . ILE B 1 162 ? 1.426 20.234 18.094 1 55.41 162 ILE B C 1
ATOM 5717 O O . ILE B 1 162 ? 1.056 21.281 18.656 1 55.41 162 ILE B O 1
ATOM 5721 N N . ILE B 1 163 ? 2.633 20 17.625 1 49.06 163 ILE B N 1
ATOM 5722 C CA . ILE B 1 163 ? 3.709 20.938 17.938 1 49.06 163 ILE B CA 1
ATOM 5723 C C . ILE B 1 163 ? 3.377 22.312 17.359 1 49.06 163 ILE B C 1
ATOM 5725 O O . ILE B 1 163 ? 3.777 23.344 17.922 1 49.06 163 ILE B O 1
ATOM 5729 N N . ASN B 1 164 ? 2.637 22.25 16.297 1 49.72 164 ASN B N 1
ATOM 5730 C CA . ASN B 1 164 ? 2.33 23.516 15.625 1 49.72 164 ASN B CA 1
ATOM 5731 C C . ASN B 1 164 ? 1.071 24.156 16.188 1 49.72 164 ASN B C 1
ATOM 5733 O O . ASN B 1 164 ? 0.541 25.109 15.609 1 49.72 164 ASN B O 1
ATOM 5737 N N . THR B 1 165 ? 0.68 23.391 17.281 1 52.19 165 THR B N 1
ATOM 5738 C CA . THR B 1 165 ? -0.505 23.938 17.922 1 52.19 165 THR B CA 1
ATOM 5739 C C . THR B 1 165 ? -0.175 24.438 19.328 1 52.19 165 THR B C 1
ATOM 5741 O O . THR B 1 165 ? 0.937 24.234 19.828 1 52.19 165 THR B O 1
ATOM 5744 N N . GLU B 1 166 ? -0.862 25.25 19.812 1 45.34 166 GLU B N 1
ATOM 5745 C CA . GLU B 1 166 ? -0.746 25.672 21.203 1 45.34 166 GLU B CA 1
ATOM 5746 C C . GLU B 1 166 ? -1.519 24.734 22.125 1 45.34 166 GLU B C 1
ATOM 5748 O O . GLU B 1 166 ? -2.09 25.172 23.125 1 45.34 166 GLU B O 1
ATOM 5753 N N . ALA B 1 167 ? -1.444 23.406 21.719 1 52.66 167 ALA B N 1
ATOM 5754 C CA . ALA B 1 167 ? -2.275 22.438 22.438 1 52.66 167 ALA B CA 1
ATOM 5755 C C . ALA B 1 167 ? -1.688 22.156 23.828 1 52.66 167 ALA B C 1
ATOM 5757 O O . ALA B 1 167 ? -0.468 22.141 24 1 52.66 167 ALA B O 1
ATOM 5758 N N . SER B 1 168 ? -2.48 22.219 24.859 1 54.25 168 SER B N 1
ATOM 5759 C CA . SER B 1 168 ? -2.098 21.875 26.234 1 54.25 168 SER B CA 1
ATOM 5760 C C . SER B 1 168 ? -2.988 20.766 26.797 1 54.25 168 SER B C 1
ATOM 5762 O O . SER B 1 168 ? -4.086 20.531 26.281 1 54.25 168 SER B O 1
ATOM 5764 N N . GLU B 1 169 ? -2.354 20 27.703 1 56.47 169 GLU B N 1
ATOM 5765 C CA . GLU B 1 169 ? -3.148 19 28.406 1 56.47 169 GLU B CA 1
ATOM 5766 C C . GLU B 1 169 ? -4.387 19.609 29.047 1 56.47 169 GLU B C 1
ATOM 5768 O O . GLU B 1 169 ? -4.316 20.703 29.609 1 56.47 169 GLU B O 1
ATOM 5773 N N . VAL B 1 170 ? -5.508 19.188 28.531 1 55.06 170 VAL B N 1
ATOM 5774 C CA . VAL B 1 170 ? -6.75 19.688 29.125 1 55.06 170 VAL B CA 1
ATOM 5775 C C . VAL B 1 170 ? -7.266 18.703 30.172 1 55.06 170 VAL B C 1
ATOM 5777 O O . VAL B 1 170 ? -7.176 17.484 29.984 1 55.06 170 VAL B O 1
ATOM 5780 N N . ASP B 1 171 ? -7.336 19.078 31.516 1 48.09 171 ASP B N 1
ATOM 5781 C CA . ASP B 1 171 ? -7.961 18.266 32.562 1 48.09 171 ASP B CA 1
ATOM 5782 C C . ASP B 1 171 ? -9.422 17.969 32.25 1 48.09 171 ASP B C 1
ATOM 5784 O O . ASP B 1 171 ? -10.297 18.812 32.438 1 48.09 171 ASP B O 1
ATOM 5788 N N . LEU B 1 172 ? -9.656 17.031 31.344 1 50.72 172 LEU B N 1
ATOM 5789 C CA . LEU B 1 172 ? -11.023 16.625 31.031 1 50.72 172 LEU B CA 1
ATOM 5790 C C . LEU B 1 172 ? -11.617 15.789 32.156 1 50.72 172 LEU B C 1
ATOM 5792 O O . LEU B 1 172 ? -12.57 15.039 31.953 1 50.72 172 LEU B O 1
ATOM 5796 N N . ASN B 1 173 ? -11.086 15.617 33.312 1 48.22 173 ASN B N 1
ATOM 5797 C CA . ASN B 1 173 ? -11.664 14.836 34.375 1 48.22 173 ASN B CA 1
ATOM 5798 C C . ASN B 1 173 ? -13.188 14.867 34.344 1 48.22 173 ASN B C 1
ATOM 5800 O O . ASN B 1 173 ? -13.836 13.867 34.656 1 48.22 173 ASN B O 1
ATOM 5804 N N . SER B 1 174 ? -13.789 15.938 34.094 1 50.84 174 SER B N 1
ATOM 5805 C CA . SER B 1 174 ? -15.227 16.016 34.312 1 50.84 174 SER B CA 1
ATOM 5806 C C . SER B 1 174 ? -15.992 15.516 33.062 1 50.84 174 SER B C 1
ATOM 5808 O O . SER B 1 174 ? -17.156 15.148 33.156 1 50.84 174 SER B O 1
ATOM 5810 N N . THR B 1 175 ? -15.398 15.43 31.922 1 55.16 175 THR B N 1
ATOM 5811 C CA . THR B 1 175 ? -16.297 15.203 30.797 1 55.16 175 THR B CA 1
ATOM 5812 C C . THR B 1 175 ? -16.094 13.812 30.203 1 55.16 175 THR B C 1
ATOM 5814 O O . THR B 1 175 ? -16.984 13.258 29.562 1 55.16 175 THR B O 1
ATOM 5817 N N . MET B 1 176 ? -14.922 13.164 30.547 1 67.88 176 MET B N 1
ATOM 5818 C CA . MET B 1 176 ? -14.766 11.852 29.922 1 67.88 176 MET B CA 1
ATOM 5819 C C . MET B 1 176 ? -15.156 10.742 30.891 1 67.88 176 MET B C 1
ATOM 5821 O O . MET B 1 176 ? -14.578 10.617 31.969 1 67.88 176 MET B O 1
ATOM 5825 N N . SER B 1 177 ? -16.234 10.07 30.531 1 75.88 177 SER B N 1
ATOM 5826 C CA . SER B 1 177 ? -16.688 8.938 31.328 1 75.88 177 SER B CA 1
ATOM 5827 C C . SER B 1 177 ? -15.641 7.816 31.328 1 75.88 177 SER B C 1
ATOM 5829 O O . SER B 1 177 ? -14.789 7.758 30.453 1 75.88 177 SER B O 1
ATOM 5831 N N . SER B 1 178 ? -15.617 7.09 32.375 1 79.19 178 SER B N 1
ATOM 5832 C CA . SER B 1 178 ? -14.727 5.938 32.5 1 79.19 178 SER B CA 1
ATOM 5833 C C . SER B 1 178 ? -14.898 5 31.312 1 79.19 178 SER B C 1
ATOM 5835 O O . SER B 1 178 ? -13.922 4.434 30.812 1 79.19 178 SER B O 1
ATOM 5837 N N . ASP B 1 179 ? -16.109 4.984 30.812 1 82.94 179 ASP B N 1
ATOM 5838 C CA . ASP B 1 179 ? -16.391 4.113 29.672 1 82.94 179 ASP B CA 1
ATOM 5839 C C . ASP B 1 179 ? -15.719 4.637 28.406 1 82.94 179 ASP B C 1
ATOM 5841 O O . ASP B 1 179 ? -15.18 3.861 27.609 1 82.94 179 ASP B O 1
ATOM 5845 N N . THR B 1 180 ? -15.781 5.895 28.328 1 85.44 180 THR B N 1
ATOM 5846 C CA . THR B 1 180 ? -15.172 6.523 27.156 1 85.44 180 THR B CA 1
ATOM 5847 C C . THR B 1 180 ? -13.656 6.336 27.188 1 85.44 180 THR B C 1
ATOM 5849 O O . THR B 1 180 ? -13.047 6.027 26.156 1 85.44 180 THR B O 1
ATOM 5852 N N . GLU B 1 181 ? -13.07 6.469 28.344 1 81.56 181 GLU B N 1
ATOM 5853 C CA . GLU B 1 181 ? -11.633 6.281 28.5 1 81.56 181 GLU B CA 1
ATOM 5854 C C . GLU B 1 181 ? -11.227 4.848 28.172 1 81.56 181 GLU B C 1
ATOM 5856 O O . GLU B 1 181 ? -10.211 4.617 27.5 1 81.56 181 GLU B O 1
ATOM 5861 N N . GLU B 1 182 ? -11.969 3.973 28.641 1 82.81 182 GLU B N 1
ATOM 5862 C CA . GLU B 1 182 ? -11.68 2.564 28.391 1 82.81 182 GLU B CA 1
ATOM 5863 C C . GLU B 1 182 ? -11.781 2.234 26.906 1 82.81 182 GLU B C 1
ATOM 5865 O O . GLU B 1 182 ? -10.992 1.455 26.375 1 82.81 182 GLU B O 1
ATOM 5870 N N . PHE B 1 183 ? -12.766 2.826 26.312 1 88.81 183 PHE B N 1
ATOM 5871 C CA . PHE B 1 183 ? -12.953 2.598 24.891 1 88.81 183 PHE B CA 1
ATOM 5872 C C . PHE B 1 183 ? -11.742 3.08 24.094 1 88.81 183 PHE B C 1
ATOM 5874 O O . PHE B 1 183 ? -11.234 2.361 23.234 1 88.81 183 PHE B O 1
ATOM 5881 N N . ILE B 1 184 ? -11.297 4.234 24.375 1 85.88 184 ILE B N 1
ATOM 5882 C CA . ILE B 1 184 ? -10.188 4.84 23.641 1 85.88 184 ILE B CA 1
ATOM 5883 C C . ILE B 1 184 ? -8.906 4.035 23.891 1 85.88 184 ILE B C 1
ATOM 5885 O O . ILE B 1 184 ? -8.172 3.73 22.953 1 85.88 184 ILE B O 1
ATOM 5889 N N . THR B 1 185 ? -8.703 3.66 25.141 1 81.5 185 THR B N 1
ATOM 5890 C CA . THR B 1 185 ? -7.52 2.881 25.484 1 81.5 185 THR B CA 1
ATOM 5891 C C . THR B 1 185 ? -7.547 1.525 24.781 1 81.5 185 THR B C 1
ATOM 5893 O O . THR B 1 185 ? -6.523 1.062 24.281 1 81.5 185 THR B O 1
ATOM 5896 N N . SER B 1 186 ? -8.688 0.963 24.719 1 83.62 186 SER B N 1
ATOM 5897 C CA . SER B 1 186 ? -8.836 -0.312 24.031 1 83.62 186 SER B CA 1
ATOM 5898 C C . SER B 1 186 ? -8.586 -0.161 22.531 1 83.62 186 SER B C 1
ATOM 5900 O O . SER B 1 186 ? -8.023 -1.061 21.906 1 83.62 186 SER B O 1
ATOM 5902 N N . GLY B 1 187 ? -9.055 0.937 22 1 87.75 187 GLY B N 1
ATOM 5903 C CA . GLY B 1 187 ? -8.805 1.206 20.578 1 87.75 187 GLY B CA 1
ATOM 5904 C C . GLY B 1 187 ? -7.332 1.282 20.234 1 87.75 187 GLY B C 1
ATOM 5905 O O . GLY B 1 187 ? -6.879 0.659 19.281 1 87.75 187 GLY B O 1
ATOM 5906 N N . TYR B 1 188 ? -6.59 2.012 21.078 1 81.94 188 TYR B N 1
ATOM 5907 C CA . TYR B 1 188 ? -5.156 2.137 20.844 1 81.94 188 TYR B CA 1
ATOM 5908 C C . TYR B 1 188 ? -4.469 0.778 20.938 1 81.94 188 TYR B C 1
ATOM 5910 O O . TYR B 1 188 ? -3.592 0.467 20.125 1 81.94 188 TYR B O 1
ATOM 5918 N N . LEU B 1 189 ? -4.855 0.027 21.875 1 79.25 189 LEU B N 1
ATOM 5919 C CA . LEU B 1 189 ? -4.246 -1.28 22.094 1 79.25 189 LEU B CA 1
ATOM 5920 C C . LEU B 1 189 ? -4.562 -2.225 20.938 1 79.25 189 LEU B C 1
ATOM 5922 O O . LEU B 1 189 ? -3.672 -2.918 20.438 1 79.25 189 LEU B O 1
ATOM 5926 N N . ASN B 1 190 ? -5.785 -2.223 20.5 1 83.44 190 ASN B N 1
ATOM 5927 C CA . ASN B 1 190 ? -6.211 -3.156 19.469 1 83.44 190 ASN B CA 1
ATOM 5928 C C . ASN B 1 190 ? -5.656 -2.768 18.094 1 83.44 190 ASN B C 1
ATOM 5930 O O . ASN B 1 190 ? -5.352 -3.635 17.281 1 83.44 190 ASN B O 1
ATOM 5934 N N . ILE B 1 191 ? -5.52 -1.527 17.922 1 85.5 191 ILE B N 1
ATOM 5935 C CA . ILE B 1 191 ? -5.188 -1.067 16.578 1 85.5 191 ILE B CA 1
ATOM 5936 C C . ILE B 1 191 ? -3.672 -0.939 16.438 1 85.5 191 ILE B C 1
ATOM 5938 O O . ILE B 1 191 ? -3.098 -1.365 15.43 1 85.5 191 ILE B O 1
ATOM 5942 N N . MET B 1 192 ? -2.949 -0.358 17.406 1 78 192 MET B N 1
ATOM 5943 C CA . MET B 1 192 ? -1.519 -0.097 17.281 1 78 192 MET B CA 1
ATOM 5944 C C . MET B 1 192 ? -0.718 -0.974 18.234 1 78 192 MET B C 1
ATOM 5946 O O . MET B 1 192 ? 0.515 -0.96 18.219 1 78 192 MET B O 1
ATOM 5950 N N . GLN B 1 193 ? -1.373 -1.759 19.078 1 66.69 193 GLN B N 1
ATOM 5951 C CA . GLN B 1 193 ? -0.711 -2.629 20.047 1 66.69 193 GLN B CA 1
ATOM 5952 C C . GLN B 1 193 ? 0.288 -1.85 20.891 1 66.69 193 GLN B C 1
ATOM 5954 O O . GLN B 1 193 ? 1.418 -2.297 21.094 1 66.69 193 GLN B O 1
ATOM 5959 N N . ARG B 1 194 ? -0.085 -0.607 21.188 1 63.06 194 ARG B N 1
ATOM 5960 C CA . ARG B 1 194 ? 0.782 0.25 21.984 1 63.06 194 ARG B CA 1
ATOM 5961 C C . ARG B 1 194 ? 0.309 0.304 23.438 1 63.06 194 ARG B C 1
ATOM 5963 O O . ARG B 1 194 ? -0.807 0.748 23.719 1 63.06 194 ARG B O 1
ATOM 5970 N N . GLU B 1 195 ? 1.212 -0.131 24.266 1 58.78 195 GLU B N 1
ATOM 5971 C CA . GLU B 1 195 ? 0.884 -0.164 25.688 1 58.78 195 GLU B CA 1
ATOM 5972 C C . GLU B 1 195 ? 0.977 1.228 26.312 1 58.78 195 GLU B C 1
ATOM 5974 O O . GLU B 1 195 ? 0.365 1.492 27.359 1 58.78 195 GLU B O 1
ATOM 5979 N N . ALA B 1 196 ? 1.651 2.09 25.625 1 59.28 196 ALA B N 1
ATOM 5980 C CA . ALA B 1 196 ? 1.891 3.42 26.172 1 59.28 196 ALA B CA 1
ATOM 5981 C C . ALA B 1 196 ? 0.578 4.168 26.391 1 59.28 196 ALA B C 1
ATOM 5983 O O . ALA B 1 196 ? 0.503 5.086 27.203 1 59.28 196 ALA B O 1
ATOM 5984 N N . PHE B 1 197 ? -0.479 3.781 25.75 1 59.53 197 PHE B N 1
ATOM 5985 C CA . PHE B 1 197 ? -1.732 4.523 25.797 1 59.53 197 PHE B CA 1
ATOM 5986 C C . PHE B 1 197 ? -2.707 3.867 26.781 1 59.53 197 PHE B C 1
ATOM 5988 O O . PHE B 1 197 ? -3.914 4.102 26.703 1 59.53 197 PHE B O 1
ATOM 5995 N N . ARG B 1 198 ? -2.225 3.111 27.641 1 55.84 198 ARG B N 1
ATOM 5996 C CA . ARG B 1 198 ? -3.064 2.521 28.672 1 55.84 198 ARG B CA 1
ATOM 5997 C C . ARG B 1 198 ? -3.668 3.6 29.578 1 55.84 198 ARG B C 1
ATOM 5999 O O . ARG B 1 198 ? -4.77 3.434 30.094 1 55.84 198 ARG B O 1
ATOM 6006 N N . VAL B 1 199 ? -2.861 4.652 29.797 1 55.25 199 VAL B N 1
ATOM 6007 C CA . VAL B 1 199 ? -3.365 5.84 30.469 1 55.25 199 VAL B CA 1
ATOM 6008 C C . VAL B 1 199 ? -3.297 7.043 29.531 1 55.25 199 VAL B C 1
ATOM 6010 O O . VAL B 1 199 ? -2.258 7.301 28.922 1 55.25 199 VAL B O 1
ATOM 6013 N N . ILE B 1 200 ? -4.488 7.621 29.359 1 64.38 200 ILE B N 1
ATOM 6014 C CA . ILE B 1 200 ? -4.535 8.656 28.328 1 64.38 200 ILE B CA 1
ATOM 6015 C C . ILE B 1 200 ? -4.926 9.992 28.969 1 64.38 200 ILE B C 1
ATOM 6017 O O . ILE B 1 200 ? -5.527 10.023 30.031 1 64.38 200 ILE B O 1
ATOM 6021 N N . THR B 1 201 ? -4.375 11.039 28.359 1 63.81 201 THR B N 1
ATOM 6022 C CA . THR B 1 201 ? -4.75 12.398 28.719 1 63.81 201 THR B CA 1
ATOM 6023 C C . THR B 1 201 ? -5.215 13.18 27.5 1 63.81 201 THR B C 1
ATOM 6025 O O . THR B 1 201 ? -4.566 13.148 26.453 1 63.81 201 THR B O 1
ATOM 6028 N N . PRO B 1 202 ? -6.355 13.719 27.609 1 57.38 202 PRO B N 1
ATOM 6029 C CA . PRO B 1 202 ? -6.836 14.547 26.5 1 57.38 202 PRO B CA 1
ATOM 6030 C C . PRO B 1 202 ? -5.98 15.797 26.281 1 57.38 202 PRO B C 1
ATOM 6032 O O . PRO B 1 202 ? -5.5 16.391 27.234 1 57.38 202 PRO B O 1
ATOM 6035 N N . VAL B 1 203 ? -5.668 16.078 25.125 1 59.69 203 VAL B N 1
ATOM 6036 C CA . VAL B 1 203 ? -4.875 17.25 24.734 1 59.69 203 VAL B CA 1
ATOM 6037 C C . VAL B 1 203 ? -5.672 18.109 23.766 1 59.69 203 VAL B C 1
ATOM 6039 O O . VAL B 1 203 ? -6.277 17.609 22.828 1 59.69 203 VAL B O 1
ATOM 6042 N N . SER B 1 204 ? -6.012 19.312 24.078 1 54.25 204 SER B N 1
ATOM 6043 C CA . SER B 1 204 ? -6.84 20.172 23.234 1 54.25 204 SER B CA 1
ATOM 6044 C C . SER B 1 204 ? -6.16 21.516 22.984 1 54.25 204 SER B C 1
ATOM 6046 O O . SER B 1 204 ? -5.457 22.031 23.859 1 54.25 204 SER B O 1
ATOM 6048 N N . ASP B 1 205 ? -6.09 21.891 21.672 1 51.34 205 ASP B N 1
ATOM 6049 C CA . ASP B 1 205 ? -5.695 23.266 21.344 1 51.34 205 ASP B CA 1
ATOM 6050 C C . ASP B 1 205 ? -6.906 24.188 21.328 1 51.34 205 ASP B C 1
ATOM 6052 O O . ASP B 1 205 ? -7.527 24.391 20.281 1 51.34 205 ASP B O 1
ATOM 6056 N N . SER B 1 206 ? -7.68 24.359 22.422 1 44.38 206 SER B N 1
ATOM 6057 C CA . SER B 1 206 ? -8.93 25.094 22.562 1 44.38 206 SER B CA 1
ATOM 6058 C C . SER B 1 206 ? -8.789 26.531 22.062 1 44.38 206 SER B C 1
ATOM 6060 O O . SER B 1 206 ? -9.789 27.234 21.891 1 44.38 206 SER B O 1
ATOM 6062 N N . LYS B 1 207 ? -7.723 27.234 22.094 1 46.16 207 LYS B N 1
ATOM 6063 C CA . LYS B 1 207 ? -7.781 28.672 21.906 1 46.16 207 LYS B CA 1
ATOM 6064 C C . LYS B 1 207 ? -8.07 29.031 20.453 1 46.16 207 LYS B C 1
ATOM 6066 O O . LYS B 1 207 ? -8.398 30.188 20.141 1 46.16 207 LYS B O 1
ATOM 6071 N N . LYS B 1 208 ? -7.805 28.125 19.531 1 45.66 208 LYS B N 1
ATOM 6072 C CA . LYS B 1 208 ? -8.102 28.547 18.156 1 45.66 208 LYS B CA 1
ATOM 6073 C C . LYS B 1 208 ? -9.117 27.609 17.5 1 45.66 208 LYS B C 1
ATOM 6075 O O . LYS B 1 208 ? -9.172 26.422 17.828 1 45.66 208 LYS B O 1
ATOM 6080 N N . SER B 1 209 ? -10.227 28.109 17.078 1 41.66 209 SER B N 1
ATOM 6081 C CA . SER B 1 209 ? -11.352 27.469 16.422 1 41.66 209 SER B CA 1
ATOM 6082 C C . SER B 1 209 ? -10.922 26.203 15.688 1 41.66 209 SER B C 1
ATOM 6084 O O . SER B 1 209 ? -11.703 25.25 15.555 1 41.66 209 SER B O 1
ATOM 6086 N N . ALA B 1 210 ? -9.883 26.25 15.062 1 44.47 210 ALA B N 1
ATOM 6087 C CA . ALA B 1 210 ? -9.422 25.125 14.266 1 44.47 210 ALA B CA 1
ATOM 6088 C C . ALA B 1 210 ? -8.461 24.25 15.062 1 44.47 210 ALA B C 1
ATOM 6090 O O . ALA B 1 210 ? -7.621 23.562 14.484 1 44.47 210 ALA B O 1
ATOM 6091 N N . GLY B 1 211 ? -8.75 24.203 16.375 1 50.25 211 GLY B N 1
ATOM 6092 C CA . GLY B 1 211 ? -7.777 23.562 17.25 1 50.25 211 GLY B CA 1
ATOM 6093 C C . GLY B 1 211 ? -7.832 22.047 17.203 1 50.25 211 GLY B C 1
ATOM 6094 O O . GLY B 1 211 ? -8.883 21.469 16.938 1 50.25 211 GLY B O 1
ATOM 6095 N N . LYS B 1 212 ? -6.711 21.422 17.109 1 58.44 212 LYS B N 1
ATOM 6096 C CA . LYS B 1 212 ? -6.594 19.969 17.094 1 58.44 212 LYS B CA 1
ATOM 6097 C C . LYS B 1 212 ? -6.742 19.391 18.5 1 58.44 212 LYS B C 1
ATOM 6099 O O . LYS B 1 212 ? -6.148 19.891 19.453 1 58.44 212 LYS B O 1
ATOM 6104 N N . ASN B 1 213 ? -7.852 18.562 18.719 1 55.19 213 ASN B N 1
ATOM 6105 C CA . ASN B 1 213 ? -8.062 17.812 19.953 1 55.19 213 ASN B CA 1
ATOM 6106 C C . ASN B 1 213 ? -7.664 16.359 19.797 1 55.19 213 ASN B C 1
ATOM 6108 O O . ASN B 1 213 ? -8.078 15.695 18.844 1 55.19 213 ASN B O 1
ATOM 6112 N N . THR B 1 214 ? -6.672 16.031 20.625 1 61.5 214 THR B N 1
ATOM 6113 C CA . THR B 1 214 ? -6.25 14.633 20.547 1 61.5 214 THR B CA 1
ATOM 6114 C C . THR B 1 214 ? -5.969 14.086 21.953 1 61.5 214 THR B C 1
ATOM 6116 O O . THR B 1 214 ? -6.477 14.609 22.938 1 61.5 214 THR B O 1
ATOM 6119 N N . ILE B 1 215 ? -5.531 12.797 21.969 1 65.06 215 ILE B N 1
ATOM 6120 C CA . ILE B 1 215 ? -5.215 12.086 23.203 1 65.06 215 ILE B CA 1
ATOM 6121 C C . ILE B 1 215 ? -3.729 11.734 23.234 1 65.06 215 ILE B C 1
ATOM 6123 O O . ILE B 1 215 ? -3.143 11.398 22.203 1 65.06 215 ILE B O 1
ATOM 6127 N N . GLY B 1 216 ? -3.15 12.109 24.297 1 62.75 216 GLY B N 1
ATOM 6128 C CA . GLY B 1 216 ? -1.772 11.695 24.5 1 62.75 216 GLY B CA 1
ATOM 6129 C C . GLY B 1 216 ? -1.607 10.727 25.656 1 62.75 216 GLY B C 1
ATOM 6130 O O . GLY B 1 216 ? -2.523 10.547 26.469 1 62.75 216 GLY B O 1
ATOM 6131 N N . PRO B 1 217 ? -0.561 9.82 25.531 1 57.69 217 PRO B N 1
ATOM 6132 C CA . PRO B 1 217 ? -0.297 8.922 26.656 1 57.69 217 PRO B CA 1
ATOM 6133 C 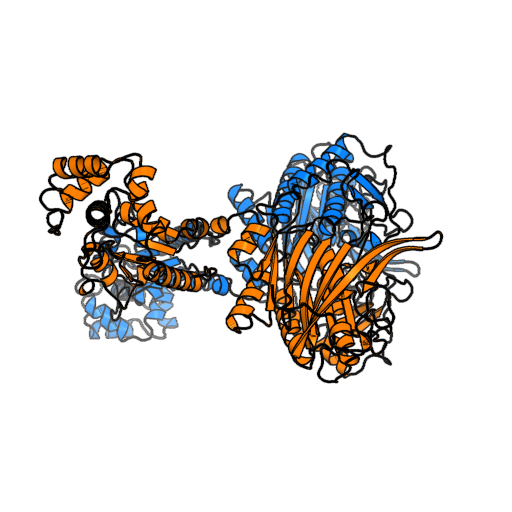C . PRO B 1 217 ? 0.025 9.68 27.953 1 57.69 217 PRO B C 1
ATOM 6135 O O . PRO B 1 217 ? 0.575 10.781 27.906 1 57.69 217 PRO B O 1
ATOM 6138 N N . LYS B 1 218 ? -0.625 9.156 28.984 1 60.16 218 LYS B N 1
ATOM 6139 C CA . LYS B 1 218 ? -0.299 9.656 30.312 1 60.16 218 LYS B CA 1
ATOM 6140 C C . LYS B 1 218 ? 0.611 8.688 31.062 1 60.16 218 LYS B C 1
ATOM 6142 O O . LYS B 1 218 ? 0.433 7.469 30.984 1 60.16 218 LYS B O 1
ATOM 6147 N N . ASP B 1 219 ? 1.698 9.133 31.562 1 51.41 219 ASP B N 1
ATOM 6148 C CA . ASP B 1 219 ? 2.59 8.352 32.406 1 51.41 219 ASP B CA 1
ATOM 6149 C C . ASP B 1 219 ? 3.459 7.41 31.578 1 51.41 219 ASP B C 1
ATOM 6151 O O . ASP B 1 219 ? 3.795 6.312 32.031 1 51.41 219 ASP B O 1
ATOM 6155 N N . ALA B 1 220 ? 3.484 7.582 30.344 1 54.69 220 ALA B N 1
ATOM 6156 C CA . ALA B 1 220 ? 4.348 6.766 29.5 1 54.69 220 ALA B CA 1
ATOM 6157 C C . ALA B 1 220 ? 5.727 7.402 29.344 1 54.69 220 ALA B C 1
ATOM 6159 O O . ALA B 1 220 ? 6.004 8.445 29.938 1 54.69 220 ALA B O 1
ATOM 6160 N N . LEU B 1 221 ? 6.566 6.621 28.797 1 50.25 221 LEU B N 1
ATOM 6161 C CA . LEU B 1 221 ? 7.93 7.094 28.578 1 50.25 221 LEU B CA 1
ATOM 6162 C C . LEU B 1 221 ? 7.945 8.367 27.75 1 50.25 221 LEU B C 1
ATOM 6164 O O . LEU B 1 221 ? 8.945 9.094 27.734 1 50.25 221 LEU B O 1
ATOM 6168 N N . TYR B 1 222 ? 6.738 8.586 27.125 1 55.69 222 TYR B N 1
ATOM 6169 C CA . TYR B 1 222 ? 6.664 9.82 26.344 1 55.69 222 TYR B CA 1
ATOM 6170 C C . TYR B 1 222 ? 5.293 10.469 26.484 1 55.69 222 TYR B C 1
ATOM 6172 O O . TYR B 1 222 ? 4.336 9.82 26.922 1 55.69 222 TYR B O 1
ATOM 6180 N N . ASP B 1 223 ? 5.297 11.82 26.406 1 56.84 223 ASP B N 1
ATOM 6181 C CA . ASP B 1 223 ? 4.047 12.57 26.516 1 56.84 223 ASP B CA 1
ATOM 6182 C C . ASP B 1 223 ? 3.521 12.969 25.141 1 56.84 223 ASP B C 1
ATOM 6184 O O . ASP B 1 223 ? 4.031 12.5 24.109 1 56.84 223 ASP B O 1
ATOM 6188 N N . PHE B 1 224 ? 2.404 13.688 25.125 1 55.5 224 PHE B N 1
ATOM 6189 C CA . PHE B 1 224 ? 1.67 14.039 23.922 1 55.5 224 PHE B CA 1
ATOM 6190 C C . PHE B 1 224 ? 2.566 14.781 22.938 1 55.5 224 PHE B C 1
ATOM 6192 O O . PHE B 1 224 ? 2.324 14.766 21.734 1 55.5 224 PHE B O 1
ATOM 6199 N N . ASN B 1 225 ? 3.592 15.242 23.438 1 56.56 225 ASN B N 1
ATOM 6200 C CA . ASN B 1 225 ? 4.496 15.984 22.562 1 56.56 225 ASN B CA 1
ATOM 6201 C C . ASN B 1 225 ? 5.352 15.047 21.719 1 56.56 225 ASN B C 1
ATOM 6203 O O . ASN B 1 225 ? 5.863 15.445 20.672 1 56.56 225 ASN B O 1
ATOM 6207 N N . SER B 1 226 ? 5.344 13.836 22.203 1 59.94 226 SER B N 1
ATOM 6208 C CA . SER B 1 226 ? 6.262 12.914 21.531 1 59.94 226 SER B CA 1
ATOM 6209 C C . SER B 1 226 ? 5.508 11.852 20.734 1 59.94 226 SER B C 1
ATOM 6211 O O . SER B 1 226 ? 6.102 10.883 20.266 1 59.94 226 SER B O 1
ATOM 6213 N N . ILE B 1 227 ? 4.25 12.195 20.609 1 63.75 227 ILE B N 1
ATOM 6214 C CA . ILE B 1 227 ? 3.486 11.148 19.953 1 63.75 227 ILE B CA 1
ATOM 6215 C C . ILE B 1 227 ? 3.646 11.266 18.438 1 63.75 227 ILE B C 1
ATOM 6217 O O . ILE B 1 227 ? 3.877 12.359 17.906 1 63.75 227 ILE B O 1
ATOM 6221 N N . SER B 1 228 ? 3.584 10.188 17.797 1 70.75 228 SER B N 1
ATOM 6222 C CA . SER B 1 228 ? 3.697 10.164 16.344 1 70.75 228 SER B CA 1
ATOM 6223 C C . SER B 1 228 ? 2.418 10.664 15.68 1 70.75 228 SER B C 1
ATOM 6225 O O . SER B 1 228 ? 1.358 10.695 16.312 1 70.75 228 SER B O 1
ATOM 6227 N N . SER B 1 229 ? 2.545 11.141 14.469 1 72.88 229 SER B N 1
ATOM 6228 C CA . SER B 1 229 ? 1.401 11.586 13.688 1 72.88 229 SER B CA 1
ATOM 6229 C C . SER B 1 229 ? 0.352 10.492 13.555 1 72.88 229 SER B C 1
ATOM 6231 O O . SER B 1 229 ? -0.85 10.766 13.57 1 72.88 229 SER B O 1
ATOM 6233 N N . GLY B 1 230 ? 0.843 9.258 13.461 1 77 230 GLY B N 1
ATOM 6234 C CA . GLY B 1 230 ? -0.091 8.141 13.383 1 77 230 GLY B CA 1
ATOM 6235 C C . GLY B 1 230 ? -0.885 7.941 14.656 1 77 230 GLY B C 1
ATOM 6236 O O . GLY B 1 230 ? -2.094 7.707 14.609 1 77 230 GLY B O 1
ATOM 6237 N N . GLU B 1 231 ? -0.22 8.078 15.719 1 75.88 231 GLU B N 1
ATOM 6238 C CA . GLU B 1 231 ? -0.877 7.938 17.016 1 75.88 231 GLU B CA 1
ATOM 6239 C C . GLU B 1 231 ? -1.86 9.078 17.266 1 75.88 231 GLU B C 1
ATOM 6241 O O . GLU B 1 231 ? -2.957 8.859 17.781 1 75.88 231 GLU B O 1
ATOM 6246 N N . ASP B 1 232 ? -1.429 10.148 16.891 1 77.31 232 ASP B N 1
ATOM 6247 C CA . ASP B 1 232 ? -2.289 11.32 17.016 1 77.31 232 ASP B CA 1
ATOM 6248 C C . ASP B 1 232 ? -3.537 11.188 16.141 1 77.31 232 ASP B C 1
ATOM 6250 O O . ASP B 1 232 ? -4.648 11.477 16.594 1 77.31 232 ASP B O 1
ATOM 6254 N N . SER B 1 233 ? -3.365 10.844 14.969 1 83.62 233 SER B N 1
ATOM 6255 C CA . SER B 1 233 ? -4.473 10.656 14.031 1 83.62 233 SER B CA 1
ATOM 6256 C C . SER B 1 233 ? -5.461 9.617 14.555 1 83.62 233 SER B C 1
ATOM 6258 O O . SER B 1 233 ? -6.676 9.812 14.477 1 83.62 233 SER B O 1
ATOM 6260 N N . LEU B 1 234 ? -4.934 8.578 15.102 1 86.94 234 LEU B N 1
ATOM 6261 C CA . LEU B 1 234 ? -5.789 7.535 15.656 1 86.94 234 LEU B CA 1
ATOM 6262 C C . LEU B 1 234 ? -6.578 8.055 16.844 1 86.94 234 LEU B C 1
ATOM 6264 O O . LEU B 1 234 ? -7.762 7.746 17 1 86.94 234 LEU B O 1
ATOM 6268 N N . GLY B 1 235 ? -5.879 8.797 17.672 1 84.62 235 GLY B N 1
ATOM 6269 C CA . GLY B 1 235 ? -6.574 9.398 18.812 1 84.62 235 GLY B CA 1
ATOM 6270 C C . GLY B 1 235 ? -7.77 10.234 18.391 1 84.62 235 GLY B C 1
ATOM 6271 O O . GLY B 1 235 ? -8.828 10.164 19.031 1 84.62 235 GLY B O 1
ATOM 6272 N N . TYR B 1 236 ? -7.602 10.961 17.391 1 85.38 236 TYR B N 1
ATOM 6273 C CA . TYR B 1 236 ? -8.68 11.789 16.875 1 85.38 236 TYR B CA 1
ATOM 6274 C C . TYR B 1 236 ? -9.859 10.93 16.422 1 85.38 236 TYR B C 1
ATOM 6276 O O . TYR B 1 236 ? -11.008 11.227 16.75 1 85.38 236 TYR B O 1
ATOM 6284 N N . ILE B 1 237 ? -9.602 9.898 15.742 1 91.31 237 ILE B N 1
ATOM 6285 C CA . ILE B 1 237 ? -10.633 9 15.234 1 91.31 237 ILE B CA 1
ATOM 6286 C C . ILE B 1 237 ? -11.352 8.32 16.391 1 91.31 237 ILE B C 1
ATOM 6288 O O . ILE B 1 237 ? -12.586 8.273 16.422 1 91.31 237 ILE B O 1
ATOM 6292 N N . LEU B 1 238 ? -10.594 7.902 17.375 1 90.06 238 LEU B N 1
ATOM 6293 C CA . LEU B 1 238 ? -11.172 7.211 18.516 1 90.06 238 LEU B CA 1
ATOM 6294 C C . LEU B 1 238 ? -12.047 8.148 19.344 1 90.06 238 LEU B C 1
ATOM 6296 O O . LEU B 1 238 ? -13.102 7.75 19.844 1 90.06 238 LEU B O 1
ATOM 6300 N N . CYS B 1 239 ? -11.617 9.375 19.422 1 88.5 239 CYS B N 1
ATOM 6301 C CA . CYS B 1 239 ? -12.414 10.352 20.141 1 88.5 239 CYS B CA 1
ATOM 6302 C C . CYS B 1 239 ? -13.75 10.594 19.453 1 88.5 239 CYS B C 1
ATOM 6304 O O . CYS B 1 239 ? -14.789 10.711 20.109 1 88.5 239 CYS B O 1
ATOM 6306 N N . LYS B 1 240 ? -13.727 10.672 18.188 1 91.88 240 LYS B N 1
ATOM 6307 C CA . LYS B 1 240 ? -14.961 10.844 17.438 1 91.88 240 LYS B CA 1
ATOM 6308 C C . LYS B 1 240 ? -15.875 9.633 17.578 1 91.88 240 LYS B C 1
ATOM 6310 O O . LYS B 1 240 ? -17.094 9.766 17.734 1 91.88 240 LYS B O 1
ATOM 6315 N N . MET B 1 241 ? -15.305 8.484 17.531 1 94.81 241 MET B N 1
ATOM 6316 C CA . MET B 1 241 ? -16.078 7.254 17.719 1 94.81 241 MET B CA 1
ATOM 6317 C C . MET B 1 241 ? -16.75 7.242 19.094 1 94.81 241 MET B C 1
ATOM 6319 O O . MET B 1 241 ? -17.938 6.922 19.203 1 94.81 241 MET B O 1
ATOM 6323 N N . ALA B 1 242 ? -15.977 7.594 20.047 1 92.12 242 ALA B N 1
ATOM 6324 C CA . ALA B 1 242 ? -16.516 7.648 21.391 1 92.12 242 ALA B CA 1
ATOM 6325 C C . ALA B 1 242 ? -17.672 8.656 21.484 1 92.12 242 ALA B C 1
ATOM 6327 O O . ALA B 1 242 ? -18.656 8.414 22.172 1 92.12 242 ALA B O 1
ATOM 6328 N N . ALA B 1 243 ? -17.5 9.727 20.859 1 91.94 243 ALA B N 1
ATOM 6329 C CA . ALA B 1 243 ? -18.531 10.766 20.859 1 91.94 243 ALA B CA 1
ATOM 6330 C C . ALA B 1 243 ? -19.828 10.242 20.266 1 91.94 243 ALA B C 1
ATOM 6332 O O . ALA B 1 243 ? -20.922 10.531 20.766 1 91.94 243 ALA B O 1
ATOM 6333 N N . PHE B 1 244 ? -19.75 9.508 19.188 1 95.19 244 PHE B N 1
ATOM 6334 C CA . PHE B 1 244 ? -20.938 8.891 18.594 1 95.19 244 PHE B CA 1
ATOM 6335 C C . PHE B 1 244 ? -21.625 7.984 19.594 1 95.19 244 PHE B C 1
ATOM 6337 O O . PHE B 1 244 ? -22.859 8 19.703 1 95.19 244 PHE B O 1
ATOM 6344 N N . GLN B 1 245 ? -20.859 7.23 20.297 1 93.44 245 GLN B N 1
ATOM 6345 C CA . GLN B 1 245 ? -21.406 6.297 21.281 1 93.44 245 GLN B CA 1
ATOM 6346 C C . GLN B 1 245 ? -22.125 7.035 22.391 1 93.44 245 GLN B C 1
ATOM 6348 O O . GLN B 1 245 ? -23.203 6.617 22.828 1 93.44 245 GLN B O 1
ATOM 6353 N N . ASP B 1 246 ? -21.562 8.07 22.766 1 91.31 246 ASP B N 1
ATOM 6354 C CA . ASP B 1 246 ? -22.094 8.828 23.891 1 91.31 246 ASP B CA 1
ATOM 6355 C C . ASP B 1 246 ? -23.375 9.578 23.5 1 91.31 246 ASP B C 1
ATOM 6357 O O . ASP B 1 246 ? -24.156 9.969 24.359 1 91.31 246 ASP B O 1
ATOM 6361 N N . ASN B 1 247 ? -23.562 9.781 22.203 1 93.69 247 ASN B N 1
ATOM 6362 C CA . ASN B 1 247 ? -24.672 10.609 21.75 1 93.69 247 ASN B CA 1
ATOM 6363 C C . ASN B 1 247 ? -25.719 9.797 21 1 93.69 247 ASN B C 1
ATOM 6365 O O . ASN B 1 247 ? -26.484 10.336 20.203 1 93.69 247 ASN B O 1
ATOM 6369 N N . LYS B 1 248 ? -25.75 8.586 21.25 1 93.44 248 LYS B N 1
ATOM 6370 C CA . LYS B 1 248 ? -26.734 7.73 20.609 1 93.44 248 LYS B CA 1
ATOM 6371 C C . LYS B 1 248 ? -28.156 8.117 21.016 1 93.44 248 LYS B C 1
ATOM 6373 O O . LYS B 1 248 ? -28.406 8.453 22.172 1 93.44 248 LYS B O 1
ATOM 6378 N N . VAL B 1 249 ? -29.031 8.031 20.047 1 91.81 249 VAL B N 1
ATOM 6379 C CA . VAL B 1 249 ? -30.453 8.25 20.312 1 91.81 249 VAL B CA 1
ATOM 6380 C C . VAL B 1 249 ? -31.094 6.957 20.812 1 91.81 249 VAL B C 1
ATOM 6382 O O . VAL B 1 249 ? -31.969 6.984 21.672 1 91.81 249 VAL B O 1
ATOM 6385 N N . ASP B 1 250 ? -30.688 5.848 20.344 1 86.88 250 ASP B N 1
ATOM 6386 C CA . ASP B 1 250 ? -31.062 4.504 20.781 1 86.88 250 ASP B CA 1
ATOM 6387 C C . ASP B 1 250 ? -32.531 4.254 20.562 1 86.88 250 ASP B C 1
ATOM 6389 O O . ASP B 1 250 ? -33.25 3.842 21.484 1 86.88 250 ASP B O 1
ATOM 6393 N N . ASP B 1 251 ? -33.094 4.57 19.391 1 88.56 251 ASP B N 1
ATOM 6394 C CA . ASP B 1 251 ? -34.469 4.32 19.047 1 88.56 251 ASP B CA 1
ATOM 6395 C C . ASP B 1 251 ? -34.594 3.223 17.984 1 88.56 251 ASP B C 1
ATOM 6397 O O . ASP B 1 251 ? -35.625 3.074 17.359 1 88.56 251 ASP B O 1
ATOM 6401 N N . GLY B 1 252 ? -33.469 2.525 17.703 1 89.69 252 GLY B N 1
ATOM 6402 C CA . GLY B 1 252 ? -33.469 1.412 16.781 1 89.69 252 GLY B CA 1
ATOM 6403 C C . GLY B 1 252 ? -33.094 1.819 15.359 1 89.69 252 GLY B C 1
ATOM 6404 O O . GLY B 1 252 ? -32.844 0.965 14.508 1 89.69 252 GLY B O 1
ATOM 6405 N N . ALA B 1 253 ? -33.062 3.094 15.117 1 94.25 253 ALA B N 1
ATOM 6406 C CA . ALA B 1 253 ? -32.719 3.615 13.797 1 94.25 253 ALA B CA 1
ATOM 6407 C C . ALA B 1 253 ? -31.203 3.814 13.664 1 94.25 253 ALA B C 1
ATOM 6409 O O . ALA B 1 253 ? -30.453 3.518 14.594 1 94.25 253 ALA B O 1
ATOM 6410 N N . LEU B 1 254 ? -30.828 4.207 12.461 1 96.31 254 LEU B N 1
ATOM 6411 C CA . LEU B 1 254 ? -29.438 4.59 12.219 1 96.31 254 LEU B CA 1
ATOM 6412 C C . LEU B 1 254 ? -29.016 5.711 13.164 1 96.31 254 LEU B C 1
ATOM 6414 O O . LEU B 1 254 ? -29.766 6.672 13.367 1 96.31 254 LEU B O 1
ATOM 6418 N N . GLU B 1 255 ? -27.828 5.555 13.75 1 96.88 255 GLU B N 1
ATOM 6419 C CA . GLU B 1 255 ? -27.406 6.488 14.789 1 96.88 255 GLU B CA 1
ATOM 6420 C C . GLU B 1 255 ? -26.484 7.562 14.219 1 96.88 255 GLU B C 1
ATOM 6422 O O . GLU B 1 255 ? -26.297 8.617 14.836 1 96.88 255 GLU B O 1
ATOM 6427 N N . GLY B 1 256 ? -25.906 7.266 13.07 1 97 256 GLY B N 1
ATOM 6428 C CA . GLY B 1 256 ? -25.031 8.305 12.539 1 97 256 GLY B CA 1
ATOM 6429 C C . GLY B 1 256 ? -24.25 7.852 11.32 1 97 256 GLY B C 1
ATOM 6430 O O . GLY B 1 256 ? -24.359 6.699 10.891 1 97 256 GLY B O 1
ATOM 6431 N N . ILE B 1 257 ? -23.547 8.805 10.727 1 97.25 257 ILE B N 1
ATOM 6432 C CA . ILE B 1 257 ? -22.594 8.586 9.641 1 97.25 257 ILE B CA 1
ATOM 6433 C C . ILE B 1 257 ? -21.25 9.195 10 1 97.25 257 ILE B C 1
ATOM 6435 O O . ILE B 1 257 ? -21.156 10.375 10.352 1 97.25 257 ILE B O 1
ATOM 6439 N N . PHE B 1 258 ? -20.266 8.398 10.016 1 97.38 258 PHE B N 1
ATOM 6440 C CA . PHE B 1 258 ? -18.906 8.852 10.289 1 97.38 258 PHE B CA 1
ATOM 6441 C C . PHE B 1 258 ? -18.062 8.82 9.031 1 97.38 258 PHE B C 1
ATOM 6443 O O . PHE B 1 258 ? -17.766 7.75 8.492 1 97.38 258 PHE B O 1
ATOM 6450 N N . CYS B 1 259 ? -17.688 10.023 8.547 1 95.88 259 CYS B N 1
ATOM 6451 C CA . CYS B 1 259 ? -16.891 10.164 7.336 1 95.88 259 CYS B CA 1
ATOM 6452 C C . CYS B 1 259 ? -15.43 10.414 7.676 1 95.88 259 CYS B C 1
ATOM 6454 O O . CYS B 1 259 ? -15.109 11.305 8.461 1 95.88 259 CYS B O 1
ATOM 6456 N N . ILE B 1 260 ? -14.508 9.609 7.117 1 95.12 260 ILE B N 1
ATOM 6457 C CA . ILE B 1 260 ? -13.078 9.727 7.371 1 95.12 260 ILE B CA 1
ATOM 6458 C C . ILE B 1 260 ? -12.328 9.859 6.047 1 95.12 260 ILE B C 1
ATOM 6460 O O . ILE B 1 260 ? -12.336 8.945 5.227 1 95.12 260 ILE B O 1
ATOM 6464 N N . ASP B 1 261 ? -11.703 10.945 5.875 1 90.81 261 ASP B N 1
ATOM 6465 C CA . ASP B 1 261 ? -10.891 11.156 4.676 1 90.81 261 ASP B CA 1
ATOM 6466 C C . ASP B 1 261 ? -9.516 10.508 4.82 1 90.81 261 ASP B C 1
ATOM 6468 O O . ASP B 1 261 ? -8.836 10.703 5.828 1 90.81 261 ASP B O 1
ATOM 6472 N N . GLU B 1 262 ? -9.148 9.711 3.822 1 89.94 262 GLU B N 1
ATOM 6473 C CA . GLU B 1 262 ? -7.871 9 3.805 1 89.94 262 GLU B CA 1
ATOM 6474 C C . GLU B 1 262 ? -7.617 8.289 5.129 1 89.94 262 GLU B C 1
ATOM 6476 O O . GLU B 1 262 ? -6.68 8.625 5.852 1 89.94 262 GLU B O 1
ATOM 6481 N N . ILE B 1 263 ? -8.297 7.266 5.379 1 94.06 263 ILE B N 1
ATOM 6482 C CA . ILE B 1 263 ? -8.359 6.562 6.652 1 94.06 263 ILE B CA 1
ATOM 6483 C C . ILE B 1 263 ? -6.984 5.988 6.988 1 94.06 263 ILE B C 1
ATOM 6485 O O . ILE B 1 263 ? -6.629 5.855 8.164 1 94.06 263 ILE B O 1
ATOM 6489 N N . GLU B 1 264 ? -6.16 5.711 5.996 1 90.56 264 GLU B N 1
ATOM 6490 C CA . GLU B 1 264 ? -4.875 5.055 6.215 1 90.56 264 GLU B CA 1
ATOM 6491 C C . GLU B 1 264 ? -3.799 6.062 6.609 1 90.56 264 GLU B C 1
ATOM 6493 O O . GLU B 1 264 ? -2.723 5.68 7.074 1 90.56 264 GLU B O 1
ATOM 6498 N N . ALA B 1 265 ? -4.059 7.301 6.422 1 87 265 ALA B N 1
ATOM 6499 C CA . ALA B 1 265 ? -3.014 8.312 6.551 1 87 265 ALA B CA 1
ATOM 6500 C C . ALA B 1 265 ? -2.318 8.211 7.906 1 87 265 ALA B C 1
ATOM 6502 O O . ALA B 1 265 ? -2.977 8.172 8.945 1 87 265 ALA B O 1
ATOM 6503 N N . GLY B 1 266 ? -0.971 8.094 7.859 1 85 266 GLY B N 1
ATOM 6504 C CA . GLY B 1 266 ? -0.162 8.07 9.07 1 85 266 GLY B CA 1
ATOM 6505 C C . GLY B 1 266 ? -0.051 6.684 9.68 1 85 266 GLY B C 1
ATOM 6506 O O . GLY B 1 266 ? 0.684 6.484 10.648 1 85 266 GLY B O 1
ATOM 6507 N N . LEU B 1 267 ? -0.75 5.727 9.133 1 88.19 267 LEU B N 1
ATOM 6508 C CA . LEU B 1 267 ? -0.788 4.402 9.742 1 88.19 267 LEU B CA 1
ATOM 6509 C C . LEU B 1 267 ? 0.022 3.402 8.922 1 88.19 267 LEU B C 1
ATOM 6511 O O . LEU B 1 267 ? -0.006 3.434 7.691 1 88.19 267 LEU B O 1
ATOM 6515 N N . HIS B 1 268 ? 0.734 2.561 9.656 1 84.12 268 HIS B N 1
ATOM 6516 C CA . HIS B 1 268 ? 1.379 1.439 8.984 1 84.12 268 HIS B CA 1
ATOM 6517 C C . HIS B 1 268 ? 0.369 0.354 8.633 1 84.12 268 HIS B C 1
ATOM 6519 O O . HIS B 1 268 ? -0.738 0.328 9.172 1 84.12 268 HIS B O 1
ATOM 6525 N N . PRO B 1 269 ? 0.667 -0.599 7.75 1 82.56 269 PRO B N 1
ATOM 6526 C CA . PRO B 1 269 ? -0.292 -1.528 7.148 1 82.56 269 PRO B CA 1
ATOM 6527 C C . PRO B 1 269 ? -1.071 -2.33 8.188 1 82.56 269 PRO B C 1
ATOM 6529 O O . PRO B 1 269 ? -2.301 -2.408 8.117 1 82.56 269 PRO B O 1
ATOM 6532 N N . ILE B 1 270 ? -0.485 -2.855 9.18 1 80.38 270 ILE B N 1
ATOM 6533 C CA . ILE B 1 270 ? -1.202 -3.66 10.156 1 80.38 270 ILE B CA 1
ATOM 6534 C C . ILE B 1 270 ? -2.18 -2.777 10.93 1 80.38 270 ILE B C 1
ATOM 6536 O O . ILE B 1 270 ? -3.287 -3.209 11.258 1 80.38 270 ILE B O 1
ATOM 6540 N N . ALA B 1 271 ? -1.744 -1.656 11.25 1 86.12 271 ALA B N 1
ATOM 6541 C CA . ALA B 1 271 ? -2.629 -0.727 11.953 1 86.12 271 ALA B CA 1
ATOM 6542 C C . ALA B 1 271 ? -3.83 -0.357 11.086 1 86.12 271 ALA B C 1
ATOM 6544 O O . ALA B 1 271 ? -4.93 -0.139 11.602 1 86.12 271 ALA B O 1
ATOM 6545 N N . GLN B 1 272 ? -3.609 -0.229 9.742 1 90.5 272 GLN B N 1
ATOM 6546 C CA . GLN B 1 272 ? -4.711 0.029 8.82 1 90.5 272 GLN B CA 1
ATOM 6547 C C . GLN B 1 272 ? -5.754 -1.082 8.883 1 90.5 272 GLN B C 1
ATOM 6549 O O . GLN B 1 272 ? -6.953 -0.81 8.977 1 90.5 272 GLN B O 1
ATOM 6554 N N . GLU B 1 273 ? -5.27 -2.307 8.914 1 85.69 273 GLU B N 1
ATOM 6555 C CA . GLU B 1 273 ? -6.152 -3.467 8.984 1 85.69 273 GLU B CA 1
ATOM 6556 C C . GLU B 1 273 ? -6.938 -3.484 10.297 1 85.69 273 GLU B C 1
ATOM 6558 O O . GLU B 1 273 ? -8.148 -3.701 10.297 1 85.69 273 GLU B O 1
ATOM 6563 N N . ASN B 1 274 ? -6.188 -3.307 11.32 1 88.94 274 ASN B N 1
ATOM 6564 C CA . ASN B 1 274 ? -6.801 -3.34 12.641 1 88.94 274 ASN B CA 1
ATOM 6565 C C . ASN B 1 274 ? -7.844 -2.238 12.797 1 88.94 274 ASN B C 1
ATOM 6567 O O . ASN B 1 274 ? -8.906 -2.461 13.391 1 88.94 274 ASN B O 1
ATOM 6571 N N . LEU B 1 275 ? -7.496 -1.09 12.32 1 94.31 275 LEU B N 1
ATOM 6572 C CA . LEU B 1 275 ? -8.445 0.012 12.391 1 94.31 275 LEU B CA 1
ATOM 6573 C C . LEU B 1 275 ? -9.711 -0.308 11.594 1 94.31 275 LEU B C 1
ATOM 6575 O O . LEU B 1 275 ? -10.82 -0.061 12.062 1 94.31 275 LEU B O 1
ATOM 6579 N N . PHE B 1 276 ? -9.562 -0.881 10.438 1 94.44 276 PHE B N 1
ATOM 6580 C CA . PHE B 1 276 ? -10.703 -1.257 9.609 1 94.44 276 PHE B CA 1
ATOM 6581 C C . PHE B 1 276 ? -11.609 -2.234 10.344 1 94.44 276 PHE B C 1
ATOM 6583 O O . PHE B 1 276 ? -12.828 -2.051 10.375 1 94.44 276 PHE B O 1
ATOM 6590 N N . ASP B 1 277 ? -10.992 -3.229 10.867 1 90.5 277 ASP B N 1
ATOM 6591 C CA . ASP B 1 277 ? -11.75 -4.246 11.586 1 90.5 277 ASP B CA 1
ATOM 6592 C C . ASP B 1 277 ? -12.445 -3.652 12.812 1 90.5 277 ASP B C 1
ATOM 6594 O O . ASP B 1 277 ? -13.586 -3.99 13.117 1 90.5 277 ASP B O 1
ATOM 6598 N N . PHE B 1 278 ? -11.711 -2.83 13.477 1 93.44 278 PHE B N 1
ATOM 6599 C CA . PHE B 1 278 ? -12.266 -2.162 14.648 1 93.44 278 PHE B CA 1
ATOM 6600 C C . PHE B 1 278 ? -13.461 -1.303 14.273 1 93.44 278 PHE B C 1
ATOM 6602 O O . PHE B 1 278 ? -14.492 -1.34 14.945 1 93.44 278 PHE B O 1
ATOM 6609 N N . LEU B 1 279 ? -13.344 -0.567 13.203 1 96.5 279 LEU B N 1
ATOM 6610 C CA . LEU B 1 279 ? -14.422 0.28 12.703 1 96.5 279 LEU B CA 1
ATOM 6611 C C . LEU B 1 279 ? -15.617 -0.56 12.273 1 96.5 279 LEU B C 1
ATOM 6613 O O . LEU B 1 279 ? -16.766 -0.177 12.508 1 96.5 279 LEU B O 1
ATOM 6617 N N . LEU B 1 280 ? -15.336 -1.646 11.633 1 94 280 LEU B N 1
ATOM 6618 C CA . LEU B 1 280 ? -16.406 -2.525 11.188 1 94 280 LEU B CA 1
ATOM 6619 C C . LEU B 1 280 ? -17.219 -3.031 12.367 1 94 280 LEU B C 1
ATOM 6621 O O . LEU B 1 280 ? -18.453 -2.924 12.367 1 94 280 LEU B O 1
ATOM 6625 N N . ASN B 1 281 ? -16.547 -3.553 13.32 1 93 281 ASN B N 1
ATOM 6626 C CA . ASN B 1 281 ? -17.219 -4.051 14.516 1 93 281 ASN B CA 1
ATOM 6627 C C . ASN B 1 281 ? -17.969 -2.936 15.242 1 93 281 ASN B C 1
ATOM 6629 O O . ASN B 1 281 ? -19.094 -3.137 15.703 1 93 281 ASN B O 1
ATOM 6633 N N . TRP B 1 282 ? -17.312 -1.818 15.328 1 95.75 282 TRP B N 1
ATOM 6634 C CA . TRP B 1 282 ? -17.906 -0.649 15.969 1 95.75 282 TRP B CA 1
ATOM 6635 C C . TRP B 1 282 ? -19.156 -0.193 15.219 1 95.75 282 TRP B C 1
ATOM 6637 O O . TRP B 1 282 ? -20.172 0.147 15.836 1 95.75 282 TRP B O 1
ATOM 6647 N N . SER B 1 283 ? -19.094 -0.154 13.922 1 96.38 283 SER B N 1
ATOM 6648 C CA . SER B 1 283 ? -20.219 0.223 13.07 1 96.38 283 SER B CA 1
ATOM 6649 C C . SER B 1 283 ? -21.406 -0.698 13.289 1 96.38 283 SER B C 1
ATOM 6651 O O . SER B 1 283 ? -22.547 -0.231 13.445 1 96.38 283 SER B O 1
ATOM 6653 N N . ILE B 1 284 ? -21.172 -1.986 13.391 1 92.94 284 ILE B N 1
ATOM 6654 C CA . ILE B 1 284 ? -22.219 -2.986 13.578 1 92.94 284 ILE B CA 1
ATOM 6655 C C . ILE B 1 284 ? -22.844 -2.822 14.969 1 92.94 284 ILE B C 1
ATOM 6657 O O . ILE B 1 284 ? -24.062 -2.777 15.102 1 92.94 284 ILE B O 1
ATOM 6661 N N . ALA B 1 285 ? -22.047 -2.662 15.914 1 93.44 285 ALA B N 1
ATOM 6662 C CA . ALA B 1 285 ? -22.5 -2.619 17.297 1 93.44 285 ALA B CA 1
ATOM 6663 C C . ALA B 1 285 ? -23.297 -1.346 17.578 1 93.44 285 ALA B C 1
ATOM 6665 O O . ALA B 1 285 ? -24.219 -1.351 18.391 1 93.44 285 ALA B O 1
ATOM 6666 N N . ASN B 1 286 ? -23 -0.264 16.922 1 95.88 286 ASN B N 1
ATOM 6667 C CA . ASN B 1 286 ? -23.578 1.027 17.281 1 95.88 286 ASN B CA 1
ATOM 6668 C C . ASN B 1 286 ? -24.531 1.54 16.203 1 95.88 286 ASN B C 1
ATOM 6670 O O . ASN B 1 286 ? -25.109 2.623 16.328 1 95.88 286 ASN B O 1
ATOM 6674 N N . LYS B 1 287 ? -24.672 0.825 15.094 1 95.69 287 LYS B N 1
ATOM 6675 C CA . LYS B 1 287 ? -25.531 1.192 13.969 1 95.69 287 LYS B CA 1
ATOM 6676 C C . LYS B 1 287 ? -25.109 2.533 13.375 1 95.69 287 LYS B C 1
ATOM 6678 O O . LYS B 1 287 ? -25.953 3.43 13.203 1 95.69 287 LYS B O 1
ATOM 6683 N N . ILE B 1 288 ? -23.922 2.68 13.141 1 97.5 288 ILE B N 1
ATOM 6684 C CA . ILE B 1 288 ? -23.328 3.854 12.5 1 97.5 288 ILE B CA 1
ATOM 6685 C C . ILE B 1 288 ? -22.688 3.457 11.172 1 97.5 288 ILE B C 1
ATOM 6687 O O . ILE B 1 288 ? -21.953 2.463 11.102 1 97.5 288 ILE B O 1
ATOM 6691 N N . GLN B 1 289 ? -23 4.125 10.109 1 97.62 289 GLN B N 1
ATOM 6692 C CA . GLN B 1 289 ? -22.344 3.877 8.828 1 97.62 289 GLN B CA 1
ATOM 6693 C C . GLN B 1 289 ? -21.031 4.66 8.719 1 97.62 289 GLN B C 1
ATOM 6695 O O . GLN B 1 289 ? -20.984 5.844 9.062 1 97.62 289 GLN B O 1
ATOM 6700 N N . VAL B 1 290 ? -20.016 3.99 8.344 1 98.19 290 VAL B N 1
ATOM 6701 C CA . VAL B 1 290 ? -18.719 4.613 8.141 1 98.19 290 VAL B CA 1
ATOM 6702 C C . VAL B 1 290 ? -18.422 4.73 6.652 1 98.19 290 VAL B C 1
ATOM 6704 O O . VAL B 1 290 ? -18.578 3.764 5.902 1 98.19 290 VAL B O 1
ATOM 6707 N N . VAL B 1 291 ? -18.109 5.902 6.203 1 97.5 291 VAL B N 1
ATOM 6708 C CA . VAL B 1 291 ? -17.672 6.148 4.832 1 97.5 291 VAL B CA 1
ATOM 6709 C C . VAL B 1 291 ? -16.266 6.742 4.836 1 97.5 291 VAL B C 1
ATOM 6711 O O . VAL B 1 291 ? -16.031 7.789 5.445 1 97.5 291 VAL B O 1
ATOM 6714 N N . ALA B 1 292 ? -15.344 6.07 4.195 1 97.06 292 ALA B N 1
ATOM 6715 C CA . ALA B 1 292 ? -13.961 6.52 4.238 1 97.06 292 ALA B CA 1
ATOM 6716 C C . ALA B 1 292 ? -13.328 6.5 2.848 1 97.06 292 ALA B C 1
ATOM 6718 O O . ALA B 1 292 ? -13.742 5.715 1.987 1 97.06 292 ALA B O 1
ATOM 6719 N N . THR B 1 293 ? -12.422 7.383 2.602 1 93.94 293 THR B N 1
ATOM 6720 C CA . THR B 1 293 ? -11.617 7.332 1.389 1 93.94 293 THR B CA 1
ATOM 6721 C C . THR B 1 293 ? -10.25 6.707 1.675 1 93.94 293 THR B C 1
ATOM 6723 O O . THR B 1 293 ? -9.773 6.742 2.809 1 93.94 293 THR B O 1
ATOM 6726 N N . THR B 1 294 ? -9.641 6.078 0.696 1 92.56 294 THR B N 1
ATOM 6727 C CA . THR B 1 294 ? -8.336 5.457 0.886 1 92.56 294 THR B CA 1
ATOM 6728 C C . THR B 1 294 ? -7.586 5.359 -0.438 1 92.56 294 THR B C 1
ATOM 6730 O O . THR B 1 294 ? -8.203 5.281 -1.503 1 92.56 294 THR B O 1
ATOM 6733 N N . HIS B 1 295 ? -6.277 5.422 -0.333 1 86.31 295 HIS B N 1
ATOM 6734 C CA . HIS B 1 295 ? -5.371 5.152 -1.444 1 86.31 295 HIS B CA 1
ATOM 6735 C C . HIS B 1 295 ? -4.539 3.902 -1.186 1 86.31 295 HIS B C 1
ATOM 6737 O O . HIS B 1 295 ? -3.672 3.551 -1.99 1 86.31 295 HIS B O 1
ATOM 6743 N N . SER B 1 296 ? -4.828 3.248 -0.182 1 85.56 296 SER B N 1
ATOM 6744 C CA . SER B 1 296 ? -3.984 2.135 0.244 1 85.56 296 SER B CA 1
ATOM 6745 C C . SER B 1 2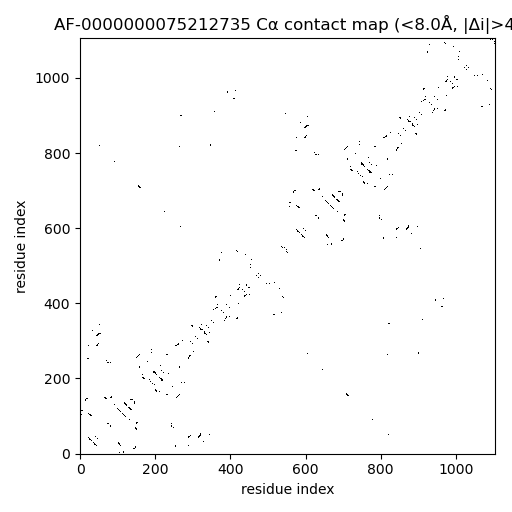96 ? -4.414 0.831 -0.421 1 85.56 296 SER B C 1
ATOM 6747 O O . SER B 1 296 ? -5.484 0.298 -0.121 1 85.56 296 SER B O 1
ATOM 6749 N N . LEU B 1 297 ? -3.566 0.323 -1.271 1 77.5 297 LEU B N 1
ATOM 6750 C CA . LEU B 1 297 ? -3.838 -0.953 -1.924 1 77.5 297 LEU B CA 1
ATOM 6751 C C . LEU B 1 297 ? -3.93 -2.078 -0.899 1 77.5 297 LEU B C 1
ATOM 6753 O O . LEU B 1 297 ? -4.734 -3 -1.054 1 77.5 297 LEU B O 1
ATOM 6757 N N . TYR B 1 298 ? -3.16 -2.016 0.107 1 78.94 298 TYR B N 1
ATOM 6758 C CA . TYR B 1 298 ? -3.158 -3.018 1.167 1 78.94 298 TYR B CA 1
ATOM 6759 C C . TYR B 1 298 ? -4.504 -3.057 1.882 1 78.94 298 TYR B C 1
ATOM 6761 O O . TYR B 1 298 ? -5.047 -4.133 2.137 1 78.94 298 TYR B O 1
ATOM 6769 N N . LEU B 1 299 ? -5.035 -1.878 2.162 1 87.06 299 LEU B N 1
ATOM 6770 C CA . LEU B 1 299 ? -6.32 -1.784 2.852 1 87.06 299 LEU B CA 1
ATOM 6771 C C . LEU B 1 299 ? -7.457 -2.256 1.951 1 87.06 299 LEU B C 1
ATOM 6773 O O . LEU B 1 299 ? -8.383 -2.924 2.414 1 87.06 299 LEU B O 1
ATOM 6777 N N . ILE B 1 300 ? -7.391 -1.842 0.708 1 85.31 300 ILE B N 1
ATOM 6778 C CA . ILE B 1 300 ? -8.406 -2.262 -0.252 1 85.31 300 ILE B CA 1
ATOM 6779 C C . ILE B 1 300 ? -8.438 -3.785 -0.339 1 85.31 300 ILE B C 1
ATOM 6781 O O . ILE B 1 300 ? -9.508 -4.395 -0.338 1 85.31 300 ILE B O 1
ATOM 6785 N N . GLN B 1 301 ? -7.285 -4.363 -0.347 1 75.81 301 GLN B N 1
ATOM 6786 C CA . GLN B 1 301 ? -7.188 -5.816 -0.398 1 75.81 301 GLN B CA 1
ATOM 6787 C C . GLN B 1 301 ? -7.82 -6.453 0.838 1 75.81 301 GLN B C 1
ATOM 6789 O O . GLN B 1 301 ? -8.555 -7.438 0.729 1 75.81 301 GLN B O 1
ATOM 6794 N N . HIS B 1 302 ? -7.496 -5.918 1.925 1 80.44 302 HIS B N 1
ATOM 6795 C CA . HIS B 1 302 ? -8.047 -6.414 3.18 1 80.44 302 HIS B CA 1
ATOM 6796 C C . HIS B 1 302 ? -9.57 -6.293 3.201 1 80.44 302 HIS B C 1
ATOM 6798 O O . HIS B 1 302 ? -10.266 -7.234 3.588 1 80.44 302 HIS B O 1
ATOM 6804 N N . ALA B 1 303 ? -10.102 -5.18 2.789 1 86.5 303 ALA B N 1
ATOM 6805 C CA . ALA B 1 303 ? -11.539 -4.93 2.785 1 86.5 303 ALA B CA 1
ATOM 6806 C C . ALA B 1 303 ? -12.258 -5.895 1.851 1 86.5 303 ALA B C 1
ATOM 6808 O O . ALA B 1 303 ? -13.32 -6.418 2.191 1 86.5 303 ALA B O 1
ATOM 6809 N N . LEU B 1 304 ? -11.68 -6.043 0.736 1 76.81 304 LEU B N 1
ATOM 6810 C CA . LEU B 1 304 ? -12.273 -6.961 -0.23 1 76.81 304 LEU B CA 1
ATOM 6811 C C . LEU B 1 304 ? -12.297 -8.383 0.317 1 76.81 304 LEU B C 1
ATOM 6813 O O . LEU B 1 304 ? -13.273 -9.109 0.132 1 76.81 304 LEU B O 1
ATOM 6817 N N . SER B 1 305 ? -11.227 -8.797 0.962 1 71.25 305 SER B N 1
ATOM 6818 C CA . SER B 1 305 ? -11.148 -10.117 1.572 1 71.25 305 SER B CA 1
ATOM 6819 C C . SER B 1 305 ? -12.211 -10.289 2.66 1 71.25 305 SER B C 1
ATOM 6821 O O . SER B 1 305 ? -12.852 -11.328 2.75 1 71.25 305 SER B O 1
ATOM 6823 N N . LYS B 1 306 ? -12.367 -9.297 3.443 1 78.06 306 LYS B N 1
ATOM 6824 C CA . LYS B 1 306 ? -13.359 -9.328 4.512 1 78.06 306 LYS B CA 1
ATOM 6825 C C . LYS B 1 306 ? -14.773 -9.375 3.943 1 78.06 306 LYS B C 1
ATOM 6827 O O . LYS B 1 306 ? -15.641 -10.07 4.48 1 78.06 306 LYS B O 1
ATOM 6832 N N . GLN B 1 307 ? -14.953 -8.562 2.932 1 79.69 307 GLN B N 1
ATOM 6833 C CA . GLN B 1 307 ? -16.25 -8.547 2.26 1 79.69 307 GLN B CA 1
ATOM 6834 C C . GLN B 1 307 ? -16.625 -9.938 1.771 1 79.69 307 GLN B C 1
ATOM 6836 O O . GLN B 1 307 ? -17.781 -10.359 1.918 1 79.69 307 GLN B O 1
ATOM 6841 N N . LYS B 1 308 ? -15.781 -10.594 1.282 1 64.06 308 LYS B N 1
ATOM 6842 C CA . LYS B 1 308 ? -16.016 -11.922 0.721 1 64.06 308 LYS B CA 1
ATOM 6843 C C . LYS B 1 308 ? -16.203 -12.953 1.824 1 64.06 308 LYS B C 1
ATOM 6845 O O . LYS B 1 308 ? -17.094 -13.797 1.749 1 64.06 308 LYS B O 1
ATOM 6850 N N . LYS B 1 309 ? -15.273 -12.93 2.744 1 61.41 309 LYS B N 1
ATOM 6851 C CA . LYS B 1 309 ? -15.289 -13.906 3.83 1 61.41 309 LYS B CA 1
ATOM 6852 C C . LYS B 1 309 ? -16.594 -13.828 4.621 1 61.41 309 LYS B C 1
ATOM 6854 O O . LYS B 1 309 ? -17.141 -14.852 5.031 1 61.41 309 LYS B O 1
ATOM 6859 N N . LEU B 1 310 ? -16.984 -12.711 4.754 1 58.56 310 LEU B N 1
ATOM 6860 C CA . LEU B 1 310 ? -18.141 -12.555 5.625 1 58.56 310 LEU B CA 1
ATOM 6861 C C . LEU B 1 310 ? -19.438 -12.484 4.812 1 58.56 310 LEU B C 1
ATOM 6863 O O . LEU B 1 310 ? -20.516 -12.289 5.367 1 58.56 310 LEU B O 1
ATOM 6867 N N . LYS B 1 311 ? -19.312 -12.883 3.51 1 58.53 311 LYS B N 1
ATOM 6868 C CA . LYS B 1 311 ? -20.484 -12.773 2.662 1 58.53 311 LYS B CA 1
ATOM 6869 C C . LYS B 1 311 ? -21.266 -11.492 2.969 1 58.53 311 LYS B C 1
ATOM 6871 O O . LYS B 1 311 ? -22.484 -11.523 3.117 1 58.53 311 LYS B O 1
ATOM 6876 N N . LEU B 1 312 ? -20.469 -10.508 3.289 1 60.88 312 LEU B N 1
ATOM 6877 C CA . LEU B 1 312 ? -21 -9.242 3.768 1 60.88 312 LEU B CA 1
ATOM 6878 C C . LEU B 1 312 ? -21.031 -8.211 2.645 1 60.88 312 LEU B C 1
ATOM 6880 O O . LEU B 1 312 ? -20.641 -7.055 2.844 1 60.88 312 LEU B O 1
ATOM 6884 N N . ASP B 1 313 ? -21.516 -8.539 1.469 1 62.28 313 ASP B N 1
ATOM 6885 C CA . ASP B 1 313 ? -21.531 -7.609 0.346 1 62.28 313 ASP B CA 1
ATOM 6886 C C . ASP B 1 313 ? -22.406 -6.398 0.659 1 62.28 313 ASP B C 1
ATOM 6888 O O . ASP B 1 313 ? -22.172 -5.301 0.146 1 62.28 313 ASP B O 1
ATOM 6892 N N . ASP B 1 314 ? -23.141 -6.609 1.589 1 80.25 314 ASP B N 1
ATOM 6893 C CA . ASP B 1 314 ? -24.031 -5.496 1.924 1 80.25 314 ASP B CA 1
ATOM 6894 C C . ASP B 1 314 ? -23.438 -4.652 3.055 1 80.25 314 ASP B C 1
ATOM 6896 O O . ASP B 1 314 ? -23.75 -3.465 3.172 1 80.25 314 ASP B O 1
ATOM 6900 N N . SER B 1 315 ? -22.516 -5.234 3.789 1 88.38 315 SER B N 1
ATOM 6901 C CA . SER B 1 315 ? -21.969 -4.531 4.941 1 88.38 315 SER B CA 1
ATOM 6902 C C . SER B 1 315 ? -20.781 -3.656 4.535 1 88.38 315 SER B C 1
ATOM 6904 O O . SER B 1 315 ? -20.641 -2.533 5.023 1 88.38 315 SER B O 1
ATOM 6906 N N . ILE B 1 316 ? -20.047 -4.199 3.576 1 92.31 316 ILE B N 1
ATOM 6907 C CA . ILE B 1 316 ? -18.875 -3.494 3.094 1 92.31 316 ILE B CA 1
ATOM 6908 C C . ILE B 1 316 ? -19 -3.221 1.598 1 92.31 316 ILE B C 1
ATOM 6910 O O . ILE B 1 316 ? -19.234 -4.141 0.811 1 92.31 316 ILE B O 1
ATOM 6914 N N . THR B 1 317 ? -18.969 -1.977 1.214 1 93.19 317 THR B N 1
ATOM 6915 C CA . THR B 1 317 ? -19 -1.586 -0.191 1 93.19 317 THR B CA 1
ATOM 6916 C C . THR B 1 317 ? -17.766 -0.772 -0.56 1 93.19 317 THR B C 1
ATOM 6918 O O . THR B 1 317 ? -17.375 0.129 0.181 1 93.19 317 THR B O 1
ATOM 6921 N N . ILE B 1 318 ? -17.172 -1.156 -1.618 1 91.62 318 ILE B N 1
ATOM 6922 C CA . ILE B 1 318 ? -16.016 -0.426 -2.121 1 91.62 318 ILE B CA 1
ATOM 6923 C C . ILE B 1 318 ? -16.359 0.222 -3.461 1 91.62 318 ILE B C 1
ATOM 6925 O O . ILE B 1 318 ? -16.75 -0.463 -4.406 1 91.62 318 ILE B O 1
ATOM 6929 N N . ASN B 1 319 ? -16.281 1.545 -3.494 1 93 319 ASN B N 1
ATOM 6930 C CA . ASN B 1 319 ? -16.516 2.297 -4.723 1 93 319 ASN B CA 1
ATOM 6931 C C . ASN B 1 319 ? -15.219 2.887 -5.27 1 93 319 ASN B C 1
ATOM 6933 O O . ASN B 1 319 ? -14.539 3.654 -4.582 1 93 319 ASN B O 1
ATOM 6937 N N . MET B 1 320 ? -14.875 2.531 -6.457 1 89.75 320 MET B N 1
ATOM 6938 C CA . MET B 1 320 ? -13.688 3.055 -7.125 1 89.75 320 MET B CA 1
ATOM 6939 C C . MET B 1 320 ? -14.07 4.074 -8.195 1 89.75 320 MET B C 1
ATOM 6941 O O . MET B 1 320 ? -14.875 3.781 -9.078 1 89.75 320 MET B O 1
ATOM 6945 N N . ILE B 1 321 ? -13.555 5.227 -8.031 1 88.12 321 ILE B N 1
ATOM 6946 C CA . ILE B 1 321 ? -13.719 6.242 -9.062 1 88.12 321 ILE B CA 1
ATOM 6947 C C . ILE B 1 321 ? -12.688 6.023 -10.172 1 88.12 321 ILE B C 1
ATOM 6949 O O . ILE B 1 321 ? -11.492 6.27 -9.977 1 88.12 321 ILE B O 1
ATOM 6953 N N . SER B 1 322 ? -13.156 5.629 -11.25 1 80.06 322 SER B N 1
ATOM 6954 C CA . SER B 1 322 ? -12.273 5.234 -12.344 1 80.06 322 SER B CA 1
ATOM 6955 C C . SER B 1 322 ? -12.18 6.324 -13.406 1 80.06 322 SER B C 1
ATOM 6957 O O . SER B 1 322 ? -13.203 6.883 -13.812 1 80.06 322 SER B O 1
ATOM 6959 N N . THR B 1 323 ? -10.992 6.648 -13.758 1 72 323 THR B N 1
ATOM 6960 C CA . THR B 1 323 ? -10.766 7.633 -14.805 1 72 323 THR B CA 1
ATOM 6961 C C . THR B 1 323 ? -10.625 6.949 -16.156 1 72 323 THR B C 1
ATOM 6963 O O . THR B 1 323 ? -10.516 7.621 -17.188 1 72 323 THR B O 1
ATOM 6966 N N . ALA B 1 324 ? -10.727 5.699 -16.109 1 59.25 324 ALA B N 1
ATOM 6967 C CA . ALA B 1 324 ? -10.5 4.957 -17.344 1 59.25 324 ALA B CA 1
ATOM 6968 C C . ALA B 1 324 ? -11.664 5.129 -18.312 1 59.25 324 ALA B C 1
ATOM 6970 O O . ALA B 1 324 ? -12.828 5.004 -17.922 1 59.25 324 ALA B O 1
ATOM 6971 N N . PHE B 1 325 ? -11.43 5.453 -19.531 1 52.78 325 PHE B N 1
ATOM 6972 C CA . PHE B 1 325 ? -12.359 5.461 -20.656 1 52.78 325 PHE B CA 1
ATOM 6973 C C . PHE B 1 325 ? -13.414 6.543 -20.484 1 52.78 325 PHE B C 1
ATOM 6975 O O . PHE B 1 325 ? -14.594 6.32 -20.766 1 52.78 325 PHE B O 1
ATOM 6982 N N . VAL B 1 326 ? -13.078 7.523 -19.719 1 60.19 326 VAL B N 1
ATOM 6983 C CA . VAL B 1 326 ? -14.078 8.562 -19.484 1 60.19 326 VAL B CA 1
ATOM 6984 C C . VAL B 1 326 ? -13.695 9.828 -20.25 1 60.19 326 VAL B C 1
ATOM 6986 O O . VAL B 1 326 ? -12.516 10.102 -20.469 1 60.19 326 VAL B O 1
ATOM 6989 N N . ASP B 1 327 ? -14.789 10.375 -20.781 1 59.38 327 ASP B N 1
ATOM 6990 C CA . ASP B 1 327 ? -14.633 11.672 -21.438 1 59.38 327 ASP B CA 1
ATOM 6991 C C . ASP B 1 327 ? -14.945 12.812 -20.484 1 59.38 327 ASP B C 1
ATOM 6993 O O . ASP B 1 327 ? -15.859 12.711 -19.656 1 59.38 327 ASP B O 1
ATOM 6997 N N . ASN B 1 328 ? -14.25 13.93 -20.547 1 63.22 328 ASN B N 1
ATOM 6998 C CA . ASN B 1 328 ? -14.508 15.195 -19.859 1 63.22 328 ASN B CA 1
ATOM 6999 C C . ASN B 1 328 ? -14.5 15.023 -18.344 1 63.22 328 ASN B C 1
ATOM 7001 O O . ASN B 1 328 ? -15.344 15.594 -17.641 1 63.22 328 ASN B O 1
ATOM 7005 N N . ASP B 1 329 ? -13.789 14.086 -17.859 1 69.12 329 ASP B N 1
ATOM 7006 C CA . ASP B 1 329 ? -13.547 13.891 -16.438 1 69.12 329 ASP B CA 1
ATOM 7007 C C . ASP B 1 329 ? -14.82 13.445 -15.719 1 69.12 329 ASP B C 1
ATOM 7009 O O . ASP B 1 329 ? -14.992 13.719 -14.531 1 69.12 329 ASP B O 1
ATOM 7013 N N . ASN B 1 330 ? -15.859 13.008 -16.531 1 76.31 330 ASN B N 1
ATOM 7014 C CA . ASN B 1 330 ? -17 12.352 -15.891 1 76.31 330 ASN B CA 1
ATOM 7015 C C . ASN B 1 330 ? -16.656 10.922 -15.484 1 76.31 330 ASN B C 1
ATOM 7017 O O . ASN B 1 330 ? -17.094 9.969 -16.125 1 76.31 330 ASN B O 1
ATOM 7021 N N . TYR B 1 331 ? -16.047 10.797 -14.406 1 80.44 331 TYR B N 1
ATOM 7022 C CA . TYR B 1 331 ? -15.461 9.547 -13.938 1 80.44 331 TYR B CA 1
ATOM 7023 C C . TYR B 1 331 ? -16.531 8.508 -13.672 1 80.44 331 TYR B C 1
ATOM 7025 O O . TYR B 1 331 ? -17.656 8.852 -13.289 1 80.44 331 TYR B O 1
ATOM 7033 N N . ILE B 1 332 ? -16.172 7.332 -13.883 1 80.75 332 ILE B N 1
ATOM 7034 C CA . ILE B 1 332 ? -17.094 6.223 -13.656 1 80.75 332 ILE B CA 1
ATOM 7035 C C . ILE B 1 332 ? -16.859 5.637 -12.266 1 80.75 332 ILE B C 1
ATOM 7037 O O . ILE B 1 332 ? -15.727 5.59 -11.781 1 80.75 332 ILE B O 1
ATOM 7041 N N . ILE B 1 333 ? -18 5.273 -11.688 1 88.88 333 ILE B N 1
ATOM 7042 C CA . ILE B 1 333 ? -17.922 4.641 -10.383 1 88.88 333 ILE B CA 1
ATOM 7043 C C . ILE B 1 333 ? -18.031 3.125 -10.531 1 88.88 333 ILE B C 1
ATOM 7045 O O . ILE B 1 333 ? -19.031 2.613 -11.039 1 88.88 333 ILE B O 1
ATOM 7049 N N . ARG B 1 334 ? -17.031 2.41 -10.109 1 82.5 334 ARG B N 1
ATOM 7050 C CA . ARG B 1 334 ? -17.047 0.951 -10.086 1 82.5 334 ARG B CA 1
ATOM 7051 C C . ARG B 1 334 ? -17.266 0.432 -8.664 1 82.5 334 ARG B C 1
ATOM 7053 O O . ARG B 1 334 ? -16.422 0.634 -7.789 1 82.5 334 ARG B O 1
ATOM 7060 N N . THR B 1 335 ? -18.359 -0.177 -8.5 1 87.38 335 THR B N 1
ATOM 7061 C CA . THR B 1 335 ? -18.703 -0.677 -7.172 1 87.38 335 THR B CA 1
ATOM 7062 C C . THR B 1 335 ? -18.141 -2.084 -6.965 1 87.38 335 THR B C 1
ATOM 7064 O O . THR B 1 335 ? -18.312 -2.959 -7.812 1 87.38 335 THR B O 1
ATOM 7067 N N . ASN B 1 336 ? -17.438 -2.223 -5.848 1 81.88 336 ASN B N 1
ATOM 7068 C CA . ASN B 1 336 ? -16.859 -3.49 -5.422 1 81.88 336 ASN B CA 1
ATOM 7069 C C . ASN B 1 336 ? -16.016 -4.121 -6.535 1 81.88 336 ASN B C 1
ATOM 7071 O O . ASN B 1 336 ? -16.266 -5.262 -6.926 1 81.88 336 ASN B O 1
ATOM 7075 N N . PRO B 1 337 ? -15.047 -3.324 -6.984 1 76.5 337 PRO B N 1
ATOM 7076 C CA . PRO B 1 337 ? -14.141 -3.857 -8.008 1 76.5 337 PRO B CA 1
ATOM 7077 C C . PRO B 1 337 ? -13.258 -4.988 -7.484 1 76.5 337 PRO B C 1
ATOM 7079 O O . PRO B 1 337 ? -13.078 -5.117 -6.27 1 76.5 337 PRO B O 1
ATOM 7082 N N . SER B 1 338 ? -12.844 -5.781 -8.406 1 67.06 338 SER B N 1
ATOM 7083 C CA . SER B 1 338 ? -11.812 -6.742 -8.016 1 67.06 338 SER B CA 1
ATOM 7084 C C . SER B 1 338 ? -10.516 -6.035 -7.641 1 67.06 338 SER B C 1
ATOM 7086 O O . SER B 1 338 ? -10.312 -4.871 -7.992 1 67.06 338 SER B O 1
ATOM 7088 N N . TYR B 1 339 ? -9.703 -6.727 -6.797 1 70.31 339 TYR B N 1
ATOM 7089 C CA . TYR B 1 339 ? -8.43 -6.129 -6.402 1 70.31 339 TYR B CA 1
ATOM 7090 C C . TYR B 1 339 ? -7.582 -5.797 -7.625 1 70.31 339 TYR B C 1
ATOM 7092 O O . TYR B 1 339 ? -6.898 -4.77 -7.656 1 70.31 339 TYR B O 1
ATOM 7100 N N . GLY B 1 340 ? -7.586 -6.637 -8.656 1 63.47 340 GLY B N 1
ATOM 7101 C CA . GLY B 1 340 ? -6.84 -6.391 -9.875 1 63.47 340 GLY B CA 1
ATOM 7102 C C . GLY B 1 340 ? -7.219 -5.082 -10.555 1 63.47 340 GLY B C 1
ATOM 7103 O O . GLY B 1 340 ? -6.348 -4.336 -11 1 63.47 340 GLY B O 1
ATOM 7104 N N . ILE B 1 341 ? -8.438 -4.832 -10.57 1 64.38 341 ILE B N 1
ATOM 7105 C CA . ILE B 1 341 ? -8.93 -3.604 -11.188 1 64.38 341 ILE B CA 1
ATOM 7106 C C . ILE B 1 341 ? -8.5 -2.4 -10.352 1 64.38 341 ILE B C 1
ATOM 7108 O O . ILE B 1 341 ? -8.039 -1.391 -10.891 1 64.38 341 ILE B O 1
ATOM 7112 N N . ALA B 1 342 ? -8.688 -2.504 -9.047 1 72.56 342 ALA B N 1
ATOM 7113 C CA . ALA B 1 342 ? -8.273 -1.421 -8.156 1 72.56 342 ALA B CA 1
ATOM 7114 C C . ALA B 1 342 ? -6.773 -1.156 -8.281 1 72.56 342 ALA B C 1
ATOM 7116 O O . ALA B 1 342 ? -6.344 -0.002 -8.344 1 72.56 342 ALA B O 1
ATOM 7117 N N . TYR B 1 343 ? -6.043 -2.227 -8.336 1 67.94 343 TYR B N 1
ATOM 7118 C CA . TYR B 1 343 ? -4.594 -2.127 -8.484 1 67.94 343 TYR B CA 1
ATOM 7119 C C . TYR B 1 343 ? -4.223 -1.428 -9.781 1 67.94 343 TYR B C 1
ATOM 7121 O O . TYR B 1 343 ? -3.402 -0.508 -9.789 1 67.94 343 TYR B O 1
ATOM 7129 N N . LYS B 1 344 ? -4.836 -1.781 -10.812 1 63.34 344 LYS B N 1
ATOM 7130 C CA . LYS B 1 344 ? -4.562 -1.194 -12.125 1 63.34 344 LYS B CA 1
ATOM 7131 C C . LYS B 1 344 ? -4.918 0.29 -12.141 1 63.34 344 LYS B C 1
ATOM 7133 O O . LYS B 1 344 ? -4.168 1.104 -12.688 1 63.34 344 LYS B O 1
ATOM 7138 N N . GLU B 1 345 ? -5.988 0.55 -11.609 1 64.81 345 GLU B N 1
ATOM 7139 C CA . GLU B 1 345 ? -6.441 1.937 -11.594 1 64.81 345 GLU B CA 1
ATOM 7140 C C . GLU B 1 345 ? -5.469 2.826 -10.828 1 64.81 345 GLU B C 1
ATOM 7142 O O . GLU B 1 345 ? -5.164 3.939 -11.258 1 64.81 345 GLU B O 1
ATOM 7147 N N . LEU B 1 346 ? -4.965 2.309 -9.758 1 66.88 346 LEU B N 1
ATOM 7148 C CA . LEU B 1 346 ? -4.188 3.152 -8.852 1 66.88 346 LEU B CA 1
ATOM 7149 C C . LEU B 1 346 ? -2.713 3.146 -9.234 1 66.88 346 LEU B C 1
ATOM 7151 O O . LEU B 1 346 ? -1.974 4.07 -8.891 1 66.88 346 LEU B O 1
ATOM 7155 N N . THR B 1 347 ? -2.301 2.051 -9.961 1 63.19 347 THR B N 1
ATOM 7156 C CA . THR B 1 347 ? -0.881 1.951 -10.273 1 63.19 347 THR B CA 1
ATOM 7157 C C . THR B 1 347 ? -0.647 2.102 -11.773 1 63.19 347 THR B C 1
ATOM 7159 O O . THR B 1 347 ? 0.484 2.318 -12.219 1 63.19 347 THR B O 1
ATOM 7162 N N . LEU B 1 348 ? -1.794 2.154 -12.578 1 47.91 348 LEU B N 1
ATOM 7163 C CA . LEU B 1 348 ? -1.763 2.17 -14.039 1 47.91 348 LEU B CA 1
ATOM 7164 C C . LEU B 1 348 ? -0.914 1.022 -14.57 1 47.91 348 LEU B C 1
ATOM 7166 O O . LEU B 1 348 ? -0.38 1.105 -15.68 1 47.91 348 LEU B O 1
ATOM 7170 N N . LYS B 1 349 ? -0.52 0.236 -13.758 1 49.97 349 LYS B N 1
ATOM 7171 C CA . LYS B 1 349 ? 0.229 -0.965 -14.117 1 49.97 349 LYS B CA 1
ATOM 7172 C C . LYS B 1 349 ? -0.636 -2.215 -13.977 1 49.97 349 LYS B C 1
ATOM 7174 O O . LYS B 1 349 ? -1.616 -2.217 -13.227 1 49.97 349 LYS B O 1
ATOM 7179 N N . GLU B 1 350 ? -0.621 -2.926 -15.086 1 42.09 350 GLU B N 1
ATOM 7180 C CA . GLU B 1 350 ? -1.336 -4.191 -14.938 1 42.09 350 GLU B CA 1
ATOM 7181 C C . GLU B 1 350 ? -0.84 -4.965 -13.727 1 42.09 350 GLU B C 1
ATOM 7183 O O . GLU B 1 350 ? 0.354 -4.957 -13.422 1 42.09 350 GLU B O 1
ATOM 7188 N N . PRO B 1 351 ? -1.832 -5.141 -12.883 1 39.31 351 PRO B N 1
ATOM 7189 C CA . PRO B 1 351 ? -1.378 -5.953 -11.75 1 39.31 351 PRO B CA 1
ATOM 7190 C C . PRO B 1 351 ? -0.373 -7.027 -12.164 1 39.31 351 PRO B C 1
ATOM 7192 O O . PRO B 1 351 ? 0.212 -7.691 -11.305 1 39.31 351 PRO B O 1
ATOM 7195 N N . GLU B 1 352 ? -0.317 -7.387 -13.398 1 36.72 352 GLU B N 1
ATOM 7196 C CA . GLU B 1 352 ? 0.581 -8.344 -14.039 1 36.72 352 GLU B CA 1
ATOM 7197 C C . GLU B 1 352 ? 2.031 -8.094 -13.633 1 36.72 352 GLU B C 1
ATOM 7199 O O . GLU B 1 352 ? 2.805 -9.039 -13.477 1 36.72 352 GLU B O 1
ATOM 7204 N N . ASP B 1 353 ? 2.42 -6.82 -13.742 1 34.25 353 ASP B N 1
ATOM 7205 C CA . ASP B 1 353 ? 3.832 -6.641 -13.406 1 34.25 353 ASP B CA 1
ATOM 7206 C C . ASP B 1 353 ? 4.133 -7.125 -11.992 1 34.25 353 ASP B C 1
ATOM 7208 O O . ASP B 1 353 ? 5.242 -7.582 -11.711 1 34.25 353 ASP B O 1
ATOM 7212 N N . LEU B 1 354 ? 3.244 -7.035 -11.211 1 34.34 354 LEU B N 1
ATOM 7213 C CA . LEU B 1 354 ? 3.064 -7.902 -10.055 1 34.34 354 LEU B CA 1
ATOM 7214 C C . LEU B 1 354 ? 2.521 -9.266 -10.477 1 34.34 354 LEU B C 1
ATOM 7216 O O . LEU B 1 354 ? 2.787 -10.273 -9.82 1 34.34 354 LEU B O 1
ATOM 7220 N N . ASN B 1 355 ? 1.509 -9.398 -11.328 1 34.75 355 ASN B N 1
ATOM 7221 C CA . ASN B 1 355 ? 0.796 -10.469 -12.016 1 34.75 355 ASN B CA 1
ATOM 7222 C C . ASN B 1 355 ? 1.739 -11.312 -12.867 1 34.75 355 ASN B C 1
ATOM 7224 O O . ASN B 1 355 ? 1.365 -12.391 -13.336 1 34.75 355 ASN B O 1
ATOM 7228 N N . ASN B 1 356 ? 2.414 -10.711 -13.609 1 35.22 356 ASN B N 1
ATOM 7229 C CA . ASN B 1 356 ? 3.293 -11.617 -14.336 1 35.22 356 ASN B CA 1
ATOM 7230 C C . ASN B 1 356 ? 3.811 -12.742 -13.438 1 35.22 356 ASN B C 1
ATOM 7232 O O . ASN B 1 356 ? 4.543 -13.617 -13.898 1 35.22 356 ASN B O 1
ATOM 7236 N N . LEU B 1 357 ? 3.658 -12.602 -12.281 1 37.38 357 LEU B N 1
ATOM 7237 C CA . LEU B 1 357 ? 4.246 -13.578 -11.375 1 37.38 357 LEU B CA 1
ATOM 7238 C C . LEU B 1 357 ? 3.432 -14.867 -11.352 1 37.38 357 LEU B C 1
ATOM 7240 O O . LEU B 1 357 ? 3.996 -15.961 -11.359 1 37.38 357 LEU B O 1
ATOM 7244 N N . SER B 1 358 ? 1.949 -14.93 -10.836 1 46.34 358 SER B N 1
ATOM 7245 C CA . SER B 1 358 ? 1.353 -16.266 -10.82 1 46.34 358 SER B CA 1
ATOM 7246 C C . SER B 1 358 ? 0.139 -16.344 -11.742 1 46.34 358 SER B C 1
ATOM 7248 O O . SER B 1 358 ? -0.896 -15.727 -11.469 1 46.34 358 SER B O 1
ATOM 7250 N N . LYS B 1 359 ? 0.219 -16.375 -13.07 1 59.38 359 LYS B N 1
ATOM 7251 C CA . LYS B 1 359 ? -0.867 -16.641 -14.008 1 59.38 359 LYS B CA 1
ATOM 7252 C C . LYS B 1 359 ? -1.37 -18.078 -13.867 1 59.38 359 LYS B C 1
ATOM 7254 O O . LYS B 1 359 ? -0.602 -18.984 -13.523 1 59.38 359 LYS B O 1
ATOM 7259 N N . VAL B 1 360 ? -2.84 -18.156 -14.07 1 76.5 360 VAL B N 1
ATOM 7260 C CA . VAL B 1 360 ? -3.393 -19.5 -14.18 1 76.5 360 VAL B CA 1
ATOM 7261 C C . VAL B 1 360 ? -3.07 -20.094 -15.555 1 76.5 360 VAL B C 1
ATOM 7263 O O . VAL B 1 360 ? -3.219 -19.406 -16.578 1 76.5 360 VAL B O 1
ATOM 7266 N N . ASN B 1 361 ? -2.486 -21.266 -15.562 1 85.44 361 ASN B N 1
ATOM 7267 C CA . ASN B 1 361 ? -2.143 -21.922 -16.812 1 85.44 361 ASN B CA 1
ATOM 7268 C C . ASN B 1 361 ? -3.348 -22.625 -17.422 1 85.44 361 ASN B C 1
ATOM 7270 O O . ASN B 1 361 ? -4.02 -23.406 -16.75 1 85.44 361 ASN B O 1
ATOM 7274 N N . ILE B 1 362 ? -3.711 -22.234 -18.641 1 91.88 362 ILE B N 1
ATOM 7275 C CA . ILE B 1 362 ? -4.68 -23 -19.422 1 91.88 362 ILE B CA 1
ATOM 7276 C C . ILE B 1 362 ? -3.945 -23.906 -20.422 1 91.88 362 ILE B C 1
ATOM 7278 O O . ILE B 1 362 ? -3.328 -23.422 -21.375 1 91.88 362 ILE B O 1
ATOM 7282 N N . ILE B 1 363 ? -4.035 -25.203 -20.125 1 92.5 363 ILE B N 1
ATOM 7283 C CA . ILE B 1 363 ? -3.365 -26.156 -21 1 92.5 363 ILE B CA 1
ATOM 7284 C C . ILE B 1 363 ? -4.379 -26.766 -21.969 1 92.5 363 ILE B C 1
ATOM 7286 O O . ILE B 1 363 ? -5.355 -27.391 -21.547 1 92.5 363 ILE B O 1
ATOM 7290 N N . CYS B 1 364 ? -4.203 -26.5 -23.203 1 92.94 364 CYS B N 1
ATOM 7291 C CA . CYS B 1 364 ? -5.086 -27.062 -24.219 1 92.94 364 CYS B CA 1
ATOM 7292 C C . CYS B 1 364 ? -4.289 -27.766 -25.312 1 92.94 364 CYS B C 1
ATOM 7294 O O . CYS B 1 364 ? -3.057 -27.781 -25.266 1 92.94 364 CYS B O 1
ATOM 7296 N N . GLU B 1 365 ? -4.957 -28.391 -26.172 1 90 365 GLU B N 1
ATOM 7297 C CA . GLU B 1 365 ? -4.312 -29.344 -27.094 1 90 365 GLU B CA 1
ATOM 7298 C C . GLU B 1 365 ? -3.588 -28.609 -28.219 1 90 365 GLU B C 1
ATOM 7300 O O . GLU B 1 365 ? -2.529 -29.047 -28.672 1 90 365 GLU B O 1
ATOM 7305 N N . ASP B 1 366 ? -4.219 -27.547 -28.766 1 89.56 366 ASP B N 1
ATOM 7306 C CA . ASP B 1 366 ? -3.568 -26.859 -29.859 1 89.56 366 ASP B CA 1
ATOM 7307 C C . ASP B 1 366 ? -3.998 -25.391 -29.906 1 89.56 366 ASP B C 1
ATOM 7309 O O . ASP B 1 366 ? -4.738 -24.922 -29.047 1 89.56 366 ASP B O 1
ATOM 7313 N N . LYS B 1 367 ? -3.459 -24.703 -30.938 1 89.25 367 LYS B N 1
ATOM 7314 C CA . LYS B 1 367 ? -3.678 -23.266 -31.062 1 89.25 367 LYS B CA 1
ATOM 7315 C C . LYS B 1 367 ? -5.137 -22.953 -31.391 1 89.25 367 LYS B C 1
ATOM 7317 O O . LYS B 1 367 ? -5.656 -21.906 -31 1 89.25 367 LYS B O 1
ATOM 7322 N N . LYS B 1 368 ? -5.812 -23.875 -32.125 1 91.06 368 LYS B N 1
ATOM 7323 C CA . LYS B 1 368 ? -7.227 -23.672 -32.438 1 91.06 368 LYS B CA 1
ATOM 7324 C C . LYS B 1 368 ? -8.086 -23.703 -31.188 1 91.06 368 LYS B C 1
ATOM 7326 O O . LYS B 1 368 ? -9.008 -22.906 -31.031 1 91.06 368 LYS B O 1
ATOM 7331 N N . ALA B 1 369 ? -7.727 -24.625 -30.312 1 93.19 369 ALA B N 1
ATOM 7332 C CA . ALA B 1 369 ? -8.414 -24.672 -29.031 1 93.19 369 ALA B CA 1
ATOM 7333 C C . ALA B 1 369 ? -8.195 -23.391 -28.234 1 93.19 369 ALA B C 1
ATOM 7335 O O . ALA B 1 369 ? -9.133 -22.859 -27.641 1 93.19 369 ALA B O 1
ATOM 7336 N N . GLU B 1 370 ? -6.973 -22.953 -28.25 1 93.19 370 GLU B N 1
ATOM 7337 C CA . GLU B 1 370 ? -6.668 -21.688 -27.578 1 93.19 370 GLU B CA 1
ATOM 7338 C C . GLU B 1 370 ? -7.547 -20.547 -28.094 1 93.19 370 GLU B C 1
ATOM 7340 O O . GLU B 1 370 ? -8.125 -19.797 -27.312 1 93.19 370 GLU B O 1
ATOM 7345 N N . THR B 1 371 ? -7.602 -20.453 -29.391 1 92.06 371 THR B N 1
ATOM 7346 C CA . THR B 1 371 ? -8.398 -19.406 -30 1 92.06 371 THR B CA 1
ATOM 7347 C C . THR B 1 371 ? -9.859 -19.5 -29.562 1 92.06 371 THR B C 1
ATOM 7349 O O . THR B 1 371 ? -10.469 -18.484 -29.203 1 92.06 371 THR B O 1
ATOM 7352 N N . LEU B 1 372 ? -10.359 -20.672 -29.625 1 92.94 372 LEU B N 1
ATOM 7353 C CA . LEU B 1 372 ? -11.75 -20.875 -29.234 1 92.94 372 LEU B CA 1
ATOM 7354 C C . LEU B 1 372 ? -11.977 -20.453 -27.797 1 92.94 372 LEU B C 1
ATOM 7356 O O . LEU B 1 372 ? -12.93 -19.734 -27.484 1 92.94 372 LEU B O 1
ATOM 7360 N N . ILE B 1 373 ? -11.078 -20.875 -26.891 1 93.75 373 ILE B N 1
ATOM 7361 C CA . ILE B 1 373 ? -11.211 -20.578 -25.469 1 93.75 373 ILE B CA 1
ATOM 7362 C C . ILE B 1 373 ? -11.117 -19.078 -25.25 1 93.75 373 ILE B C 1
ATOM 7364 O O . ILE B 1 373 ? -11.891 -18.5 -24.469 1 93.75 373 ILE B O 1
ATOM 7368 N N . ARG B 1 374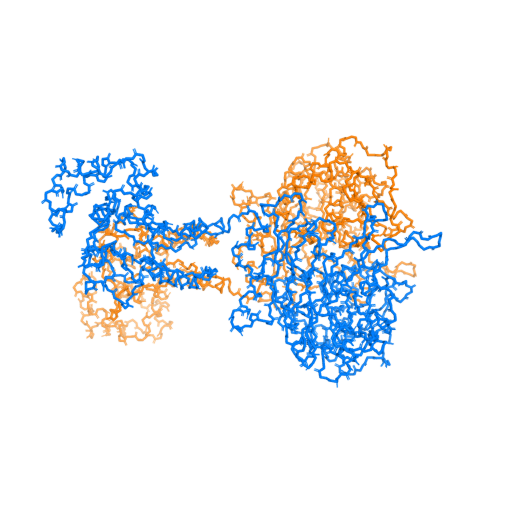 ? -10.227 -18.516 -25.891 1 92 374 ARG B N 1
ATOM 7369 C CA . ARG B 1 374 ? -10.07 -17.062 -25.781 1 92 374 ARG B CA 1
ATOM 7370 C C . ARG B 1 374 ? -11.352 -16.344 -26.172 1 92 374 ARG B C 1
ATOM 7372 O O . ARG B 1 374 ? -11.742 -15.367 -25.531 1 92 374 ARG B O 1
ATOM 7379 N N . ARG B 1 375 ? -11.953 -16.844 -27.203 1 91.19 375 ARG B N 1
ATOM 7380 C CA . ARG B 1 375 ? -13.172 -16.203 -27.688 1 91.19 375 ARG B CA 1
ATOM 7381 C C . ARG B 1 375 ? -14.344 -16.484 -26.75 1 91.19 375 ARG B C 1
ATOM 7383 O O . ARG B 1 375 ? -15.234 -15.648 -26.609 1 91.19 375 ARG B O 1
ATOM 7390 N N . VAL B 1 376 ? -14.383 -17.609 -26.188 1 91.44 376 VAL B N 1
ATOM 7391 C CA . VAL B 1 376 ? -15.438 -17.969 -25.234 1 91.44 376 VAL B CA 1
ATOM 7392 C C . VAL B 1 376 ? -15.352 -17.062 -24.016 1 91.44 376 VAL B C 1
ATOM 7394 O O . VAL B 1 376 ? -16.375 -16.625 -23.484 1 91.44 376 VAL B O 1
ATOM 7397 N N . LEU B 1 377 ? -14.156 -16.844 -23.531 1 89.75 377 LEU B N 1
ATOM 7398 C CA . LEU B 1 377 ? -13.961 -16.031 -22.344 1 89.75 377 LEU B CA 1
ATOM 7399 C C . LEU B 1 377 ? -14.211 -14.555 -22.641 1 89.75 377 LEU B C 1
ATOM 7401 O O . LEU B 1 377 ? -14.586 -13.781 -21.766 1 89.75 377 LEU B O 1
ATOM 7405 N N . LYS B 1 378 ? -14.172 -14.07 -23.938 1 79.56 378 LYS B N 1
ATOM 7406 C CA . LYS B 1 378 ? -14.562 -12.797 -24.547 1 79.56 378 LYS B CA 1
ATOM 7407 C C . LYS B 1 378 ? -13.766 -11.641 -23.953 1 79.56 378 LYS B C 1
ATOM 7409 O O . LYS B 1 378 ? -13.219 -10.812 -24.688 1 79.56 378 LYS B O 1
ATOM 7414 N N . LYS B 1 379 ? -13.578 -11.641 -22.641 1 75.12 379 LYS B N 1
ATOM 7415 C CA . LYS B 1 379 ? -12.977 -10.5 -21.953 1 75.12 379 LYS B CA 1
ATOM 7416 C C . LYS B 1 379 ? -11.453 -10.539 -22.062 1 75.12 379 LYS B C 1
ATOM 7418 O O . LYS B 1 379 ? -10.828 -11.531 -21.672 1 75.12 379 LYS B O 1
ATOM 7423 N N . LYS B 1 380 ? -10.906 -9.469 -22.609 1 74.75 380 LYS B N 1
ATOM 7424 C CA . LYS B 1 380 ? -9.461 -9.352 -22.766 1 74.75 380 LYS B CA 1
ATOM 7425 C C . LYS B 1 380 ? -8.75 -9.43 -21.406 1 74.75 380 LYS B C 1
ATOM 7427 O O . LYS B 1 380 ? -7.691 -10.047 -21.297 1 74.75 380 LYS B O 1
ATOM 7432 N N . GLU B 1 381 ? -9.312 -8.867 -20.453 1 65.75 381 GLU B N 1
ATOM 7433 C CA . GLU B 1 381 ? -8.727 -8.859 -19.125 1 65.75 381 GLU B CA 1
ATOM 7434 C C . GLU B 1 381 ? -8.531 -10.281 -18.594 1 65.75 381 GLU B C 1
ATOM 7436 O O . GLU B 1 381 ? -7.523 -10.578 -17.953 1 65.75 381 GLU B O 1
ATOM 7441 N N . ILE B 1 382 ? -9.586 -11.078 -18.906 1 78.75 382 ILE B N 1
ATOM 7442 C CA . ILE B 1 382 ? -9.508 -12.461 -18.453 1 78.75 382 ILE B CA 1
ATOM 7443 C C . ILE B 1 382 ? -8.391 -13.188 -19.203 1 78.75 382 ILE B C 1
ATOM 7445 O O . ILE B 1 382 ? -7.543 -13.844 -18.594 1 78.75 382 ILE B O 1
ATOM 7449 N N . ASN B 1 383 ? -8.352 -13.008 -20.5 1 84.38 383 ASN B N 1
ATOM 7450 C CA . ASN B 1 383 ? -7.375 -13.703 -21.328 1 84.38 383 ASN B CA 1
ATOM 7451 C C . ASN B 1 383 ? -5.949 -13.266 -21 1 84.38 383 ASN B C 1
ATOM 7453 O O . ASN B 1 383 ? -5.023 -14.078 -21.047 1 84.38 383 ASN B O 1
ATOM 7457 N N . GLN B 1 384 ? -5.77 -12.117 -20.594 1 72.75 384 GLN B N 1
ATOM 7458 C CA . GLN B 1 384 ? -4.441 -11.602 -20.281 1 72.75 384 GLN B CA 1
ATOM 7459 C C . GLN B 1 384 ? -3.943 -12.148 -18.938 1 72.75 384 GLN B C 1
ATOM 7461 O O . GLN B 1 384 ? -2.734 -12.203 -18.703 1 72.75 384 GLN B O 1
ATOM 7466 N N . SER B 1 385 ? -4.879 -12.547 -18.141 1 71 385 SER B N 1
ATOM 7467 C CA . SER B 1 385 ? -4.523 -13.086 -16.844 1 71 385 SER B CA 1
ATOM 7468 C C . SER B 1 385 ? -4.191 -14.578 -16.938 1 71 385 SER B C 1
ATOM 7470 O O . SER B 1 385 ? -3.85 -15.203 -15.93 1 71 385 SER B O 1
ATOM 7472 N N . LEU B 1 386 ? -4.34 -15.117 -18.094 1 82.06 386 LEU B N 1
ATOM 7473 C CA . LEU B 1 386 ? -4.117 -16.547 -18.297 1 82.06 386 LEU B CA 1
ATOM 7474 C C . LEU B 1 386 ? -2.885 -16.781 -19.156 1 82.06 386 LEU B C 1
ATOM 7476 O O . LEU B 1 386 ? -2.498 -15.93 -19.953 1 82.06 386 LEU B O 1
ATOM 7480 N N . GLU B 1 387 ? -2.17 -17.812 -18.781 1 82.5 387 GLU B N 1
ATOM 7481 C CA . GLU B 1 387 ? -1.114 -18.312 -19.656 1 82.5 387 GLU B CA 1
ATOM 7482 C C . GLU B 1 387 ? -1.57 -19.547 -20.438 1 82.5 387 GLU B C 1
ATOM 7484 O O . GLU B 1 387 ? -1.854 -20.578 -19.844 1 82.5 387 GLU B O 1
ATOM 7489 N N . TYR B 1 388 ? -1.711 -19.328 -21.766 1 88.12 388 TYR B N 1
ATOM 7490 C CA . TYR B 1 388 ? -2.129 -20.453 -22.609 1 88.12 388 TYR B CA 1
ATOM 7491 C C . TYR B 1 388 ? -0.931 -21.297 -23.031 1 88.12 388 TYR B C 1
ATOM 7493 O O . TYR B 1 388 ? 0.046 -20.766 -23.562 1 88.12 388 TYR B O 1
ATOM 7501 N N . ILE B 1 389 ? -1.004 -22.578 -22.641 1 86.5 389 ILE B N 1
ATOM 7502 C CA . ILE B 1 389 ? 0.049 -23.516 -23.016 1 86.5 389 ILE B CA 1
ATOM 7503 C C . ILE B 1 389 ? -0.496 -24.531 -24 1 86.5 389 ILE B C 1
ATOM 7505 O O . ILE B 1 389 ? -1.29 -25.406 -23.641 1 86.5 389 ILE B O 1
ATOM 7509 N N . THR B 1 390 ? -0.122 -24.406 -25.281 1 89.31 390 THR B N 1
ATOM 7510 C CA . THR B 1 390 ? -0.626 -25.281 -26.328 1 89.31 390 THR B CA 1
ATOM 7511 C C . THR B 1 390 ? 0.402 -26.359 -26.656 1 89.31 390 THR B C 1
ATOM 7513 O O . THR B 1 390 ? 0.125 -27.266 -27.453 1 89.31 390 THR B O 1
ATOM 7516 N N . ALA B 1 391 ? 1.538 -26.203 -26.141 1 84.62 391 ALA B N 1
ATOM 7517 C CA . ALA B 1 391 ? 2.602 -27.188 -26.281 1 84.62 391 ALA B CA 1
ATOM 7518 C C . ALA B 1 391 ? 3.453 -27.266 -25.016 1 84.62 391 ALA B C 1
ATOM 7520 O O . ALA B 1 391 ? 4.113 -26.297 -24.656 1 84.62 391 ALA B O 1
ATOM 7521 N N . LEU B 1 392 ? 3.34 -28.359 -24.375 1 82.5 392 LEU B N 1
ATOM 7522 C CA . LEU B 1 392 ? 4.102 -28.531 -23.141 1 82.5 392 LEU B CA 1
ATOM 7523 C C . LEU B 1 392 ? 5.551 -28.906 -23.453 1 82.5 392 LEU B C 1
ATOM 7525 O O . LEU B 1 392 ? 6.434 -28.703 -22.609 1 82.5 392 LEU B O 1
ATOM 7529 N N . LYS B 1 393 ? 5.73 -29.547 -24.609 1 76 393 LYS B N 1
ATOM 7530 C CA . LYS B 1 393 ? 7.07 -29.891 -25.078 1 76 393 LYS B CA 1
ATOM 7531 C C . LYS B 1 393 ? 7.543 -28.906 -26.156 1 76 393 LYS B C 1
ATOM 7533 O O . LYS B 1 393 ? 6.746 -28.438 -26.969 1 76 393 LYS B O 1
ATOM 7538 N N . ASP B 1 394 ? 8.836 -28.688 -26.062 1 67.75 394 ASP B N 1
ATOM 7539 C CA . ASP B 1 394 ? 9.391 -27.797 -27.078 1 67.75 394 ASP B CA 1
ATOM 7540 C C . ASP B 1 394 ? 9.305 -28.422 -28.469 1 67.75 394 ASP B C 1
ATOM 7542 O O . ASP B 1 394 ? 9.414 -29.641 -28.609 1 67.75 394 ASP B O 1
ATOM 7546 N N . ASN B 1 395 ? 8.938 -27.781 -29.516 1 65.88 395 ASN B N 1
ATOM 7547 C CA . ASN B 1 395 ? 8.969 -28.156 -30.922 1 65.88 395 ASN B CA 1
ATOM 7548 C C . ASN B 1 395 ? 7.746 -28.984 -31.312 1 65.88 395 ASN B C 1
ATOM 7550 O O . ASN B 1 395 ? 7.793 -29.766 -32.25 1 65.88 395 ASN B O 1
ATOM 7554 N N . GLN B 1 396 ? 6.816 -29.109 -30.328 1 73.19 396 GLN B N 1
ATOM 7555 C CA . GLN B 1 396 ? 5.57 -29.781 -30.703 1 73.19 396 GLN B CA 1
ATOM 7556 C C . GLN B 1 396 ? 4.48 -28.781 -31.031 1 73.19 396 GLN B C 1
ATOM 7558 O O . GLN B 1 396 ? 4.473 -27.656 -30.5 1 73.19 396 GLN B O 1
ATOM 7563 N N . ALA B 1 397 ? 3.754 -29.156 -32.031 1 74.69 397 ALA B N 1
ATOM 7564 C CA . ALA B 1 397 ? 2.695 -28.266 -32.5 1 74.69 397 ALA B CA 1
ATOM 7565 C C . ALA B 1 397 ? 1.507 -28.281 -31.547 1 74.69 397 ALA B C 1
ATOM 7567 O O . ALA B 1 397 ? 0.729 -27.312 -31.5 1 74.69 397 ALA B O 1
ATOM 7568 N N . GLY B 1 398 ? 1.42 -29.359 -30.75 1 85.38 398 GLY B N 1
ATOM 7569 C CA . GLY B 1 398 ? 0.281 -29.469 -29.844 1 85.38 398 GLY B CA 1
ATOM 7570 C C . GLY B 1 398 ? 0.476 -30.516 -28.766 1 85.38 398 GLY B C 1
ATOM 7571 O O . GLY B 1 398 ? 1.564 -31.062 -28.625 1 85.38 398 GLY B O 1
ATOM 7572 N N . ASN B 1 399 ? -0.532 -30.625 -27.906 1 88.94 399 ASN B N 1
ATOM 7573 C CA . ASN B 1 399 ? -0.585 -31.625 -26.844 1 88.94 399 ASN B CA 1
ATOM 7574 C C . ASN B 1 399 ? -1.623 -32.688 -27.156 1 88.94 399 ASN B C 1
ATOM 7576 O O . ASN B 1 399 ? -2.795 -32.406 -27.375 1 88.94 399 ASN B O 1
ATOM 7580 N N . SER B 1 400 ? -1.167 -33.969 -27.281 1 88.31 400 SER B N 1
ATOM 7581 C CA . SER B 1 400 ? -2.148 -35.031 -27.422 1 88.31 400 SER B CA 1
ATOM 7582 C C . SER B 1 400 ? -2.865 -35.312 -26.094 1 88.31 400 SER B C 1
ATOM 7584 O O . SER B 1 400 ? -2.297 -35.094 -25.016 1 88.31 400 SER B O 1
ATOM 7586 N N . TYR B 1 401 ? -4.152 -35.719 -26.266 1 90.06 401 TYR B N 1
ATOM 7587 C CA . TYR B 1 401 ? -4.895 -35.969 -25.047 1 90.06 401 TYR B CA 1
ATOM 7588 C C . TYR B 1 401 ? -4.254 -37.094 -24.25 1 90.06 401 TYR B C 1
ATOM 7590 O O . TYR B 1 401 ? -4.305 -37.094 -23.016 1 90.06 401 TYR B O 1
ATOM 7598 N N . GLN B 1 402 ? -3.58 -38.031 -24.891 1 89.19 402 GLN B N 1
ATOM 7599 C CA . GLN B 1 402 ? -2.91 -39.125 -24.203 1 89.19 402 GLN B CA 1
ATOM 7600 C C . GLN B 1 402 ? -1.729 -38.625 -23.375 1 89.19 402 GLN B C 1
ATOM 7602 O O . GLN B 1 402 ? -1.53 -39.062 -22.25 1 89.19 402 GLN B O 1
ATOM 7607 N N . SER B 1 403 ? -0.973 -37.781 -24.031 1 87.56 403 SER B N 1
ATOM 7608 C CA . SER B 1 403 ? 0.167 -37.188 -23.312 1 87.56 403 SER B CA 1
ATOM 7609 C C . SER B 1 403 ? -0.283 -36.406 -22.094 1 87.56 403 SER B C 1
ATOM 7611 O O . SER B 1 403 ? 0.338 -36.5 -21.031 1 87.56 403 SER B O 1
ATOM 7613 N N . LEU B 1 404 ? -1.318 -35.688 -22.25 1 90 404 LEU B N 1
ATOM 7614 C CA . LEU B 1 404 ? -1.856 -34.906 -21.141 1 90 404 LEU B CA 1
ATOM 7615 C C . LEU B 1 404 ? -2.318 -35.812 -20.016 1 90 404 LEU B C 1
ATOM 7617 O O . LEU B 1 404 ? -2.02 -35.562 -18.844 1 90 404 LEU B O 1
ATOM 7621 N N . ASN B 1 405 ? -2.998 -36.875 -20.375 1 89 405 ASN B N 1
ATOM 7622 C CA . ASN B 1 405 ? -3.463 -37.812 -19.375 1 89 405 ASN B CA 1
ATOM 7623 C C . ASN B 1 405 ? -2.297 -38.469 -18.625 1 89 405 ASN B C 1
ATOM 7625 O O . ASN B 1 405 ? -2.363 -38.656 -17.406 1 89 405 ASN B O 1
ATOM 7629 N N . ALA B 1 406 ? -1.318 -38.781 -19.391 1 86.25 406 ALA B N 1
ATOM 7630 C CA . ALA B 1 406 ? -0.136 -39.375 -18.781 1 86.25 406 ALA B CA 1
ATOM 7631 C C . ALA B 1 406 ? 0.511 -38.438 -17.766 1 86.25 406 ALA B C 1
ATOM 7633 O O . ALA B 1 406 ? 0.917 -38.844 -16.688 1 86.25 406 ALA B O 1
ATOM 7634 N N . LEU B 1 407 ? 0.597 -37.219 -18.156 1 86.19 407 LEU B N 1
ATOM 7635 C CA . LEU B 1 407 ? 1.191 -36.219 -17.281 1 86.19 407 LEU B CA 1
ATOM 7636 C C . LEU B 1 407 ? 0.355 -36.031 -16.016 1 86.19 407 LEU B C 1
ATOM 7638 O O . LEU B 1 407 ? 0.9 -35.938 -14.922 1 86.19 407 LEU B O 1
ATOM 7642 N N . ILE B 1 408 ? -0.893 -35.969 -16.156 1 86.62 408 ILE B N 1
ATOM 7643 C CA . ILE B 1 408 ? -1.797 -35.781 -15.023 1 86.62 408 ILE B CA 1
ATOM 7644 C C . ILE B 1 408 ? -1.702 -36.969 -14.086 1 86.62 408 ILE B C 1
ATOM 7646 O O . ILE B 1 408 ? -1.677 -36.812 -12.859 1 86.62 408 ILE B O 1
ATOM 7650 N N . LYS B 1 409 ? -1.662 -38.094 -14.656 1 82.69 409 LYS B N 1
ATOM 7651 C CA . LYS B 1 409 ? -1.6 -39.344 -13.875 1 82.69 409 LYS B CA 1
ATOM 7652 C C . LYS B 1 409 ? -0.307 -39.406 -13.062 1 82.69 409 LYS B C 1
ATOM 7654 O O . LYS B 1 409 ? -0.315 -39.812 -11.906 1 82.69 409 LYS B O 1
ATOM 7659 N N . ASN B 1 410 ? 0.746 -38.906 -13.68 1 79.38 410 ASN B N 1
ATOM 7660 C CA . ASN B 1 410 ? 2.057 -39.094 -13.07 1 79.38 410 ASN B CA 1
ATOM 7661 C C . ASN B 1 410 ? 2.449 -37.938 -12.195 1 79.38 410 ASN B C 1
ATOM 7663 O O . ASN B 1 410 ? 3.336 -38.031 -11.344 1 79.38 410 ASN B O 1
ATOM 7667 N N . GLY B 1 411 ? 1.903 -36.812 -12.438 1 81.44 411 GLY B N 1
ATOM 7668 C CA . GLY B 1 411 ? 2.273 -35.625 -11.664 1 81.44 411 GLY B CA 1
ATOM 7669 C C . GLY B 1 411 ? 1.14 -34.625 -11.508 1 81.44 411 GLY B C 1
ATOM 7670 O O . GLY B 1 411 ? 1.261 -33.469 -11.922 1 81.44 411 GLY B O 1
ATOM 7671 N N . PRO B 1 412 ? 0.052 -35.062 -10.789 1 79.88 412 PRO B N 1
ATOM 7672 C CA . PRO B 1 412 ? -1.1 -34.156 -10.656 1 79.88 412 PRO B CA 1
ATOM 7673 C C . PRO B 1 412 ? -0.762 -32.875 -9.914 1 79.88 412 PRO B C 1
ATOM 7675 O O . PRO B 1 412 ? -1.338 -31.812 -10.211 1 79.88 412 PRO B O 1
ATOM 7678 N N . LYS B 1 413 ? 0.171 -32.875 -9.07 1 77 413 LYS B N 1
ATOM 7679 C CA . LYS B 1 413 ? 0.501 -31.703 -8.242 1 77 413 LYS B CA 1
ATOM 7680 C C . LYS B 1 413 ? 1.164 -30.625 -9.078 1 77 413 LYS B C 1
ATOM 7682 O O . LYS B 1 413 ? 1.236 -29.469 -8.656 1 77 413 LYS B O 1
ATOM 7687 N N . LEU B 1 414 ? 1.665 -30.969 -10.219 1 80.25 414 LEU B N 1
ATOM 7688 C CA . LEU B 1 414 ? 2.275 -30 -11.109 1 80.25 414 LEU B CA 1
ATOM 7689 C C . LEU B 1 414 ? 1.215 -29.094 -11.742 1 80.25 414 LEU B C 1
ATOM 7691 O O . LEU B 1 414 ? 1.536 -28.047 -12.297 1 80.25 414 LEU B O 1
ATOM 7695 N N . PHE B 1 415 ? -0.035 -29.531 -11.578 1 79.12 415 PHE B N 1
ATOM 7696 C CA . PHE B 1 415 ? -1.121 -28.812 -12.234 1 79.12 415 PHE B CA 1
ATOM 7697 C C . PHE B 1 415 ? -1.902 -27.984 -11.227 1 79.12 415 PHE B C 1
ATOM 7699 O O . PHE B 1 415 ? -3.053 -27.609 -11.477 1 79.12 415 PHE B O 1
ATOM 7706 N N . SER B 1 416 ? -1.238 -27.641 -10.18 1 75.12 416 SER B N 1
ATOM 7707 C CA . SER B 1 416 ? -1.943 -26.922 -9.117 1 75.12 416 SER B CA 1
ATOM 7708 C C . SER B 1 416 ? -2.48 -25.594 -9.602 1 75.12 416 SER B C 1
ATOM 7710 O O . SER B 1 416 ? -3.57 -25.172 -9.211 1 75.12 416 SER B O 1
ATOM 7712 N N . ASN B 1 417 ? -1.834 -25.031 -10.484 1 76.56 417 ASN B N 1
ATOM 7713 C CA . ASN B 1 417 ? -2.258 -23.734 -11 1 76.56 417 ASN B CA 1
ATOM 7714 C C . ASN B 1 417 ? -2.693 -23.812 -12.461 1 76.56 417 ASN B C 1
ATOM 7716 O O . ASN B 1 417 ? -2.615 -22.828 -13.195 1 76.56 417 ASN B O 1
ATOM 7720 N N . SER B 1 418 ? -3.072 -25 -12.844 1 86.25 418 SER B N 1
ATOM 7721 C CA . SER B 1 418 ? -3.385 -25.188 -14.25 1 86.25 418 SER B CA 1
ATOM 7722 C C . SER B 1 418 ? -4.781 -25.781 -14.438 1 86.25 418 SER B C 1
ATOM 7724 O O . SER B 1 418 ? -5.285 -26.484 -13.555 1 86.25 418 SER B O 1
ATOM 7726 N N . ILE B 1 419 ? -5.422 -25.438 -15.461 1 90.75 419 ILE B N 1
ATOM 7727 C CA . ILE B 1 419 ? -6.656 -26.047 -15.945 1 90.75 419 ILE B CA 1
ATOM 7728 C C . ILE B 1 419 ? -6.402 -26.719 -17.297 1 90.75 419 ILE B C 1
ATOM 7730 O O . ILE B 1 419 ? -5.867 -26.094 -18.219 1 90.75 419 ILE B O 1
ATOM 7734 N N . VAL B 1 420 ? -6.715 -28.031 -17.328 1 93.5 420 VAL B N 1
ATOM 7735 C CA . VAL B 1 420 ? -6.516 -28.766 -18.578 1 93.5 420 VAL B CA 1
ATOM 7736 C C . VAL B 1 420 ? -7.836 -28.844 -19.344 1 93.5 420 VAL B C 1
ATOM 7738 O O . VAL B 1 420 ? -8.836 -29.328 -18.812 1 93.5 420 VAL B O 1
ATOM 7741 N N . ILE B 1 421 ? -7.805 -28.359 -20.562 1 93.69 421 ILE B N 1
ATOM 7742 C CA . ILE B 1 421 ? -9.016 -28.344 -21.375 1 93.69 421 ILE B CA 1
ATOM 7743 C C . ILE B 1 421 ? -8.844 -29.266 -22.594 1 93.69 421 ILE B C 1
ATOM 7745 O O . ILE B 1 421 ? -7.941 -29.047 -23.406 1 93.69 421 ILE B O 1
ATOM 7749 N N . TYR B 1 422 ? -9.773 -30.203 -22.75 1 93.69 422 TYR B N 1
ATOM 7750 C CA . TYR B 1 422 ? -9.695 -31.203 -23.812 1 93.69 422 TYR B CA 1
ATOM 7751 C C . TYR B 1 422 ? -10.555 -30.812 -25 1 93.69 422 TYR B C 1
ATOM 7753 O O . TYR B 1 422 ? -11.555 -30.125 -24.859 1 93.69 422 TYR B O 1
ATOM 7761 N N . ASP B 1 423 ? -10.141 -31.328 -26.141 1 92.31 423 ASP B N 1
ATOM 7762 C CA . ASP B 1 423 ? -10.906 -31.125 -27.375 1 92.31 423 ASP B CA 1
ATOM 7763 C C . ASP B 1 423 ? -12.242 -31.859 -27.312 1 92.31 423 ASP B C 1
ATOM 7765 O O . ASP B 1 423 ? -12.414 -32.781 -26.5 1 92.31 423 ASP B O 1
ATOM 7769 N N . PRO B 1 424 ? -13.203 -31.453 -28.172 1 89.69 424 PRO B N 1
ATOM 7770 C CA . PRO B 1 424 ? -14.539 -32.062 -28.156 1 89.69 424 PRO B CA 1
ATOM 7771 C C . PRO B 1 424 ? -14.523 -33.531 -28.516 1 89.69 424 PRO B C 1
ATOM 7773 O O . PRO B 1 424 ? -15.398 -34.281 -28.109 1 89.69 424 PRO B O 1
ATOM 7776 N N . ASP B 1 425 ? -13.57 -33.938 -29.25 1 89.06 425 ASP B N 1
ATOM 7777 C CA . ASP B 1 425 ? -13.594 -35.312 -29.797 1 89.06 425 ASP B CA 1
ATOM 7778 C C . ASP B 1 425 ? -12.977 -36.312 -28.812 1 89.06 425 ASP B C 1
ATOM 7780 O O . ASP B 1 425 ? -12.906 -37.5 -29.109 1 89.06 425 ASP B O 1
ATOM 7784 N N . VAL B 1 426 ? -12.484 -35.812 -27.688 1 90 426 VAL B N 1
ATOM 7785 C CA . VAL B 1 426 ? -11.93 -36.719 -26.688 1 90 426 VAL B CA 1
ATOM 7786 C C . VAL B 1 426 ? -13.062 -37.375 -25.906 1 90 426 VAL B C 1
ATOM 7788 O O . VAL B 1 426 ? -14.047 -36.719 -25.562 1 90 426 VAL B O 1
ATOM 7791 N N . ASP B 1 427 ? -12.93 -38.656 -25.719 1 87.56 427 ASP B N 1
ATOM 7792 C CA . ASP B 1 427 ? -13.93 -39.406 -24.953 1 87.56 427 ASP B CA 1
ATOM 7793 C C . ASP B 1 427 ? -14 -38.906 -23.516 1 87.56 427 ASP B C 1
ATOM 7795 O O . ASP B 1 427 ? -12.977 -38.844 -22.812 1 87.56 427 ASP B O 1
ATOM 7799 N N . SER B 1 428 ? -15.195 -38.594 -23.094 1 86 428 SER B N 1
ATOM 7800 C CA . SER B 1 428 ? -15.398 -38.031 -21.75 1 86 428 SER B CA 1
ATOM 7801 C C . SER B 1 428 ? -14.945 -39.031 -20.672 1 86 428 SER B C 1
ATOM 7803 O O . SER B 1 428 ? -14.523 -38.625 -19.594 1 86 428 SER B O 1
ATOM 7805 N N . LYS B 1 429 ? -14.891 -40.312 -20.938 1 86.25 429 LYS B N 1
ATOM 7806 C CA . LYS B 1 429 ? -14.5 -41.344 -19.984 1 86.25 429 LYS B CA 1
ATOM 7807 C C . LYS B 1 429 ? -12.992 -41.375 -19.797 1 86.25 429 LYS B C 1
ATOM 7809 O O . LYS B 1 429 ? -12.492 -41.844 -18.766 1 86.25 429 LYS B O 1
ATOM 7814 N N . ALA B 1 430 ? -12.281 -40.844 -20.828 1 89.38 430 ALA B N 1
ATOM 7815 C CA . ALA B 1 430 ? -10.82 -40.875 -20.781 1 89.38 430 ALA B CA 1
ATOM 7816 C C . ALA B 1 430 ? -10.281 -39.688 -20 1 89.38 430 ALA B C 1
ATOM 7818 O O . ALA B 1 430 ? -9.102 -39.656 -19.641 1 89.38 430 ALA B O 1
ATOM 7819 N N . ILE B 1 431 ? -11.07 -38.719 -19.766 1 89.69 431 ILE B N 1
ATOM 7820 C CA . ILE B 1 431 ? -10.633 -37.5 -19.094 1 89.69 431 ILE B CA 1
ATOM 7821 C C . ILE B 1 431 ? -10.578 -37.719 -17.594 1 89.69 431 ILE B C 1
ATOM 7823 O O . ILE B 1 431 ? -11.57 -38.125 -16.969 1 89.69 431 ILE B O 1
ATOM 7827 N N . PRO B 1 432 ? -9.344 -37.469 -17 1 84.5 432 PRO B N 1
ATOM 7828 C CA . PRO B 1 432 ? -9.227 -37.625 -15.547 1 84.5 432 PRO B CA 1
ATOM 7829 C C . PRO B 1 432 ? -10.07 -36.594 -14.781 1 84.5 432 PRO B C 1
ATOM 7831 O O . PRO B 1 432 ? -10.07 -35.406 -15.109 1 84.5 432 PRO B O 1
ATOM 7834 N N . LYS B 1 433 ? -11.023 -36.844 -13.75 1 74.44 433 LYS B N 1
ATOM 7835 C CA . LYS B 1 433 ? -11.938 -35.906 -13.094 1 74.44 433 LYS B CA 1
ATOM 7836 C C . LYS B 1 433 ? -11.477 -35.594 -11.68 1 74.44 433 LYS B C 1
ATOM 7838 O O . LYS B 1 433 ? -11.891 -34.562 -11.102 1 74.44 433 LYS B O 1
ATOM 7843 N N . LYS B 1 434 ? -10.562 -36.188 -10.992 1 68.81 434 LYS B N 1
ATOM 7844 C CA . LYS B 1 434 ? -10.422 -36 -9.547 1 68.81 434 LYS B CA 1
ATOM 7845 C C . LYS B 1 434 ? -9.133 -35.25 -9.211 1 68.81 434 LYS B C 1
ATOM 7847 O O . LYS B 1 434 ? -9.094 -34.5 -8.25 1 68.81 434 LYS B O 1
ATOM 7852 N N . SER B 1 435 ? -8.07 -35.281 -9.938 1 72 435 SER B N 1
ATOM 7853 C CA . SER B 1 435 ? -6.781 -34.812 -9.438 1 72 435 SER B CA 1
ATOM 7854 C C . SER B 1 435 ? -6.48 -33.406 -9.93 1 72 435 SER B C 1
ATOM 7856 O O . SER B 1 435 ? -5.879 -32.625 -9.211 1 72 435 SER B O 1
ATOM 7858 N N . VAL B 1 436 ? -6.93 -33.125 -11.047 1 83.06 436 VAL B N 1
ATOM 7859 C CA . VAL B 1 436 ? -6.621 -31.859 -11.703 1 83.06 436 VAL B CA 1
ATOM 7860 C C . VAL B 1 436 ? -7.895 -31.266 -12.305 1 83.06 436 VAL B C 1
ATOM 7862 O O . VAL B 1 436 ? -8.844 -31.984 -12.602 1 83.06 436 VAL B O 1
ATOM 7865 N N . SER B 1 437 ? -8.047 -29.938 -12.273 1 87.94 437 SER B N 1
ATOM 7866 C CA . SER B 1 437 ? -9.164 -29.281 -12.938 1 87.94 437 SER B CA 1
ATOM 7867 C C . SER B 1 437 ? -9.141 -29.531 -14.445 1 87.94 437 SER B C 1
ATOM 7869 O O . SER B 1 437 ? -8.242 -29.062 -15.141 1 87.94 437 SER B O 1
ATOM 7871 N N . THR B 1 438 ? -10.109 -30.391 -14.859 1 92.88 438 THR B N 1
ATOM 7872 C CA . THR B 1 438 ? -10.188 -30.703 -16.281 1 92.88 438 THR B CA 1
ATOM 7873 C C . THR B 1 438 ? -11.547 -30.312 -16.844 1 92.88 438 THR B C 1
ATOM 7875 O O . THR B 1 438 ? -12.562 -30.422 -16.156 1 92.88 438 THR B O 1
ATOM 7878 N N . LEU B 1 439 ? -11.57 -29.797 -18.047 1 92.62 439 LEU B N 1
ATOM 7879 C CA . LEU B 1 439 ? -12.781 -29.469 -18.797 1 92.62 439 LEU B CA 1
ATOM 7880 C C . LEU B 1 439 ? -12.688 -29.953 -20.234 1 92.62 439 LEU B C 1
ATOM 7882 O O . LEU B 1 439 ? -11.602 -30.297 -20.703 1 92.62 439 LEU B O 1
ATOM 7886 N N . GLN B 1 440 ? -13.867 -30.109 -20.859 1 92.88 440 GLN B N 1
ATOM 7887 C CA . GLN B 1 440 ? -13.945 -30.484 -22.266 1 92.88 440 GLN B CA 1
ATOM 7888 C C . GLN B 1 440 ? -14.742 -29.453 -23.078 1 92.88 440 GLN B C 1
ATOM 7890 O O . GLN B 1 440 ? -15.828 -29.047 -22.656 1 92.88 440 GLN B O 1
ATOM 7895 N N . ILE B 1 441 ? -14.148 -29.047 -24.203 1 92.06 441 ILE B N 1
ATOM 7896 C CA . ILE B 1 441 ? -14.844 -28.109 -25.078 1 92.06 441 ILE B CA 1
ATOM 7897 C C . ILE B 1 441 ? -16.078 -28.766 -25.688 1 92.06 441 ILE B C 1
ATOM 7899 O O . ILE B 1 441 ? -16 -29.906 -26.156 1 92.06 441 ILE B O 1
ATOM 7903 N N . PRO B 1 442 ? -17.172 -28.078 -25.609 1 87.62 442 PRO B N 1
ATOM 7904 C CA . PRO B 1 442 ? -18.359 -28.641 -26.266 1 87.62 442 PRO B CA 1
ATOM 7905 C C . PRO B 1 442 ? -18.266 -28.641 -27.781 1 87.62 442 PRO B C 1
ATOM 7907 O O . PRO B 1 442 ? -17.641 -27.75 -28.359 1 87.62 442 PRO B O 1
ATOM 7910 N N . SER B 1 443 ? -18.859 -29.609 -28.344 1 81.88 443 SER B N 1
ATOM 7911 C CA . SER B 1 443 ? -18.891 -29.688 -29.797 1 81.88 443 SER B CA 1
ATOM 7912 C C . SER B 1 443 ? -19.938 -28.734 -30.359 1 81.88 443 SER B C 1
ATOM 7914 O O . SER B 1 443 ? -20.969 -28.484 -29.734 1 81.88 443 SER B O 1
ATOM 7916 N N . PHE B 1 444 ? -19.625 -28.141 -31.516 1 77.81 444 PHE B N 1
ATOM 7917 C CA . PHE B 1 444 ? -20.578 -27.266 -32.188 1 77.81 444 PHE B CA 1
ATOM 7918 C C . PHE B 1 444 ? -21.766 -28.062 -32.688 1 77.81 444 PHE B C 1
ATOM 7920 O O . PHE B 1 444 ? -22.812 -27.5 -33 1 77.81 444 PHE B O 1
ATOM 7927 N N . CYS B 1 445 ? -21.547 -29.391 -32.781 1 71.12 445 CYS B N 1
ATOM 7928 C CA . CYS B 1 445 ? -22.609 -30.25 -33.25 1 71.12 445 CYS B CA 1
ATOM 7929 C C . CYS B 1 445 ? -23.203 -31.078 -32.125 1 71.12 445 CYS B C 1
ATOM 7931 O O . CYS B 1 445 ? -22.484 -31.672 -31.328 1 71.12 445 CYS B O 1
ATOM 7933 N N . VAL B 1 446 ? -24.531 -30.969 -31.688 1 60.41 446 VAL B N 1
ATOM 7934 C CA . VAL B 1 446 ? -25.234 -31.547 -30.547 1 60.41 446 VAL B CA 1
ATOM 7935 C C . VAL B 1 446 ? -25.078 -33.062 -30.562 1 60.41 446 VAL B C 1
ATOM 7937 O O . VAL B 1 446 ? -24.953 -33.688 -29.516 1 60.41 446 VAL B O 1
ATOM 7940 N N . ASN B 1 447 ? -25.016 -33.781 -31.719 1 62.09 447 ASN B N 1
ATOM 7941 C CA . ASN B 1 447 ? -25.188 -35.219 -31.719 1 62.09 447 ASN B CA 1
ATOM 7942 C C . ASN B 1 447 ? -23.859 -35.938 -31.984 1 62.09 447 ASN B C 1
ATOM 7944 O O . ASN B 1 447 ? -23.812 -37.188 -32.031 1 62.09 447 ASN B O 1
ATOM 7948 N N . GLN B 1 448 ? -22.688 -35.219 -32.188 1 70.56 448 GLN B N 1
ATOM 7949 C CA . GLN B 1 448 ? -21.422 -35.875 -32.5 1 70.56 448 GLN B CA 1
ATOM 7950 C C . GLN B 1 448 ? -20.25 -35.156 -31.844 1 70.56 448 GLN B C 1
ATOM 7952 O O . GLN B 1 448 ? -20.219 -33.906 -31.812 1 70.56 448 GLN B O 1
ATOM 7957 N N . ASN B 1 449 ? -19.375 -35.938 -31.234 1 79.06 449 ASN B N 1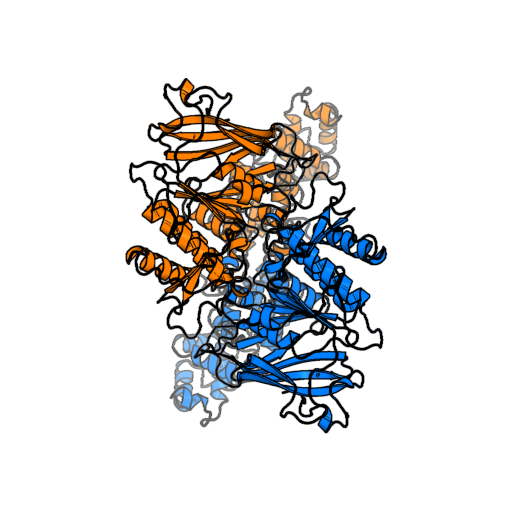
ATOM 7958 C CA . ASN B 1 449 ? -18.141 -35.375 -30.672 1 79.06 449 ASN B CA 1
ATOM 7959 C C . ASN B 1 449 ? -17.047 -35.281 -31.719 1 79.06 449 ASN B C 1
ATOM 7961 O O . ASN B 1 449 ? -16.312 -36.25 -31.969 1 79.06 449 ASN B O 1
ATOM 7965 N N . LEU B 1 450 ? -17.062 -34.156 -32.5 1 83.88 450 LEU B N 1
ATOM 7966 C CA . LEU B 1 450 ? -16.062 -33.906 -33.531 1 83.88 450 LEU B CA 1
ATOM 7967 C C . LEU B 1 450 ? -15.031 -32.906 -33.062 1 83.88 450 LEU B C 1
ATOM 7969 O O . LEU B 1 450 ? -15.289 -32.125 -32.125 1 83.88 450 LEU B O 1
ATOM 7973 N N . CYS B 1 451 ? -13.852 -33.031 -33.688 1 88.56 451 CYS B N 1
ATOM 7974 C CA . CYS B 1 451 ? -12.852 -32.031 -33.344 1 88.56 451 CYS B CA 1
ATOM 7975 C C . CYS B 1 451 ? -13.312 -30.641 -33.75 1 88.56 451 CYS B C 1
ATOM 7977 O O . CYS B 1 451 ? -14.312 -30.5 -34.469 1 88.56 451 CYS B O 1
ATOM 7979 N N . ILE B 1 452 ? -12.672 -29.641 -33.375 1 89.81 452 ILE B N 1
ATOM 7980 C CA . ILE B 1 452 ? -13.086 -28.25 -33.562 1 89.81 452 ILE B CA 1
ATOM 7981 C C . ILE B 1 452 ? -13.219 -27.953 -35.062 1 89.81 452 ILE B C 1
ATOM 7983 O O . ILE B 1 452 ? -14.227 -27.391 -35.5 1 89.81 452 ILE B O 1
ATOM 7987 N N . GLU B 1 453 ? -12.273 -28.375 -35.875 1 89.44 453 GLU B N 1
ATOM 7988 C CA . GLU B 1 453 ? -12.266 -28.094 -37.281 1 89.44 453 GLU B CA 1
ATOM 7989 C C . GLU B 1 453 ? -13.43 -28.766 -38 1 89.44 453 GLU B C 1
ATOM 7991 O O . GLU B 1 453 ? -14.125 -28.141 -38.812 1 89.44 453 GLU B O 1
ATOM 7996 N N . LEU B 1 454 ? -13.625 -29.969 -37.656 1 87.81 454 LEU B N 1
ATOM 7997 C CA . LEU B 1 454 ? -14.727 -30.719 -38.25 1 87.81 454 LEU B CA 1
ATOM 7998 C C . LEU B 1 454 ? -16.078 -30.156 -37.812 1 87.81 454 LEU B C 1
ATOM 8000 O O . LEU B 1 454 ? -17.016 -30.109 -38.594 1 87.81 454 LEU B O 1
ATOM 8004 N N . SER B 1 455 ? -16.094 -29.766 -36.594 1 86.69 455 SER B N 1
ATOM 8005 C CA . SER B 1 455 ? -17.328 -29.203 -36.062 1 86.69 455 SER B CA 1
ATOM 8006 C C . SER B 1 455 ? -17.703 -27.906 -36.781 1 86.69 455 SER B C 1
ATOM 8008 O O . SER B 1 455 ? -18.875 -27.641 -37 1 86.69 455 SER B O 1
ATOM 8010 N N . ILE B 1 456 ? -16.781 -27.203 -37.156 1 88.25 456 ILE B N 1
ATOM 8011 C CA . ILE B 1 456 ? -17.031 -25.953 -37.844 1 88.25 456 ILE B CA 1
ATOM 8012 C C . ILE B 1 456 ? -17.516 -26.234 -39.25 1 88.25 456 ILE B C 1
ATOM 8014 O O . ILE B 1 456 ? -18.438 -25.578 -39.75 1 88.25 456 ILE B O 1
ATOM 8018 N N . VAL B 1 457 ? -16.906 -27.234 -39.875 1 87.44 457 VAL B N 1
ATOM 8019 C CA . VAL B 1 457 ? -17.312 -27.641 -41.188 1 87.44 457 VAL B CA 1
ATOM 8020 C C . VAL B 1 457 ? -18.781 -28.062 -41.188 1 87.44 457 VAL B C 1
ATOM 8022 O O . VAL B 1 457 ? -19.578 -27.609 -42 1 87.44 457 VAL B O 1
ATOM 8025 N N . GLN B 1 458 ? -19.078 -28.844 -40.188 1 85.06 458 GLN B N 1
ATOM 8026 C CA . GLN B 1 458 ? -20.453 -29.297 -40.062 1 85.06 458 GLN B CA 1
ATOM 8027 C C . GLN B 1 458 ? -21.391 -28.141 -39.75 1 85.06 458 GLN B C 1
ATOM 8029 O O . GLN B 1 458 ? -22.5 -28.062 -40.281 1 85.06 458 GLN B O 1
ATOM 8034 N N . ALA B 1 459 ? -21 -27.266 -38.938 1 85.31 459 ALA B N 1
ATOM 8035 C CA . ALA B 1 459 ? -21.812 -26.125 -38.562 1 85.31 459 ALA B CA 1
ATOM 8036 C C . ALA B 1 459 ? -22.109 -25.219 -39.75 1 85.31 459 ALA B C 1
ATOM 8038 O O . ALA B 1 459 ? -23.219 -24.719 -39.906 1 85.31 459 ALA B O 1
ATOM 8039 N N . ILE B 1 460 ? -21.125 -25.047 -40.531 1 86.88 460 ILE B N 1
ATOM 8040 C CA . ILE B 1 460 ? -21.281 -24.219 -41.719 1 86.88 460 ILE B CA 1
ATOM 8041 C C . ILE B 1 460 ? -22.25 -24.891 -42.688 1 86.88 460 ILE B C 1
ATOM 8043 O O . ILE B 1 460 ? -23.125 -24.219 -43.281 1 86.88 460 ILE B O 1
ATOM 8047 N N . ASN B 1 461 ? -22.109 -26.156 -42.781 1 84.94 461 ASN B N 1
ATOM 8048 C CA . ASN B 1 461 ? -22.969 -26.922 -43.656 1 84.94 461 ASN B CA 1
ATOM 8049 C C . ASN B 1 461 ? -24.422 -26.891 -43.188 1 84.94 461 ASN B C 1
ATOM 8051 O O . ASN B 1 461 ? -25.344 -26.891 -44 1 84.94 461 ASN B O 1
ATOM 8055 N N . ASP B 1 462 ? -24.641 -26.812 -41.906 1 83.12 462 ASP B N 1
ATOM 8056 C CA . ASP B 1 462 ? -25.984 -26.891 -41.344 1 83.12 462 ASP B CA 1
ATOM 8057 C C . ASP B 1 462 ? -26.688 -25.531 -41.406 1 83.12 462 ASP B C 1
ATOM 8059 O O . ASP B 1 462 ? -27.906 -25.453 -41.25 1 83.12 462 ASP B O 1
ATOM 8063 N N . LEU B 1 463 ? -25.953 -24.547 -41.75 1 85.94 463 LEU B N 1
ATOM 8064 C CA . LEU B 1 463 ? -26.547 -23.219 -41.844 1 85.94 463 LEU B CA 1
ATOM 8065 C C . LEU B 1 463 ? -27.344 -23.062 -43.125 1 85.94 463 LEU B C 1
ATOM 8067 O O . LEU B 1 463 ? -26.984 -23.641 -44.156 1 85.94 463 LEU B O 1
ATOM 8071 N N . ASP B 1 464 ? -28.406 -22.312 -43 1 84.31 464 ASP B N 1
ATOM 8072 C CA . ASP B 1 464 ? -29.172 -21.953 -44.188 1 84.31 464 ASP B CA 1
ATOM 8073 C C . ASP B 1 464 ? -28.391 -20.938 -45.031 1 84.31 464 ASP B C 1
ATOM 8075 O O . ASP B 1 464 ? -27.656 -20.125 -44.5 1 84.31 464 ASP B O 1
ATOM 8079 N N . GLY B 1 465 ? -28.547 -21.047 -46.281 1 82.94 465 GLY B N 1
ATOM 8080 C CA . GLY B 1 465 ? -27.859 -20.172 -47.219 1 82.94 465 GLY B CA 1
ATOM 8081 C C . GLY B 1 465 ? -28.078 -18.703 -46.938 1 82.94 465 GLY B C 1
ATOM 8082 O O . GLY B 1 465 ? -27.25 -17.859 -47.312 1 82.94 465 GLY B O 1
ATOM 8083 N N . SER B 1 466 ? -29.125 -18.375 -46.25 1 83.75 466 SER B N 1
ATOM 8084 C CA . SER B 1 466 ? -29.453 -16.984 -45.969 1 83.75 466 SER B CA 1
ATOM 8085 C C . SER B 1 466 ? -28.875 -16.547 -44.625 1 83.75 466 SER B C 1
ATOM 8087 O O . SER B 1 466 ? -29.078 -15.414 -44.188 1 83.75 466 SER B O 1
ATOM 8089 N N . SER B 1 467 ? -28.125 -17.359 -44 1 86.06 467 SER B N 1
ATOM 8090 C CA . SER B 1 467 ? -27.562 -17.062 -42.688 1 86.06 467 SER B CA 1
ATOM 8091 C C . SER B 1 467 ? -26.625 -15.859 -42.75 1 86.06 467 SER B C 1
ATOM 8093 O O . SER B 1 467 ? -25.891 -15.695 -43.719 1 86.06 467 SER B O 1
ATOM 8095 N N . PRO B 1 468 ? -26.672 -14.992 -41.75 1 87.69 468 PRO B N 1
ATOM 8096 C CA . PRO B 1 468 ? -25.781 -13.82 -41.688 1 87.69 468 PRO B CA 1
ATOM 8097 C C . PRO B 1 468 ? -24.312 -14.188 -41.719 1 87.69 468 PRO B C 1
ATOM 8099 O O . PRO B 1 468 ? -23.469 -13.344 -42.031 1 87.69 468 PRO B O 1
ATOM 8102 N N . PHE B 1 469 ? -24.062 -15.406 -41.5 1 90.62 469 PHE B N 1
ATOM 8103 C CA . PHE B 1 469 ? -22.688 -15.891 -41.531 1 90.62 469 PHE B CA 1
ATOM 8104 C C . PHE B 1 469 ? -22.062 -15.688 -42.906 1 90.62 469 PHE B C 1
ATOM 8106 O O . PHE B 1 469 ? -20.938 -15.195 -43 1 90.62 469 PHE B O 1
ATOM 8113 N N . PHE B 1 470 ? -22.734 -16.016 -43.875 1 89.25 470 PHE B N 1
ATOM 8114 C CA . PHE B 1 470 ? -22.203 -15.984 -45.25 1 89.25 470 PHE B CA 1
ATOM 8115 C C . PHE B 1 470 ? -22.047 -14.547 -45.719 1 89.25 470 PHE B C 1
ATOM 8117 O O . PHE B 1 470 ? -21.078 -14.227 -46.438 1 89.25 470 PHE B O 1
ATOM 8124 N N . LYS B 1 471 ? -22.938 -13.648 -45.312 1 83.5 471 LYS B N 1
ATOM 8125 C CA . LYS B 1 471 ? -22.828 -12.234 -45.656 1 83.5 471 LYS B CA 1
ATOM 8126 C C . LYS B 1 471 ? -21.625 -11.602 -44.969 1 83.5 471 LYS B C 1
ATOM 8128 O O . LYS B 1 471 ? -20.875 -10.836 -45.562 1 83.5 471 LYS B O 1
ATOM 8133 N N . LYS B 1 472 ? -21.422 -11.938 -43.719 1 86.44 472 LYS B N 1
ATOM 8134 C CA . LYS B 1 472 ? -20.359 -11.359 -42.906 1 86.44 472 LYS B CA 1
ATOM 8135 C C . LYS B 1 472 ? -18.984 -11.758 -43.438 1 86.44 472 LYS B C 1
ATOM 8137 O O . LYS B 1 472 ? -18.047 -10.961 -43.406 1 86.44 472 LYS B O 1
ATOM 8142 N N . ASN B 1 473 ? -18.969 -12.953 -43.969 1 87.06 473 ASN B N 1
ATOM 8143 C CA . ASN B 1 473 ? -17.688 -13.438 -44.469 1 87.06 473 ASN B CA 1
ATOM 8144 C C . ASN B 1 473 ? -17.562 -13.25 -45.969 1 87.06 473 ASN B C 1
ATOM 8146 O O . ASN B 1 473 ? -16.562 -13.664 -46.562 1 87.06 473 ASN B O 1
ATOM 8150 N N . ASN B 1 474 ? -18.516 -12.633 -46.594 1 83.19 474 ASN B N 1
ATOM 8151 C CA . ASN B 1 474 ? -18.562 -12.367 -48.031 1 83.19 474 ASN B CA 1
ATOM 8152 C C . ASN B 1 474 ? -18.266 -13.617 -48.844 1 83.19 474 ASN B C 1
ATOM 8154 O O . ASN B 1 474 ? -17.453 -13.578 -49.75 1 83.19 474 ASN B O 1
ATOM 8158 N N . LYS B 1 475 ? -18.812 -14.633 -48.375 1 88.88 475 LYS B N 1
ATOM 8159 C CA . LYS B 1 475 ? -18.641 -15.938 -49.031 1 88.88 475 LYS B CA 1
ATOM 8160 C C . LYS B 1 475 ? -19.938 -16.75 -49 1 88.88 475 LYS B C 1
ATOM 8162 O O . LYS B 1 475 ? -20.484 -17.016 -47.906 1 88.88 475 LYS B O 1
ATOM 8167 N N . GLU B 1 476 ? -20.438 -17.094 -50.156 1 82.88 476 GLU B N 1
ATOM 8168 C CA . GLU B 1 476 ? -21.688 -17.812 -50.25 1 82.88 476 GLU B CA 1
ATOM 8169 C C . GLU B 1 476 ? -21.516 -19.281 -49.844 1 82.88 476 GLU B C 1
ATOM 8171 O O . GLU B 1 476 ? -20.406 -19.797 -49.844 1 82.88 476 GLU B O 1
ATOM 8176 N N . LYS B 1 477 ? -22.609 -19.859 -49.438 1 86.06 477 LYS B N 1
ATOM 8177 C CA . LYS B 1 477 ? -22.609 -21.25 -48.969 1 86.06 477 LYS B CA 1
ATOM 8178 C C . LYS B 1 477 ? -22.016 -22.172 -50.031 1 86.06 477 LYS B C 1
ATOM 8180 O O . LYS B 1 477 ? -21.25 -23.094 -49.719 1 86.06 477 LYS B O 1
ATOM 8185 N N . ALA B 1 478 ? -22.328 -21.922 -51.312 1 80.44 478 ALA B N 1
ATOM 8186 C CA . ALA B 1 478 ? -21.859 -22.766 -52.406 1 80.44 478 ALA B CA 1
ATOM 8187 C C . ALA B 1 478 ? -20.344 -22.75 -52.5 1 80.44 478 ALA B C 1
ATOM 8189 O O . ALA B 1 478 ? -19.719 -23.766 -52.844 1 80.44 478 ALA B O 1
ATOM 8190 N N . VAL B 1 479 ? -19.781 -21.641 -52.156 1 83.81 479 VAL B N 1
ATOM 8191 C CA . VAL B 1 479 ? -18.328 -21.5 -52.219 1 83.81 479 VAL B CA 1
ATOM 8192 C C . VAL B 1 479 ? -17.688 -22.359 -51.125 1 83.81 479 VAL B C 1
ATOM 8194 O O . VAL B 1 479 ? -16.672 -23.031 -51.375 1 83.81 479 VAL B O 1
ATOM 8197 N N . PHE B 1 480 ? -18.25 -22.391 -49.969 1 89.44 480 PHE B N 1
ATOM 8198 C CA . PHE B 1 480 ? -17.75 -23.219 -48.875 1 89.44 480 PHE B CA 1
ATOM 8199 C C . PHE B 1 480 ? -17.844 -24.703 -49.219 1 89.44 480 PHE B C 1
ATOM 8201 O O . PHE B 1 480 ? -16.891 -25.453 -49 1 89.44 480 PHE B O 1
ATOM 8208 N N . LEU B 1 481 ? -18.938 -25.047 -49.844 1 84.62 481 LEU B N 1
ATOM 8209 C CA . LEU B 1 481 ? -19.156 -26.438 -50.188 1 84.62 481 LEU B CA 1
ATOM 8210 C C . LEU B 1 481 ? -18.156 -26.891 -51.25 1 84.62 481 LEU B C 1
ATOM 8212 O O . LEU B 1 481 ? -17.672 -28.031 -51.219 1 84.62 481 LEU B O 1
ATOM 8216 N N . ASN B 1 482 ? -17.875 -25.984 -52.125 1 81.75 482 ASN B N 1
ATOM 8217 C CA . ASN B 1 482 ? -16.859 -26.281 -53.094 1 81.75 482 ASN B CA 1
ATOM 8218 C C . ASN B 1 482 ? -15.477 -26.453 -52.469 1 81.75 482 ASN B C 1
ATOM 8220 O O . ASN B 1 482 ? -14.719 -27.344 -52.844 1 81.75 482 ASN B O 1
ATOM 8224 N N . GLU B 1 483 ? -15.172 -25.625 -51.531 1 87.56 483 GLU B N 1
ATOM 8225 C CA . GLU B 1 483 ? -13.906 -25.734 -50.812 1 87.56 483 GLU B CA 1
ATOM 8226 C C . GLU B 1 483 ? -13.82 -27.047 -50.031 1 87.56 483 GLU B C 1
ATOM 8228 O O . GLU B 1 483 ? -12.781 -27.719 -50.031 1 87.56 483 GLU B O 1
ATOM 8233 N N . PHE B 1 484 ? -14.945 -27.359 -49.406 1 88.06 484 PHE B N 1
ATOM 8234 C CA . PHE B 1 484 ? -14.984 -28.594 -48.656 1 88.06 484 PHE B CA 1
ATOM 8235 C C . PHE B 1 484 ? -14.734 -29.797 -49.562 1 88.06 484 PHE B C 1
ATOM 8237 O O . PHE B 1 484 ? -14.039 -30.734 -49.156 1 88.06 484 PHE B O 1
ATOM 8244 N N . SER B 1 485 ? -15.258 -29.734 -50.688 1 83.62 485 SER B N 1
ATOM 8245 C CA . SER B 1 485 ? -15.094 -30.812 -51.656 1 83.62 485 SER B CA 1
ATOM 8246 C C . SER B 1 485 ? -13.633 -30.969 -52.094 1 83.62 485 SER B C 1
ATOM 8248 O O . SER B 1 485 ? -13.148 -32.094 -52.281 1 83.62 485 SER B O 1
ATOM 8250 N N . LYS B 1 486 ? -12.984 -29.844 -52.219 1 83.88 486 LYS B N 1
ATOM 8251 C CA . LYS B 1 486 ? -11.578 -29.859 -52.594 1 83.88 486 LYS B CA 1
ATOM 8252 C C . LYS B 1 486 ? -10.734 -30.609 -51.562 1 83.88 486 LYS B C 1
ATOM 8254 O O . LYS B 1 486 ? -9.695 -31.188 -51.906 1 83.88 486 LYS B O 1
ATOM 8259 N N . TYR B 1 487 ? -11.211 -30.625 -50.344 1 87.81 487 TYR B N 1
ATOM 8260 C CA . TYR B 1 487 ? -10.484 -31.297 -49.281 1 87.81 487 TYR B CA 1
ATOM 8261 C C . TYR B 1 487 ? -11.172 -32.594 -48.906 1 87.81 487 TYR B C 1
ATOM 8263 O O . TYR B 1 487 ? -10.945 -33.125 -47.812 1 87.81 487 TYR B O 1
ATOM 8271 N N . ASN B 1 488 ? -12.102 -33.062 -49.781 1 81.19 488 ASN B N 1
ATOM 8272 C CA . ASN B 1 488 ? -12.805 -34.344 -49.656 1 81.19 488 ASN B CA 1
ATOM 8273 C C . ASN B 1 488 ? -13.703 -34.375 -48.406 1 81.19 488 ASN B C 1
ATOM 8275 O O . ASN B 1 488 ? -13.805 -35.406 -47.75 1 81.19 488 ASN B O 1
ATOM 8279 N N . LEU B 1 489 ? -14.273 -33.188 -48.031 1 82.81 489 LEU B N 1
ATOM 8280 C CA . LEU B 1 489 ? -15.133 -33.125 -46.875 1 82.81 489 LEU B CA 1
ATOM 8281 C C . LEU B 1 489 ? -16.609 -33.125 -47.25 1 82.81 489 LEU B C 1
ATOM 8283 O O . LEU B 1 489 ? -17.469 -33.5 -46.469 1 82.81 489 LEU B O 1
ATOM 8287 N N . PHE B 1 490 ? -16.984 -32.594 -48.5 1 66.5 490 PHE B N 1
ATOM 8288 C CA . PHE B 1 490 ? -18.359 -32.312 -48.875 1 66.5 490 PHE B CA 1
ATOM 8289 C C . PHE B 1 490 ? -19.172 -33.594 -49 1 66.5 490 PHE B C 1
ATOM 8291 O O . PHE B 1 490 ? -20.297 -33.688 -48.531 1 66.5 490 PHE B O 1
ATOM 8298 N N . THR B 1 491 ? -18.594 -34.625 -49.719 1 58.56 491 THR B N 1
ATOM 8299 C CA . THR B 1 491 ? -19.328 -35.844 -50 1 58.56 491 THR B CA 1
ATOM 8300 C C . THR B 1 491 ? -19.734 -36.562 -48.719 1 58.56 491 THR B C 1
ATOM 8302 O O . THR B 1 491 ? -20.594 -37.438 -48.75 1 58.56 491 THR B O 1
ATOM 8305 N N . LYS B 1 492 ? -19.266 -36.031 -47.594 1 64.25 492 LYS B N 1
ATOM 8306 C CA . LYS B 1 492 ? -19.453 -36.781 -46.344 1 64.25 492 LYS B CA 1
ATOM 8307 C C . LYS B 1 492 ? -20.188 -35.906 -45.312 1 64.25 492 LYS B C 1
ATOM 8309 O O . LYS B 1 492 ? -20.281 -36.281 -44.125 1 64.25 492 LYS B O 1
ATOM 8314 N N . ILE B 1 493 ? -20.734 -34.781 -45.875 1 62.69 493 ILE B N 1
ATOM 8315 C CA . ILE B 1 493 ? -21.406 -33.781 -45.031 1 62.69 493 ILE B CA 1
ATOM 8316 C C . ILE B 1 493 ? -22.75 -34.312 -44.562 1 62.69 493 ILE B C 1
ATOM 8318 O O . ILE B 1 493 ? -23.562 -34.781 -45.375 1 62.69 493 ILE B O 1
ATOM 8322 N N . GLY B 1 494 ? -22.922 -34.812 -43.375 1 60.31 494 GLY B N 1
ATOM 8323 C CA . GLY B 1 494 ? -23.969 -35.5 -42.656 1 60.31 494 GLY B CA 1
ATOM 8324 C C . GLY B 1 494 ? -23.469 -36.75 -41.938 1 60.31 494 GLY B C 1
ATOM 8325 O O . GLY B 1 494 ? -24.109 -37.25 -41.031 1 60.31 494 GLY B O 1
ATOM 8326 N N . ASN B 1 495 ? -22.328 -37.312 -42.531 1 67.12 495 ASN B N 1
ATOM 8327 C CA . ASN B 1 495 ? -21.734 -38.5 -41.938 1 67.12 495 ASN B CA 1
ATOM 8328 C C . ASN B 1 495 ? -20.266 -38.281 -41.594 1 67.12 495 ASN B C 1
ATOM 8330 O O . ASN B 1 495 ? -19.422 -39.156 -41.812 1 67.12 495 ASN B O 1
ATOM 8334 N N . LEU B 1 496 ? -20.031 -37.031 -41.188 1 72.81 496 LEU B N 1
ATOM 8335 C CA . LEU B 1 496 ? -18.656 -36.75 -40.812 1 72.81 496 LEU B CA 1
ATOM 8336 C C . LEU B 1 496 ? -18.234 -37.531 -39.594 1 72.81 496 LEU B C 1
ATOM 8338 O O . LEU B 1 496 ? -19.031 -37.781 -38.688 1 72.81 496 LEU B O 1
ATOM 8342 N N . SER B 1 497 ? -17.109 -38.219 -39.781 1 73 497 SER B N 1
ATOM 8343 C CA . SER B 1 497 ? -16.594 -39.062 -38.719 1 73 497 SER B CA 1
ATOM 8344 C C . SER B 1 497 ? -15.148 -38.688 -38.375 1 73 497 SER B C 1
ATOM 8346 O O . SER B 1 497 ? -14.578 -37.781 -38.969 1 73 497 SER B O 1
ATOM 8348 N N . ALA B 1 498 ? -14.555 -39.188 -37.375 1 74.19 498 ALA B N 1
ATOM 8349 C CA . ALA B 1 498 ? -13.203 -38.969 -36.875 1 74.19 498 ALA B CA 1
ATOM 8350 C C . ALA B 1 498 ? -12.18 -39.156 -38 1 74.19 498 ALA B C 1
ATOM 8352 O O . ALA B 1 498 ? -11.094 -38.562 -37.938 1 74.19 498 ALA B O 1
ATOM 8353 N N . ARG B 1 499 ? -12.562 -39.875 -39.125 1 73.44 499 ARG B N 1
ATOM 8354 C CA . ARG B 1 499 ? -11.664 -40.156 -40.219 1 73.44 499 ARG B CA 1
ATOM 8355 C C . ARG B 1 499 ? -11.406 -38.906 -41.062 1 73.44 499 ARG B C 1
ATOM 8357 O O . ARG B 1 499 ? -10.422 -38.844 -41.781 1 73.44 499 ARG B O 1
ATOM 8364 N N . ASP B 1 500 ? -12.32 -37.969 -40.875 1 80 500 ASP B N 1
ATOM 8365 C CA . ASP B 1 500 ? -12.227 -36.75 -41.688 1 80 500 ASP B CA 1
ATOM 8366 C C . ASP B 1 500 ? -11.461 -35.656 -40.969 1 80 500 ASP B C 1
ATOM 8368 O O . ASP B 1 500 ? -11.406 -34.531 -41.469 1 80 500 ASP B O 1
ATOM 8372 N N . THR B 1 501 ? -10.852 -36 -39.875 1 85.56 501 THR B N 1
ATOM 8373 C CA . THR B 1 501 ? -10.219 -35 -39.031 1 85.56 501 THR B CA 1
ATOM 8374 C C . THR B 1 501 ? -9.039 -34.375 -39.781 1 85.56 501 THR B C 1
ATOM 8376 O O . THR B 1 501 ? -8.898 -33.125 -39.75 1 85.56 501 THR B O 1
ATOM 8379 N N . GLN B 1 502 ? -8.281 -35.156 -40.438 1 86.12 502 GLN B N 1
ATOM 8380 C CA . GLN B 1 502 ? -7.098 -34.625 -41.094 1 86.12 502 GLN B CA 1
ATOM 8381 C C . GLN B 1 502 ? -7.473 -33.688 -42.25 1 86.12 502 GLN B C 1
ATOM 8383 O O . GLN B 1 502 ? -6.836 -32.656 -42.438 1 86.12 502 GLN B O 1
ATOM 8388 N N . SER B 1 503 ? -8.477 -34.031 -43.031 1 86.19 503 SER B N 1
ATOM 8389 C CA . SER B 1 503 ? -8.945 -33.188 -44.125 1 86.19 503 SER B CA 1
ATOM 8390 C C . SER B 1 503 ? -9.461 -31.859 -43.625 1 86.19 503 SER B C 1
ATOM 8392 O O . SER B 1 503 ? -9.18 -30.812 -44.219 1 86.19 503 SER B O 1
ATOM 8394 N N . ALA B 1 504 ? -10.156 -31.969 -42.531 1 88.31 504 ALA B N 1
ATOM 8395 C CA . ALA B 1 504 ? -10.695 -30.75 -41.969 1 88.31 504 ALA B CA 1
ATOM 8396 C C . ALA B 1 504 ? -9.578 -29.844 -41.469 1 88.31 504 ALA B C 1
ATOM 8398 O O . ALA B 1 504 ? -9.648 -28.609 -41.625 1 88.31 504 ALA B O 1
ATOM 8399 N N . LYS B 1 505 ? -8.578 -30.438 -40.875 1 88.31 505 LYS B N 1
ATOM 8400 C CA . LYS B 1 505 ? -7.449 -29.672 -40.344 1 88.31 505 LYS B CA 1
ATOM 8401 C C . LYS B 1 505 ? -6.68 -29 -41.5 1 88.31 505 LYS B C 1
ATOM 8403 O O . LYS B 1 505 ? -6.25 -27.859 -41.375 1 88.31 505 LYS B O 1
ATOM 8408 N N . LYS B 1 506 ? -6.551 -29.688 -42.562 1 88.19 506 LYS B N 1
ATOM 8409 C CA . LYS B 1 506 ? -5.887 -29.125 -43.75 1 88.19 506 LYS B CA 1
ATOM 8410 C C . LYS B 1 506 ? -6.664 -27.938 -44.281 1 88.19 506 LYS B C 1
ATOM 8412 O O . LYS B 1 506 ? -6.074 -26.906 -44.656 1 88.19 506 LYS B O 1
ATOM 8417 N N . TRP B 1 507 ? -7.91 -28.125 -44.375 1 89.62 507 TRP B N 1
ATOM 8418 C CA . TRP B 1 507 ? -8.734 -27.016 -44.844 1 89.62 507 TRP B CA 1
ATOM 8419 C C . TRP B 1 507 ? -8.602 -25.812 -43.906 1 89.62 507 TRP B C 1
ATOM 8421 O O . TRP B 1 507 ? -8.43 -24.688 -44.375 1 89.62 507 TRP B O 1
ATOM 8431 N N . ALA B 1 508 ? -8.711 -26.062 -42.625 1 91 508 ALA B N 1
ATOM 8432 C CA . ALA B 1 508 ? -8.625 -24.984 -41.656 1 91 508 ALA B CA 1
ATOM 8433 C C . ALA B 1 508 ? -7.297 -24.25 -41.75 1 91 508 ALA B C 1
ATOM 8435 O O . ALA B 1 508 ? -7.25 -23.031 -41.594 1 91 508 ALA B O 1
ATOM 8436 N N . GLN B 1 509 ? -6.277 -24.984 -41.938 1 88 509 GLN B N 1
ATOM 8437 C CA . GLN B 1 509 ? -4.953 -24.391 -42.062 1 88 509 GLN B CA 1
ATOM 8438 C C . GLN B 1 509 ? -4.848 -23.547 -43.344 1 88 509 GLN B C 1
ATOM 8440 O O . GLN B 1 509 ? -4.117 -22.547 -43.375 1 88 509 GLN B O 1
ATOM 8445 N N . SER B 1 510 ? -5.531 -23.922 -44.344 1 87.5 510 SER B N 1
ATOM 8446 C CA . SER B 1 510 ? -5.477 -23.234 -45.625 1 87.5 510 SER B CA 1
ATOM 8447 C C . SER B 1 510 ? -6.305 -21.953 -45.594 1 87.5 510 SER B C 1
ATOM 8449 O O . SER B 1 510 ? -6.039 -21.031 -46.375 1 87.5 510 SER B O 1
ATOM 8451 N N . ASP B 1 511 ? -7.316 -21.953 -44.812 1 85.06 511 ASP B N 1
ATOM 8452 C CA . ASP B 1 511 ? -8.195 -20.797 -44.75 1 85.06 511 ASP B CA 1
ATOM 8453 C C . ASP B 1 511 ? -7.715 -19.812 -43.688 1 85.06 511 ASP B C 1
ATOM 8455 O O . ASP B 1 511 ? -7.879 -20.047 -42.5 1 85.06 511 ASP B O 1
ATOM 8459 N N . LYS B 1 512 ? -7.266 -18.734 -44.125 1 82.38 512 LYS B N 1
ATOM 8460 C CA . LYS B 1 512 ? -6.719 -17.703 -43.219 1 82.38 512 LYS B CA 1
ATOM 8461 C C . LYS B 1 512 ? -7.809 -17.109 -42.344 1 82.38 512 LYS B C 1
ATOM 8463 O O . LYS B 1 512 ? -7.512 -16.516 -41.281 1 82.38 512 LYS B O 1
ATOM 8468 N N . LYS B 1 513 ? -9.055 -17.344 -42.719 1 88.69 513 LYS B N 1
ATOM 8469 C CA . LYS B 1 513 ? -10.156 -16.734 -41.969 1 88.69 513 LYS B CA 1
ATOM 8470 C C . LYS B 1 513 ? -10.758 -17.734 -40.969 1 88.69 513 LYS B C 1
ATOM 8472 O O . LYS B 1 513 ? -11.805 -17.469 -40.375 1 88.69 513 LYS B O 1
ATOM 8477 N N . PHE B 1 514 ? -10.188 -18.781 -40.844 1 91.38 514 PHE B N 1
ATOM 8478 C CA . PHE B 1 514 ? -10.758 -19.844 -40 1 91.38 514 PHE B CA 1
ATOM 8479 C C . PHE B 1 514 ? -11.031 -19.328 -38.594 1 91.38 514 PHE B C 1
ATOM 8481 O O . PHE B 1 514 ? -12.062 -19.641 -38 1 91.38 514 PHE B O 1
ATOM 8488 N N . ASN B 1 515 ? -10.094 -18.578 -38.031 1 90.75 515 ASN B N 1
ATOM 8489 C CA . ASN B 1 515 ? -10.266 -18.047 -36.688 1 90.75 515 ASN B CA 1
ATOM 8490 C C . ASN B 1 515 ? -11.492 -17.141 -36.594 1 90.75 515 ASN B C 1
ATOM 8492 O O . ASN B 1 515 ? -12.164 -17.094 -35.562 1 90.75 515 ASN B O 1
ATOM 8496 N N . THR B 1 516 ? -11.828 -16.547 -37.656 1 91.5 516 THR B N 1
ATOM 8497 C CA . THR B 1 516 ? -13.008 -15.703 -37.688 1 91.5 516 THR B CA 1
ATOM 8498 C C . THR B 1 516 ? -14.281 -16.547 -37.656 1 91.5 516 THR B C 1
ATOM 8500 O O . THR B 1 516 ? -15.289 -16.125 -37.094 1 91.5 516 THR B O 1
ATOM 8503 N N . TYR B 1 517 ? -14.258 -17.719 -38.344 1 91.81 517 TYR B N 1
ATOM 8504 C CA . TYR B 1 517 ? -15.406 -18.609 -38.281 1 91.81 517 TYR B CA 1
ATOM 8505 C C . TYR B 1 517 ? -15.672 -19.062 -36.844 1 91.81 517 TYR B C 1
ATOM 8507 O O . TYR B 1 517 ? -16.828 -19.062 -36.406 1 91.81 517 TYR B O 1
ATOM 8515 N N . ILE B 1 518 ? -14.516 -19.391 -36.156 1 90.06 518 ILE B N 1
ATOM 8516 C CA . ILE B 1 518 ? -14.641 -19.781 -34.75 1 90.06 518 ILE B CA 1
ATOM 8517 C C . ILE B 1 518 ? -15.32 -18.672 -33.969 1 90.06 518 ILE B C 1
ATOM 8519 O O . ILE B 1 518 ? -16.266 -18.922 -33.219 1 90.06 518 ILE B O 1
ATOM 8523 N N . THR B 1 519 ? -14.883 -17.516 -34.188 1 90 519 THR B N 1
ATOM 8524 C CA . THR B 1 519 ? -15.406 -16.359 -33.469 1 90 519 THR B CA 1
ATOM 8525 C C . THR B 1 519 ? -16.891 -16.188 -33.719 1 90 519 THR B C 1
ATOM 8527 O O . THR B 1 519 ? -17.672 -15.945 -32.812 1 90 519 THR B O 1
ATOM 8530 N N . TRP B 1 520 ? -17.297 -16.328 -34.906 1 90.19 520 TRP B N 1
ATOM 8531 C CA . TRP B 1 520 ? -18.703 -16.172 -35.281 1 90.19 520 TRP B CA 1
ATOM 8532 C C . TRP B 1 520 ? -19.578 -17.203 -34.594 1 90.19 520 TRP B C 1
ATOM 8534 O O . TRP B 1 520 ? -20.609 -16.859 -34 1 90.19 520 TRP B O 1
ATOM 8544 N N . PHE B 1 521 ? -19.203 -18.406 -34.625 1 88.81 521 PHE B N 1
ATOM 8545 C CA . PHE B 1 521 ? -20.016 -19.453 -34.031 1 88.81 521 PHE B CA 1
ATOM 8546 C C . PHE B 1 521 ? -20.062 -19.344 -32.531 1 88.81 521 PHE B C 1
ATOM 8548 O O . PHE B 1 521 ? -21.078 -19.641 -31.906 1 88.81 521 PHE B O 1
ATOM 8555 N N . VAL B 1 522 ? -18.906 -18.969 -31.875 1 89 522 VAL B N 1
ATOM 8556 C CA . VAL B 1 522 ? -18.891 -18.797 -30.422 1 89 522 VAL B CA 1
ATOM 8557 C C . VAL B 1 522 ? -19.844 -17.672 -30.016 1 89 522 VAL B C 1
ATOM 8559 O O . VAL B 1 522 ? -20.562 -17.781 -29.031 1 89 522 VAL B O 1
ATOM 8562 N N . ASN B 1 523 ? -19.922 -16.672 -30.844 1 86.81 523 ASN B N 1
ATOM 8563 C CA . ASN B 1 523 ? -20.703 -15.492 -30.516 1 86.81 523 ASN B CA 1
ATOM 8564 C C . ASN B 1 523 ? -22.188 -15.688 -30.844 1 86.81 523 ASN B C 1
ATOM 8566 O O . ASN B 1 523 ? -23.047 -15.016 -30.281 1 86.81 523 ASN B O 1
ATOM 8570 N N . ASN B 1 524 ? -22.531 -16.547 -31.781 1 84.56 524 ASN B N 1
ATOM 8571 C CA . ASN B 1 524 ? -23.906 -16.641 -32.281 1 84.56 524 ASN B CA 1
ATOM 8572 C C . ASN B 1 524 ? -24.578 -17.938 -31.812 1 84.56 524 ASN B C 1
ATOM 8574 O O . ASN B 1 524 ? -25.625 -18.312 -32.344 1 84.56 524 ASN B O 1
ATOM 8578 N N . THR B 1 525 ? -23.938 -18.656 -30.906 1 82.44 525 THR B N 1
ATOM 8579 C CA . THR B 1 525 ? -24.547 -19.844 -30.328 1 82.44 525 THR B CA 1
ATOM 8580 C C . THR B 1 525 ? -24.5 -19.781 -28.797 1 82.44 525 THR B C 1
ATOM 8582 O O . THR B 1 525 ? -23.656 -19.094 -28.234 1 82.44 525 THR B O 1
ATOM 8585 N N . ASN B 1 526 ? -25.438 -20.453 -28.156 1 81.94 526 ASN B N 1
ATOM 8586 C CA . ASN B 1 526 ? -25.453 -20.531 -26.703 1 81.94 526 ASN B CA 1
ATOM 8587 C C . ASN B 1 526 ? -24.828 -21.828 -26.203 1 81.94 526 ASN B C 1
ATOM 8589 O O . ASN B 1 526 ? -24.953 -22.188 -25.031 1 81.94 526 ASN B O 1
ATOM 8593 N N . LEU B 1 527 ? -24.172 -22.5 -27.078 1 83.88 527 LEU B N 1
ATOM 8594 C CA . LEU B 1 527 ? -23.625 -23.812 -26.781 1 83.88 527 LEU B CA 1
ATOM 8595 C C . LEU B 1 527 ? -22.5 -23.719 -25.75 1 83.88 527 LEU B C 1
ATOM 8597 O O . LEU B 1 527 ? -22.25 -24.656 -25 1 83.88 527 LEU B O 1
ATOM 8601 N N . PHE B 1 528 ? -21.859 -22.594 -25.672 1 88.44 528 PHE B N 1
ATOM 8602 C CA . PHE B 1 528 ? -20.656 -22.5 -24.875 1 88.44 528 PHE B CA 1
ATOM 8603 C C . PHE B 1 528 ? -20.938 -21.781 -23.547 1 88.44 528 PHE B C 1
ATOM 8605 O O . PHE B 1 528 ? -20.031 -21.547 -22.766 1 88.44 528 PHE B O 1
ATOM 8612 N N . ASN B 1 529 ? -22.172 -21.531 -23.281 1 86.94 529 ASN B N 1
ATOM 8613 C CA . ASN B 1 529 ? -22.5 -20.812 -22.062 1 86.94 529 ASN B CA 1
ATOM 8614 C C . ASN B 1 529 ? -22.172 -21.625 -20.812 1 86.94 529 ASN B C 1
ATOM 8616 O O . ASN B 1 529 ? -21.562 -21.109 -19.875 1 86.94 529 ASN B O 1
ATOM 8620 N N . THR B 1 530 ? -22.641 -22.906 -20.922 1 86.81 530 THR B N 1
ATOM 8621 C CA . THR B 1 530 ? -22.359 -23.766 -19.797 1 86.81 530 THR B CA 1
ATOM 8622 C C . THR B 1 530 ? -20.859 -23.984 -19.641 1 86.81 530 THR B C 1
ATOM 8624 O O . THR B 1 530 ? -20.328 -23.969 -18.516 1 86.81 530 THR B O 1
ATOM 8627 N N . PHE B 1 531 ? -20.172 -24.188 -20.688 1 92.62 531 PHE B N 1
ATOM 8628 C CA . PHE B 1 531 ? -18.734 -24.359 -20.688 1 92.62 531 PHE B CA 1
ATOM 8629 C C . PHE B 1 531 ? -18.031 -23.125 -20.125 1 92.62 531 PHE B C 1
ATOM 8631 O O . PHE B 1 531 ? -17.125 -23.25 -19.312 1 92.62 531 PHE B O 1
ATOM 8638 N N . ARG B 1 532 ? -18.438 -22 -20.578 1 91.19 532 ARG B N 1
ATOM 8639 C CA . ARG B 1 532 ? -17.859 -20.75 -20.109 1 91.19 532 ARG B CA 1
ATOM 8640 C C . ARG B 1 532 ? -18.031 -20.609 -18.594 1 91.19 532 ARG B C 1
ATOM 8642 O O . ARG B 1 532 ? -17.094 -20.219 -17.891 1 91.19 532 ARG B O 1
ATOM 8649 N N . ARG B 1 533 ? -19.156 -20.922 -18.172 1 86.88 533 ARG B N 1
ATOM 8650 C CA . ARG B 1 533 ? -19.438 -20.828 -16.734 1 86.88 533 ARG B CA 1
ATOM 8651 C C . ARG B 1 533 ? -18.516 -21.75 -15.938 1 86.88 533 ARG B C 1
ATOM 8653 O O . ARG B 1 533 ? -17.922 -21.344 -14.945 1 86.88 533 ARG B O 1
ATOM 8660 N N . ASN B 1 534 ? -18.453 -22.969 -16.406 1 90.75 534 ASN B N 1
ATOM 8661 C CA . ASN B 1 534 ? -17.594 -23.938 -15.727 1 90.75 534 ASN B CA 1
ATOM 8662 C C . ASN B 1 534 ? -16.125 -23.516 -15.75 1 90.75 534 ASN B C 1
ATOM 8664 O O . ASN B 1 534 ? -15.422 -23.656 -14.75 1 90.75 534 ASN B O 1
ATOM 8668 N N . LEU B 1 535 ? -15.68 -23.031 -16.859 1 93 535 LEU B N 1
ATOM 8669 C CA . LEU B 1 535 ? -14.305 -22.578 -17.016 1 93 535 LEU B CA 1
ATOM 8670 C C . LEU B 1 535 ? -14.008 -21.406 -16.094 1 93 535 LEU B C 1
ATOM 8672 O O . LEU B 1 535 ? -12.977 -21.375 -15.43 1 93 535 LEU B O 1
ATOM 8676 N N . MET B 1 536 ? -14.922 -20.578 -16.062 1 87.75 536 MET B N 1
ATOM 8677 C CA . MET B 1 536 ? -14.758 -19.406 -15.195 1 87.75 536 MET B CA 1
ATOM 8678 C C . MET B 1 536 ? -14.695 -19.812 -13.727 1 87.75 536 MET B C 1
ATOM 8680 O O . MET B 1 536 ? -13.922 -19.25 -12.953 1 87.75 536 MET B O 1
ATOM 8684 N N . GLU B 1 537 ? -15.5 -20.75 -13.438 1 85.75 537 GLU B N 1
ATOM 8685 C CA . GLU B 1 537 ? -15.461 -21.266 -12.078 1 85.75 537 GLU B CA 1
ATOM 8686 C C . GLU B 1 537 ? -14.102 -21.859 -11.75 1 85.75 537 GLU B C 1
ATOM 8688 O O . GLU B 1 537 ? -13.555 -21.625 -10.672 1 85.75 537 GLU B O 1
ATOM 8693 N N . CYS B 1 538 ? -13.578 -22.641 -12.656 1 89.69 538 CYS B N 1
ATOM 8694 C CA . CYS B 1 538 ? -12.266 -23.234 -12.461 1 89.69 538 CYS B CA 1
ATOM 8695 C C . CYS B 1 538 ? -11.18 -22.172 -12.344 1 89.69 538 CYS B C 1
ATOM 8697 O O . CYS B 1 538 ? -10.305 -22.266 -11.484 1 89.69 538 CYS B O 1
ATOM 8699 N N . ILE B 1 539 ? -11.266 -21.203 -13.195 1 85.38 539 ILE B N 1
ATOM 8700 C CA . ILE B 1 539 ? -10.289 -20.109 -13.188 1 85.38 539 ILE B CA 1
ATOM 8701 C C . ILE B 1 539 ? -10.32 -19.391 -11.844 1 85.38 539 ILE B C 1
ATOM 8703 O O . ILE B 1 539 ? -9.281 -19.156 -11.234 1 85.38 539 ILE B O 1
ATOM 8707 N N . ASN B 1 540 ? -11.477 -19.203 -11.492 1 75.12 540 ASN B N 1
ATOM 8708 C CA . ASN B 1 540 ? -11.641 -18.484 -10.234 1 75.12 540 ASN B CA 1
ATOM 8709 C C . ASN B 1 540 ? -11.133 -19.297 -9.055 1 75.12 540 ASN B C 1
ATOM 8711 O O . ASN B 1 540 ? -10.555 -18.75 -8.117 1 75.12 540 ASN B O 1
ATOM 8715 N N . GLN B 1 541 ? -11.43 -20.547 -9.148 1 77.19 541 GLN B N 1
ATOM 8716 C CA . GLN B 1 541 ? -10.906 -21.422 -8.102 1 77.19 541 GLN B CA 1
ATOM 8717 C C . GLN B 1 541 ? -9.383 -21.344 -8.031 1 77.19 541 GLN B C 1
ATOM 8719 O O . GLN B 1 541 ? -8.812 -21.281 -6.941 1 77.19 541 GLN B O 1
ATOM 8724 N N . LYS B 1 542 ? -8.719 -21.391 -9.148 1 76.69 542 LYS B N 1
ATOM 8725 C CA . LYS B 1 542 ? -7.266 -21.312 -9.203 1 76.69 542 LYS B CA 1
ATOM 8726 C C . LYS B 1 542 ? -6.766 -19.938 -8.75 1 76.69 542 LYS B C 1
ATOM 8728 O O . LYS B 1 542 ? -5.766 -19.844 -8.039 1 76.69 542 LYS B O 1
ATOM 8733 N N . ARG B 1 543 ? -7.48 -19.062 -9.227 1 67.62 543 ARG B N 1
ATOM 8734 C CA . ARG B 1 543 ? -7.109 -17.703 -8.852 1 67.62 543 ARG B CA 1
ATOM 8735 C C . ARG B 1 543 ? -7.254 -17.484 -7.348 1 67.62 543 ARG B C 1
ATOM 8737 O O . ARG B 1 543 ? -6.402 -16.859 -6.719 1 67.62 543 ARG B O 1
ATOM 8744 N N . LYS B 1 544 ? -8.32 -18.062 -6.891 1 60.81 544 LYS B N 1
ATOM 8745 C CA . LYS B 1 544 ? -8.523 -18.016 -5.445 1 60.81 544 LYS B CA 1
ATOM 8746 C C . LYS B 1 544 ? -7.359 -18.656 -4.703 1 60.81 544 LYS B C 1
ATOM 8748 O O . LYS B 1 544 ? -6.895 -18.141 -3.689 1 60.81 544 LYS B O 1
ATOM 8753 N N . ALA B 1 545 ? -6.996 -19.797 -5.262 1 60.09 545 ALA B N 1
ATOM 8754 C CA . ALA B 1 545 ? -5.871 -20.516 -4.68 1 60.09 545 ALA B CA 1
ATOM 8755 C C . ALA B 1 545 ? -4.594 -19.688 -4.734 1 60.09 545 ALA B C 1
ATOM 8757 O O . ALA B 1 545 ? -3.713 -19.828 -3.881 1 60.09 545 ALA B O 1
ATOM 8758 N N . LEU B 1 546 ? -4.484 -18.812 -5.691 1 54.94 546 LEU B N 1
ATOM 8759 C CA . LEU B 1 546 ? -3.314 -17.969 -5.883 1 54.94 546 LEU B CA 1
ATOM 8760 C C . LEU B 1 546 ? -3.516 -16.609 -5.227 1 54.94 546 LEU B C 1
ATOM 8762 O O . LEU B 1 546 ? -2.738 -15.68 -5.457 1 54.94 546 LEU B O 1
ATOM 8766 N N . SER B 1 547 ? -4.617 -16.641 -4.559 1 43.81 547 SER B N 1
ATOM 8767 C CA . SER B 1 547 ? -4.992 -15.422 -3.85 1 43.81 547 SER B CA 1
ATOM 8768 C C . SER B 1 547 ? -5.168 -14.25 -4.816 1 43.81 547 SER B C 1
ATOM 8770 O O . SER B 1 547 ? -4.762 -13.133 -4.52 1 43.81 547 SER B O 1
ATOM 8772 N N . LEU B 1 548 ? -5.547 -14.656 -5.938 1 53.06 548 LEU B N 1
ATOM 8773 C CA . LEU B 1 548 ? -5.867 -13.672 -6.969 1 53.06 548 LEU B CA 1
ATOM 8774 C C . LEU B 1 548 ? -7.363 -13.375 -6.984 1 53.06 548 LEU B C 1
ATOM 8776 O O . LEU B 1 548 ? -8.172 -14.219 -6.602 1 53.06 548 LEU B O 1
ATOM 8780 N N . PRO B 1 549 ? -7.695 -12.25 -7.426 1 44.84 549 PRO B N 1
ATOM 8781 C CA . PRO B 1 549 ? -9.117 -11.93 -7.492 1 44.84 549 PRO B CA 1
ATOM 8782 C C . PRO B 1 549 ? -9.867 -12.789 -8.508 1 44.84 549 PRO B C 1
ATOM 8784 O O . PRO B 1 549 ? -9.328 -13.102 -9.57 1 44.84 549 PRO B O 1
ATOM 8787 N N . GLU B 1 550 ? -11.039 -13.164 -8.047 1 61.47 550 GLU B N 1
ATOM 8788 C CA . GLU B 1 550 ? -11.867 -13.977 -8.93 1 61.47 550 GLU B CA 1
ATOM 8789 C C . GLU B 1 550 ? -12.562 -13.109 -9.977 1 61.47 550 GLU B C 1
ATOM 8791 O O . GLU B 1 550 ? -12.758 -11.906 -9.766 1 61.47 550 GLU B O 1
ATOM 8796 N N . PHE B 1 551 ? -12.766 -13.594 -11.18 1 62.91 551 PHE B N 1
ATOM 8797 C CA . PHE B 1 551 ? -13.539 -12.961 -12.234 1 62.91 551 PHE B CA 1
ATOM 8798 C C . PHE B 1 551 ? -15.031 -13.211 -12.039 1 62.91 551 PHE B C 1
ATOM 8800 O O . PHE B 1 551 ? -15.422 -14.227 -11.469 1 62.91 551 PHE B O 1
ATOM 8807 N N . ASP B 1 552 ? -15.789 -12.219 -12.406 1 61.25 552 ASP B N 1
ATOM 8808 C CA . ASP B 1 552 ? -17.234 -12.453 -12.453 1 61.25 552 ASP B CA 1
ATOM 8809 C C . ASP B 1 552 ? -17.578 -13.492 -13.516 1 61.25 552 ASP B C 1
ATOM 8811 O O . ASP B 1 552 ? -17.031 -13.484 -14.617 1 61.25 552 ASP B O 1
ATOM 8815 N N . ILE B 1 553 ? -18.406 -14.461 -13.094 1 67.31 553 ILE B N 1
ATOM 8816 C CA . ILE B 1 553 ? -18.828 -15.508 -14.008 1 67.31 553 ILE B CA 1
ATOM 8817 C C . ILE B 1 553 ? -20 -15.016 -14.859 1 67.31 553 ILE B C 1
ATOM 8819 O O . ILE B 1 553 ? -20.953 -14.438 -14.336 1 67.31 553 ILE B O 1
#

Foldseek 3Di:
DPPQPAAPVRVPDQALQPFFFAAFFWKFWCDDPQAHGAIGGFFQAEEEEEFAPPLCLLVVLLVVFPLADAPVQFAFLVRHGLRDDSVVRDDDDLVPQADKTKMWTWTATPVGDIHIKIWIWHADPDPVDGGIDIFIHPDDDPRGGGYHAGEHAADCLLLDQCVPAPKDFDPSVPRQDPVLLVQLLVLCCQQVVDPQQVDKTWIWSPPDPSIHIFIWGDPGPDTSNPDFSLRSSSRSVSRSLSSLVVRAPPPNGAHHEYEYEAQCPRHDLSSLLRNVVVSLVSCVVRNYHYYYYHLDLSNLLSLLVVCVVVVRCRRYKYWYFAPPPDDSSNTHIDISDFSQVSCCRSVVDRCCVVLVPQAQEEEEWAPLVVLLLCLLLVDPNNNVSYHYDQDPDPPDRGHDPVNVLVCCVVPLVVNLRYEYEYFQQDDPVSDDVPRHHYYYFHACDPPHREGNLLSLLLVLVPDDQPDVVCVVVVHTSVRSLVLCVVLPNNVCRVPDDNVCNVSSVVSCVVDPCNSVSSNVSSVPDCRCVVVSVSVLVSNQVSCVVVVHTRDDD/DPPQPAAPVRVPDQALQPFFFAAFFWKFWCDDDQAHGAIDGFFQAEEEEEFAPPLCLLVVLLVVFPLADAPVQFAFLVRHGLRDDSVVRDDDDLVPQADKTKMWTWTATPVGDIHIKIWIWHFDPDPVDGDIDIFIHPDPDPRGGGYHAGEHAADCLLLDQCVPAPKDFDPSVPRQDPVLLVQLLVLCCQQVVDPQQVDKTWIWSPPDPSIHIFIWGDPGPDTSNPDFSLRSSSRSVSRSLSSLVVRAPPPNGAHHEYEYEAQCPRHDLSSLLRNVVVSLVSCVVRSYHYYYYHLDLSNLLSLLVCCVVVVRCRRYKYWYFAPPPDDSSNTHIDISDFSQVSCCRSVVDRCCVVLVPQAQEEEEFAVLVVLLLCLLLVDPNNNVSYHYDQDPDPPDRGHDPVNVLVCCVVCLVVNLRYEYEYFQQDDPVSDDVDRHHYYYFHACDPPHREGNLLSLLLVLVPDDQVDVVCVVVVHTSVRSLVLCVVLPRNVCRVPDDNVCNVSSVVSCVVDPCNSVSSNVSSVPDCRCVVVSVSVLVVNQVSCVVVVHTRDDD